Protein AF-A0A9P6RPP2-F1 (afdb_monomer_lite)

Structure (mmCIF, N/CA/C/O backbone):
data_AF-A0A9P6RPP2-F1
#
_entry.id   AF-A0A9P6RPP2-F1
#
loop_
_atom_site.group_PDB
_atom_site.id
_atom_site.type_symbol
_atom_site.label_atom_id
_atom_site.label_alt_id
_atom_site.label_comp_id
_atom_site.label_asym_id
_atom_site.label_entity_id
_atom_site.label_seq_id
_atom_site.pdbx_PDB_ins_code
_atom_site.Cartn_x
_atom_site.Cartn_y
_atom_site.Cartn_z
_atom_site.occupancy
_atom_site.B_iso_or_equiv
_atom_site.auth_seq_id
_atom_site.auth_comp_id
_atom_site.auth_asym_id
_atom_site.auth_atom_id
_atom_site.pdbx_PDB_model_num
ATOM 1 N N . MET A 1 1 ? -10.471 6.688 37.788 1.00 57.16 1 MET A N 1
ATOM 2 C CA . MET A 1 1 ? -10.054 5.828 36.659 1.00 57.16 1 MET A CA 1
ATOM 3 C C . MET A 1 1 ? -10.015 6.708 35.428 1.00 57.16 1 MET A C 1
ATOM 5 O O . MET A 1 1 ? -10.889 7.555 35.319 1.00 57.16 1 MET A O 1
ATOM 9 N N . ASN A 1 2 ? -9.015 6.560 34.562 1.00 76.31 2 ASN A N 1
ATOM 10 C CA . ASN A 1 2 ? -8.962 7.320 33.310 1.00 76.31 2 ASN A CA 1
ATOM 11 C C . ASN A 1 2 ? -10.073 6.834 32.373 1.00 76.31 2 ASN A C 1
ATOM 13 O O . ASN A 1 2 ? -10.337 5.628 32.329 1.00 76.31 2 ASN A O 1
ATOM 17 N N . LYS A 1 3 ? -10.710 7.754 31.641 1.00 84.31 3 LYS A N 1
ATOM 18 C CA . LYS A 1 3 ? -11.711 7.385 30.633 1.00 84.31 3 LYS A CA 1
ATOM 19 C C . LYS A 1 3 ? -11.015 6.855 29.386 1.00 84.31 3 LYS A C 1
ATOM 21 O O . LYS A 1 3 ? -9.904 7.271 29.065 1.00 84.31 3 LYS A O 1
ATOM 26 N N . LYS A 1 4 ? -11.654 5.931 28.676 1.00 91.19 4 LYS A N 1
ATOM 27 C CA . LYS A 1 4 ? -11.077 5.269 27.501 1.00 91.19 4 LYS A CA 1
ATOM 28 C C . LYS A 1 4 ? -11.800 5.659 26.215 1.00 91.19 4 LYS A C 1
ATOM 30 O O . LYS A 1 4 ? -13.028 5.637 26.161 1.00 91.19 4 LYS A O 1
ATOM 35 N N . VAL A 1 5 ? -11.043 5.964 25.161 1.00 93.25 5 VAL A N 1
ATOM 36 C CA . VAL A 1 5 ? -11.577 6.209 23.811 1.00 93.25 5 VAL A CA 1
ATOM 37 C C . VAL A 1 5 ? -11.132 5.116 22.845 1.00 93.25 5 VAL A C 1
ATOM 39 O O . VAL A 1 5 ? -9.942 4.836 22.709 1.00 93.25 5 VAL A O 1
ATOM 42 N N . TYR A 1 6 ? -12.093 4.495 22.168 1.00 95.56 6 TYR A N 1
ATOM 43 C CA . TYR A 1 6 ? -11.859 3.558 21.077 1.00 95.56 6 TYR A CA 1
ATOM 44 C C . TYR A 1 6 ? -12.194 4.243 19.755 1.00 95.56 6 TYR A C 1
ATOM 46 O O . TYR A 1 6 ? -13.319 4.701 19.553 1.00 95.56 6 TYR A O 1
ATOM 54 N N . ILE A 1 7 ? -11.223 4.309 18.847 1.00 94.94 7 ILE A N 1
ATOM 55 C CA . ILE A 1 7 ? -11.407 4.895 17.518 1.00 94.94 7 ILE A CA 1
ATOM 56 C C . ILE A 1 7 ? -11.246 3.787 16.488 1.00 94.94 7 ILE A C 1
ATOM 58 O O . ILE A 1 7 ? -10.191 3.161 16.394 1.00 94.94 7 ILE A O 1
ATOM 62 N N . LYS A 1 8 ? -12.301 3.547 15.712 1.00 93.88 8 LYS A N 1
ATOM 63 C CA . LYS A 1 8 ? -12.280 2.634 14.576 1.00 93.88 8 LYS A CA 1
ATOM 64 C C . LYS A 1 8 ? -12.163 3.435 13.290 1.00 93.88 8 LYS A C 1
ATOM 66 O O . LYS A 1 8 ? -13.146 4.000 12.802 1.00 93.88 8 LYS A O 1
ATOM 71 N N . THR A 1 9 ? -10.959 3.451 12.740 1.00 91.19 9 THR A N 1
ATOM 72 C CA . THR A 1 9 ? -10.666 4.108 11.471 1.00 91.19 9 THR A CA 1
ATOM 73 C C . THR A 1 9 ? -11.077 3.228 10.297 1.00 91.19 9 THR A C 1
ATOM 75 O O . THR A 1 9 ? -10.786 2.031 10.247 1.00 91.19 9 THR A O 1
ATOM 78 N N . PHE A 1 10 ? -11.749 3.822 9.317 1.00 86.94 10 PHE A N 1
ATOM 79 C CA . PHE A 1 10 ? -12.005 3.209 8.021 1.00 86.94 10 PHE A CA 1
ATOM 80 C C . PHE A 1 10 ? -11.359 4.055 6.932 1.00 86.94 10 PHE A C 1
ATOM 82 O O . PHE A 1 10 ? -11.491 5.275 6.939 1.00 86.94 10 PHE A O 1
ATOM 89 N N . GLY A 1 11 ? -10.788 3.415 5.912 1.00 74.94 11 GLY A N 1
ATOM 90 C CA . GLY A 1 11 ? -10.540 4.083 4.634 1.00 74.94 11 GLY A CA 1
ATOM 91 C C . GLY A 1 11 ? -9.081 4.357 4.298 1.00 74.94 11 GLY A C 1
ATOM 92 O O . GLY A 1 11 ? -8.391 3.420 3.894 1.00 74.94 11 GLY A O 1
ATOM 93 N N . CYS A 1 12 ? -8.702 5.639 4.300 1.00 78.88 12 CYS A N 1
ATOM 94 C CA . CYS A 1 12 ? -7.484 6.191 3.694 1.00 78.88 12 CYS A CA 1
ATOM 95 C C . CYS A 1 12 ? -6.558 6.873 4.717 1.00 78.88 12 CYS A C 1
ATOM 97 O O . CYS A 1 12 ? -6.934 7.072 5.868 1.00 78.88 12 CYS A O 1
ATOM 99 N N . GLN A 1 13 ? -5.372 7.287 4.267 1.00 79.88 13 GLN A N 1
ATOM 100 C CA . GLN A 1 13 ? -4.339 7.946 5.075 1.00 79.88 13 GLN A CA 1
ATOM 101 C C . GLN A 1 13 ? -4.844 9.229 5.753 1.00 79.88 13 GLN A C 1
ATOM 103 O O . GLN A 1 13 ? -4.511 9.474 6.906 1.00 79.88 13 GLN A O 1
ATOM 108 N N . MET A 1 14 ? -5.705 10.006 5.083 1.00 82.50 14 MET A N 1
ATOM 109 C CA . MET A 1 14 ? -6.339 11.180 5.702 1.00 82.50 14 MET A CA 1
ATOM 110 C C . MET A 1 14 ? -7.211 10.800 6.897 1.00 82.50 14 MET A C 1
ATOM 112 O O . MET A 1 14 ? -7.245 11.532 7.873 1.00 82.50 14 MET A O 1
ATOM 116 N N . ASN A 1 15 ? -7.892 9.653 6.851 1.00 87.06 15 ASN A N 1
ATOM 117 C CA . ASN A 1 15 ? -8.699 9.207 7.979 1.00 87.06 15 ASN A CA 1
ATOM 118 C C . ASN A 1 15 ? -7.834 8.696 9.140 1.00 87.06 15 ASN A C 1
ATOM 120 O O . ASN A 1 15 ? -8.228 8.880 10.285 1.00 87.06 15 ASN A O 1
ATOM 124 N N . GLU A 1 16 ? -6.673 8.089 8.872 1.00 84.69 16 GLU A N 1
ATOM 125 C CA . GLU A 1 16 ? -5.711 7.755 9.935 1.00 84.69 16 GLU A CA 1
ATOM 126 C C . GLU A 1 16 ? -5.211 9.032 10.622 1.00 84.69 16 GLU A C 1
ATOM 128 O O . GLU A 1 16 ? -5.339 9.155 11.837 1.00 84.69 16 GLU A O 1
ATOM 133 N N . TYR A 1 17 ? -4.790 10.034 9.839 1.00 84.44 17 TYR A N 1
ATOM 134 C CA . TYR A 1 17 ? -4.418 11.354 10.360 1.00 84.44 17 TYR A CA 1
ATOM 135 C C . TYR A 1 17 ? -5.556 12.003 11.163 1.00 84.44 17 TYR A C 1
ATOM 137 O O . TYR A 1 17 ? -5.355 12.411 12.304 1.00 84.44 17 TYR A O 1
ATOM 145 N N . ASP A 1 18 ? -6.772 12.050 10.606 1.00 88.31 18 ASP A N 1
ATOM 146 C CA . ASP A 1 18 ? -7.944 12.619 11.279 1.00 88.31 18 ASP A CA 1
ATOM 147 C C . ASP A 1 18 ? -8.237 11.871 12.600 1.00 88.31 18 ASP A C 1
ATOM 149 O O . ASP A 1 18 ? -8.640 12.488 13.581 1.00 88.31 18 ASP A O 1
ATOM 153 N N . SER A 1 19 ? -8.023 10.551 12.665 1.00 89.88 19 SER A N 1
ATOM 154 C CA . SER A 1 19 ? -8.220 9.747 13.882 1.00 89.88 19 SER A CA 1
ATOM 155 C C . SER A 1 19 ? -7.160 9.979 14.953 1.00 89.88 19 SER A C 1
ATOM 157 O O . SER A 1 19 ? -7.506 9.993 16.136 1.00 89.88 19 SER A O 1
ATOM 159 N N . ASP A 1 20 ? -5.906 10.201 14.569 1.00 85.31 20 ASP A N 1
ATOM 160 C CA . ASP A 1 20 ? -4.870 10.604 15.519 1.00 85.31 20 ASP A CA 1
ATOM 161 C C . ASP A 1 20 ? -5.151 12.015 16.057 1.00 85.31 20 ASP A C 1
ATOM 163 O O . ASP A 1 20 ? -5.175 12.208 17.270 1.00 85.31 20 ASP A O 1
ATOM 167 N N . LYS A 1 21 ? -5.562 12.962 15.200 1.00 86.00 21 LYS A N 1
ATOM 168 C CA . LYS A 1 21 ? -5.982 14.302 15.649 1.00 86.00 21 LYS A CA 1
ATOM 169 C C . LYS A 1 21 ? -7.218 14.283 16.549 1.00 86.00 21 LYS A C 1
ATOM 171 O O . LYS A 1 21 ? -7.281 15.057 17.499 1.00 86.00 21 LYS A O 1
ATOM 176 N N . MET A 1 22 ? -8.187 13.393 16.309 1.00 90.31 22 MET A N 1
ATOM 177 C CA . MET A 1 22 ? -9.310 13.190 17.238 1.00 90.31 22 MET A CA 1
ATOM 178 C C . MET A 1 22 ? -8.820 12.760 18.625 1.00 90.31 22 MET A C 1
ATOM 180 O O . MET A 1 22 ? -9.345 13.240 19.629 1.00 90.31 22 MET A O 1
ATOM 184 N N . ALA A 1 23 ? -7.828 11.867 18.695 1.00 87.50 23 ALA A N 1
ATOM 185 C CA . ALA A 1 23 ? -7.250 11.447 19.967 1.00 87.50 23 ALA A CA 1
ATOM 186 C C . ALA A 1 23 ? -6.520 12.607 20.661 1.00 87.50 23 ALA A C 1
ATOM 188 O O . ALA A 1 23 ? -6.759 12.834 21.848 1.00 87.50 23 ALA A O 1
ATOM 189 N N . ASP A 1 24 ? -5.715 13.376 19.923 1.00 84.12 24 ASP A N 1
ATOM 190 C CA . ASP A 1 24 ? -4.959 14.507 20.470 1.00 84.12 24 ASP A CA 1
ATOM 191 C C . ASP A 1 24 ? -5.889 15.595 21.024 1.00 84.12 24 ASP A C 1
ATOM 193 O O . ASP A 1 24 ? -5.719 16.057 22.153 1.00 84.12 24 ASP A O 1
ATOM 197 N N . VAL A 1 25 ? -6.919 15.976 20.261 1.00 87.06 25 VAL A N 1
ATOM 198 C CA . VAL A 1 25 ? -7.907 16.992 20.663 1.00 87.06 25 VAL A CA 1
ATOM 199 C C . VAL A 1 25 ? -8.647 16.566 21.935 1.00 87.06 25 VAL A C 1
ATOM 201 O O . VAL A 1 25 ? -8.855 17.377 22.840 1.00 87.06 25 VAL A O 1
ATOM 204 N N . LEU A 1 26 ? -9.019 15.287 22.046 1.00 87.50 26 LEU A N 1
ATOM 205 C CA . LEU A 1 26 ? -9.663 14.757 23.250 1.00 87.50 26 LEU A CA 1
ATOM 206 C C . LEU A 1 26 ? -8.715 14.714 24.454 1.00 87.50 26 LEU A C 1
ATOM 208 O O . LEU A 1 26 ? -9.148 14.998 25.570 1.00 87.50 26 LEU A O 1
ATOM 212 N N . ALA A 1 27 ? -7.440 14.386 24.241 1.00 82.19 27 ALA A N 1
ATOM 213 C CA . ALA A 1 27 ? -6.426 14.366 25.294 1.00 82.19 27 ALA A CA 1
ATOM 214 C C . ALA A 1 27 ? -6.075 15.780 25.797 1.00 82.19 27 ALA A C 1
ATOM 216 O O . ALA A 1 27 ? -5.846 15.976 26.994 1.00 82.19 27 ALA A O 1
ATOM 217 N N . ALA A 1 28 ? -6.069 16.774 24.902 1.00 79.44 28 ALA A N 1
ATOM 218 C CA . ALA A 1 28 ? -5.785 18.174 25.217 1.00 79.44 28 ALA A CA 1
ATOM 219 C C . ALA A 1 28 ? -6.942 18.882 25.946 1.00 79.44 28 ALA A C 1
ATOM 221 O O . ALA A 1 28 ? -6.716 19.841 26.685 1.00 79.44 28 ALA A O 1
ATOM 222 N N . ALA A 1 29 ? -8.177 18.392 25.808 1.00 79.25 29 ALA A N 1
ATOM 223 C CA . ALA A 1 29 ? -9.382 18.967 26.409 1.00 79.25 29 ALA A CA 1
ATOM 224 C C . ALA A 1 29 ? -9.523 18.706 27.930 1.00 79.25 29 ALA A C 1
ATOM 226 O O . ALA A 1 29 ? -10.620 18.448 28.431 1.00 79.25 29 ALA A O 1
ATOM 227 N N . LYS A 1 30 ? -8.428 18.818 28.696 1.00 66.44 30 LYS A N 1
ATOM 228 C CA . LYS A 1 30 ? -8.381 18.581 30.155 1.00 66.44 30 LYS A CA 1
ATOM 229 C C . LYS A 1 30 ? -9.304 19.504 30.960 1.00 66.44 30 LYS A C 1
ATOM 231 O O . LYS A 1 30 ? -9.731 19.141 32.047 1.00 66.44 30 LYS A O 1
ATOM 236 N N . ASN A 1 31 ? -9.648 20.672 30.418 1.00 63.94 31 ASN A N 1
ATOM 237 C CA . ASN A 1 31 ? -10.569 21.618 31.057 1.00 63.94 31 ASN A CA 1
ATOM 238 C C . ASN A 1 31 ? -12.052 21.238 30.880 1.00 63.94 31 ASN A C 1
ATOM 240 O O . ASN A 1 31 ? -12.894 21.750 31.609 1.00 63.94 31 ASN A O 1
ATOM 244 N N . LEU A 1 32 ? -12.373 20.367 29.914 1.00 61.34 32 LEU A N 1
ATOM 245 C CA . LEU A 1 32 ? -13.741 19.923 29.605 1.00 61.34 32 LEU A CA 1
ATOM 246 C C . LEU A 1 32 ? -14.031 18.507 30.127 1.00 61.34 32 LEU A C 1
ATOM 248 O O . LEU A 1 32 ? -15.188 18.103 30.255 1.00 61.34 32 LEU A O 1
ATOM 252 N N . PHE A 1 33 ? -12.987 17.738 30.440 1.00 65.44 33 PHE A N 1
ATOM 253 C CA . PHE A 1 33 ? -13.096 16.394 30.992 1.00 65.44 33 PHE A CA 1
ATOM 254 C C . PHE A 1 33 ? -12.411 16.324 32.361 1.00 65.44 33 PHE A C 1
ATOM 256 O O . PHE A 1 33 ? -11.207 16.510 32.464 1.00 65.44 33 PHE A O 1
ATOM 263 N N . GLU A 1 34 ? -13.164 15.969 33.410 1.00 60.25 34 GLU A N 1
ATOM 264 C CA . GLU A 1 34 ? -12.644 15.787 34.784 1.00 60.25 34 GLU A CA 1
ATOM 265 C C . GLU A 1 34 ? -11.549 14.706 34.897 1.00 60.25 34 GLU A C 1
ATOM 267 O O . GLU A 1 34 ? -10.851 14.613 35.906 1.00 60.25 34 GLU A O 1
ATOM 272 N N . GLN A 1 35 ? -11.428 13.842 33.886 1.00 68.56 35 GLN A N 1
ATOM 273 C CA . GLN A 1 35 ? -10.529 12.693 33.843 1.00 68.56 35 GLN A CA 1
ATOM 274 C C . GLN A 1 35 ? -9.812 12.655 32.495 1.00 68.56 35 GLN A C 1
ATOM 276 O O . GLN A 1 35 ? -10.418 12.924 31.458 1.00 68.56 35 GLN A O 1
ATOM 281 N N . GLU A 1 36 ? -8.540 12.260 32.507 1.00 73.56 36 GLU A N 1
ATOM 282 C CA . GLU A 1 36 ? -7.746 12.084 31.292 1.00 73.56 36 GLU A CA 1
ATOM 283 C C . GLU A 1 36 ? -8.341 10.976 30.409 1.00 73.56 36 GLU A C 1
ATOM 285 O O . GLU A 1 36 ? -8.680 9.892 30.903 1.00 73.56 36 GLU A O 1
ATOM 290 N N . LEU A 1 37 ? -8.482 11.260 29.108 1.00 79.62 37 LEU A N 1
ATOM 291 C CA . LEU A 1 37 ? -8.892 10.278 28.110 1.00 79.62 37 LEU A CA 1
ATOM 292 C C . LEU A 1 37 ? -7.673 9.577 27.515 1.00 79.62 37 LEU A C 1
ATOM 294 O O . LEU A 1 37 ? -6.765 10.222 27.000 1.00 79.62 37 LEU A O 1
ATOM 298 N N . VAL A 1 38 ? -7.687 8.245 27.535 1.00 84.56 38 VAL A N 1
ATOM 299 C CA . VAL A 1 38 ? -6.612 7.401 27.001 1.00 84.56 38 VAL A CA 1
ATOM 300 C C . VAL A 1 38 ? -7.152 6.519 25.876 1.00 84.56 38 VAL A C 1
ATOM 302 O O . VAL A 1 38 ? -8.232 5.936 25.987 1.00 84.56 38 VAL A O 1
ATOM 305 N N . LYS A 1 39 ? -6.401 6.400 24.777 1.00 88.19 39 LYS A N 1
ATOM 306 C CA . LYS A 1 39 ? -6.755 5.528 23.646 1.00 88.19 39 LYS A CA 1
ATOM 307 C C . LYS A 1 39 ? -6.737 4.057 24.087 1.00 88.19 39 LYS A C 1
ATOM 309 O O . LYS A 1 39 ? -5.799 3.614 24.744 1.00 88.19 39 LYS A O 1
ATOM 314 N N . THR A 1 40 ? -7.761 3.293 23.714 1.00 90.75 40 THR A N 1
ATOM 315 C CA . THR A 1 40 ? -7.843 1.839 23.932 1.00 90.75 40 THR A CA 1
ATOM 316 C C . THR A 1 40 ? -8.003 1.101 22.605 1.00 90.75 40 THR A C 1
ATOM 318 O O . THR A 1 40 ? -8.546 1.639 21.639 1.00 90.75 40 THR A O 1
ATOM 321 N N . THR A 1 41 ? -7.540 -0.147 22.553 1.00 89.81 41 THR A N 1
ATOM 322 C CA . THR A 1 41 ? -7.740 -1.061 21.416 1.00 89.81 41 THR A CA 1
ATOM 323 C C . THR A 1 41 ? -8.995 -1.926 21.561 1.00 89.81 41 THR A C 1
ATOM 325 O O . THR A 1 41 ? -9.374 -2.602 20.606 1.00 89.81 41 THR A O 1
ATOM 328 N N . SER A 1 42 ? -9.648 -1.890 22.726 1.00 92.50 42 SER A N 1
ATOM 329 C CA . SER A 1 42 ? -10.851 -2.661 23.055 1.00 92.50 42 SER A CA 1
ATOM 330 C C . SER A 1 42 ? -12.081 -1.754 23.088 1.00 92.50 42 SER A C 1
ATOM 332 O O . SER A 1 42 ? -12.116 -0.776 23.840 1.00 92.50 42 SER A O 1
ATOM 334 N N . ALA A 1 43 ? -13.099 -2.074 22.284 1.00 92.50 43 ALA A N 1
ATOM 335 C CA . ALA A 1 43 ? -14.347 -1.310 22.242 1.00 92.50 43 ALA A CA 1
ATOM 336 C C . ALA A 1 43 ? -15.177 -1.523 23.519 1.00 92.50 43 ALA A C 1
ATOM 338 O O . ALA A 1 43 ? -15.858 -0.616 23.990 1.00 92.50 43 ALA A O 1
ATOM 339 N N . GLU A 1 44 ? -15.078 -2.710 24.110 1.00 92.12 44 GLU A N 1
ATOM 340 C CA . GLU A 1 44 ? -15.774 -3.138 25.320 1.00 92.12 44 GLU A CA 1
ATOM 341 C C . GLU A 1 44 ? -15.309 -2.364 26.557 1.00 92.12 44 GLU A C 1
ATOM 343 O O . GLU A 1 44 ? -16.064 -2.198 27.514 1.00 92.12 44 GLU A O 1
ATOM 348 N N . GLU A 1 45 ? -14.073 -1.869 26.553 1.00 91.69 45 GLU A N 1
ATOM 349 C CA . GLU A 1 45 ? -13.495 -1.081 27.643 1.00 91.69 45 GLU A CA 1
ATOM 350 C C . GLU A 1 45 ? -13.714 0.426 27.490 1.00 91.69 45 GLU A C 1
ATOM 352 O O . GLU A 1 45 ? -13.401 1.172 28.414 1.00 91.69 45 GLU A O 1
ATOM 357 N N . ALA A 1 46 ? -14.224 0.878 26.345 1.00 93.38 46 ALA A N 1
ATOM 358 C CA . ALA A 1 46 ? -14.328 2.293 26.030 1.00 93.38 46 ALA A CA 1
ATOM 359 C C . ALA A 1 46 ? -15.501 2.982 26.749 1.00 93.38 46 ALA A C 1
ATOM 361 O O . ALA A 1 46 ? -16.543 2.373 27.003 1.00 93.38 46 ALA A O 1
ATOM 362 N N . ASP A 1 47 ? -15.321 4.275 27.024 1.00 92.94 47 ASP A N 1
ATOM 363 C CA . ASP A 1 47 ? -16.358 5.238 27.420 1.00 92.94 47 ASP A CA 1
ATOM 364 C C . ASP A 1 47 ? -16.808 6.101 26.229 1.00 92.94 47 ASP A C 1
ATOM 366 O O . ASP A 1 47 ? -17.876 6.719 26.257 1.00 92.94 47 ASP A O 1
ATOM 370 N N . ILE A 1 48 ? -15.990 6.146 25.171 1.00 94.88 48 ILE A N 1
ATOM 371 C CA . ILE A 1 48 ? -16.287 6.801 23.896 1.00 94.88 48 ILE A CA 1
ATOM 372 C C . ILE A 1 48 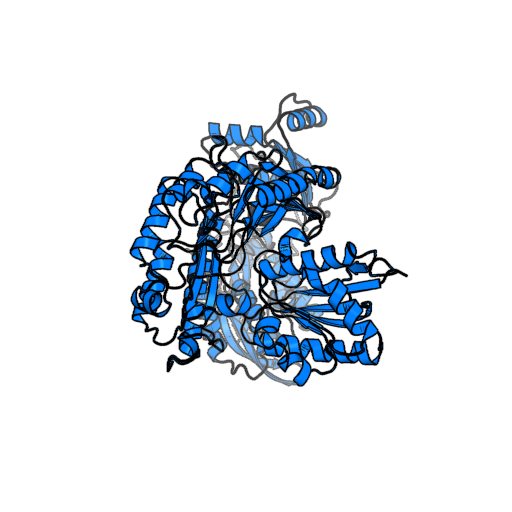? -15.866 5.876 22.752 1.00 94.88 48 ILE A C 1
ATOM 374 O O . ILE A 1 48 ? -14.710 5.460 22.685 1.00 94.88 48 ILE A O 1
ATOM 378 N N . ILE A 1 49 ? -16.784 5.588 21.832 1.00 96.75 49 ILE A N 1
ATOM 379 C CA . ILE A 1 49 ? -16.529 4.860 20.586 1.00 96.75 49 ILE A CA 1
ATOM 380 C C . ILE A 1 49 ? -16.716 5.819 19.413 1.00 96.75 49 ILE A C 1
ATOM 382 O O . ILE A 1 49 ? -17.806 6.351 19.211 1.00 96.75 49 ILE A O 1
ATOM 386 N N . LEU A 1 50 ? -15.668 6.012 18.615 1.00 96.75 50 LEU A N 1
ATOM 387 C CA . LEU A 1 50 ? -15.689 6.854 17.421 1.00 96.75 50 LEU A CA 1
ATOM 388 C C . LEU A 1 50 ? -15.462 6.006 16.172 1.00 96.75 50 LEU A C 1
ATOM 390 O O . LEU A 1 50 ? -14.482 5.271 16.076 1.00 96.75 50 LEU A O 1
ATOM 394 N N . PHE A 1 51 ? -16.342 6.139 15.187 1.00 95.56 51 PHE A N 1
ATOM 395 C CA . PHE A 1 51 ? -16.189 5.528 13.870 1.00 95.56 51 PHE A CA 1
ATOM 396 C C . PHE A 1 51 ? -15.759 6.597 12.866 1.00 95.56 51 PHE A C 1
ATOM 398 O O . PHE A 1 51 ? -16.583 7.420 12.477 1.00 95.56 51 PHE A O 1
ATOM 405 N N . ASN A 1 52 ? -14.498 6.594 12.421 1.00 94.19 52 ASN A N 1
ATOM 406 C CA . ASN A 1 52 ? -14.026 7.539 11.403 1.00 94.19 52 ASN A CA 1
ATOM 407 C C . ASN A 1 52 ? -14.194 6.956 9.994 1.00 94.19 52 ASN A C 1
ATOM 409 O O . ASN A 1 52 ? -13.399 6.134 9.534 1.00 94.19 52 ASN A O 1
ATOM 413 N N . THR A 1 53 ? -15.269 7.345 9.320 1.00 90.75 53 THR A N 1
ATOM 414 C CA . THR A 1 53 ? -15.776 6.700 8.104 1.00 90.75 53 THR A CA 1
ATOM 415 C C . THR A 1 53 ? -15.195 7.278 6.812 1.00 90.75 53 THR A C 1
ATOM 417 O O . THR A 1 53 ? -14.849 8.455 6.715 1.00 90.75 53 THR A O 1
ATOM 420 N N . CYS A 1 54 ? -15.121 6.455 5.764 1.00 86.75 54 CYS A N 1
ATOM 421 C CA . CYS A 1 54 ? -14.632 6.848 4.440 1.00 86.75 54 CYS A CA 1
ATOM 422 C C . CYS A 1 54 ? -15.670 6.508 3.369 1.00 86.75 54 CYS A C 1
ATOM 424 O O . CYS A 1 54 ? -16.197 5.403 3.375 1.00 86.75 54 CYS A O 1
ATOM 426 N N . SER A 1 55 ? -15.935 7.416 2.429 1.00 81.19 55 SER A N 1
ATOM 427 C CA . SER A 1 55 ? -16.937 7.239 1.364 1.00 81.19 55 SER A CA 1
ATOM 428 C C . SER A 1 55 ? -16.380 6.600 0.083 1.00 81.19 55 SER A C 1
ATOM 430 O O . SER A 1 55 ? -17.134 6.282 -0.835 1.00 81.19 55 SER A O 1
ATOM 432 N N . VAL A 1 56 ? -15.060 6.387 0.013 1.00 67.12 56 VAL A N 1
ATOM 433 C CA . VAL A 1 56 ? -14.352 5.979 -1.216 1.00 67.12 56 VAL A CA 1
ATOM 434 C C . VAL A 1 56 ? -14.440 4.471 -1.489 1.00 67.12 56 VAL A C 1
ATOM 436 O O . VAL A 1 56 ? -14.271 4.042 -2.628 1.00 67.12 56 VAL A O 1
ATOM 439 N N . ARG A 1 57 ? -14.758 3.644 -0.482 1.00 66.44 57 ARG A N 1
ATOM 440 C CA . ARG A 1 57 ? -14.889 2.181 -0.637 1.00 66.44 57 ARG A CA 1
ATOM 441 C C . ARG A 1 57 ? -16.342 1.752 -0.849 1.00 66.44 57 ARG A C 1
ATOM 443 O O . ARG A 1 57 ? -17.278 2.373 -0.346 1.00 66.44 57 ARG A O 1
ATOM 450 N N . GLU A 1 58 ? -16.550 0.710 -1.651 1.00 58.91 58 GLU A N 1
ATOM 451 C CA . GLU A 1 58 ? -17.874 0.097 -1.837 1.00 58.91 58 GLU A CA 1
ATOM 452 C C . GLU A 1 58 ? -18.411 -0.421 -0.487 1.00 58.91 58 GLU A C 1
ATOM 454 O O . GLU A 1 58 ? -17.637 -0.885 0.354 1.00 58.91 58 GLU A O 1
ATOM 459 N N . LYS A 1 59 ? -19.724 -0.292 -0.251 1.00 67.25 59 LYS A N 1
ATOM 460 C CA . LYS A 1 59 ? -20.414 -0.701 0.994 1.00 67.25 59 LYS A CA 1
ATOM 461 C C . LYS A 1 59 ? -19.919 -0.036 2.286 1.00 67.25 59 LYS A C 1
ATOM 463 O O . LYS A 1 59 ? -20.203 -0.520 3.381 1.00 67.25 59 LYS A O 1
ATOM 468 N N . ALA A 1 60 ? -19.202 1.087 2.202 1.00 69.56 60 ALA A N 1
ATOM 469 C CA . ALA A 1 60 ? -18.712 1.774 3.396 1.00 69.56 60 ALA A CA 1
ATOM 470 C C . ALA A 1 60 ? -19.845 2.229 4.337 1.00 69.56 60 ALA A C 1
ATOM 472 O O . ALA A 1 60 ? -19.718 2.099 5.555 1.00 69.56 60 ALA A O 1
ATOM 473 N N . GLN A 1 61 ? -20.972 2.679 3.773 1.00 75.56 61 GLN A N 1
ATOM 474 C CA . GLN A 1 61 ? -22.173 3.043 4.527 1.00 75.56 61 GLN A CA 1
ATOM 475 C C . GLN A 1 61 ? -22.778 1.827 5.250 1.00 75.56 61 GLN A C 1
ATOM 477 O O . GLN A 1 61 ? -23.007 1.865 6.454 1.00 75.56 61 GLN A O 1
ATOM 482 N N . GLU A 1 62 ? -22.981 0.702 4.560 1.00 81.31 62 GLU A N 1
ATOM 483 C CA . GLU A 1 62 ? -23.510 -0.523 5.183 1.00 81.31 62 GLU A CA 1
ATOM 484 C C . GLU A 1 62 ? -22.603 -1.035 6.307 1.00 81.31 62 GLU A C 1
ATOM 486 O O . GLU A 1 62 ? -23.080 -1.458 7.363 1.00 81.31 62 GLU A O 1
ATOM 491 N N . LYS A 1 63 ? -21.284 -0.945 6.108 1.00 84.38 63 LYS A N 1
ATOM 492 C CA . LYS A 1 63 ? -20.294 -1.385 7.089 1.00 84.38 63 LYS A CA 1
ATOM 493 C C . LYS A 1 63 ? -20.354 -0.574 8.382 1.00 84.38 63 LYS A C 1
ATOM 495 O O . LYS A 1 63 ? -20.325 -1.182 9.452 1.00 84.38 63 LYS A O 1
ATOM 500 N N . VAL A 1 64 ? -20.495 0.757 8.308 1.00 87.94 64 VAL A N 1
ATOM 501 C CA . VAL A 1 64 ? -20.645 1.568 9.529 1.00 87.94 64 VAL A CA 1
ATOM 502 C C . VAL A 1 64 ? -21.934 1.216 10.268 1.00 87.94 64 VAL A C 1
ATOM 504 O O . VAL A 1 64 ? -21.891 1.051 11.481 1.00 87.94 64 VAL A O 1
ATOM 507 N N . PHE A 1 65 ? -23.054 0.984 9.575 1.00 89.44 65 PHE A N 1
ATOM 508 C CA . PHE A 1 65 ? -24.297 0.578 10.243 1.00 89.44 65 PHE A CA 1
ATOM 509 C C . PHE A 1 65 ? -24.199 -0.803 10.906 1.00 89.44 65 PHE A C 1
ATOM 511 O O . PHE A 1 65 ? -24.735 -0.997 11.997 1.00 89.44 65 PHE A O 1
ATOM 518 N N . SER A 1 66 ? -23.471 -1.746 10.302 1.00 88.88 66 SER A N 1
ATOM 519 C CA . SER A 1 66 ? -23.179 -3.038 10.937 1.00 88.88 66 SER A CA 1
ATOM 520 C C . SER A 1 66 ? -22.369 -2.872 12.229 1.00 88.88 66 SER A C 1
ATOM 522 O O . SER A 1 66 ? -22.693 -3.488 13.245 1.00 88.88 66 SER A O 1
ATOM 524 N N . ASP A 1 67 ? -21.349 -2.012 12.223 1.00 91.81 67 ASP A N 1
ATOM 525 C CA . ASP A 1 67 ? -20.533 -1.731 13.407 1.00 91.81 67 ASP A CA 1
ATOM 526 C C . ASP A 1 67 ? -21.286 -0.931 14.481 1.00 91.81 67 ASP A C 1
ATOM 528 O O . ASP A 1 67 ? -21.156 -1.221 15.671 1.00 91.81 67 ASP A O 1
ATOM 532 N N . LEU A 1 68 ? -22.153 -0.003 14.074 1.00 93.81 68 LEU A N 1
ATOM 533 C CA . LEU A 1 68 ? -23.078 0.693 14.967 1.00 93.81 68 LEU A CA 1
ATOM 534 C C . LEU A 1 68 ? -24.027 -0.280 15.672 1.00 93.81 68 LEU A C 1
ATOM 536 O O . LEU A 1 68 ? -24.326 -0.089 16.847 1.00 93.81 68 LEU A O 1
ATOM 540 N N . GLY A 1 69 ? -24.475 -1.339 14.992 1.00 92.69 69 GLY A N 1
ATOM 541 C CA . GLY A 1 69 ? -25.271 -2.401 15.612 1.00 92.69 69 GLY A CA 1
ATOM 542 C C . GLY A 1 69 ? -24.535 -3.108 16.757 1.00 92.69 69 GLY A C 1
ATOM 543 O O . GLY A 1 69 ? -25.144 -3.414 17.778 1.00 92.69 69 GLY A O 1
ATOM 544 N N . ARG A 1 70 ? -23.215 -3.305 16.636 1.00 92.94 70 ARG A N 1
ATOM 545 C CA . ARG A 1 70 ? -22.379 -3.872 17.712 1.00 92.94 70 ARG A CA 1
ATOM 546 C C . ARG A 1 70 ? -22.192 -2.883 18.861 1.00 92.94 70 ARG A C 1
ATOM 548 O O . ARG A 1 70 ? -22.341 -3.257 20.020 1.00 92.94 70 ARG A O 1
ATOM 555 N N . ALA A 1 71 ? -21.922 -1.615 18.546 1.00 94.31 71 ALA A N 1
ATOM 556 C CA . ALA A 1 71 ? -21.774 -0.565 19.555 1.00 94.31 71 ALA A CA 1
ATOM 557 C C . ALA A 1 71 ? -23.069 -0.315 20.345 1.00 94.31 71 ALA A C 1
ATOM 559 O O . ALA A 1 71 ? -23.012 -0.010 21.534 1.00 94.31 71 ALA A O 1
ATOM 560 N N . ARG A 1 72 ? -24.238 -0.507 19.719 1.00 95.56 72 ARG A N 1
ATOM 561 C CA . ARG A 1 72 ? -25.539 -0.438 20.396 1.00 95.56 72 ARG A CA 1
ATOM 562 C C . ARG A 1 72 ? -25.622 -1.402 21.580 1.00 95.56 72 ARG A C 1
ATOM 564 O O . ARG A 1 72 ? -26.036 -0.979 22.652 1.00 95.56 72 ARG A O 1
ATOM 571 N N . ILE A 1 73 ? -25.195 -2.654 21.404 1.00 95.44 73 ILE A N 1
ATOM 572 C CA . ILE A 1 73 ? -25.209 -3.670 22.473 1.00 95.44 73 ILE A CA 1
ATOM 573 C C . ILE A 1 73 ? -24.349 -3.202 23.657 1.00 95.44 73 ILE A C 1
ATOM 575 O O . ILE A 1 73 ? -24.746 -3.320 24.814 1.00 95.44 73 ILE A O 1
ATOM 579 N N . LEU A 1 74 ? -23.189 -2.602 23.372 1.00 95.19 74 LEU A N 1
ATOM 580 C CA . LEU A 1 74 ? -22.314 -2.047 24.407 1.00 95.19 74 LEU A CA 1
ATOM 581 C C . LEU A 1 74 ? -22.956 -0.860 25.131 1.00 95.19 74 LEU A C 1
ATOM 583 O O . LEU A 1 74 ? -22.808 -0.741 26.343 1.00 95.19 74 LEU A O 1
ATOM 587 N N . LYS A 1 75 ? -23.700 -0.009 24.418 1.00 95.56 75 LYS A N 1
ATOM 588 C CA . LYS A 1 75 ? -24.415 1.129 25.007 1.00 95.56 75 LYS A CA 1
ATOM 589 C C . LYS A 1 75 ? -25.620 0.712 25.844 1.00 95.56 75 LYS A C 1
ATOM 591 O O . LYS A 1 75 ? -25.901 1.337 26.859 1.00 95.56 75 LYS A O 1
ATOM 596 N N . GLU A 1 76 ? -26.305 -0.363 25.464 1.00 94.19 76 GLU A N 1
ATOM 597 C CA . GLU A 1 76 ? -27.363 -0.963 26.287 1.00 94.19 76 GLU A CA 1
ATOM 598 C C . GLU A 1 76 ? -26.794 -1.476 27.624 1.00 94.19 76 GLU A C 1
ATOM 600 O O . GLU A 1 76 ? -27.426 -1.305 28.664 1.00 94.19 76 GLU A O 1
ATOM 605 N N . ALA A 1 77 ? -25.571 -2.022 27.623 1.00 94.25 77 ALA A N 1
ATOM 606 C CA . ALA A 1 77 ? -24.864 -2.423 28.843 1.00 94.25 77 ALA A CA 1
ATOM 607 C C . ALA A 1 77 ? -24.231 -1.244 29.613 1.00 94.25 77 ALA A C 1
ATOM 609 O O . ALA A 1 77 ? -24.084 -1.309 30.834 1.00 94.25 77 ALA A O 1
ATOM 610 N N . LYS A 1 78 ? -23.846 -0.169 28.914 1.00 93.88 78 LYS A N 1
ATOM 611 C CA . LYS A 1 78 ? -23.227 1.045 29.466 1.00 93.88 78 LYS A CA 1
ATOM 612 C C . LYS A 1 78 ? -23.963 2.297 28.963 1.00 93.88 78 LYS A C 1
ATOM 614 O O . LYS A 1 78 ? -23.533 2.884 27.971 1.00 93.88 78 LYS A O 1
ATOM 619 N N . PRO A 1 79 ? -25.030 2.751 29.646 1.00 91.81 79 PRO A N 1
ATOM 620 C CA . PRO A 1 79 ? -25.862 3.863 29.166 1.00 91.81 79 PRO A CA 1
ATOM 621 C C . PRO A 1 79 ? -25.117 5.192 28.951 1.00 91.81 79 PRO A C 1
ATOM 623 O O . PRO A 1 79 ? -25.507 5.985 28.096 1.00 91.81 79 PRO A O 1
ATOM 626 N N . GLU A 1 80 ? -24.023 5.411 29.686 1.00 90.88 80 GLU A N 1
ATOM 627 C CA . GLU A 1 80 ? -23.156 6.597 29.586 1.00 90.88 80 GLU A CA 1
ATOM 628 C C . GLU A 1 80 ? -22.166 6.553 28.402 1.00 90.88 80 GLU A C 1
ATOM 630 O O . GLU A 1 80 ? -21.434 7.519 28.169 1.00 90.88 80 GLU A O 1
ATOM 635 N N . LEU A 1 81 ? -22.117 5.440 27.656 1.00 95.00 81 LEU A N 1
ATOM 636 C CA . LEU A 1 81 ? -21.241 5.266 26.498 1.00 95.00 81 LEU A CA 1
ATOM 637 C C . LEU A 1 81 ? -21.622 6.239 25.378 1.00 95.00 81 LEU A C 1
ATOM 639 O O . LEU A 1 81 ? -22.755 6.234 24.886 1.00 95.00 81 LEU A O 1
ATOM 643 N N . ILE A 1 82 ? -20.638 7.016 24.925 1.00 96.12 82 ILE A N 1
ATOM 644 C CA . ILE A 1 82 ? -20.790 7.926 23.789 1.00 96.12 82 ILE A CA 1
ATOM 645 C C . ILE A 1 82 ? -20.419 7.210 22.491 1.00 96.12 82 ILE A C 1
ATOM 647 O O . ILE A 1 82 ? -19.336 6.638 22.381 1.00 96.12 82 ILE A O 1
ATOM 651 N N . ILE A 1 83 ? -21.292 7.282 21.489 1.00 97.50 83 ILE A N 1
ATOM 652 C CA . ILE A 1 83 ? -21.068 6.764 20.138 1.00 97.50 83 ILE A CA 1
ATOM 653 C C . ILE A 1 83 ? -21.032 7.936 19.157 1.00 97.50 83 ILE A C 1
ATOM 655 O O . ILE A 1 83 ? -22.027 8.642 18.990 1.00 97.50 83 ILE A O 1
ATOM 659 N N . GLY A 1 84 ? -19.904 8.116 18.473 1.00 96.81 84 GLY A N 1
ATOM 660 C CA . GLY A 1 84 ? -19.721 9.128 17.436 1.00 96.81 84 GLY A CA 1
ATOM 661 C C . GLY A 1 84 ? -19.442 8.529 16.060 1.00 96.81 84 GLY A C 1
ATOM 662 O O . GLY A 1 84 ? -18.742 7.522 15.940 1.00 96.81 84 GLY A O 1
ATOM 663 N N . VAL A 1 85 ? -19.957 9.168 15.012 1.00 96.50 85 VAL A N 1
ATOM 664 C CA . VAL A 1 85 ? -19.667 8.834 13.612 1.00 96.50 85 VAL A CA 1
ATOM 665 C C . VAL A 1 85 ? -19.062 10.055 12.925 1.00 96.50 85 VAL A C 1
ATOM 667 O O . VAL A 1 85 ? -19.728 11.066 12.733 1.00 96.50 85 VAL A O 1
AT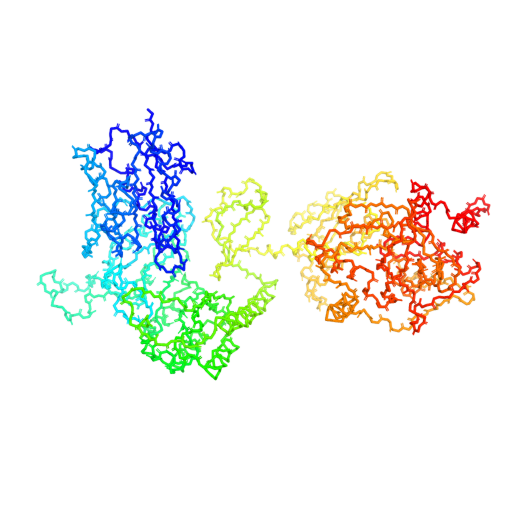OM 670 N N . GLY A 1 86 ? -17.786 9.950 12.573 1.00 93.50 86 GLY A N 1
ATOM 671 C CA . GLY A 1 86 ? -17.008 10.991 11.909 1.00 93.50 86 GLY A CA 1
ATOM 672 C C . GLY A 1 86 ? -16.695 10.655 10.451 1.00 93.50 86 GLY A C 1
ATOM 673 O O . GLY A 1 86 ? -16.912 9.525 10.002 1.00 93.50 86 GLY A O 1
ATOM 674 N N . GLY A 1 87 ? -16.116 11.600 9.716 1.00 90.88 87 GLY A N 1
ATOM 675 C CA . GLY A 1 87 ? -15.496 11.344 8.411 1.00 90.88 87 GLY A CA 1
ATOM 676 C C . GLY A 1 87 ? -16.421 11.557 7.205 1.00 90.88 87 GLY A C 1
ATOM 677 O O . GLY A 1 87 ? -17.471 12.185 7.297 1.00 90.88 87 GLY A O 1
ATOM 678 N N . CYS A 1 88 ? -16.036 11.057 6.029 1.00 88.25 88 CYS A N 1
ATOM 679 C CA . CYS A 1 88 ? -16.709 11.440 4.781 1.00 88.25 88 CYS A CA 1
ATOM 680 C C . CYS A 1 88 ? -18.134 10.880 4.644 1.00 88.25 88 CYS A C 1
ATOM 682 O O . CYS A 1 88 ? -18.965 11.543 4.034 1.00 88.25 88 CYS A O 1
ATOM 684 N N . VAL A 1 89 ? -18.440 9.690 5.188 1.00 88.00 89 VAL A N 1
ATOM 685 C CA . VAL A 1 89 ? -19.831 9.176 5.174 1.00 88.00 89 VAL A CA 1
ATOM 686 C C . VAL A 1 89 ? -20.697 9.994 6.130 1.00 88.00 89 VAL A C 1
ATOM 688 O O . VAL A 1 89 ? -21.844 10.283 5.806 1.00 88.00 89 VAL A O 1
ATOM 691 N N . ALA A 1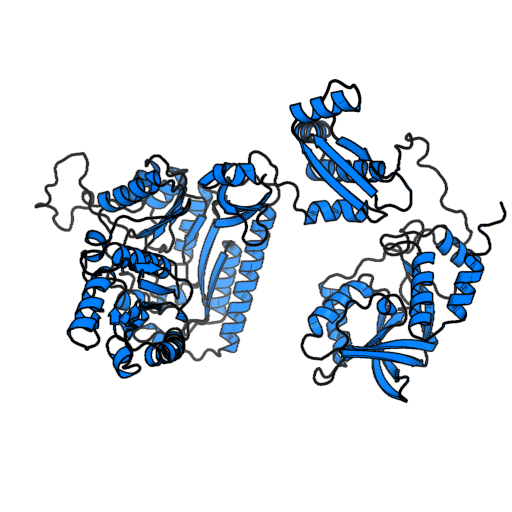 90 ? -20.139 10.432 7.264 1.00 90.38 90 ALA A N 1
ATOM 692 C CA . ALA A 1 90 ? -20.827 11.332 8.186 1.00 90.38 90 ALA A CA 1
ATOM 693 C C . ALA A 1 90 ? -21.231 12.644 7.500 1.00 90.38 90 ALA A C 1
ATOM 695 O O . ALA A 1 90 ? -22.387 13.039 7.606 1.00 90.38 90 ALA A O 1
ATOM 696 N N . SER A 1 91 ? -20.335 13.259 6.720 1.00 88.69 91 SER A N 1
ATOM 697 C CA . SER A 1 91 ? -20.659 14.461 5.936 1.00 88.69 91 SER A CA 1
ATOM 698 C C . SER A 1 91 ? -21.716 14.236 4.849 1.00 88.69 91 SER A C 1
ATOM 700 O O . SER A 1 91 ? -22.472 15.153 4.556 1.00 88.69 91 SER A O 1
ATOM 702 N N . GLN A 1 92 ? -21.786 13.043 4.246 1.00 85.69 92 GLN A N 1
ATOM 703 C CA . GLN A 1 92 ? -22.795 12.732 3.220 1.00 85.69 92 GLN A CA 1
ATOM 704 C C . GLN A 1 92 ? -24.187 12.528 3.811 1.00 85.69 92 GLN A C 1
ATOM 706 O O . GLN A 1 92 ? -25.174 13.009 3.265 1.00 85.69 92 GLN A O 1
ATOM 711 N N . GLU A 1 93 ? -24.262 11.766 4.899 1.00 87.50 93 GLU A N 1
ATOM 712 C CA . GLU A 1 93 ? -25.52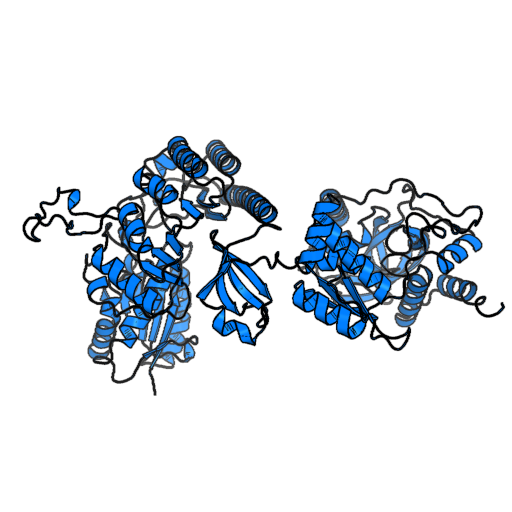8 11.299 5.463 1.00 87.50 93 GLU A CA 1
ATOM 713 C C . GLU A 1 93 ? -26.067 12.252 6.539 1.00 87.50 93 GLU A C 1
ATOM 715 O O . GLU A 1 93 ? -27.281 12.392 6.697 1.00 87.50 93 GLU A O 1
ATOM 720 N N . GLY A 1 94 ? -25.181 12.905 7.297 1.00 89.56 94 GLY A N 1
ATOM 721 C CA . GLY A 1 94 ? -25.521 13.861 8.347 1.00 89.56 94 GLY A CA 1
ATOM 722 C C . GLY A 1 94 ? -26.604 13.343 9.294 1.00 89.56 94 GLY A C 1
ATOM 723 O O . GLY A 1 94 ? -26.456 12.307 9.949 1.00 89.56 94 GLY A O 1
ATOM 724 N N . GLN A 1 95 ? -27.734 14.052 9.329 1.00 90.75 95 GLN A N 1
ATOM 725 C CA . GLN A 1 95 ? -28.878 13.732 10.186 1.00 90.75 95 GLN A CA 1
ATOM 726 C C . GLN A 1 95 ? -29.523 12.369 9.869 1.00 90.75 95 GLN A C 1
ATOM 728 O O . GLN A 1 95 ? -30.139 11.765 10.750 1.00 90.75 95 GLN A O 1
ATOM 733 N N . ALA A 1 96 ? -29.372 11.851 8.644 1.00 90.25 96 ALA A N 1
ATOM 734 C CA . ALA A 1 96 ? -29.924 10.552 8.258 1.00 90.25 96 ALA A CA 1
ATOM 735 C C . ALA A 1 96 ? -29.311 9.398 9.071 1.00 90.25 96 ALA A C 1
ATOM 737 O O . ALA A 1 96 ? -29.992 8.405 9.341 1.00 90.25 96 ALA A O 1
ATOM 738 N N . ILE A 1 97 ? -28.065 9.551 9.544 1.00 92.12 97 ILE A N 1
ATOM 739 C CA . ILE A 1 97 ? -27.428 8.588 10.453 1.00 92.12 97 ILE A CA 1
ATOM 740 C C . ILE A 1 97 ? -28.213 8.496 11.757 1.00 92.12 97 ILE A C 1
ATOM 742 O O . ILE A 1 97 ? -28.522 7.391 12.190 1.00 92.12 97 ILE A O 1
ATOM 746 N N . ILE A 1 98 ? -28.579 9.632 12.352 1.00 93.12 98 ILE A N 1
ATOM 747 C CA . ILE A 1 98 ? -29.345 9.668 13.605 1.00 93.12 98 ILE A CA 1
ATOM 748 C C . ILE A 1 98 ? -30.751 9.114 13.385 1.00 93.12 98 ILE A C 1
ATOM 750 O O . ILE A 1 98 ? -31.230 8.325 14.194 1.00 93.12 98 ILE A O 1
ATOM 754 N N . ALA A 1 99 ? -31.400 9.467 12.271 1.00 91.88 99 ALA A N 1
ATOM 755 C CA . ALA A 1 99 ? -32.725 8.942 11.946 1.00 91.88 99 ALA A CA 1
ATOM 756 C C . ALA A 1 99 ? -32.733 7.403 11.847 1.00 91.88 99 ALA A C 1
ATOM 758 O O . ALA A 1 99 ? -33.671 6.755 12.309 1.00 91.88 99 ALA A O 1
ATOM 759 N N . ARG A 1 100 ? -31.674 6.809 11.280 1.00 92.31 100 ARG A N 1
ATOM 760 C CA . ARG A 1 100 ? -31.532 5.352 11.124 1.00 92.31 100 ARG A CA 1
ATOM 761 C C . ARG A 1 100 ? -30.955 4.650 12.360 1.00 92.31 100 ARG A C 1
ATOM 763 O O . ARG A 1 100 ? -31.286 3.493 12.607 1.00 92.31 100 ARG A O 1
ATOM 770 N N . ALA A 1 101 ? -30.100 5.323 13.124 1.00 93.44 101 ALA A N 1
ATOM 771 C CA . ALA A 1 101 ? -29.460 4.823 14.337 1.00 93.44 101 ALA A CA 1
ATOM 772 C C . ALA A 1 101 ? -29.594 5.854 15.481 1.00 93.44 101 ALA A C 1
ATOM 774 O O . ALA A 1 101 ? -28.622 6.537 15.810 1.00 93.44 101 ALA A O 1
ATOM 775 N N . PRO A 1 102 ? -30.772 5.946 16.139 1.00 93.44 102 PRO A N 1
ATOM 776 C CA . PRO A 1 102 ? -31.061 6.985 17.142 1.00 93.44 102 PRO A CA 1
ATOM 777 C C . PRO A 1 102 ? -30.183 6.944 18.400 1.00 93.44 102 PRO A C 1
ATOM 779 O O . PRO A 1 102 ? -30.194 7.867 19.204 1.00 93.44 102 PRO A O 1
ATOM 782 N N . TYR A 1 103 ? -29.437 5.856 18.591 1.00 93.62 103 TYR A N 1
ATOM 783 C CA . TYR A 1 103 ? -28.488 5.673 19.686 1.00 93.62 103 TYR A CA 1
ATOM 784 C C . TYR A 1 103 ? -27.105 6.289 19.403 1.00 93.62 103 TYR A C 1
ATOM 786 O O . TYR A 1 103 ? -26.236 6.212 20.271 1.00 93.62 103 TYR A O 1
ATOM 794 N N . VAL A 1 104 ? -26.876 6.873 18.223 1.00 96.88 104 VAL A N 1
ATOM 795 C CA . VAL A 1 104 ? -25.673 7.662 17.913 1.00 96.88 104 VAL A CA 1
ATOM 796 C C . VAL A 1 104 ? -25.782 9.037 18.569 1.00 96.88 104 VAL A C 1
ATOM 798 O O . VAL A 1 104 ? -26.795 9.716 18.435 1.00 96.88 104 VAL A O 1
ATOM 801 N N . ASP A 1 105 ? -24.732 9.450 19.275 1.00 97.19 105 ASP A N 1
ATOM 802 C CA . ASP A 1 105 ? -24.702 10.703 20.034 1.00 97.19 105 ASP A CA 1
ATOM 803 C C . ASP A 1 105 ? -24.108 11.862 19.235 1.00 97.19 105 ASP A C 1
ATOM 805 O O . ASP A 1 105 ? -24.484 13.009 19.460 1.00 97.19 105 ASP A O 1
ATOM 809 N N . LEU A 1 106 ? -23.159 11.577 18.340 1.00 97.06 106 LEU A N 1
ATOM 810 C CA . LEU A 1 106 ? -22.378 12.592 17.634 1.00 97.06 106 LEU A CA 1
ATOM 811 C C . LEU A 1 106 ? -22.239 12.221 16.157 1.00 97.06 106 LEU A C 1
ATOM 813 O O . LEU A 1 106 ? -21.885 11.084 15.837 1.00 97.06 106 LEU A O 1
ATOM 817 N N . VAL A 1 107 ? -22.445 13.183 15.262 1.00 96.38 107 VAL A N 1
ATOM 818 C CA . VAL A 1 107 ? -22.116 13.063 13.836 1.00 96.38 107 VAL A CA 1
ATOM 819 C C . VAL A 1 107 ? -21.295 14.276 13.426 1.00 96.38 107 VAL A C 1
ATOM 821 O O . VAL A 1 107 ? -21.745 15.403 13.607 1.00 96.38 107 VAL A O 1
ATOM 824 N N . PHE A 1 108 ? -20.094 14.070 12.893 1.00 94.69 108 PHE A N 1
ATOM 825 C CA . PHE A 1 108 ? -19.196 15.181 12.574 1.00 94.69 108 PHE A CA 1
ATOM 826 C C . PHE A 1 108 ? -18.417 14.975 11.273 1.00 94.69 108 PHE A C 1
ATOM 828 O O . PHE A 1 108 ? -18.102 13.852 10.879 1.00 94.69 108 PHE A O 1
ATOM 835 N N . GLY A 1 109 ? -18.125 16.070 10.578 1.00 91.00 109 GLY A N 1
ATOM 836 C CA . GLY A 1 109 ? -17.359 16.058 9.337 1.00 91.00 109 GLY A CA 1
ATOM 837 C C . GLY A 1 109 ? -15.840 15.992 9.562 1.00 91.00 109 GLY A C 1
ATOM 838 O O . GLY A 1 109 ? -15.353 16.217 10.671 1.00 91.00 109 GLY A O 1
ATOM 839 N N . PRO A 1 110 ? -15.049 15.729 8.505 1.00 86.25 110 PRO A N 1
ATOM 840 C CA . PRO A 1 110 ? -13.587 15.772 8.585 1.00 86.25 110 PRO A CA 1
ATOM 841 C C . PRO A 1 110 ? -13.023 17.143 8.996 1.00 86.25 110 PRO A C 1
ATOM 843 O O . PRO A 1 110 ? -11.959 17.204 9.611 1.00 86.25 110 PRO A O 1
ATOM 846 N N . GLN A 1 111 ? -13.725 18.234 8.669 1.00 83.88 111 GLN A N 1
ATOM 847 C CA . GLN A 1 111 ? -13.286 19.601 8.980 1.00 83.88 111 GLN A CA 1
ATOM 848 C C . GLN A 1 111 ? -13.666 20.061 10.400 1.00 83.88 111 GLN A C 1
ATOM 850 O O . GLN A 1 111 ? -13.065 20.985 10.939 1.00 83.88 111 GLN A O 1
ATOM 855 N N . THR A 1 112 ? -14.608 19.388 11.065 1.00 87.38 112 THR A N 1
ATOM 856 C CA . THR A 1 112 ? -15.164 19.819 12.364 1.00 87.38 112 THR A CA 1
ATOM 857 C C . THR A 1 112 ? -14.680 18.973 13.542 1.00 87.38 112 THR A C 1
ATOM 859 O O . THR A 1 112 ? -15.119 19.172 14.672 1.00 87.38 112 THR A O 1
ATOM 862 N N . LEU A 1 113 ? -13.721 18.059 13.326 1.00 88.25 113 LEU A N 1
ATOM 863 C CA . LEU A 1 113 ? -13.221 17.150 14.370 1.00 88.25 113 LEU A CA 1
ATOM 864 C C . LEU A 1 113 ? -12.624 17.866 15.595 1.00 88.25 113 LEU A C 1
ATOM 866 O O . LEU A 1 113 ? -12.629 17.308 16.688 1.00 88.25 113 LEU A O 1
ATOM 870 N N . HIS A 1 114 ? -12.150 19.107 15.439 1.00 85.81 114 HIS A N 1
ATOM 871 C CA . HIS A 1 114 ? -11.617 19.929 16.531 1.00 85.81 114 HIS A CA 1
ATOM 872 C C . HIS A 1 114 ? -12.706 20.321 17.550 1.00 85.81 114 HIS A C 1
ATOM 874 O O . HIS A 1 114 ? -12.415 20.530 18.725 1.00 85.81 114 HIS A O 1
ATOM 880 N N . ARG A 1 115 ? -13.981 20.339 17.132 1.00 89.62 115 ARG A N 1
ATOM 881 C CA . ARG A 1 115 ? -15.149 20.620 17.985 1.00 89.62 115 ARG A CA 1
ATOM 882 C C . ARG A 1 115 ? -15.641 19.389 18.747 1.00 89.62 115 ARG A C 1
ATOM 884 O O . ARG A 1 115 ? -16.564 19.480 19.550 1.00 89.62 115 ARG A O 1
ATOM 891 N N . LEU A 1 116 ? -15.027 18.223 18.545 1.00 91.56 116 LEU A N 1
ATOM 892 C CA . LEU A 1 116 ? -15.455 16.979 19.182 1.00 91.56 116 LEU A CA 1
ATOM 893 C C . LEU A 1 116 ? -15.585 17.073 20.721 1.00 91.56 116 LEU A C 1
ATOM 895 O O . LEU A 1 116 ? -16.592 16.583 21.240 1.00 91.56 116 LEU A O 1
ATOM 899 N N . PRO A 1 117 ? -14.665 17.722 21.472 1.00 90.56 117 PRO A N 1
ATOM 900 C CA . PRO A 1 117 ? -14.810 17.877 22.920 1.00 90.56 117 PRO A CA 1
ATOM 901 C C . PRO A 1 117 ? -16.073 18.644 23.322 1.00 90.56 117 PRO A C 1
ATOM 903 O O . PRO A 1 117 ? -16.816 18.193 24.195 1.00 90.56 117 PRO A O 1
ATOM 906 N N . THR A 1 118 ? -16.354 19.767 22.653 1.00 90.56 118 THR A N 1
ATOM 907 C CA . THR A 1 118 ? -17.524 20.602 22.954 1.00 90.56 118 THR A CA 1
ATOM 908 C C . THR A 1 118 ? -18.819 19.902 22.548 1.00 90.56 118 THR A C 1
ATOM 910 O O . THR A 1 118 ? -19.802 19.963 23.284 1.00 90.56 118 THR A O 1
ATOM 913 N N . MET A 1 119 ? -18.821 19.142 21.448 1.00 93.25 119 MET A N 1
ATOM 914 C CA . MET A 1 119 ? -19.971 18.320 21.054 1.00 93.25 119 MET A CA 1
ATOM 915 C C . MET A 1 119 ? -20.278 17.217 22.085 1.00 93.25 119 MET A C 1
ATOM 917 O O . MET A 1 119 ? -21.444 16.987 22.414 1.00 93.25 119 MET A O 1
ATOM 921 N N . ILE A 1 120 ? -19.254 16.552 22.642 1.00 92.44 120 ILE A N 1
ATOM 922 C CA . ILE A 1 120 ? -19.437 15.549 23.709 1.00 92.44 120 ILE A CA 1
ATOM 923 C C . ILE A 1 120 ? -20.077 16.190 24.945 1.00 92.44 120 ILE A C 1
ATOM 925 O O . ILE A 1 120 ? -21.026 15.640 25.511 1.00 92.44 120 ILE A O 1
ATOM 929 N N . GLU A 1 121 ? -19.574 17.349 25.367 1.00 90.88 121 GLU A N 1
ATOM 930 C CA . GLU A 1 121 ? -20.109 18.085 26.513 1.00 90.88 121 GLU A CA 1
ATOM 931 C C . GLU A 1 121 ? -21.564 18.516 26.279 1.00 90.88 121 GLU A C 1
ATOM 933 O O . GLU A 1 121 ? -22.438 18.262 27.112 1.00 90.88 121 GLU A O 1
ATOM 938 N N . GLN A 1 122 ? -21.857 19.101 25.116 1.00 91.56 122 GLN A N 1
ATOM 939 C CA . GLN A 1 122 ? -23.206 19.525 24.745 1.00 91.56 122 GLN A CA 1
ATOM 940 C C . GLN A 1 122 ? -24.187 18.357 24.738 1.00 91.56 122 GLN A C 1
ATOM 942 O O . GLN A 1 122 ? -25.292 18.488 25.274 1.00 91.56 122 GLN A O 1
ATOM 947 N N . ARG A 1 123 ? -23.791 17.193 24.212 1.00 93.94 123 ARG A N 1
ATOM 948 C CA . ARG A 1 123 ? -24.630 15.995 24.280 1.00 93.94 123 ARG A CA 1
ATOM 949 C C . ARG A 1 123 ? -24.873 15.552 25.719 1.00 93.94 123 ARG A C 1
ATOM 951 O O . ARG A 1 123 ? -25.990 15.152 26.053 1.00 93.94 123 ARG A O 1
ATOM 958 N N . ARG A 1 124 ? -23.847 15.564 26.577 1.00 91.00 124 ARG A N 1
ATOM 959 C CA . ARG A 1 124 ? -23.999 15.182 27.994 1.00 91.00 124 ARG A CA 1
ATOM 960 C C . ARG A 1 124 ? -24.954 16.124 28.720 1.00 91.00 124 ARG A C 1
ATOM 962 O O . ARG A 1 124 ? -25.812 15.659 29.458 1.00 91.00 124 ARG A O 1
ATOM 969 N N . ARG A 1 125 ? -24.856 17.427 28.449 1.00 91.50 125 ARG A N 1
ATOM 970 C CA . ARG A 1 125 ? -25.698 18.460 29.064 1.00 91.50 125 ARG A CA 1
ATOM 971 C C . ARG A 1 125 ? -27.146 18.431 28.577 1.00 91.50 125 ARG A C 1
ATOM 973 O O . ARG A 1 125 ? -28.060 18.627 29.367 1.00 91.50 125 ARG A O 1
ATOM 980 N N . THR A 1 126 ? -27.358 18.248 27.275 1.00 93.69 126 THR A N 1
ATOM 981 C CA . THR A 1 126 ? -28.689 18.385 26.656 1.00 93.69 126 THR A CA 1
ATOM 982 C C . THR A 1 126 ? -29.436 17.066 26.509 1.00 93.69 126 THR A C 1
ATOM 984 O O . THR A 1 126 ? -30.647 17.084 26.308 1.00 93.69 126 THR A O 1
ATOM 987 N N . GLY A 1 127 ? -28.735 15.930 26.530 1.00 90.44 127 GLY A N 1
ATOM 988 C CA . GLY A 1 127 ? -29.295 14.619 26.193 1.00 90.44 127 GLY A CA 1
ATOM 989 C C . GLY A 1 127 ? -29.575 14.408 24.700 1.00 90.44 127 GLY A C 1
ATOM 990 O O . GLY A 1 127 ? -29.953 13.306 24.315 1.00 90.44 127 GLY A O 1
ATOM 991 N N . HIS A 1 128 ? -29.376 15.428 23.858 1.00 92.50 128 HIS A N 1
ATOM 992 C CA . HIS A 1 128 ? -29.668 15.380 22.428 1.00 92.50 128 HIS A CA 1
ATOM 993 C C . HIS A 1 128 ? -28.402 15.103 21.616 1.00 92.50 128 HIS A C 1
ATOM 995 O O . HIS A 1 128 ? -27.309 15.560 21.966 1.00 92.50 128 HIS A O 1
ATOM 1001 N N . ALA A 1 129 ? -28.559 14.373 20.512 1.00 94.75 129 ALA A N 1
ATOM 1002 C CA . ALA A 1 129 ? -27.466 14.107 19.587 1.00 94.75 129 ALA A CA 1
ATOM 1003 C C . ALA A 1 129 ? -26.981 15.402 18.910 1.00 94.75 129 ALA A C 1
ATOM 1005 O O . ALA A 1 129 ? -27.791 16.267 18.574 1.00 94.75 129 ALA A O 1
ATOM 1006 N N . GLN A 1 130 ? -25.668 15.529 18.715 1.00 96.44 130 GLN A N 1
ATOM 1007 C CA . GLN A 1 130 ? -25.036 16.696 18.089 1.00 96.44 130 GLN A CA 1
ATOM 1008 C C . GLN A 1 130 ? -24.597 16.359 16.665 1.00 96.44 130 GLN A C 1
ATOM 1010 O O . GLN A 1 130 ? -23.983 15.314 16.439 1.00 96.44 130 GLN A O 1
ATOM 1015 N N . VAL A 1 131 ? -24.881 17.251 15.714 1.00 94.50 131 VAL A N 1
ATOM 1016 C CA . VAL A 1 131 ? -24.466 17.105 14.313 1.00 94.50 131 VAL A CA 1
ATOM 1017 C C . VAL A 1 131 ? -23.754 18.359 13.851 1.00 94.50 131 VAL A C 1
ATOM 1019 O O . VAL A 1 131 ? -24.351 19.431 13.844 1.00 94.50 131 VAL A O 1
ATOM 1022 N N . ASP A 1 132 ? -22.505 18.209 13.421 1.00 91.44 132 ASP A N 1
ATOM 1023 C CA . ASP A 1 132 ? -21.754 19.284 12.781 1.00 91.44 132 ASP A CA 1
ATOM 1024 C C . ASP A 1 132 ? -20.938 18.755 11.599 1.00 91.44 132 ASP A C 1
ATOM 1026 O O . ASP A 1 132 ? -19.834 18.232 11.744 1.00 91.44 132 ASP A O 1
ATOM 1030 N N . ILE A 1 133 ? -21.503 18.897 10.405 1.00 86.88 133 ILE A N 1
ATOM 1031 C CA . ILE A 1 133 ? -20.900 18.486 9.131 1.00 86.88 133 ILE A CA 1
ATOM 1032 C C . ILE A 1 133 ? -20.556 19.695 8.251 1.00 86.88 133 ILE A C 1
ATOM 1034 O O . ILE A 1 133 ? -20.475 19.564 7.032 1.00 86.88 133 ILE A O 1
ATOM 1038 N N . SER A 1 134 ? -20.407 20.872 8.867 1.00 84.06 134 SER A N 1
ATOM 1039 C CA . SER A 1 134 ? -20.041 22.107 8.174 1.00 84.06 134 SER A CA 1
ATOM 1040 C C . SER A 1 134 ? -18.589 22.088 7.669 1.00 84.06 134 SER A C 1
ATOM 1042 O O . SER A 1 134 ? -17.788 21.239 8.068 1.00 84.06 134 SER A O 1
ATOM 1044 N N . PHE A 1 135 ? -18.262 23.026 6.773 1.00 75.00 135 PHE A N 1
ATOM 1045 C CA . PHE A 1 135 ? -16.923 23.203 6.204 1.00 75.00 135 PHE A CA 1
ATOM 1046 C C . PHE A 1 135 ? -16.335 24.577 6.591 1.00 75.00 135 PHE A C 1
ATOM 1048 O O . PHE A 1 135 ? -16.388 25.500 5.778 1.00 75.00 135 PHE A O 1
ATOM 1055 N N . PRO A 1 136 ? -15.871 24.780 7.843 1.00 69.19 136 PRO A N 1
ATOM 1056 C CA . PRO A 1 136 ? -15.200 26.023 8.226 1.00 69.19 136 PRO A CA 1
ATOM 1057 C C . PRO A 1 136 ? -13.804 26.099 7.580 1.00 69.19 136 PRO A C 1
ATOM 1059 O O . PRO A 1 136 ? -13.004 25.184 7.740 1.00 69.19 136 PRO A O 1
ATOM 1062 N N . GLU A 1 137 ? -13.501 27.191 6.869 1.00 54.28 137 GLU A N 1
ATOM 1063 C CA . GLU A 1 137 ? -12.337 27.272 5.966 1.00 54.28 137 GLU A CA 1
ATOM 1064 C C . GLU A 1 137 ? -10.960 27.137 6.650 1.00 54.28 137 GLU A C 1
ATOM 1066 O O . GLU A 1 137 ? -10.058 26.555 6.054 1.00 54.28 137 GLU A O 1
ATOM 1071 N N . ILE A 1 138 ? -10.764 27.648 7.875 1.00 55.94 138 ILE A N 1
ATOM 1072 C CA . ILE A 1 138 ? -9.421 27.708 8.511 1.00 55.94 138 ILE A CA 1
ATOM 1073 C C . ILE A 1 138 ? -9.408 27.218 9.973 1.00 55.94 138 ILE A C 1
ATOM 1075 O O . ILE A 1 138 ? -8.403 26.686 10.442 1.00 55.94 138 ILE A O 1
ATOM 1079 N N . GLU A 1 139 ? -10.546 27.274 10.671 1.00 61.25 139 GLU A N 1
ATOM 1080 C CA . GLU A 1 139 ? -10.660 27.051 12.125 1.00 61.25 139 GLU A CA 1
ATOM 1081 C C . GLU A 1 139 ? -10.068 25.713 12.608 1.00 61.25 139 GLU A C 1
ATOM 1083 O O . GLU A 1 139 ? -9.577 25.607 13.725 1.00 61.25 139 GLU A O 1
ATOM 1088 N N . LYS A 1 140 ? -10.048 24.662 11.778 1.00 62.50 140 LYS A N 1
ATOM 1089 C CA . LYS A 1 140 ? -9.536 23.358 12.217 1.00 62.50 140 LYS A CA 1
ATOM 1090 C C . LYS A 1 140 ? -8.088 23.435 12.705 1.00 62.50 140 LYS A C 1
ATOM 1092 O O . LYS A 1 140 ? -7.827 22.969 13.807 1.00 62.50 140 LYS A O 1
ATOM 1097 N N . PHE A 1 141 ? -7.162 23.967 11.907 1.00 59.47 141 PHE A N 1
ATOM 1098 C CA . PHE A 1 141 ? -5.724 23.861 12.194 1.00 59.47 141 PHE A CA 1
ATOM 1099 C C . PHE A 1 141 ? -5.265 24.781 13.325 1.00 59.47 141 PHE A C 1
ATOM 1101 O O . PHE A 1 141 ? -4.403 24.372 14.100 1.00 59.47 141 PHE A O 1
ATOM 1108 N N . ASP A 1 142 ? -5.903 25.941 13.479 1.00 60.88 142 ASP A N 1
ATOM 1109 C CA . ASP A 1 142 ? -5.630 26.893 14.566 1.00 60.88 142 ASP A CA 1
ATOM 1110 C C . ASP A 1 142 ? -5.952 26.315 15.952 1.00 60.88 142 ASP A C 1
ATOM 1112 O O . ASP A 1 142 ? -5.411 26.742 16.973 1.00 60.88 142 ASP A O 1
ATOM 1116 N N . HIS A 1 143 ? -6.844 25.323 15.994 1.00 64.88 143 HIS A N 1
ATOM 1117 C CA . HIS A 1 143 ? -7.366 24.730 17.219 1.00 64.88 143 HIS A CA 1
ATOM 1118 C C . HIS A 1 143 ? -6.851 23.306 17.485 1.00 64.88 143 HIS A C 1
ATOM 1120 O O . HIS A 1 143 ? -7.227 22.700 18.494 1.00 64.88 143 HIS A O 1
ATOM 1126 N N . LEU A 1 144 ? -5.992 22.755 16.617 1.00 70.19 144 LEU A N 1
ATOM 1127 C CA . LEU A 1 144 ? -5.371 21.455 16.865 1.00 70.19 144 LEU A CA 1
ATOM 1128 C C . LEU A 1 144 ? -4.203 21.588 17.855 1.00 70.19 144 LEU A C 1
ATOM 1130 O O . LEU A 1 144 ? -3.369 22.482 17.719 1.00 70.19 144 LEU A O 1
ATOM 1134 N N . PRO A 1 145 ? -4.087 20.676 18.835 1.00 67.44 145 PRO A N 1
ATOM 1135 C CA . PRO A 1 145 ? -2.911 20.622 19.692 1.00 67.44 145 PRO A CA 1
ATOM 1136 C C . PRO A 1 145 ? -1.647 20.242 18.891 1.00 67.44 145 PRO A C 1
ATOM 1138 O O . PRO A 1 145 ? -1.751 19.643 17.810 1.00 67.44 145 PRO A O 1
ATOM 1141 N N . PRO A 1 146 ? -0.446 20.537 19.430 1.00 65.88 146 PRO A N 1
ATOM 1142 C CA . PRO A 1 146 ? 0.817 20.135 18.819 1.00 65.88 146 PRO A CA 1
ATOM 1143 C C . PRO A 1 146 ? 0.847 18.628 18.557 1.00 65.88 146 PRO A C 1
ATOM 1145 O O . PRO A 1 146 ? 0.477 17.836 19.425 1.00 65.88 146 PRO A O 1
ATOM 1148 N N . ALA A 1 147 ? 1.292 18.232 17.364 1.00 66.94 147 ALA A N 1
ATOM 1149 C CA . ALA A 1 147 ? 1.370 16.827 16.984 1.00 66.94 147 ALA A CA 1
ATOM 1150 C C . ALA A 1 147 ? 2.342 16.061 17.899 1.00 66.94 147 ALA A C 1
ATOM 1152 O O . ALA A 1 147 ? 3.476 16.503 18.097 1.00 66.94 147 ALA A O 1
ATOM 1153 N N . GLN A 1 148 ? 1.913 14.903 18.412 1.00 64.94 148 GLN A N 1
ATOM 1154 C CA . GLN A 1 148 ? 2.777 13.949 19.111 1.00 64.94 148 GLN A CA 1
ATOM 1155 C C . GLN A 1 148 ? 2.889 12.666 18.294 1.00 64.94 148 GLN A C 1
ATOM 1157 O O . GLN A 1 148 ? 1.888 12.000 18.037 1.00 64.94 148 GLN A O 1
ATOM 1162 N N . VAL A 1 149 ? 4.106 12.303 17.886 1.00 68.75 149 VAL A N 1
ATOM 1163 C CA . VAL A 1 149 ? 4.335 11.101 17.072 1.00 68.75 149 VAL A CA 1
ATOM 1164 C C . VAL A 1 149 ? 5.324 10.172 17.760 1.00 68.75 149 VAL A C 1
ATOM 1166 O O . VAL A 1 149 ? 6.442 10.552 18.088 1.00 68.75 149 VAL A O 1
ATOM 1169 N N . ASN A 1 150 ? 4.912 8.915 17.933 1.00 67.00 150 ASN A N 1
ATOM 1170 C CA . ASN A 1 150 ? 5.778 7.834 18.394 1.00 67.00 150 ASN A CA 1
ATOM 1171 C C . ASN A 1 150 ? 6.311 7.066 17.179 1.00 67.00 150 ASN A C 1
ATOM 1173 O O . ASN A 1 150 ? 5.754 6.036 16.796 1.00 67.00 150 ASN A O 1
ATOM 1177 N N . GLY A 1 151 ? 7.362 7.583 16.543 1.00 80.31 151 GLY A N 1
ATOM 1178 C CA . GLY A 1 151 ? 7.991 6.922 15.404 1.00 80.31 151 GLY A CA 1
ATOM 1179 C C . GLY A 1 151 ? 8.869 7.847 14.561 1.00 80.31 151 GLY A C 1
ATOM 1180 O O . GLY A 1 151 ? 8.871 9.058 14.761 1.00 80.31 151 GLY A O 1
ATOM 1181 N N . PRO A 1 152 ? 9.615 7.284 13.599 1.00 86.50 152 PRO A N 1
ATOM 1182 C CA . PRO A 1 152 ? 10.550 8.046 12.777 1.00 86.50 152 PRO A CA 1
ATOM 1183 C C . PRO A 1 152 ? 9.905 8.718 11.562 1.00 86.50 152 PRO A C 1
ATOM 1185 O O . PRO A 1 152 ? 10.591 9.418 10.818 1.00 86.50 152 PRO A O 1
ATOM 1188 N N . SER A 1 153 ? 8.612 8.488 11.332 1.00 90.81 153 SER A N 1
ATOM 1189 C CA . SER A 1 153 ? 7.856 9.069 10.229 1.00 90.81 153 SER A CA 1
ATOM 1190 C C . SER A 1 153 ? 6.551 9.690 10.717 1.00 90.81 153 SER A C 1
ATOM 1192 O O . SER A 1 153 ? 5.937 9.198 11.664 1.00 90.81 153 SER A O 1
ATOM 1194 N N . ALA A 1 154 ? 6.125 10.774 10.068 1.00 89.81 154 ALA A N 1
ATOM 1195 C CA . ALA A 1 154 ? 4.893 11.479 10.404 1.00 89.81 154 ALA A CA 1
ATOM 1196 C C . ALA A 1 154 ? 4.105 11.905 9.160 1.00 89.81 154 ALA A C 1
ATOM 1198 O O . ALA A 1 154 ? 4.669 12.221 8.108 1.00 89.81 154 ALA A O 1
ATOM 1199 N N . PHE A 1 155 ? 2.780 11.949 9.301 1.00 90.38 155 PHE A N 1
ATOM 1200 C CA . PHE A 1 155 ? 1.877 12.542 8.321 1.00 90.38 155 PHE A CA 1
ATOM 1201 C C . PHE A 1 155 ? 1.612 14.007 8.659 1.00 90.38 155 PHE A C 1
ATOM 1203 O O . PHE A 1 155 ? 1.230 14.317 9.785 1.00 90.38 155 PHE A O 1
ATOM 1210 N N . VAL A 1 156 ? 1.754 14.891 7.671 1.00 90.38 156 VAL A N 1
ATOM 1211 C CA . VAL A 1 156 ? 1.485 16.327 7.828 1.00 90.38 156 VAL A CA 1
ATOM 1212 C C . VAL A 1 156 ? 0.500 16.761 6.756 1.00 90.38 156 VAL A C 1
ATOM 1214 O O . VAL A 1 156 ? 0.831 16.778 5.573 1.00 90.38 156 VAL A O 1
ATOM 1217 N N . SER A 1 157 ? -0.727 17.090 7.157 1.00 90.25 157 SER A N 1
ATOM 1218 C CA . SER A 1 157 ? -1.729 17.644 6.241 1.00 90.25 157 SER A CA 1
ATOM 1219 C C . SER A 1 157 ? -1.350 19.076 5.880 1.00 90.25 157 SER A C 1
ATOM 1221 O O . SER A 1 157 ? -1.312 19.917 6.767 1.00 90.25 157 SER A O 1
ATOM 1223 N N . ILE A 1 158 ? -1.055 19.368 4.614 1.00 92.38 158 ILE A N 1
ATOM 1224 C CA . ILE A 1 158 ? -0.681 20.721 4.157 1.00 92.38 158 ILE A CA 1
ATOM 1225 C C . ILE A 1 158 ? -1.866 21.488 3.565 1.00 92.38 158 ILE A C 1
ATOM 1227 O O . ILE A 1 158 ? -1.801 22.700 3.382 1.00 92.38 158 ILE A O 1
ATOM 1231 N N . MET A 1 159 ? -2.945 20.781 3.241 1.00 89.25 159 MET A N 1
ATOM 1232 C CA . MET A 1 159 ? -4.138 21.335 2.614 1.00 89.25 159 MET A CA 1
ATOM 1233 C C . MET A 1 159 ? -5.326 20.390 2.791 1.00 89.25 159 MET A C 1
ATOM 1235 O O . MET A 1 159 ? -5.146 19.184 2.980 1.00 89.25 159 MET A O 1
ATOM 1239 N N . GLU A 1 160 ? -6.534 20.925 2.665 1.00 86.00 160 GLU A N 1
ATOM 1240 C CA . GLU A 1 160 ? -7.780 20.159 2.687 1.00 86.00 160 GLU A CA 1
ATOM 1241 C C . GLU A 1 160 ? -8.678 20.508 1.496 1.00 86.00 160 GLU A C 1
ATOM 1243 O O . GLU A 1 160 ? -8.462 21.498 0.802 1.00 86.00 160 GLU A O 1
ATOM 1248 N N . GLY A 1 161 ? -9.682 19.664 1.253 1.00 86.88 161 GLY A N 1
ATOM 1249 C CA . GLY A 1 161 ? -10.659 19.856 0.183 1.00 86.88 161 GLY A CA 1
ATOM 1250 C C . GLY A 1 161 ? -10.090 19.651 -1.222 1.00 86.88 161 GLY A C 1
ATOM 1251 O O . GLY A 1 161 ? -8.919 19.330 -1.409 1.00 86.88 161 GLY A O 1
ATOM 1252 N N . CYS A 1 162 ? -10.945 19.730 -2.242 1.00 89.69 162 CYS A N 1
ATOM 1253 C CA . CYS A 1 162 ? -10.514 19.533 -3.628 1.00 89.69 162 CYS A CA 1
ATOM 1254 C C . CYS A 1 162 ? -11.436 20.231 -4.627 1.00 89.69 162 CYS A C 1
ATOM 1256 O O . CYS A 1 162 ? -12.625 19.930 -4.682 1.00 89.69 162 CYS A O 1
ATOM 1258 N N . SER A 1 163 ? -10.853 21.028 -5.525 1.00 89.31 163 SER A N 1
ATOM 1259 C CA . SER A 1 163 ? -11.599 21.808 -6.525 1.00 89.31 163 SER A CA 1
ATOM 1260 C C . SER A 1 163 ? -11.527 21.232 -7.952 1.00 89.31 163 SER A C 1
ATOM 1262 O O . SER A 1 163 ? -11.861 21.911 -8.921 1.00 89.31 163 SER A O 1
ATOM 1264 N N . LYS A 1 164 ? -11.085 19.974 -8.138 1.00 87.56 164 LYS A N 1
ATOM 1265 C CA . LYS A 1 164 ? -10.967 19.340 -9.477 1.00 87.56 164 LYS A CA 1
ATOM 1266 C C . LYS A 1 164 ? -12.259 18.696 -10.000 1.00 87.56 164 LYS A C 1
ATOM 1268 O O . LYS A 1 164 ? -12.271 18.277 -11.154 1.00 87.56 164 LYS A O 1
ATOM 1273 N N . TYR A 1 165 ? -13.322 18.615 -9.185 1.00 89.00 165 TYR A N 1
ATOM 1274 C CA . TYR A 1 165 ? -14.677 18.137 -9.540 1.00 89.00 165 TYR A CA 1
ATOM 1275 C C . TYR A 1 165 ? -14.712 16.991 -10.582 1.00 89.00 165 TYR A C 1
ATOM 1277 O O . TYR A 1 165 ? -15.477 17.019 -11.553 1.00 89.00 165 TYR A O 1
ATOM 1285 N N . CYS A 1 166 ? -13.865 15.968 -10.392 1.00 94.31 166 CYS A N 1
ATOM 1286 C CA . CYS A 1 166 ? -13.822 14.792 -11.263 1.00 94.31 166 CYS A CA 1
ATOM 1287 C C . CYS A 1 166 ? -15.179 14.079 -11.237 1.00 94.31 166 CYS A C 1
ATOM 1289 O O . CYS A 1 166 ? -15.791 13.954 -10.175 1.00 94.31 166 CYS A O 1
ATOM 1291 N N . SER A 1 167 ? -15.650 13.575 -12.381 1.00 95.31 167 SER A N 1
ATOM 1292 C CA . SER A 1 167 ? -17.045 13.119 -12.510 1.00 95.31 167 SER A CA 1
ATOM 1293 C C . SER A 1 167 ? -17.414 11.950 -11.591 1.00 95.31 167 SER A C 1
ATOM 1295 O O . SER A 1 167 ? -18.587 11.786 -11.277 1.00 95.31 167 SER A O 1
ATOM 1297 N N . TYR A 1 168 ? -16.437 11.169 -11.127 1.00 92.12 168 TYR A N 1
ATOM 1298 C CA . TYR A 1 168 ? -16.619 10.029 -10.222 1.00 92.12 168 TYR A CA 1
ATOM 1299 C C . TYR A 1 168 ? -16.306 10.340 -8.749 1.00 92.12 168 TYR A C 1
ATOM 1301 O O . TYR A 1 168 ? -16.542 9.501 -7.880 1.00 92.12 168 TYR A O 1
ATOM 1309 N N . CYS A 1 169 ? -15.713 11.498 -8.452 1.00 91.06 169 CYS A N 1
ATOM 1310 C CA . CYS A 1 169 ? -15.139 11.782 -7.141 1.00 91.06 169 CYS A CA 1
ATOM 1311 C C . CYS A 1 169 ? -16.133 12.529 -6.250 1.00 91.06 169 CYS A C 1
ATOM 1313 O O . CYS A 1 169 ? -16.689 13.550 -6.644 1.00 91.06 169 CYS A O 1
ATOM 1315 N N . VAL A 1 170 ? -16.318 12.044 -5.020 1.00 88.19 170 VAL A N 1
ATOM 1316 C CA . VAL A 1 170 ? -17.243 12.646 -4.046 1.00 88.19 170 VAL A CA 1
ATOM 1317 C C . VAL A 1 170 ? -16.561 13.594 -3.053 1.00 88.19 170 VAL A C 1
ATOM 1319 O O . VAL A 1 170 ? -17.216 14.226 -2.229 1.00 88.19 170 VAL A O 1
ATOM 1322 N N . VAL A 1 171 ? -15.232 13.689 -3.116 1.00 88.31 171 VAL A N 1
ATOM 1323 C CA . VAL A 1 171 ? -14.412 14.478 -2.188 1.00 88.31 171 VAL A CA 1
ATOM 1324 C C . VAL A 1 171 ? -14.830 15.953 -2.114 1.00 88.31 171 VAL A C 1
ATOM 1326 O O . VAL A 1 171 ? -15.012 16.403 -0.985 1.00 88.31 171 VAL A O 1
ATOM 1329 N N . PRO A 1 172 ? -15.077 16.682 -3.225 1.00 87.81 172 PRO A N 1
ATOM 1330 C CA . PRO A 1 172 ? -15.471 18.096 -3.147 1.00 87.81 172 PRO A CA 1
ATOM 1331 C C . PRO A 1 172 ? -16.726 18.319 -2.287 1.00 87.81 172 PRO A C 1
ATOM 1333 O O . PRO A 1 172 ? -16.808 19.255 -1.505 1.00 87.81 172 PRO A O 1
ATOM 1336 N N . TYR A 1 173 ? -17.677 17.384 -2.343 1.00 84.50 173 TYR A N 1
ATOM 1337 C CA . TYR A 1 173 ? -18.938 17.467 -1.598 1.00 84.50 173 TYR A CA 1
ATOM 1338 C C . TYR A 1 173 ? -18.827 17.024 -0.133 1.00 84.50 173 TYR A C 1
ATOM 1340 O O . TYR A 1 173 ? -19.770 17.179 0.633 1.00 84.50 173 TYR A O 1
ATOM 1348 N N . THR A 1 174 ? -17.710 16.403 0.256 1.00 83.75 174 THR A N 1
ATOM 1349 C CA . THR A 1 174 ? -17.541 15.776 1.583 1.00 83.75 174 THR A CA 1
ATOM 1350 C C . THR A 1 174 ? -16.370 16.324 2.378 1.00 83.75 174 THR A C 1
ATOM 1352 O O . THR A 1 174 ? -16.245 16.019 3.563 1.00 83.75 174 THR A O 1
ATOM 1355 N N . ARG A 1 175 ? -15.502 17.104 1.733 1.00 85.94 175 ARG A N 1
ATOM 1356 C CA . ARG A 1 175 ? -14.336 17.758 2.329 1.00 85.94 175 ARG A CA 1
ATOM 1357 C C . ARG A 1 175 ? -14.196 19.225 1.904 1.00 85.94 175 ARG A C 1
ATOM 1359 O O . ARG A 1 175 ? -13.173 19.803 2.236 1.00 85.94 175 ARG A O 1
ATOM 1366 N N . GLY A 1 176 ? -15.184 19.794 1.211 1.00 86.06 176 GLY A N 1
ATOM 1367 C CA . GLY A 1 176 ? -15.193 21.196 0.794 1.00 86.06 176 GLY A CA 1
ATOM 1368 C C . GLY A 1 176 ? -14.229 21.529 -0.347 1.00 86.06 176 GLY A C 1
ATOM 1369 O O . GLY A 1 176 ? -13.596 20.646 -0.947 1.00 86.06 176 GLY A O 1
ATOM 1370 N N . ASP A 1 177 ? -14.146 22.827 -0.636 1.00 86.25 177 ASP A N 1
ATOM 1371 C CA . ASP A 1 177 ? -13.230 23.392 -1.623 1.00 86.25 177 ASP A CA 1
ATOM 1372 C C . ASP A 1 177 ? -11.773 23.347 -1.141 1.00 86.25 177 ASP A C 1
ATOM 1374 O O . ASP A 1 177 ? -11.481 23.183 0.042 1.00 86.25 177 ASP A O 1
ATOM 1378 N N . GLU A 1 178 ? -10.851 23.425 -2.098 1.00 87.75 178 GLU A N 1
ATOM 1379 C CA . GLU A 1 178 ? -9.407 23.336 -1.869 1.00 87.75 178 GLU A CA 1
ATOM 1380 C C . GLU A 1 178 ? -8.877 24.538 -1.065 1.00 87.75 178 GLU A C 1
ATOM 1382 O O . GLU A 1 178 ? -8.918 25.670 -1.544 1.00 87.75 178 GLU A O 1
ATOM 1387 N N . VAL A 1 179 ? -8.329 24.282 0.128 1.00 87.69 179 VAL A N 1
ATOM 1388 C CA . VAL A 1 179 ? -7.723 25.293 1.012 1.00 87.69 179 VAL A CA 1
ATOM 1389 C C . VAL A 1 179 ? -6.329 24.839 1.434 1.00 87.69 179 VAL A C 1
ATOM 1391 O O . VAL A 1 179 ? -6.147 23.738 1.956 1.00 87.69 179 VAL A O 1
ATOM 1394 N N . SER A 1 180 ? -5.327 25.692 1.210 1.00 90.12 180 SER A N 1
ATOM 1395 C CA . SER A 1 180 ? -3.937 25.444 1.611 1.00 90.12 180 SER A CA 1
ATOM 1396 C C . SER A 1 180 ? -3.640 26.063 2.970 1.00 90.12 180 SER A C 1
ATOM 1398 O O . SER A 1 180 ? -4.021 27.202 3.229 1.00 90.12 180 SER A O 1
ATOM 1400 N N . ARG A 1 181 ? -2.902 25.346 3.819 1.00 89.38 181 ARG A N 1
ATOM 1401 C CA . ARG A 1 181 ? -2.392 25.916 5.069 1.00 89.38 181 ARG A CA 1
ATOM 1402 C C . ARG A 1 181 ? -1.303 26.956 4.784 1.00 89.38 181 ARG A C 1
ATOM 1404 O O . ARG A 1 181 ? -0.518 26.746 3.851 1.00 89.38 181 ARG A O 1
ATOM 1411 N N . PRO A 1 182 ? -1.191 28.025 5.589 1.00 87.81 182 PRO A N 1
ATOM 1412 C CA . PRO A 1 182 ? -0.071 28.957 5.502 1.00 87.81 182 PRO A CA 1
ATOM 1413 C C . PRO A 1 182 ? 1.278 28.236 5.602 1.00 87.81 182 PRO A C 1
ATOM 1415 O O . PRO A 1 182 ? 1.431 27.273 6.359 1.00 87.81 182 PRO A O 1
ATOM 1418 N N . LEU A 1 183 ? 2.265 28.701 4.831 1.00 86.00 183 LEU A N 1
ATOM 1419 C CA . LEU A 1 183 ? 3.597 28.089 4.801 1.00 86.00 183 LEU A CA 1
ATOM 1420 C C . LEU A 1 183 ? 4.255 28.051 6.195 1.00 86.00 183 LEU A C 1
ATOM 1422 O O . LEU A 1 183 ? 4.745 26.982 6.569 1.00 86.00 183 LEU A O 1
ATOM 1426 N N . PRO A 1 184 ? 4.251 29.141 6.996 1.00 83.81 184 PRO A N 1
ATOM 1427 C CA . PRO A 1 184 ? 4.900 29.137 8.308 1.00 83.81 184 PRO A CA 1
ATOM 1428 C C . PRO A 1 184 ? 4.338 28.078 9.262 1.00 83.81 184 PRO A C 1
ATOM 1430 O O . PRO A 1 184 ? 5.103 27.443 9.986 1.00 83.81 184 PRO A O 1
ATOM 1433 N N . ASP A 1 185 ? 3.027 27.837 9.233 1.00 85.12 185 ASP A N 1
ATOM 1434 C CA . ASP A 1 185 ? 2.369 26.887 10.137 1.00 85.12 185 ASP A CA 1
ATOM 1435 C C . ASP A 1 185 ? 2.772 25.446 9.823 1.00 85.12 185 ASP A C 1
ATOM 1437 O O . ASP A 1 185 ? 3.040 24.651 10.726 1.00 85.12 185 ASP A O 1
ATOM 1441 N N . VAL A 1 186 ? 2.858 25.112 8.530 1.00 89.56 186 VAL A N 1
ATOM 1442 C CA . VAL A 1 186 ? 3.330 23.800 8.068 1.00 89.56 186 VAL A CA 1
ATOM 1443 C C . VAL A 1 186 ? 4.792 23.588 8.465 1.00 89.56 186 VAL A C 1
ATOM 1445 O O . VAL A 1 186 ? 5.134 22.532 8.999 1.00 89.56 186 VAL A O 1
ATOM 1448 N N . LEU A 1 187 ? 5.653 24.588 8.246 1.00 87.44 187 LEU A N 1
ATOM 1449 C CA . LEU A 1 187 ? 7.069 24.505 8.617 1.00 87.44 187 LEU A CA 1
ATOM 1450 C C . LEU A 1 187 ? 7.259 24.387 10.134 1.00 87.44 187 LEU A C 1
ATOM 1452 O O . LEU A 1 187 ? 8.112 23.622 10.579 1.00 87.44 187 LEU A O 1
ATOM 1456 N N . THR A 1 188 ? 6.439 25.086 10.923 1.00 84.50 188 THR A N 1
ATOM 1457 C CA . THR A 1 188 ? 6.488 25.053 12.392 1.00 84.50 188 THR A CA 1
ATOM 1458 C C . THR A 1 188 ? 6.080 23.680 12.927 1.00 84.50 188 THR A C 1
ATOM 1460 O O . THR A 1 188 ? 6.768 23.131 13.788 1.00 84.50 188 THR A O 1
ATOM 1463 N N . GLU A 1 189 ? 5.017 23.071 12.385 1.00 86.12 189 GLU A N 1
ATOM 1464 C CA . GLU A 1 189 ? 4.625 21.701 12.750 1.00 86.12 189 GLU A CA 1
ATOM 1465 C C . GLU A 1 189 ? 5.726 20.691 12.395 1.00 86.12 189 GLU A C 1
ATOM 1467 O O . GLU A 1 189 ? 6.073 19.845 13.219 1.00 86.12 189 GLU A O 1
ATOM 1472 N N . ILE A 1 190 ? 6.321 20.797 11.202 1.00 89.75 190 ILE A N 1
ATOM 1473 C CA . ILE A 1 190 ? 7.396 19.891 10.775 1.00 89.75 190 ILE A CA 1
ATOM 1474 C C . ILE A 1 190 ? 8.654 20.066 11.632 1.00 89.75 190 ILE A C 1
ATOM 1476 O O . ILE A 1 190 ? 9.265 19.065 12.006 1.00 89.75 190 ILE A O 1
ATOM 1480 N N . ALA A 1 191 ? 9.028 21.297 11.985 1.00 84.38 191 ALA A N 1
ATOM 1481 C CA . ALA A 1 191 ? 10.158 21.555 12.874 1.00 84.38 191 ALA A CA 1
ATOM 1482 C C . ALA A 1 191 ? 9.934 20.927 14.261 1.00 84.38 191 ALA A C 1
ATOM 1484 O O . ALA A 1 191 ? 10.800 20.205 14.754 1.00 84.38 191 ALA A O 1
ATOM 1485 N N . GLY A 1 192 ? 8.740 21.096 14.841 1.00 85.50 192 GLY A N 1
ATOM 1486 C CA . GLY A 1 192 ? 8.385 20.464 16.115 1.00 85.50 192 GLY A CA 1
ATOM 1487 C C . GLY A 1 192 ? 8.373 18.930 16.054 1.00 85.50 192 GLY A C 1
ATOM 1488 O O . GLY A 1 192 ? 8.729 18.267 17.028 1.00 85.50 192 GLY A O 1
ATOM 1489 N N . LEU A 1 193 ? 8.006 18.338 14.913 1.00 87.06 193 LEU A N 1
ATOM 1490 C CA . LEU A 1 193 ? 8.107 16.891 14.687 1.00 87.06 193 LEU A CA 1
ATOM 1491 C C . LEU A 1 193 ? 9.567 16.430 14.549 1.00 87.06 193 LEU A C 1
ATOM 1493 O O . LEU A 1 193 ? 9.936 15.380 15.080 1.00 87.06 193 LEU A O 1
ATOM 1497 N N . ALA A 1 194 ? 10.415 17.213 13.881 1.00 87.25 194 ALA A N 1
ATOM 1498 C CA . ALA A 1 194 ? 11.840 16.917 13.745 1.00 87.25 194 ALA A CA 1
ATOM 1499 C C . ALA A 1 194 ? 12.555 16.916 15.110 1.00 87.25 194 ALA A C 1
ATOM 1501 O O . ALA A 1 194 ? 13.371 16.028 15.378 1.00 87.25 194 ALA A O 1
ATOM 1502 N N . GLU A 1 195 ? 12.198 17.844 16.006 1.00 84.44 195 GLU A N 1
ATOM 1503 C CA . GLU A 1 195 ? 12.673 17.880 17.399 1.00 84.44 195 GLU A CA 1
ATOM 1504 C C . GLU A 1 195 ? 12.258 16.634 18.200 1.00 84.44 195 GLU A C 1
ATOM 1506 O O . GLU A 1 195 ? 13.008 16.168 19.058 1.00 84.44 195 GLU A O 1
ATOM 1511 N N . GLN A 1 196 ? 11.104 16.042 17.876 1.00 84.69 196 GLN A N 1
ATOM 1512 C CA . GLN A 1 196 ? 10.626 14.781 18.458 1.00 84.69 196 GLN A CA 1
ATOM 1513 C C . GLN A 1 196 ? 11.304 13.533 17.859 1.00 84.69 196 GLN A C 1
ATOM 1515 O O . GLN A 1 196 ? 11.019 12.414 18.284 1.00 84.69 196 GLN A O 1
ATOM 1520 N N . GLY A 1 197 ? 12.222 13.698 16.899 1.00 84.38 197 GLY A N 1
ATOM 1521 C CA . GLY A 1 197 ? 12.975 12.602 16.284 1.00 84.38 197 GLY A CA 1
ATOM 1522 C C . GLY A 1 197 ? 12.379 12.056 14.984 1.00 84.38 197 GLY A C 1
ATOM 1523 O O . GLY A 1 197 ? 12.862 11.037 14.486 1.00 84.38 197 GLY A O 1
ATOM 1524 N N . VAL A 1 198 ? 11.374 12.721 14.405 1.00 90.12 198 VAL A N 1
ATOM 1525 C CA . VAL A 1 198 ? 10.869 12.382 13.067 1.00 90.12 198 VAL A CA 1
ATOM 1526 C C . VAL A 1 198 ? 11.944 12.677 12.017 1.00 90.12 198 VAL A C 1
ATOM 1528 O O . VAL A 1 198 ? 12.548 13.748 12.012 1.00 90.12 198 VAL A O 1
ATOM 1531 N N . ARG A 1 199 ? 12.175 11.719 11.113 1.00 91.62 199 ARG A N 1
ATOM 1532 C CA . ARG A 1 199 ? 13.125 11.814 9.990 1.00 91.62 199 ARG A CA 1
ATOM 1533 C C . ARG A 1 199 ? 12.449 11.859 8.628 1.00 91.62 199 ARG A C 1
ATOM 1535 O O . ARG A 1 199 ? 12.982 12.482 7.713 1.00 91.62 199 ARG A O 1
ATOM 1542 N N . GLU A 1 200 ? 11.296 11.210 8.474 1.00 94.62 200 GLU A N 1
ATOM 1543 C CA . GLU A 1 200 ? 10.506 11.246 7.239 1.00 94.62 200 GLU A CA 1
ATOM 1544 C C . GLU A 1 200 ? 9.170 11.950 7.463 1.00 94.62 200 GLU A C 1
ATOM 1546 O O . GLU A 1 200 ? 8.383 11.563 8.325 1.00 94.62 200 GLU A O 1
ATOM 1551 N N . VAL A 1 201 ? 8.871 12.949 6.637 1.00 95.00 201 VAL A N 1
ATOM 1552 C CA . VAL A 1 201 ? 7.543 13.568 6.600 1.00 95.00 201 VAL A CA 1
ATOM 1553 C C . VAL A 1 201 ? 6.831 13.201 5.313 1.00 95.00 201 VAL A C 1
ATOM 1555 O O . VAL A 1 201 ? 7.381 13.311 4.217 1.00 95.00 201 VAL A O 1
ATOM 1558 N N . THR A 1 202 ? 5.584 12.756 5.443 1.00 95.06 202 THR A N 1
ATOM 1559 C CA . THR A 1 202 ? 4.692 12.552 4.305 1.00 95.06 202 THR A CA 1
ATOM 1560 C C . THR A 1 202 ? 3.650 13.662 4.280 1.00 95.06 202 THR A C 1
ATOM 1562 O O . THR A 1 202 ? 2.745 13.697 5.116 1.00 95.06 202 THR A O 1
ATOM 1565 N N . LEU A 1 203 ? 3.780 14.559 3.305 1.00 95.62 203 LEU A N 1
ATOM 1566 C CA . LEU A 1 203 ? 2.860 15.663 3.066 1.00 95.62 203 LEU A CA 1
ATOM 1567 C C . LEU A 1 203 ? 1.547 15.118 2.488 1.00 95.62 203 LEU A C 1
ATOM 1569 O O . LEU A 1 203 ? 1.542 14.401 1.479 1.00 95.62 203 LEU A O 1
ATOM 1573 N N . LEU A 1 204 ? 0.440 15.433 3.155 1.00 92.44 204 LEU A N 1
ATOM 1574 C CA . LEU A 1 204 ? -0.900 14.958 2.837 1.00 92.44 204 LEU A CA 1
ATOM 1575 C C . LEU A 1 204 ? -1.807 16.093 2.367 1.00 92.44 204 LEU A C 1
ATOM 1577 O O . LEU A 1 204 ? -1.716 17.232 2.812 1.00 92.44 204 LEU A O 1
ATOM 1581 N N . GLY A 1 205 ? -2.730 15.726 1.491 1.00 90.19 205 GLY A N 1
ATOM 1582 C CA . GLY A 1 205 ? -3.796 16.563 0.965 1.00 90.19 205 GLY A CA 1
ATOM 1583 C C . GLY A 1 205 ? -4.594 15.759 -0.056 1.00 90.19 205 GLY A C 1
ATOM 1584 O O . GLY A 1 205 ? -4.233 14.627 -0.391 1.00 90.19 205 GLY A O 1
ATOM 1585 N N . GLN A 1 206 ? -5.693 16.314 -0.560 1.00 87.62 206 GLN A N 1
ATOM 1586 C CA . GLN A 1 206 ? -6.444 15.700 -1.663 1.00 87.62 206 GLN A CA 1
ATOM 1587 C C . GLN A 1 206 ? -5.798 15.974 -3.029 1.00 87.62 206 GLN A C 1
ATOM 1589 O O . GLN A 1 206 ? -6.092 15.268 -3.992 1.00 87.62 206 GLN A O 1
ATOM 1594 N N . ASN A 1 207 ? -4.967 17.012 -3.127 1.00 90.25 207 ASN A N 1
ATOM 1595 C CA . ASN A 1 207 ? -4.279 17.409 -4.349 1.00 90.25 207 ASN A CA 1
ATOM 1596 C C . ASN A 1 207 ? -3.014 18.216 -4.012 1.00 90.25 207 ASN A C 1
ATOM 1598 O O . ASN A 1 207 ? -2.940 19.414 -4.264 1.00 90.25 207 ASN A O 1
ATOM 1602 N N . VAL A 1 208 ? -2.027 17.557 -3.400 1.00 94.00 208 VAL A N 1
ATOM 1603 C CA . VAL A 1 208 ? -0.870 18.216 -2.754 1.00 94.00 208 VAL A CA 1
ATOM 1604 C C . VAL A 1 208 ? -0.089 19.155 -3.670 1.00 94.00 208 VAL A C 1
ATOM 1606 O O . VAL A 1 208 ? 0.396 20.189 -3.228 1.00 94.00 208 VAL A O 1
ATOM 1609 N N . ASN A 1 209 ? -0.001 18.844 -4.963 1.00 94.44 209 ASN A N 1
ATOM 1610 C CA . ASN A 1 209 ? 0.730 19.663 -5.924 1.00 94.44 209 ASN A CA 1
ATOM 1611 C C . ASN A 1 209 ? -0.046 20.891 -6.431 1.00 94.44 209 ASN A C 1
ATOM 1613 O O . ASN A 1 209 ? 0.485 21.622 -7.260 1.00 94.44 209 ASN A O 1
ATOM 1617 N N . ALA A 1 210 ? -1.253 21.146 -5.917 1.00 93.88 210 ALA A N 1
ATOM 1618 C CA . ALA A 1 210 ? -1.938 22.434 -6.041 1.00 93.88 210 ALA A CA 1
ATOM 1619 C C . ALA A 1 210 ? -1.759 23.335 -4.810 1.00 93.88 210 ALA A C 1
ATOM 1621 O O . ALA A 1 210 ? -2.436 24.354 -4.710 1.00 93.88 210 ALA A O 1
ATOM 1622 N N . TYR A 1 211 ? -0.875 22.978 -3.873 1.00 93.81 211 TYR A N 1
ATOM 1623 C CA . TYR A 1 211 ? -0.604 23.793 -2.692 1.00 93.81 211 TYR A CA 1
ATOM 1624 C C . TYR A 1 211 ? -0.214 25.232 -3.063 1.00 93.81 211 TYR A C 1
ATOM 1626 O O . TYR A 1 211 ? 0.681 25.456 -3.886 1.00 93.81 211 TYR A O 1
ATOM 1634 N N . ARG A 1 212 ? -0.888 26.194 -2.425 1.00 91.69 212 ARG A N 1
ATOM 1635 C CA . ARG A 1 212 ? -0.631 27.639 -2.511 1.00 91.69 212 ARG A CA 1
ATOM 1636 C C . ARG A 1 212 ? -0.745 28.237 -1.112 1.00 91.69 212 ARG A C 1
ATOM 1638 O O . ARG A 1 212 ? -1.777 28.794 -0.749 1.00 91.69 212 ARG A O 1
ATOM 1645 N N . GLY A 1 213 ? 0.291 28.054 -0.301 1.00 89.12 213 GLY A N 1
ATOM 1646 C CA . GLY A 1 213 ? 0.315 28.551 1.075 1.00 89.12 213 GLY A CA 1
ATOM 1647 C C . GLY A 1 213 ? 0.679 30.027 1.140 1.00 89.12 213 GLY A C 1
ATOM 1648 O O . GLY A 1 213 ? 1.652 30.440 0.512 1.00 89.12 213 GLY A O 1
ATOM 1649 N N . LEU A 1 214 ? -0.068 30.811 1.918 1.00 86.25 214 LEU A N 1
ATOM 1650 C CA . LEU A 1 214 ? 0.267 32.212 2.184 1.00 86.25 214 LEU A CA 1
ATOM 1651 C C . LEU A 1 214 ? 1.638 32.332 2.864 1.00 86.25 214 LEU A C 1
ATOM 1653 O O . LEU A 1 214 ? 1.968 31.553 3.765 1.00 86.25 214 LEU A O 1
ATOM 1657 N N . TRP A 1 215 ? 2.422 33.320 2.433 1.00 72.19 215 TRP A N 1
ATOM 1658 C CA . TRP A 1 215 ? 3.753 33.616 2.956 1.00 72.19 215 TRP A CA 1
ATOM 1659 C C . TRP A 1 215 ? 4.144 35.076 2.682 1.00 72.19 215 TRP A C 1
ATOM 1661 O O . TRP A 1 215 ? 3.762 35.658 1.670 1.00 72.19 215 TRP A O 1
ATOM 1671 N N . GLN A 1 216 ? 4.936 35.668 3.578 1.00 63.34 216 GLN A N 1
ATOM 1672 C CA . GLN A 1 216 ? 5.560 36.971 3.345 1.00 63.34 216 GLN A CA 1
ATOM 1673 C C . GLN A 1 216 ? 6.970 36.767 2.792 1.00 63.34 216 GLN A C 1
ATOM 1675 O O . GLN A 1 216 ? 7.832 36.227 3.482 1.00 63.34 216 GLN A O 1
ATOM 1680 N N . SER A 1 217 ? 7.218 37.228 1.562 1.00 53.16 217 SER A N 1
ATOM 1681 C CA . SER A 1 217 ? 8.566 37.232 0.983 1.00 53.16 217 SER A CA 1
ATOM 1682 C C . SER A 1 217 ? 9.557 37.987 1.890 1.00 53.16 217 SER A C 1
ATOM 1684 O O . SER A 1 217 ? 9.199 39.041 2.426 1.00 53.16 217 SER A O 1
ATOM 1686 N N . PRO A 1 218 ? 10.829 37.552 2.014 1.00 47.28 218 PRO A N 1
ATOM 1687 C CA . PRO A 1 218 ? 11.833 38.196 2.864 1.00 47.28 218 PRO A CA 1
ATOM 1688 C C . PRO A 1 218 ? 12.191 39.610 2.376 1.00 47.28 218 PRO A C 1
ATOM 1690 O O . PRO A 1 218 ? 12.876 40.351 3.073 1.00 47.28 218 PRO A O 1
ATOM 1693 N N . SER A 1 219 ? 11.740 39.985 1.173 1.00 52.69 219 SER A N 1
ATOM 1694 C CA . SER A 1 219 ? 11.895 41.313 0.578 1.00 52.69 219 SER A CA 1
ATOM 1695 C C . SER A 1 219 ? 10.919 42.375 1.114 1.00 52.69 219 SER A C 1
ATOM 1697 O O . SER A 1 219 ? 11.046 43.530 0.730 1.00 52.69 219 SER A O 1
ATOM 1699 N N . GLY A 1 220 ? 9.989 42.029 2.015 1.00 47.25 220 GLY A N 1
ATOM 1700 C CA . GLY A 1 220 ? 9.410 42.983 2.973 1.00 47.25 220 GLY A CA 1
ATOM 1701 C C . GLY A 1 220 ? 8.471 44.087 2.460 1.00 47.25 220 GLY A C 1
ATOM 1702 O O . GLY A 1 220 ? 8.339 45.090 3.154 1.00 47.25 220 GLY A O 1
ATOM 1703 N N . GLU A 1 221 ? 7.797 43.943 1.314 1.00 43.56 221 GLU A N 1
ATOM 1704 C CA . GLU A 1 221 ? 6.891 45.000 0.803 1.00 43.56 221 GLU A CA 1
ATOM 1705 C C . GLU A 1 221 ? 5.382 44.687 0.847 1.00 43.56 221 GLU A C 1
ATOM 1707 O O . GLU A 1 221 ? 4.579 45.580 0.586 1.00 43.56 221 GLU A O 1
ATOM 1712 N N . ALA A 1 222 ? 4.953 43.485 1.241 1.00 43.84 222 ALA A N 1
ATOM 1713 C CA . ALA A 1 222 ? 3.524 43.170 1.360 1.00 43.84 222 ALA A CA 1
ATOM 1714 C C . ALA A 1 222 ? 3.076 43.155 2.831 1.00 43.84 222 ALA A C 1
ATOM 1716 O O . ALA A 1 222 ? 3.453 42.270 3.602 1.00 43.84 222 ALA A O 1
ATOM 1717 N N . THR A 1 223 ? 2.265 44.138 3.228 1.00 40.38 223 THR A N 1
ATOM 1718 C CA . THR A 1 223 ? 1.536 44.114 4.501 1.00 40.38 223 THR A CA 1
ATOM 1719 C C . THR A 1 223 ? 0.351 43.148 4.399 1.00 40.38 223 THR A C 1
ATOM 1721 O O . THR A 1 223 ? -0.217 42.951 3.328 1.00 40.38 223 THR A O 1
ATOM 1724 N N . LEU A 1 224 ? -0.055 42.548 5.524 1.00 46.81 224 LEU A N 1
ATOM 1725 C CA . LEU A 1 224 ? -1.238 41.668 5.617 1.00 46.81 224 LEU A CA 1
ATOM 1726 C C . LEU A 1 224 ? -2.536 42.336 5.113 1.00 46.81 224 LEU A C 1
ATOM 1728 O O . LEU A 1 224 ? -3.457 41.638 4.702 1.00 46.81 224 LEU A O 1
ATOM 1732 N N . ASP A 1 225 ? -2.571 43.671 5.071 1.00 45.00 225 ASP A N 1
ATOM 1733 C CA . ASP A 1 225 ? -3.698 44.472 4.577 1.00 45.00 225 ASP A CA 1
ATOM 1734 C C . ASP A 1 225 ? -3.658 44.746 3.057 1.00 45.00 225 ASP A C 1
ATOM 1736 O O . ASP A 1 225 ? -4.595 45.333 2.516 1.00 45.00 225 ASP A O 1
ATOM 1740 N N . SER A 1 226 ? -2.595 44.340 2.347 1.00 43.59 226 SER A N 1
ATOM 1741 C CA . SER A 1 226 ? -2.436 44.531 0.896 1.00 43.59 226 SER A CA 1
ATOM 1742 C C . SER A 1 226 ? -2.339 43.230 0.098 1.00 43.59 226 SER A C 1
ATOM 1744 O O . SER A 1 226 ? -1.943 43.266 -1.069 1.00 43.59 226 SER A O 1
ATOM 1746 N N . ALA A 1 227 ? -2.763 42.098 0.674 1.00 46.59 227 ALA A N 1
ATOM 1747 C CA . ALA A 1 227 ? -3.030 40.868 -0.068 1.00 46.59 227 ALA A CA 1
ATOM 1748 C C . ALA A 1 227 ? -4.246 41.069 -0.993 1.00 46.59 227 ALA A C 1
ATOM 1750 O O . ALA A 1 227 ? -5.322 40.514 -0.792 1.00 46.59 227 ALA A O 1
ATOM 1751 N N . ALA A 1 228 ? -4.085 41.900 -2.024 1.00 43.94 228 ALA A N 1
ATOM 1752 C CA . ALA A 1 228 ? -4.935 41.838 -3.191 1.00 43.94 228 ALA A CA 1
ATOM 1753 C C . ALA A 1 228 ? -4.892 40.385 -3.669 1.00 43.94 228 ALA A C 1
ATOM 1755 O O . ALA A 1 228 ? -3.809 39.833 -3.866 1.00 43.94 228 ALA A O 1
ATOM 1756 N N . GLU A 1 229 ? -6.063 39.780 -3.848 1.00 48.06 229 GLU A N 1
ATOM 1757 C CA . GLU A 1 229 ? -6.315 38.368 -4.183 1.00 48.06 229 GLU A CA 1
ATOM 1758 C C . GLU A 1 229 ? -5.592 37.854 -5.456 1.00 48.06 229 GLU A C 1
ATOM 1760 O O . GLU A 1 229 ? -5.815 36.730 -5.892 1.00 48.06 229 GLU A O 1
ATOM 1765 N N . ASN A 1 230 ? -4.708 38.653 -6.060 1.00 53.91 230 ASN A N 1
ATOM 1766 C CA . ASN A 1 230 ? -4.024 38.407 -7.320 1.00 53.91 230 ASN A CA 1
ATOM 1767 C C . ASN A 1 230 ? -2.500 38.629 -7.294 1.00 53.91 230 ASN A C 1
ATOM 1769 O O . ASN A 1 230 ? -1.915 38.620 -8.375 1.00 53.91 230 ASN A O 1
ATOM 1773 N N . ASP A 1 231 ? -1.837 38.824 -6.145 1.00 63.12 231 ASP A N 1
ATOM 1774 C CA . ASP A 1 231 ? -0.363 38.817 -6.108 1.00 63.12 231 ASP A CA 1
ATOM 1775 C C . ASP A 1 231 ? 0.172 37.376 -5.984 1.00 63.12 231 ASP A C 1
ATOM 1777 O O . ASP A 1 231 ? 0.079 36.771 -4.911 1.00 63.12 231 ASP A O 1
ATOM 1781 N N . PRO A 1 232 ? 0.754 36.785 -7.047 1.00 63.69 232 PRO A N 1
ATOM 1782 C CA . PRO A 1 232 ? 1.275 35.424 -6.991 1.00 63.69 232 PRO A CA 1
ATOM 1783 C C . PRO A 1 232 ? 2.495 35.298 -6.073 1.00 63.69 232 PRO A C 1
ATOM 1785 O O . PRO A 1 232 ? 2.813 34.185 -5.667 1.00 63.69 232 PRO A O 1
ATOM 1788 N N . SER A 1 233 ? 3.178 36.405 -5.754 1.00 68.81 233 SER A N 1
ATOM 1789 C CA . SER A 1 233 ? 4.366 36.413 -4.895 1.00 68.81 233 SER A CA 1
ATOM 1790 C C . SER A 1 233 ? 4.044 36.261 -3.404 1.00 68.81 233 SER A C 1
ATOM 1792 O O . SER A 1 233 ? 4.924 35.899 -2.623 1.00 68.81 233 SER A O 1
ATOM 1794 N N . ALA A 1 234 ? 2.776 36.455 -3.022 1.00 73.69 234 ALA A N 1
ATOM 1795 C CA . ALA A 1 234 ? 2.275 36.231 -1.666 1.00 73.69 234 ALA A CA 1
ATOM 1796 C C . ALA A 1 234 ? 2.038 34.743 -1.335 1.00 73.69 234 ALA A C 1
ATOM 1798 O O . ALA A 1 234 ? 1.687 34.404 -0.203 1.00 73.69 234 ALA A O 1
ATOM 1799 N N . TYR A 1 235 ? 2.213 33.847 -2.314 1.00 84.44 235 TYR A N 1
ATOM 1800 C CA . TYR A 1 235 ? 1.966 32.417 -2.163 1.00 84.44 235 TYR A CA 1
ATOM 1801 C C . TYR A 1 235 ? 3.212 31.599 -2.489 1.00 84.44 235 TYR A C 1
ATOM 1803 O O . TYR A 1 235 ? 3.819 31.753 -3.548 1.00 84.44 235 TYR A O 1
ATOM 1811 N N . ALA A 1 236 ? 3.548 30.666 -1.606 1.00 88.69 236 ALA A N 1
ATOM 1812 C CA . ALA A 1 236 ? 4.520 29.623 -1.884 1.00 88.69 236 ALA A CA 1
ATOM 1813 C C . ALA A 1 236 ? 3.834 28.451 -2.596 1.00 88.69 236 ALA A C 1
ATOM 1815 O O . ALA A 1 236 ? 2.799 27.953 -2.141 1.00 88.69 236 ALA A O 1
ATOM 1816 N N . ASP A 1 237 ? 4.415 28.009 -3.713 1.00 92.44 237 ASP A N 1
ATOM 1817 C CA . ASP A 1 237 ? 3.958 26.807 -4.406 1.00 92.44 237 ASP A CA 1
ATOM 1818 C C . ASP A 1 237 ? 4.459 25.527 -3.715 1.00 92.44 237 ASP A C 1
ATOM 1820 O O . ASP A 1 237 ? 5.262 25.553 -2.776 1.00 92.44 237 ASP A O 1
ATOM 1824 N N . PHE A 1 238 ? 3.971 24.374 -4.174 1.00 95.94 238 PHE A N 1
ATOM 1825 C CA . PHE A 1 238 ? 4.344 23.087 -3.589 1.00 95.94 238 PHE A CA 1
ATOM 1826 C C . PHE A 1 238 ? 5.846 22.772 -3.695 1.00 95.94 238 PHE A C 1
ATOM 1828 O O . PHE A 1 238 ? 6.403 22.140 -2.797 1.00 95.94 238 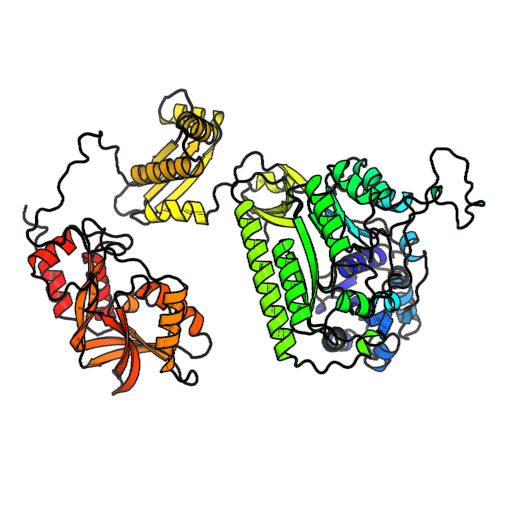PHE A O 1
ATOM 1835 N N . ALA A 1 239 ? 6.514 23.211 -4.767 1.00 94.94 239 ALA A N 1
ATOM 1836 C CA . ALA A 1 239 ? 7.950 22.996 -4.930 1.00 94.94 239 ALA A CA 1
ATOM 1837 C C . ALA A 1 239 ? 8.733 23.806 -3.889 1.00 94.94 239 ALA A C 1
ATOM 1839 O O . ALA A 1 239 ? 9.603 23.258 -3.220 1.00 94.94 239 ALA A O 1
ATOM 1840 N N . THR A 1 240 ? 8.357 25.070 -3.680 1.00 92.06 240 THR A N 1
ATOM 1841 C CA . THR A 1 240 ? 8.916 25.917 -2.624 1.00 92.06 240 THR A CA 1
ATOM 1842 C C . THR A 1 240 ? 8.694 25.308 -1.240 1.00 92.06 240 THR A C 1
ATOM 1844 O O . THR A 1 240 ? 9.634 25.239 -0.455 1.00 92.06 240 THR A O 1
ATOM 1847 N N . LEU A 1 241 ? 7.500 24.784 -0.938 1.00 95.44 241 LEU A N 1
ATOM 1848 C CA . LEU A 1 241 ? 7.267 24.078 0.328 1.00 95.44 241 LEU A CA 1
ATOM 1849 C C . LEU A 1 241 ? 8.241 22.898 0.516 1.00 95.44 241 LEU A C 1
ATOM 1851 O O . LEU A 1 241 ? 8.832 22.769 1.585 1.00 95.44 241 LEU A O 1
ATOM 1855 N N . ILE A 1 242 ? 8.441 22.061 -0.509 1.00 96.69 242 ILE A N 1
ATOM 1856 C CA . ILE A 1 242 ? 9.401 20.943 -0.458 1.00 96.69 242 ILE A CA 1
ATOM 1857 C C . ILE A 1 242 ? 10.826 21.447 -0.195 1.00 96.69 242 ILE A C 1
ATOM 1859 O O . ILE A 1 242 ? 11.521 20.875 0.643 1.00 96.69 242 ILE A O 1
ATOM 1863 N N . GLU A 1 243 ? 11.250 22.506 -0.888 1.00 93.44 243 GLU A N 1
ATOM 1864 C CA . GLU A 1 243 ? 12.574 23.120 -0.729 1.00 93.44 243 GLU A CA 1
ATOM 1865 C C . GLU A 1 243 ? 12.792 23.590 0.720 1.00 93.44 243 GLU A C 1
ATOM 1867 O O . GLU A 1 243 ? 13.789 23.224 1.335 1.00 93.44 243 GLU A O 1
ATOM 1872 N N . TYR A 1 244 ? 11.831 24.304 1.318 1.00 91.44 244 TYR A N 1
ATOM 1873 C CA . TYR A 1 244 ? 11.937 24.751 2.714 1.00 91.44 244 TYR A CA 1
ATOM 1874 C C . TYR A 1 244 ? 11.909 23.598 3.721 1.00 91.44 244 TYR A C 1
ATOM 1876 O O . TYR A 1 244 ? 12.684 23.598 4.676 1.00 91.44 244 TYR A O 1
ATOM 1884 N N . VAL A 1 245 ? 11.048 22.598 3.516 1.00 93.31 245 VAL A N 1
ATOM 1885 C CA . VAL A 1 245 ? 11.004 21.409 4.381 1.00 93.31 245 VAL A CA 1
ATOM 1886 C C . VAL A 1 245 ? 12.330 20.648 4.330 1.00 93.31 245 VAL A C 1
ATOM 1888 O O . VAL A 1 245 ? 12.770 20.111 5.347 1.00 93.31 245 VAL A O 1
ATOM 1891 N N . ALA A 1 246 ? 12.998 20.626 3.174 1.00 92.69 246 ALA A N 1
ATOM 1892 C CA . ALA A 1 246 ? 14.288 19.967 3.019 1.00 92.69 246 ALA A CA 1
ATOM 1893 C C . ALA A 1 246 ? 15.405 20.642 3.825 1.00 92.69 246 ALA A C 1
ATOM 1895 O O . ALA A 1 246 ? 16.338 19.957 4.241 1.00 92.69 246 ALA A O 1
ATOM 1896 N N . GLU A 1 247 ? 15.301 21.937 4.111 1.00 89.12 247 GLU A N 1
ATOM 1897 C CA . GLU A 1 247 ? 16.288 22.666 4.915 1.00 89.12 247 GLU A CA 1
ATOM 1898 C C . GLU A 1 247 ? 16.101 22.479 6.430 1.00 89.12 247 GLU A C 1
ATOM 1900 O O . GLU A 1 247 ? 16.997 22.812 7.204 1.00 89.12 247 GLU A O 1
ATOM 1905 N N . ILE A 1 248 ? 14.980 21.899 6.883 1.00 85.94 248 ILE A N 1
ATOM 1906 C CA . ILE A 1 248 ? 14.728 21.677 8.314 1.00 85.94 248 ILE A CA 1
ATOM 1907 C C . ILE A 1 248 ? 15.726 20.640 8.869 1.00 85.94 248 ILE A C 1
ATOM 1909 O O . ILE A 1 248 ? 15.753 19.489 8.405 1.00 85.94 248 ILE A O 1
ATOM 1913 N N . PRO A 1 249 ? 16.544 20.999 9.882 1.00 80.62 249 PRO A N 1
ATOM 1914 C CA . PRO A 1 249 ? 17.462 20.061 10.514 1.00 80.62 249 PRO A CA 1
ATOM 1915 C C . PRO A 1 249 ? 16.719 18.866 11.113 1.00 80.62 249 PRO A C 1
ATOM 1917 O O . PRO A 1 249 ? 15.707 19.017 11.788 1.00 80.62 249 PRO A O 1
ATOM 1920 N N . GLY A 1 250 ? 17.240 17.663 10.882 1.00 85.44 250 GLY A N 1
ATOM 1921 C CA . GLY A 1 250 ? 16.639 16.422 11.368 1.00 85.44 250 GLY A CA 1
ATOM 1922 C C . GLY A 1 250 ? 15.647 15.770 10.405 1.00 85.44 250 GLY A C 1
ATOM 1923 O O . GLY A 1 250 ? 15.440 14.568 10.534 1.00 85.44 250 GLY A O 1
ATOM 1924 N N . ILE A 1 251 ? 15.107 16.493 9.417 1.00 91.38 251 ILE A N 1
ATOM 1925 C CA . ILE A 1 251 ? 14.358 15.877 8.314 1.00 91.38 251 ILE A CA 1
ATOM 1926 C C . ILE A 1 251 ? 15.342 15.326 7.286 1.00 91.38 251 ILE A C 1
ATOM 1928 O O . ILE A 1 251 ? 16.215 16.038 6.786 1.00 91.38 251 ILE A O 1
ATOM 1932 N N . GLU A 1 252 ? 15.188 14.050 6.955 1.00 91.69 252 GLU A N 1
ATOM 1933 C CA . GLU A 1 252 ? 16.040 13.309 6.022 1.00 91.69 252 GLU A CA 1
ATOM 1934 C C . GLU A 1 252 ? 15.279 12.903 4.758 1.00 91.69 252 GLU A C 1
ATOM 1936 O O . GLU A 1 252 ? 15.877 12.823 3.687 1.00 91.69 252 GLU A O 1
ATOM 1941 N N . ARG A 1 253 ? 13.958 12.687 4.858 1.00 95.12 253 ARG A N 1
ATOM 1942 C CA . ARG A 1 253 ? 13.108 12.287 3.731 1.00 95.12 253 ARG A CA 1
ATOM 1943 C C . ARG A 1 253 ? 11.806 13.070 3.673 1.00 95.12 253 ARG A C 1
ATOM 1945 O O . ARG A 1 253 ? 11.122 13.263 4.676 1.00 95.12 253 ARG A O 1
ATOM 1952 N N . ILE A 1 254 ? 11.433 13.446 2.458 1.00 96.81 254 ILE A N 1
ATOM 1953 C CA . ILE A 1 254 ? 10.164 14.084 2.131 1.00 96.81 254 ILE A CA 1
ATOM 1954 C C . ILE A 1 254 ? 9.433 13.179 1.159 1.00 96.81 254 ILE A C 1
ATOM 1956 O O . ILE A 1 254 ? 9.960 12.807 0.109 1.00 96.81 254 ILE A O 1
ATOM 1960 N N . ARG A 1 255 ? 8.193 12.854 1.501 1.00 95.50 255 ARG A N 1
ATOM 1961 C CA . ARG A 1 255 ? 7.252 12.139 0.649 1.00 95.50 255 ARG A CA 1
ATOM 1962 C C . ARG A 1 255 ? 5.989 12.966 0.520 1.00 95.50 255 ARG A C 1
ATOM 1964 O O . ARG A 1 255 ? 5.645 13.755 1.391 1.00 95.50 255 ARG A O 1
ATOM 1971 N N . PHE A 1 256 ? 5.250 12.730 -0.546 1.00 95.19 256 PHE A N 1
ATOM 1972 C CA . PHE A 1 256 ? 3.876 13.179 -0.643 1.00 95.19 256 PHE A CA 1
ATOM 1973 C C . PHE A 1 256 ? 3.031 12.122 -1.342 1.00 95.19 256 PHE A C 1
ATOM 1975 O O . PHE A 1 256 ? 3.542 11.227 -2.023 1.00 95.19 256 PHE A O 1
ATOM 1982 N N . THR A 1 257 ? 1.722 12.203 -1.148 1.00 89.81 257 THR A N 1
ATOM 1983 C CA . THR A 1 257 ? 0.756 11.365 -1.857 1.00 89.81 257 THR A CA 1
ATOM 1984 C C . THR A 1 257 ? -0.433 12.205 -2.302 1.00 89.81 257 THR A C 1
ATOM 1986 O O . THR A 1 257 ? -0.610 13.329 -1.843 1.00 89.81 257 THR A O 1
ATOM 1989 N N . THR A 1 258 ? -1.228 11.658 -3.217 1.00 83.81 258 THR A N 1
ATOM 1990 C CA . THR A 1 258 ? -2.383 12.332 -3.824 1.00 83.81 258 THR A CA 1
ATOM 1991 C C . THR A 1 258 ? -2.004 13.562 -4.663 1.00 83.81 258 THR A C 1
ATOM 1993 O O . THR A 1 258 ? -2.327 14.700 -4.325 1.00 83.81 258 THR A O 1
ATOM 1996 N N . SER A 1 259 ? -1.320 13.326 -5.787 1.00 91.75 259 SER A N 1
ATOM 1997 C CA . SER A 1 259 ? -1.001 14.364 -6.777 1.00 91.75 259 SER A CA 1
ATOM 1998 C C . SER A 1 259 ? -1.911 14.291 -8.009 1.00 91.75 259 SER A C 1
ATOM 2000 O O . SER A 1 259 ? -2.426 13.229 -8.367 1.00 91.75 259 SER A O 1
ATOM 2002 N N . HIS A 1 260 ? -2.124 15.418 -8.683 1.00 94.69 260 HIS A N 1
ATOM 2003 C CA . HIS A 1 260 ? -2.908 15.485 -9.912 1.00 94.69 260 HIS A CA 1
ATOM 2004 C C . HIS A 1 260 ? -2.009 15.815 -11.116 1.00 94.69 260 HIS A C 1
ATOM 2006 O O . HIS A 1 260 ? -1.339 16.848 -11.086 1.00 94.69 260 HIS A O 1
ATOM 2012 N N . PRO A 1 261 ? -2.018 15.023 -12.214 1.00 95.50 261 PRO A N 1
ATOM 2013 C CA . PRO A 1 261 ? -1.139 15.256 -13.370 1.00 95.50 261 PRO A CA 1
ATOM 2014 C C . PRO A 1 261 ? -1.239 16.658 -13.981 1.00 95.50 261 PRO A C 1
ATOM 2016 O O . PRO A 1 261 ? -0.230 17.226 -14.378 1.00 95.50 261 PRO A O 1
ATOM 2019 N N . LYS A 1 262 ? -2.441 17.248 -13.991 1.00 93.50 262 LYS A N 1
ATOM 2020 C CA . LYS A 1 262 ? -2.665 18.629 -14.458 1.00 93.50 262 LYS A CA 1
ATOM 2021 C C . LYS A 1 262 ? -1.847 19.687 -13.699 1.00 93.50 262 LYS A C 1
ATOM 2023 O O . LYS A 1 262 ? -1.492 20.701 -14.280 1.00 93.50 262 LYS A O 1
ATOM 2028 N N . GLU A 1 263 ? -1.552 19.446 -12.424 1.00 93.62 263 GLU A N 1
ATOM 2029 C CA . GLU A 1 263 ? -0.834 20.379 -11.541 1.00 93.62 263 GLU A CA 1
ATOM 2030 C C . GLU A 1 263 ? 0.661 20.020 -11.439 1.00 93.62 263 GLU A C 1
ATOM 2032 O O . GLU A 1 263 ? 1.379 20.473 -10.552 1.00 93.62 263 GLU A O 1
ATOM 2037 N N . PHE A 1 264 ? 1.157 19.137 -12.312 1.00 94.88 264 PHE A N 1
ATOM 2038 C CA . PHE A 1 264 ? 2.544 18.677 -12.284 1.00 94.88 264 PHE A CA 1
ATOM 2039 C C . PHE A 1 264 ? 3.417 19.525 -13.222 1.00 94.88 264 PHE A C 1
ATOM 2041 O O . PHE A 1 264 ? 3.780 19.117 -14.327 1.00 94.88 264 PHE A O 1
ATOM 2048 N N . GLY A 1 265 ? 3.708 20.752 -12.786 1.00 92.81 265 GLY A N 1
ATOM 2049 C CA . GLY A 1 265 ? 4.474 21.737 -13.554 1.00 92.81 265 GLY A CA 1
ATOM 2050 C C . GLY A 1 265 ? 5.996 21.531 -13.542 1.00 92.81 265 GLY A C 1
ATOM 2051 O O . GLY A 1 265 ? 6.534 20.672 -12.844 1.00 92.81 265 GLY A O 1
ATOM 2052 N N . GLN A 1 266 ? 6.706 22.380 -14.298 1.00 94.06 266 GLN A N 1
ATOM 2053 C CA . GLN A 1 266 ? 8.176 22.378 -14.379 1.00 94.06 266 GLN A CA 1
ATOM 2054 C C . GLN A 1 266 ? 8.838 22.550 -13.006 1.00 94.06 266 GLN A C 1
ATOM 2056 O O . GLN A 1 266 ? 9.751 21.793 -12.705 1.00 94.06 266 GLN A O 1
ATOM 2061 N N . ARG A 1 267 ? 8.355 23.471 -12.156 1.00 93.81 267 ARG A N 1
ATOM 2062 C CA . ARG A 1 267 ? 8.951 23.712 -10.828 1.00 93.81 267 ARG A CA 1
ATOM 2063 C C . ARG A 1 267 ? 8.990 22.460 -9.951 1.00 93.81 267 ARG A C 1
ATOM 2065 O O . ARG A 1 267 ? 9.989 22.213 -9.291 1.00 93.81 267 ARG A O 1
ATOM 2072 N N . LEU A 1 268 ? 7.947 21.629 -9.990 1.00 95.44 268 LEU A N 1
ATOM 2073 C CA . LEU A 1 268 ? 7.934 20.372 -9.237 1.00 95.44 268 LEU A CA 1
ATOM 2074 C C . LEU A 1 268 ? 8.890 19.328 -9.837 1.00 95.44 268 LEU A C 1
ATOM 2076 O O . LEU A 1 268 ? 9.515 18.571 -9.101 1.00 95.44 268 LEU A O 1
ATOM 2080 N N . ILE A 1 269 ? 9.041 19.299 -11.164 1.00 95.62 269 ILE A N 1
ATOM 2081 C CA . ILE A 1 269 ? 10.045 18.458 -11.837 1.00 95.62 269 ILE A CA 1
ATOM 2082 C C . ILE A 1 269 ? 11.465 18.902 -11.445 1.00 95.62 269 ILE A C 1
ATOM 2084 O O . ILE A 1 269 ? 12.311 18.054 -11.169 1.00 95.62 269 ILE A O 1
ATOM 2088 N N . ASP A 1 270 ? 11.709 20.210 -11.356 1.00 94.50 270 ASP A N 1
ATOM 2089 C CA . ASP A 1 270 ? 12.996 20.770 -10.932 1.00 94.50 270 ASP A CA 1
ATOM 2090 C C . ASP A 1 270 ? 13.277 20.492 -9.448 1.00 94.50 270 ASP A C 1
ATOM 2092 O O . ASP A 1 270 ? 14.416 20.207 -9.092 1.00 94.50 270 ASP A O 1
ATOM 2096 N N . ALA A 1 271 ? 12.254 20.477 -8.587 1.00 95.12 271 ALA A N 1
ATOM 2097 C CA . ALA A 1 271 ? 12.405 20.060 -7.190 1.00 95.12 271 ALA A CA 1
ATOM 2098 C C . ALA A 1 271 ? 12.898 18.605 -7.079 1.00 95.12 271 ALA A C 1
ATOM 2100 O O . ALA A 1 271 ? 13.788 18.308 -6.285 1.00 95.12 271 ALA A O 1
ATOM 2101 N N . TYR A 1 272 ? 12.415 17.695 -7.936 1.00 95.56 272 TYR A N 1
ATOM 2102 C CA . TYR A 1 272 ? 12.999 16.352 -8.034 1.00 95.56 272 TYR A CA 1
ATOM 2103 C C . TYR A 1 272 ? 14.477 16.399 -8.463 1.00 95.56 272 TYR A C 1
ATOM 2105 O O . TYR A 1 272 ? 15.279 15.625 -7.948 1.00 95.56 272 TYR A O 1
ATOM 2113 N N . ALA A 1 273 ? 14.896 17.311 -9.341 1.00 93.69 273 ALA A N 1
ATOM 2114 C CA . ALA A 1 273 ? 16.315 17.439 -9.692 1.00 93.69 273 ALA A CA 1
ATOM 2115 C C . ALA A 1 273 ? 17.174 17.966 -8.532 1.00 93.69 273 ALA A C 1
ATOM 2117 O O . ALA A 1 273 ? 18.270 17.462 -8.296 1.00 93.69 273 ALA A O 1
ATOM 2118 N N . ASN A 1 274 ? 16.669 18.968 -7.813 1.00 92.38 274 ASN A N 1
ATOM 2119 C CA . ASN A 1 274 ? 17.480 19.810 -6.936 1.00 92.38 274 ASN A CA 1
ATOM 2120 C C . ASN A 1 274 ? 17.375 19.452 -5.450 1.00 92.38 274 ASN A C 1
ATOM 2122 O O . ASN A 1 274 ? 18.193 19.924 -4.663 1.00 92.38 274 ASN A O 1
ATOM 2126 N N . THR A 1 275 ? 16.404 18.628 -5.048 1.00 95.62 275 THR A N 1
ATOM 2127 C CA . THR A 1 275 ? 16.157 18.294 -3.639 1.00 95.62 275 THR A CA 1
ATOM 2128 C C . THR A 1 275 ? 16.397 16.802 -3.373 1.00 95.62 275 THR A C 1
ATOM 2130 O O . THR A 1 275 ? 15.473 15.998 -3.509 1.00 95.62 275 THR A O 1
ATOM 2133 N N . PRO A 1 276 ? 17.608 16.389 -2.942 1.00 91.56 276 PRO A N 1
ATOM 2134 C CA . PRO A 1 276 ? 17.921 14.982 -2.667 1.00 91.56 276 PRO A CA 1
ATOM 2135 C C . PRO A 1 276 ? 17.040 14.334 -1.592 1.00 91.56 276 PRO A C 1
ATOM 2137 O O . PRO A 1 276 ? 16.761 13.145 -1.668 1.00 91.56 276 PRO A O 1
ATOM 2140 N N . LYS A 1 277 ? 16.560 15.114 -0.610 1.00 94.50 277 LYS A N 1
ATOM 2141 C CA . LYS A 1 277 ? 15.663 14.619 0.451 1.00 94.50 277 LYS A CA 1
ATOM 2142 C C . LYS A 1 277 ? 14.261 14.268 -0.057 1.00 94.50 277 LYS A C 1
ATOM 2144 O O . LYS A 1 277 ? 13.530 13.555 0.627 1.00 94.50 277 LYS A O 1
ATOM 2149 N N . LEU A 1 278 ? 13.856 14.756 -1.233 1.00 95.94 278 LEU A N 1
ATOM 2150 C CA . LEU A 1 278 ? 12.630 14.303 -1.884 1.00 95.94 278 LEU A CA 1
ATOM 2151 C C . LEU A 1 278 ? 12.884 12.899 -2.435 1.00 95.94 278 LEU A C 1
ATOM 2153 O O . LEU A 1 278 ? 13.762 12.738 -3.275 1.00 95.94 278 LEU A O 1
ATOM 2157 N N . VAL A 1 279 ? 12.150 11.892 -1.963 1.00 94.94 279 VAL A N 1
ATOM 2158 C CA . VAL A 1 279 ? 12.434 10.472 -2.256 1.00 94.94 279 VAL A CA 1
ATOM 2159 C C . VAL A 1 279 ? 12.203 10.086 -3.725 1.00 94.94 279 VAL A C 1
ATOM 2161 O O . VAL A 1 279 ? 11.337 10.661 -4.388 1.00 94.94 279 VAL A O 1
ATOM 2164 N N . ASP A 1 280 ? 12.898 9.050 -4.219 1.00 92.94 280 ASP A N 1
ATOM 2165 C CA . ASP A 1 280 ? 12.718 8.447 -5.561 1.00 92.94 280 ASP A CA 1
ATOM 2166 C C . ASP A 1 280 ? 11.419 7.620 -5.694 1.00 92.94 280 ASP A C 1
ATOM 2168 O O . ASP A 1 280 ? 11.380 6.484 -6.174 1.00 92.94 280 ASP A O 1
ATOM 2172 N N . HIS A 1 281 ? 10.304 8.207 -5.268 1.00 94.38 281 HIS A N 1
ATOM 2173 C CA . HIS A 1 281 ? 8.979 7.616 -5.352 1.00 94.38 281 HIS A CA 1
ATOM 2174 C C . HIS A 1 281 ? 7.922 8.677 -5.620 1.00 94.38 281 HIS A C 1
ATOM 2176 O O . HIS A 1 281 ? 7.783 9.642 -4.866 1.00 94.38 281 HIS A O 1
ATOM 2182 N N . LEU A 1 282 ? 7.107 8.442 -6.645 1.00 95.44 282 LEU A N 1
ATOM 2183 C CA . LEU A 1 282 ? 5.997 9.309 -7.000 1.00 95.44 282 LEU A CA 1
ATOM 2184 C C . LEU A 1 282 ? 4.704 8.507 -7.151 1.00 95.44 282 LEU A C 1
ATOM 2186 O O . LEU A 1 282 ? 4.591 7.616 -7.992 1.00 95.44 282 LEU A O 1
ATOM 2190 N N . HIS A 1 283 ? 3.699 8.893 -6.368 1.00 95.25 283 HIS A N 1
ATOM 2191 C CA . HIS A 1 283 ? 2.325 8.461 -6.574 1.00 95.25 283 HIS A CA 1
ATOM 2192 C C . HIS A 1 283 ? 1.587 9.481 -7.450 1.00 95.25 283 HIS A C 1
ATOM 2194 O O . HIS A 1 283 ? 1.243 10.569 -6.976 1.00 95.25 283 HIS A O 1
ATOM 2200 N N . LEU A 1 284 ? 1.352 9.135 -8.720 1.00 95.88 284 LEU A N 1
ATOM 2201 C CA . LEU A 1 284 ? 0.721 10.002 -9.722 1.00 95.88 284 LEU A CA 1
ATOM 2202 C C . LEU A 1 284 ? -0.480 9.298 -10.389 1.00 95.88 284 LEU A C 1
ATOM 2204 O O . LEU A 1 284 ? -0.320 8.650 -11.434 1.00 95.88 284 LEU A O 1
ATOM 2208 N N . PRO A 1 285 ? -1.684 9.412 -9.795 1.00 95.56 285 PRO A N 1
ATOM 2209 C CA . PRO A 1 285 ? -2.935 8.857 -10.309 1.00 95.56 285 PRO A CA 1
ATOM 2210 C C . PRO A 1 285 ? -3.304 9.312 -11.728 1.00 95.56 285 PRO A C 1
ATOM 2212 O O . PRO A 1 285 ? -3.738 10.449 -11.947 1.00 95.56 285 PRO A O 1
ATOM 2215 N N . VAL A 1 286 ? -3.201 8.397 -12.695 1.00 96.81 286 VAL A N 1
ATOM 2216 C CA . VAL A 1 286 ? -3.651 8.625 -14.076 1.00 96.81 286 VAL A CA 1
ATOM 2217 C C . VAL A 1 286 ? -5.137 8.322 -14.246 1.00 96.81 286 VAL A C 1
ATOM 2219 O O . VAL A 1 286 ? -5.789 8.996 -15.040 1.00 96.81 286 VAL A O 1
ATOM 2222 N N . GLN A 1 287 ? -5.685 7.400 -13.446 1.00 96.19 287 GLN A N 1
ATOM 2223 C CA . GLN A 1 287 ? -7.074 6.921 -13.430 1.00 96.19 287 GLN A CA 1
ATOM 2224 C C . GLN A 1 287 ? -7.447 6.018 -14.610 1.00 96.19 287 GLN A C 1
ATOM 2226 O O . GLN A 1 287 ? -8.062 4.976 -14.394 1.00 96.19 287 GLN A O 1
ATOM 2231 N N . HIS A 1 288 ? -7.054 6.365 -15.840 1.00 98.31 288 HIS A N 1
ATOM 2232 C CA . HIS A 1 288 ? -7.267 5.519 -17.017 1.00 98.31 288 HIS A CA 1
ATOM 2233 C C . HIS A 1 288 ? -6.232 5.797 -18.123 1.00 98.31 288 HIS A C 1
ATOM 2235 O O . HIS A 1 288 ? -5.659 6.879 -18.178 1.00 98.31 288 HIS A O 1
ATOM 2241 N N . GLY A 1 289 ? -6.014 4.859 -19.051 1.00 97.50 289 GLY A N 1
ATOM 2242 C CA . GLY A 1 289 ? -5.119 5.055 -20.207 1.00 97.50 289 GLY A CA 1
ATOM 2243 C C . GLY A 1 289 ? -5.811 5.382 -21.532 1.00 97.50 289 GLY A C 1
ATOM 2244 O O . GLY A 1 289 ? -5.222 5.173 -22.584 1.00 97.50 289 GLY A O 1
ATOM 2245 N N . SER A 1 290 ? -7.047 5.890 -21.514 1.00 98.50 290 SER A N 1
ATOM 2246 C CA . SER A 1 290 ? -7.772 6.295 -22.732 1.00 98.50 290 SER A CA 1
ATOM 2247 C C . SER A 1 290 ? -8.220 7.740 -22.593 1.00 98.50 290 SER A C 1
ATOM 2249 O O . SER A 1 290 ? -8.969 8.048 -21.668 1.00 98.50 290 SER A O 1
ATOM 2251 N N . ASP A 1 291 ? -7.822 8.608 -23.526 1.00 98.50 291 ASP A N 1
ATOM 2252 C CA . ASP A 1 291 ? -8.187 10.033 -23.518 1.00 98.50 291 ASP A CA 1
ATOM 2253 C C . ASP A 1 291 ? -9.703 10.254 -23.503 1.00 98.50 291 ASP A C 1
ATOM 2255 O O . ASP A 1 291 ? -10.195 11.170 -22.848 1.00 98.50 291 ASP A O 1
ATOM 2259 N N . ARG A 1 292 ? -10.468 9.372 -24.158 1.00 97.94 292 ARG A N 1
ATOM 2260 C CA . ARG A 1 292 ? -11.935 9.432 -24.161 1.00 97.94 292 ARG A CA 1
ATOM 2261 C C . ARG A 1 292 ? -12.510 9.219 -22.759 1.00 97.94 292 ARG A C 1
ATOM 2263 O O . ARG A 1 292 ? -13.402 9.955 -22.341 1.00 97.94 292 ARG A O 1
ATOM 2270 N N . ILE A 1 293 ? -11.985 8.233 -22.031 1.00 98.12 293 ILE A N 1
ATOM 2271 C CA . ILE A 1 293 ? -12.399 7.941 -20.653 1.00 98.12 293 ILE A CA 1
ATOM 2272 C C . ILE A 1 293 ? -11.885 9.018 -19.696 1.00 98.12 293 ILE A C 1
ATOM 2274 O O . ILE A 1 293 ? -12.649 9.495 -18.865 1.00 98.12 293 ILE A O 1
ATOM 2278 N N . LEU A 1 294 ? -10.645 9.488 -19.857 1.00 98.19 294 LEU A N 1
ATOM 2279 C CA . LEU A 1 294 ? -10.095 10.602 -19.075 1.00 98.19 294 LEU A CA 1
ATOM 2280 C C . LEU A 1 294 ? -10.924 11.887 -19.232 1.00 98.19 294 LEU A C 1
ATOM 2282 O O . LEU A 1 294 ? -11.177 12.585 -18.245 1.00 98.19 294 LEU A O 1
ATOM 2286 N N . ALA A 1 295 ? -11.398 12.180 -20.445 1.00 97.38 295 ALA A N 1
ATOM 2287 C CA . ALA A 1 295 ? -12.307 13.290 -20.707 1.00 97.38 295 ALA A CA 1
ATOM 2288 C C . ALA A 1 295 ? -13.665 13.093 -20.010 1.00 97.38 295 ALA A C 1
ATOM 2290 O O . ALA A 1 295 ? -14.141 14.009 -19.338 1.00 97.38 295 ALA A O 1
ATOM 2291 N N . ALA A 1 296 ? -14.254 11.893 -20.080 1.00 96.75 296 ALA A N 1
ATOM 2292 C CA . ALA A 1 296 ? -15.502 11.565 -19.378 1.00 96.75 296 ALA A CA 1
ATOM 2293 C C . ALA A 1 296 ? -15.356 11.625 -17.842 1.00 96.75 296 ALA A C 1
ATOM 2295 O O . ALA A 1 296 ? -16.271 12.037 -17.124 1.00 96.75 296 ALA A O 1
ATOM 2296 N N . MET A 1 297 ? -14.170 11.289 -17.335 1.00 97.25 297 MET A N 1
ATOM 2297 C CA . MET A 1 297 ? -13.763 11.440 -15.938 1.00 97.25 297 MET A CA 1
ATOM 2298 C C . MET A 1 297 ? -13.514 12.904 -15.519 1.00 97.25 297 MET A C 1
ATOM 2300 O O . MET A 1 297 ? -13.349 13.178 -14.328 1.00 97.25 297 MET A O 1
ATOM 2304 N N . LYS A 1 298 ? -13.509 13.850 -16.473 1.00 96.31 298 LYS A N 1
ATOM 2305 C CA . LYS A 1 298 ? -13.144 15.268 -16.301 1.00 96.31 298 LYS A CA 1
ATOM 2306 C C . LYS A 1 298 ? -11.724 15.481 -15.759 1.00 96.31 298 LYS A C 1
ATOM 2308 O O . LYS A 1 298 ? -11.492 16.359 -14.935 1.00 96.31 298 LYS A O 1
ATOM 2313 N N . ARG A 1 299 ? -10.751 14.690 -16.222 1.00 95.56 299 ARG A N 1
ATOM 2314 C CA . ARG A 1 299 ? -9.353 14.797 -15.762 1.00 95.56 299 ARG A CA 1
ATOM 2315 C C . ARG A 1 299 ? -8.619 16.024 -16.310 1.00 95.56 299 ARG A C 1
ATOM 2317 O O . ARG A 1 299 ? -7.736 16.551 -15.642 1.00 95.56 299 ARG A O 1
ATOM 2324 N N . GLY A 1 300 ? -9.009 16.515 -17.488 1.00 93.88 300 GLY A N 1
ATOM 2325 C CA . GLY A 1 300 ? -8.442 17.739 -18.069 1.00 93.88 300 GLY A CA 1
ATOM 2326 C C . GLY A 1 300 ? -6.972 17.618 -18.486 1.00 93.88 300 GLY A C 1
ATOM 2327 O O . GLY A 1 300 ? -6.274 18.625 -18.487 1.00 93.88 300 GLY A O 1
ATOM 2328 N N . TYR A 1 301 ? -6.523 16.398 -18.786 1.00 95.94 301 TYR A N 1
ATOM 2329 C CA . TYR A 1 301 ? -5.235 16.073 -19.397 1.00 95.94 301 TYR A CA 1
ATOM 2330 C C . TYR A 1 301 ? -5.381 14.807 -20.257 1.00 95.94 301 TYR A C 1
ATOM 2332 O O . TYR A 1 301 ? -6.338 14.041 -20.102 1.00 95.94 301 TYR A O 1
ATOM 2340 N N . THR A 1 302 ? -4.413 14.585 -21.136 1.00 98.00 302 THR A N 1
ATOM 2341 C CA . THR A 1 302 ? -4.284 13.425 -22.023 1.00 98.00 302 THR A CA 1
ATOM 2342 C C . THR A 1 302 ? -3.225 12.445 -21.521 1.00 98.00 302 THR A C 1
ATOM 2344 O O . THR A 1 302 ? -2.342 12.776 -20.723 1.00 98.00 302 THR A O 1
ATOM 2347 N N . VAL A 1 303 ? -3.262 11.222 -22.040 1.00 97.88 303 VAL A N 1
ATOM 2348 C CA . VAL A 1 303 ? -2.238 10.200 -21.809 1.00 97.88 303 VAL A CA 1
ATOM 2349 C C . VAL A 1 303 ? -0.865 10.674 -22.296 1.00 97.88 303 VAL A C 1
ATOM 2351 O O . VAL A 1 303 ? 0.148 10.353 -21.677 1.00 97.88 303 VAL A O 1
ATOM 2354 N N . LEU A 1 304 ? -0.806 11.457 -23.379 1.00 97.75 304 LEU A N 1
ATOM 2355 C CA . LEU A 1 304 ? 0.454 11.994 -23.898 1.00 97.75 304 LEU A CA 1
ATOM 2356 C C . LEU A 1 304 ? 1.095 12.995 -22.925 1.00 97.75 304 LEU A C 1
ATOM 2358 O O . LEU A 1 304 ? 2.295 12.907 -22.667 1.00 97.75 304 LEU A O 1
ATOM 2362 N N . GLU A 1 305 ? 0.306 13.908 -22.355 1.00 97.62 305 GLU A N 1
ATOM 2363 C CA . GLU A 1 305 ? 0.779 14.861 -21.340 1.00 97.62 305 GLU A CA 1
ATOM 2364 C C . GLU A 1 305 ? 1.269 14.131 -20.085 1.00 97.62 305 GLU A C 1
ATOM 2366 O O . GLU A 1 305 ? 2.359 14.416 -19.587 1.00 97.62 305 GLU A O 1
ATOM 2371 N N . TYR A 1 306 ? 0.528 13.114 -19.635 1.00 98.06 306 TYR A N 1
ATOM 2372 C CA . TYR A 1 306 ? 0.951 12.249 -18.535 1.00 98.06 306 TYR A CA 1
ATOM 2373 C C . TYR A 1 306 ? 2.297 11.559 -18.821 1.00 98.06 306 TYR A C 1
ATOM 2375 O O . TYR A 1 306 ? 3.226 11.621 -18.012 1.00 98.06 306 TYR A O 1
ATOM 2383 N N . LYS A 1 307 ? 2.442 10.937 -20.001 1.00 97.81 307 LYS A N 1
ATOM 2384 C CA . LYS A 1 307 ? 3.694 10.291 -20.431 1.00 97.81 307 LYS A CA 1
ATOM 2385 C C . LYS A 1 307 ? 4.850 11.289 -20.503 1.00 97.81 307 LYS A C 1
ATOM 2387 O O . LYS A 1 307 ? 5.975 10.934 -20.160 1.00 97.81 307 LYS A O 1
ATOM 2392 N N . SER A 1 308 ? 4.590 12.527 -20.926 1.00 97.56 308 SER A N 1
ATOM 2393 C CA . SER A 1 308 ? 5.595 13.595 -20.972 1.00 97.56 308 SER A CA 1
ATOM 2394 C C . SER A 1 308 ? 6.159 13.905 -19.582 1.00 97.56 308 SER A C 1
ATOM 2396 O O . SER A 1 308 ? 7.380 13.942 -19.420 1.00 97.56 308 SER A O 1
ATOM 2398 N N . ILE A 1 309 ? 5.298 14.028 -18.563 1.00 97.19 309 ILE A N 1
ATOM 2399 C CA . ILE A 1 309 ? 5.719 14.219 -17.163 1.00 97.19 309 ILE A CA 1
ATOM 2400 C C . ILE A 1 309 ? 6.637 13.074 -16.721 1.00 97.19 309 ILE A C 1
ATOM 2402 O O . ILE A 1 309 ? 7.750 13.316 -16.254 1.00 97.19 309 ILE A O 1
ATOM 2406 N N . VAL A 1 310 ? 6.212 11.825 -16.938 1.00 97.50 310 VAL A N 1
ATOM 2407 C CA . VAL A 1 310 ? 6.992 10.641 -16.547 1.00 97.50 310 VAL A CA 1
ATOM 2408 C C . VAL A 1 310 ? 8.350 10.591 -17.250 1.00 97.50 310 VAL A C 1
ATOM 2410 O O . VAL A 1 310 ? 9.365 10.338 -16.604 1.00 97.50 310 VAL A O 1
ATOM 2413 N N . ARG A 1 311 ? 8.401 10.855 -18.562 1.00 97.25 311 ARG A N 1
ATOM 2414 C CA . ARG A 1 311 ? 9.658 10.857 -19.331 1.00 97.25 311 ARG A CA 1
ATOM 2415 C C . ARG A 1 311 ? 10.633 11.912 -18.818 1.00 97.25 311 ARG A C 1
ATOM 2417 O O . ARG A 1 311 ? 11.818 11.625 -18.684 1.00 97.25 311 ARG A O 1
ATOM 2424 N N . ARG A 1 312 ? 10.138 13.109 -18.498 1.00 97.50 312 ARG A N 1
ATOM 2425 C CA . ARG A 1 312 ? 10.955 14.202 -17.957 1.00 97.50 312 ARG A CA 1
ATOM 2426 C C . ARG A 1 312 ? 11.489 13.887 -16.563 1.00 97.50 312 ARG A C 1
ATOM 2428 O O . ARG A 1 312 ? 12.661 14.131 -16.310 1.00 97.50 312 ARG A O 1
ATOM 2435 N N . LEU A 1 313 ? 10.671 13.286 -15.699 1.00 96.56 313 LEU A N 1
ATOM 2436 C CA . LEU A 1 313 ? 11.125 12.816 -14.389 1.00 96.56 313 LEU A CA 1
ATOM 2437 C C . LEU A 1 313 ? 12.187 11.722 -14.517 1.00 96.56 313 LEU A C 1
ATOM 2439 O O . LEU A 1 313 ? 13.225 11.818 -13.877 1.00 96.56 313 LEU A O 1
ATOM 2443 N N . ARG A 1 314 ? 11.979 10.726 -15.386 1.00 96.56 314 ARG A N 1
ATOM 2444 C CA . ARG A 1 314 ? 12.952 9.642 -15.619 1.00 96.56 314 ARG A CA 1
ATOM 2445 C C . ARG A 1 314 ? 14.268 10.119 -16.225 1.00 96.56 314 ARG A C 1
ATOM 2447 O O . ARG A 1 314 ? 15.294 9.494 -15.988 1.00 96.56 314 ARG A O 1
ATOM 2454 N N . ALA A 1 315 ? 14.257 11.217 -16.980 1.00 96.56 315 ALA A N 1
ATOM 2455 C CA . ALA A 1 315 ? 15.485 11.834 -17.478 1.00 96.56 315 ALA A CA 1
ATOM 2456 C C . ALA A 1 315 ? 16.358 12.404 -16.344 1.00 96.56 315 ALA A C 1
ATOM 2458 O O . ALA A 1 315 ? 17.575 12.448 -16.483 1.00 96.56 315 ALA A O 1
ATOM 2459 N N . ILE A 1 316 ? 15.740 12.819 -15.234 1.00 95.19 316 ILE A N 1
ATOM 2460 C CA . ILE A 1 316 ? 16.412 13.388 -14.057 1.00 95.19 316 ILE A CA 1
ATOM 2461 C C . ILE A 1 316 ? 16.728 12.290 -13.032 1.00 95.19 316 ILE A C 1
ATOM 2463 O O . ILE A 1 316 ? 17.836 12.220 -12.511 1.00 95.19 316 ILE A O 1
ATOM 2467 N N . ARG A 1 317 ? 15.757 11.411 -12.765 1.00 93.81 317 ARG A N 1
ATOM 2468 C CA . ARG A 1 317 ? 15.830 10.286 -11.825 1.00 93.81 317 ARG A CA 1
ATOM 2469 C C . ARG A 1 317 ? 15.453 8.989 -12.544 1.00 93.81 317 ARG A C 1
ATOM 2471 O O . ARG A 1 317 ? 14.286 8.591 -12.519 1.00 93.81 317 ARG A O 1
ATOM 2478 N N . PRO A 1 318 ? 16.418 8.302 -13.184 1.00 92.00 318 PRO A N 1
ATOM 2479 C CA . PRO A 1 318 ? 16.152 7.074 -13.941 1.00 92.00 318 PRO A CA 1
ATOM 2480 C C . PRO A 1 318 ? 15.519 5.955 -13.108 1.00 92.00 318 PRO A C 1
ATOM 2482 O O . PRO A 1 318 ? 14.764 5.146 -13.643 1.00 92.00 318 PRO A O 1
ATOM 2485 N N . ASN A 1 319 ? 15.792 5.941 -11.800 1.00 88.06 319 ASN A N 1
ATOM 2486 C CA . ASN A 1 319 ? 15.335 4.915 -10.866 1.00 88.06 319 ASN A CA 1
ATOM 2487 C C . ASN A 1 319 ? 14.017 5.266 -10.154 1.00 88.06 319 ASN A C 1
ATOM 2489 O O . ASN A 1 319 ? 13.601 4.519 -9.270 1.00 88.06 319 ASN A O 1
ATOM 2493 N N . ILE A 1 320 ? 13.354 6.377 -10.514 1.00 93.88 320 ILE A N 1
ATOM 2494 C CA . ILE A 1 320 ? 12.127 6.807 -9.834 1.00 93.88 320 ILE A CA 1
ATOM 2495 C C . ILE A 1 320 ? 11.042 5.725 -9.915 1.00 93.88 320 ILE A C 1
ATOM 2497 O O . ILE A 1 320 ? 10.611 5.317 -11.001 1.00 93.88 320 ILE A O 1
ATOM 2501 N N . SER A 1 321 ? 10.578 5.272 -8.750 1.00 94.94 321 SER A N 1
ATOM 2502 C CA . SER A 1 321 ? 9.468 4.328 -8.655 1.00 94.94 321 SER A CA 1
ATOM 2503 C C . SER A 1 321 ? 8.139 5.067 -8.796 1.00 94.94 321 SER A C 1
ATOM 2505 O O . SER A 1 321 ? 7.909 6.102 -8.164 1.00 94.94 321 SER A O 1
ATOM 2507 N N . LEU A 1 322 ? 7.255 4.539 -9.642 1.00 96.12 322 LEU A N 1
ATOM 2508 C CA . LEU A 1 322 ? 5.953 5.135 -9.921 1.00 96.12 322 LEU A CA 1
ATOM 2509 C C . LEU A 1 322 ? 4.834 4.250 -9.397 1.00 96.12 322 LEU A C 1
ATOM 2511 O O . LEU A 1 322 ? 4.764 3.061 -9.713 1.00 96.12 322 LEU A O 1
ATOM 2515 N N . SER A 1 323 ? 3.908 4.871 -8.677 1.00 95.44 323 SER A N 1
ATOM 2516 C CA . SER A 1 323 ? 2.629 4.275 -8.319 1.00 95.44 323 SER A CA 1
ATOM 2517 C C . SER A 1 323 ? 1.467 5.115 -8.835 1.00 95.44 323 SER A C 1
ATOM 2519 O O . SER A 1 323 ? 1.608 6.309 -9.110 1.00 95.44 323 SER A O 1
ATOM 2521 N N . THR A 1 324 ? 0.310 4.490 -9.030 1.00 95.50 324 THR A N 1
ATOM 2522 C CA . THR A 1 324 ? -0.852 5.166 -9.620 1.00 95.50 324 THR A CA 1
ATOM 2523 C C . THR A 1 324 ? -2.170 4.531 -9.190 1.00 95.50 324 THR A C 1
ATOM 2525 O O . THR A 1 324 ? -2.179 3.460 -8.584 1.00 95.50 324 THR A O 1
ATOM 2528 N N . ASP A 1 325 ? -3.275 5.176 -9.550 1.00 95.00 325 ASP A N 1
ATOM 2529 C CA . ASP A 1 325 ? -4.623 4.652 -9.354 1.00 95.00 325 ASP A CA 1
ATOM 2530 C C . ASP A 1 325 ? -5.277 4.389 -10.706 1.00 95.00 325 ASP A C 1
ATOM 2532 O O . ASP A 1 325 ? -5.133 5.195 -11.634 1.00 95.00 325 ASP A O 1
ATOM 2536 N N . PHE A 1 326 ? -6.035 3.298 -10.785 1.00 96.75 326 PHE A N 1
ATOM 2537 C CA . PHE A 1 326 ? -6.830 2.926 -11.948 1.00 96.75 326 PHE A CA 1
ATOM 2538 C C . PHE A 1 326 ? -8.282 2.654 -11.567 1.00 96.75 326 PHE A C 1
ATOM 2540 O O . PHE A 1 326 ? -8.573 1.975 -10.579 1.00 96.75 326 PHE A O 1
ATOM 2547 N N . ILE A 1 327 ? -9.196 3.134 -12.407 1.00 96.06 327 ILE A N 1
ATOM 2548 C CA . ILE A 1 327 ? -10.621 2.818 -12.341 1.00 96.06 327 ILE A CA 1
ATOM 2549 C C . ILE A 1 327 ? -10.988 2.099 -13.634 1.00 96.06 327 ILE A C 1
ATOM 2551 O O . ILE A 1 327 ? -10.977 2.717 -14.694 1.00 96.06 327 ILE A O 1
ATOM 2555 N N . VAL A 1 328 ? -11.322 0.812 -13.534 1.00 96.88 328 VAL A N 1
ATOM 2556 C CA . VAL A 1 328 ? -11.804 -0.002 -14.661 1.00 96.88 328 VAL A CA 1
ATOM 2557 C C . VAL A 1 328 ? -13.321 -0.151 -14.616 1.00 96.88 328 VAL A C 1
ATOM 2559 O O . VAL A 1 328 ? -13.942 -0.077 -13.553 1.00 96.88 328 VAL A O 1
ATOM 2562 N N . GLY A 1 329 ? -13.938 -0.395 -15.766 1.00 95.62 329 GLY A N 1
ATOM 2563 C CA . GLY A 1 329 ? -15.386 -0.509 -15.881 1.00 95.62 329 GLY A CA 1
ATOM 2564 C C . GLY A 1 329 ? -16.114 0.811 -15.643 1.00 95.62 329 GLY A C 1
ATOM 2565 O O . GLY A 1 329 ? -17.232 0.791 -15.129 1.00 95.62 329 GLY A O 1
ATOM 2566 N N . PHE A 1 330 ? -15.476 1.945 -15.959 1.00 97.00 330 PHE A N 1
ATOM 2567 C CA . PHE A 1 330 ? -16.143 3.249 -15.950 1.00 97.00 330 PHE A CA 1
ATOM 2568 C C . PHE A 1 330 ? -17.307 3.257 -16.967 1.00 97.00 330 PHE A C 1
ATOM 2570 O O . PHE A 1 330 ? -17.174 2.623 -18.017 1.00 97.00 330 PHE A O 1
ATOM 2577 N N . PRO A 1 331 ? -18.428 3.967 -16.717 1.00 96.25 331 PRO A N 1
ATOM 2578 C CA . PRO A 1 331 ? -19.576 3.954 -17.618 1.00 96.25 331 PRO A CA 1
ATOM 2579 C C . PRO A 1 331 ? -19.196 4.299 -19.061 1.00 96.25 331 PRO A C 1
ATOM 2581 O O . PRO A 1 331 ? -18.627 5.357 -19.349 1.00 96.25 331 PRO A O 1
ATOM 2584 N N . GLY A 1 332 ? -19.496 3.370 -19.969 1.00 93.56 332 GLY A N 1
ATOM 2585 C CA . GLY A 1 332 ? -19.165 3.468 -21.387 1.00 93.56 332 GLY A CA 1
ATOM 2586 C C . GLY A 1 332 ? -17.751 3.017 -21.773 1.00 93.56 332 GLY A C 1
ATOM 2587 O O . GLY A 1 332 ? -17.371 3.246 -22.918 1.00 93.56 332 GLY A O 1
ATOM 2588 N N . GLU A 1 333 ? -16.957 2.411 -20.885 1.00 97.44 333 GLU A N 1
ATOM 2589 C CA . GLU A 1 333 ? -15.627 1.850 -21.189 1.00 97.44 333 GLU A CA 1
ATOM 2590 C C . GLU A 1 333 ? -15.695 0.650 -22.149 1.00 97.44 333 GLU A C 1
ATOM 2592 O O . GLU A 1 333 ? -16.243 -0.408 -21.828 1.00 97.44 333 GLU A O 1
ATOM 2597 N N . THR A 1 334 ? -15.075 0.787 -23.325 1.00 97.06 334 THR A N 1
ATOM 2598 C CA . THR A 1 334 ? -15.009 -0.284 -24.333 1.00 97.06 334 THR A CA 1
ATOM 2599 C C . THR A 1 334 ? -13.729 -1.108 -24.199 1.00 97.06 334 THR A C 1
ATOM 2601 O O . THR A 1 334 ? -12.778 -0.689 -23.540 1.00 97.06 334 THR A O 1
ATOM 2604 N N . GLU A 1 335 ? -13.665 -2.262 -24.869 1.00 97.12 335 GLU A N 1
ATOM 2605 C CA . GLU A 1 335 ? -12.444 -3.081 -24.876 1.00 97.12 335 GLU A CA 1
ATOM 2606 C C . GLU A 1 335 ? -11.248 -2.327 -25.472 1.00 97.12 335 GLU A C 1
ATOM 2608 O O . GLU A 1 335 ? -10.163 -2.358 -24.909 1.00 97.12 335 GLU A O 1
ATOM 2613 N N . ALA A 1 336 ? -11.468 -1.526 -26.520 1.00 98.25 336 ALA A N 1
ATOM 2614 C CA . ALA A 1 336 ? -10.416 -0.704 -27.115 1.00 98.25 336 ALA A CA 1
ATOM 2615 C C . ALA A 1 336 ? -9.889 0.386 -26.163 1.00 98.25 336 ALA A C 1
ATOM 2617 O O . ALA A 1 336 ? -8.748 0.827 -26.296 1.00 98.25 336 ALA A O 1
ATOM 2618 N N . ASP A 1 337 ? -10.701 0.864 -25.214 1.00 98.50 337 ASP A N 1
ATOM 2619 C CA . ASP A 1 337 ? -10.220 1.778 -24.174 1.00 98.50 337 ASP A CA 1
ATOM 2620 C C . ASP A 1 337 ? -9.394 1.036 -23.130 1.00 98.50 337 ASP A C 1
ATOM 2622 O O . ASP A 1 337 ? -8.357 1.546 -22.701 1.00 98.50 337 ASP A O 1
ATOM 2626 N N . PHE A 1 338 ? -9.836 -0.163 -22.750 1.00 98.50 338 PHE A N 1
ATOM 2627 C CA . PHE A 1 338 ? -9.113 -1.017 -21.819 1.00 98.50 338 PHE A CA 1
ATOM 2628 C C . PHE A 1 338 ? -7.757 -1.461 -22.388 1.00 98.50 338 PHE A C 1
ATOM 2630 O O . PHE A 1 338 ? -6.750 -1.392 -21.689 1.00 98.50 338 PHE A O 1
ATOM 2637 N N . ASP A 1 339 ? -7.678 -1.794 -23.675 1.00 98.56 339 ASP A N 1
ATOM 2638 C CA . ASP A 1 339 ? -6.412 -2.126 -24.335 1.00 98.56 339 ASP A CA 1
ATOM 2639 C C . ASP A 1 339 ? -5.428 -0.943 -24.326 1.00 98.56 339 ASP A C 1
ATOM 2641 O O . ASP A 1 339 ? -4.233 -1.129 -24.098 1.00 98.56 339 ASP A O 1
ATOM 2645 N N . LYS A 1 340 ? -5.911 0.300 -24.485 1.00 98.69 340 LYS A N 1
ATOM 2646 C CA . LYS A 1 340 ? -5.063 1.501 -24.327 1.00 98.69 340 LYS A CA 1
ATOM 2647 C C . LYS A 1 340 ? -4.568 1.672 -22.890 1.00 98.69 340 LYS A C 1
ATOM 2649 O O . LYS A 1 340 ? -3.439 2.118 -22.683 1.00 98.69 340 LYS A O 1
ATOM 2654 N N . LEU A 1 341 ? -5.393 1.316 -21.903 1.00 98.44 341 LEU A N 1
ATOM 2655 C CA . LEU A 1 341 ? -4.990 1.280 -20.498 1.00 98.44 341 LEU A CA 1
ATOM 2656 C C . LEU A 1 341 ? -3.881 0.252 -20.265 1.00 98.44 341 LEU A C 1
ATOM 2658 O O . LEU A 1 341 ? -2.867 0.605 -19.667 1.00 98.44 341 LEU A O 1
ATOM 2662 N N . MET A 1 342 ? -4.019 -0.963 -20.795 1.00 98.56 342 MET A N 1
ATOM 2663 C CA . MET A 1 342 ? -2.978 -1.990 -20.695 1.00 98.56 342 MET A CA 1
ATOM 2664 C C . MET A 1 342 ? -1.683 -1.558 -21.396 1.00 98.56 342 MET A C 1
ATOM 2666 O O . MET A 1 342 ? -0.611 -1.661 -20.808 1.00 98.56 342 MET A O 1
ATOM 2670 N N . ALA A 1 343 ? -1.773 -0.948 -22.582 1.00 98.38 343 ALA A N 1
ATOM 2671 C CA . ALA A 1 343 ? -0.606 -0.413 -23.284 1.00 98.38 343 ALA A CA 1
ATOM 2672 C C . ALA A 1 343 ? 0.128 0.679 -22.480 1.00 98.38 343 ALA A C 1
ATOM 2674 O O . ALA A 1 343 ? 1.355 0.758 -22.509 1.00 98.38 343 ALA A O 1
ATOM 2675 N N . LEU A 1 344 ? -0.603 1.526 -21.743 1.00 98.38 344 LEU A N 1
ATOM 2676 C CA . LEU A 1 344 ? 0.005 2.502 -20.834 1.00 98.38 344 LEU A CA 1
ATOM 2677 C C . LEU A 1 344 ? 0.727 1.816 -19.665 1.00 98.38 344 LEU A C 1
ATOM 2679 O O . LEU A 1 344 ? 1.822 2.241 -19.299 1.00 98.38 344 LEU A O 1
ATOM 2683 N N . VAL A 1 345 ? 0.124 0.779 -19.080 1.00 98.12 345 VAL A N 1
ATOM 2684 C CA . VAL A 1 345 ? 0.716 0.006 -17.977 1.00 98.12 345 VAL A CA 1
ATOM 2685 C C . VAL A 1 345 ? 2.020 -0.656 -18.408 1.00 98.12 345 VAL A C 1
ATOM 2687 O O . VAL A 1 345 ? 3.009 -0.558 -17.679 1.00 98.12 345 VAL A O 1
ATOM 2690 N N . ASP A 1 346 ? 2.036 -1.260 -19.594 1.00 96.81 346 ASP A N 1
ATOM 2691 C CA . ASP A 1 346 ? 3.217 -1.916 -20.155 1.00 96.81 346 ASP A CA 1
ATOM 2692 C C . ASP A 1 346 ? 4.329 -0.912 -20.496 1.00 96.81 346 ASP A C 1
ATOM 2694 O O . ASP A 1 346 ? 5.497 -1.171 -20.213 1.00 96.81 346 ASP A O 1
ATOM 2698 N N . GLU A 1 347 ? 3.987 0.256 -21.058 1.00 96.75 347 GLU A N 1
ATOM 2699 C CA . GLU A 1 347 ? 4.976 1.293 -21.399 1.00 96.75 347 GLU A CA 1
ATOM 2700 C C . GLU A 1 347 ? 5.595 1.943 -20.153 1.00 96.75 347 GLU A C 1
ATOM 2702 O O . GLU A 1 347 ? 6.795 2.226 -20.123 1.00 96.75 347 GLU A O 1
ATOM 2707 N N . ILE A 1 348 ? 4.785 2.228 -19.129 1.00 97.06 348 ILE A N 1
ATOM 2708 C CA . ILE A 1 348 ? 5.269 2.933 -17.941 1.00 97.06 348 ILE A CA 1
ATOM 2709 C C . ILE A 1 348 ? 5.950 1.972 -16.972 1.00 97.06 348 ILE A C 1
ATOM 2711 O O . ILE A 1 348 ? 6.996 2.337 -16.445 1.00 97.06 348 ILE A O 1
ATOM 2715 N N . GLY A 1 349 ? 5.425 0.768 -16.741 1.00 95.56 349 GLY A N 1
ATOM 2716 C CA . GLY A 1 349 ? 6.003 -0.172 -15.776 1.00 95.56 349 GLY A CA 1
ATOM 2717 C C . GLY A 1 349 ? 5.847 0.304 -14.328 1.00 95.56 349 GLY A C 1
ATOM 2718 O O . GLY A 1 349 ? 6.833 0.603 -13.658 1.00 95.56 349 GLY A O 1
ATOM 2719 N N . TYR A 1 350 ? 4.604 0.430 -13.859 1.0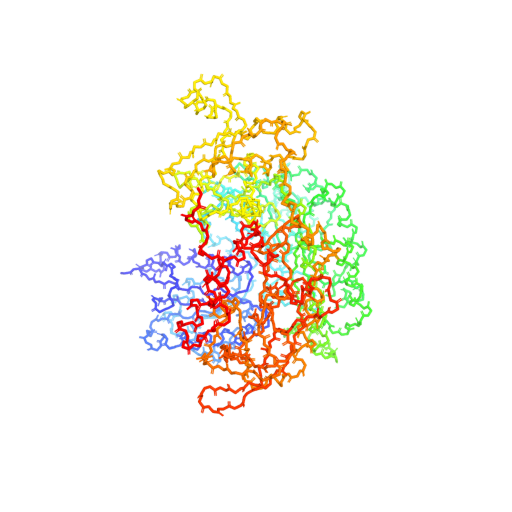0 96.56 350 TYR A N 1
ATOM 2720 C CA . TYR A 1 350 ? 4.295 0.848 -12.485 1.00 96.56 350 TYR A CA 1
ATOM 2721 C C . TYR A 1 350 ? 4.741 -0.188 -11.443 1.00 96.56 350 TYR A C 1
ATOM 2723 O O . TYR A 1 350 ? 4.562 -1.386 -11.649 1.00 96.56 350 TYR A O 1
ATOM 2731 N N . ASP A 1 351 ? 5.259 0.286 -10.307 1.00 94.06 351 ASP A N 1
ATOM 2732 C CA . ASP A 1 351 ? 5.710 -0.551 -9.184 1.00 94.06 351 ASP A CA 1
ATOM 2733 C C . ASP A 1 351 ? 4.533 -1.038 -8.336 1.00 94.06 351 ASP A C 1
ATOM 2735 O O . ASP A 1 351 ? 4.444 -2.196 -7.945 1.00 94.06 351 ASP A O 1
ATOM 2739 N N . THR A 1 352 ? 3.582 -0.145 -8.073 1.00 91.56 352 THR A N 1
ATOM 2740 C CA . THR A 1 352 ? 2.352 -0.469 -7.349 1.00 91.56 352 THR A CA 1
ATOM 2741 C C . THR A 1 352 ? 1.179 0.297 -7.944 1.00 91.56 352 THR A C 1
ATOM 2743 O O . THR A 1 352 ? 1.346 1.363 -8.540 1.00 91.56 352 THR A O 1
ATOM 2746 N N . SER A 1 353 ? -0.035 -0.229 -7.788 1.00 92.62 353 SER A N 1
ATOM 2747 C CA . SER A 1 353 ? -1.235 0.533 -8.121 1.00 92.62 353 SER A CA 1
ATOM 2748 C C . SER A 1 353 ? -2.389 0.233 -7.181 1.00 92.62 353 SER A C 1
ATOM 2750 O O . SER A 1 353 ? -2.513 -0.884 -6.670 1.00 92.62 353 SER A O 1
ATOM 2752 N N . PHE A 1 354 ? -3.268 1.215 -7.007 1.00 90.12 354 PHE A N 1
ATOM 2753 C CA . PHE A 1 354 ? -4.602 0.974 -6.483 1.00 90.12 354 PHE A CA 1
ATOM 2754 C C . PHE A 1 354 ? -5.577 0.868 -7.654 1.00 90.12 354 PHE A C 1
ATOM 2756 O O . PHE A 1 354 ? -5.904 1.852 -8.309 1.00 90.12 354 PHE A O 1
ATOM 2763 N N . SER A 1 355 ? -6.021 -0.352 -7.942 1.00 91.62 355 SER A N 1
ATOM 2764 C CA . SER A 1 355 ? -6.928 -0.635 -9.056 1.00 91.62 355 SER A CA 1
ATOM 2765 C C . SER A 1 355 ? -8.306 -1.024 -8.530 1.00 91.62 355 SER A C 1
ATOM 2767 O O . SER A 1 355 ? -8.416 -1.935 -7.706 1.00 91.62 355 SER A O 1
ATOM 2769 N N . PHE A 1 356 ? -9.355 -0.357 -9.012 1.00 90.00 356 PHE A N 1
ATOM 2770 C CA . PHE A 1 356 ? -10.732 -0.565 -8.562 1.00 90.00 356 PHE A CA 1
ATOM 2771 C C . PHE A 1 356 ? -11.697 -0.699 -9.738 1.00 90.00 356 PHE A C 1
ATOM 2773 O O . PHE A 1 356 ? -11.524 -0.055 -10.771 1.00 90.00 356 PHE A O 1
ATOM 2780 N N . ILE A 1 357 ? -12.758 -1.486 -9.555 1.00 93.12 357 ILE A N 1
ATOM 2781 C CA . ILE A 1 357 ? -13.939 -1.390 -10.417 1.00 93.12 357 ILE A CA 1
ATOM 2782 C C . ILE A 1 357 ? -14.672 -0.095 -10.061 1.00 93.12 357 ILE A C 1
ATOM 2784 O O . ILE A 1 357 ? -14.807 0.246 -8.881 1.00 93.12 357 ILE A O 1
ATOM 2788 N N . TYR A 1 358 ? -15.143 0.630 -11.073 1.00 92.75 358 TYR A N 1
ATOM 2789 C CA . TYR A 1 358 ? -15.962 1.816 -10.876 1.00 92.75 358 TYR A CA 1
ATOM 2790 C C . TYR A 1 358 ? -17.165 1.512 -9.972 1.00 92.75 358 TYR A C 1
ATOM 2792 O O . TYR A 1 358 ? -17.957 0.608 -10.236 1.00 92.75 358 TYR A O 1
ATOM 2800 N N . SER A 1 359 ? -17.310 2.317 -8.921 1.00 88.56 359 SER A N 1
ATOM 2801 C CA . SER A 1 359 ? -18.444 2.277 -8.002 1.00 88.56 359 SER A CA 1
ATOM 2802 C C . SER A 1 359 ? -19.182 3.609 -8.099 1.00 88.56 359 SER A C 1
ATOM 2804 O O . SER A 1 359 ? -18.582 4.638 -7.766 1.00 88.56 359 SER A O 1
ATOM 2806 N N . PRO A 1 360 ? -20.470 3.622 -8.488 1.00 87.81 360 PRO A N 1
ATOM 2807 C CA . PRO A 1 360 ? -21.250 4.848 -8.509 1.00 87.81 360 PRO A CA 1
ATOM 2808 C C . PRO A 1 360 ? -21.368 5.414 -7.095 1.00 87.81 360 PRO A C 1
ATOM 2810 O O . PRO A 1 360 ? -21.540 4.680 -6.117 1.00 87.81 360 PRO A O 1
ATOM 2813 N N . ARG A 1 361 ? -21.237 6.737 -6.984 1.00 85.19 361 ARG A N 1
ATOM 2814 C CA . ARG A 1 361 ? -21.359 7.463 -5.717 1.00 85.19 361 ARG A CA 1
ATOM 2815 C C . ARG A 1 361 ? -22.528 8.437 -5.800 1.00 85.19 361 ARG A C 1
ATOM 2817 O O . ARG A 1 361 ? -22.564 9.220 -6.757 1.00 85.19 361 ARG A O 1
ATOM 2824 N N . PRO A 1 362 ? -23.452 8.424 -4.822 1.00 80.94 362 PRO A N 1
ATOM 2825 C CA . PRO A 1 362 ? -24.543 9.389 -4.781 1.00 80.94 362 PRO A CA 1
ATOM 2826 C C . PRO A 1 362 ? -24.027 10.827 -4.921 1.00 80.94 362 PRO A C 1
ATOM 2828 O O . PRO A 1 362 ? -23.003 11.182 -4.339 1.00 80.94 362 PRO A O 1
ATOM 2831 N N . GLY A 1 363 ? -24.707 11.631 -5.740 1.00 82.25 363 GLY A N 1
ATOM 2832 C CA . GLY A 1 363 ? -24.349 13.032 -5.999 1.00 82.25 363 GLY A CA 1
ATOM 2833 C C . GLY A 1 363 ? -23.220 13.258 -7.016 1.00 82.25 363 GLY A C 1
ATOM 2834 O O . GLY A 1 363 ? -22.993 14.396 -7.415 1.00 82.25 363 GLY A O 1
ATOM 2835 N N . THR A 1 364 ? -22.526 12.214 -7.487 1.00 91.19 364 THR A N 1
ATOM 2836 C CA . THR A 1 364 ? -21.464 12.383 -8.497 1.00 91.19 364 THR A CA 1
ATOM 2837 C C . THR A 1 364 ? -22.022 12.370 -9.926 1.00 91.19 364 THR A C 1
ATOM 2839 O O . THR A 1 364 ? -22.902 11.561 -10.221 1.00 91.19 364 THR A O 1
ATOM 2842 N N . PRO A 1 365 ? -21.508 13.206 -10.854 1.00 93.38 365 PRO A N 1
ATOM 2843 C CA . PRO A 1 365 ? -21.985 13.227 -12.240 1.00 93.38 365 PRO A CA 1
ATOM 2844 C C . PRO A 1 365 ? -21.941 11.865 -12.946 1.00 93.38 365 PRO A C 1
ATOM 2846 O O . PRO A 1 365 ? -22.843 11.545 -13.715 1.00 93.38 365 PRO A O 1
ATOM 2849 N N . ALA A 1 366 ? -20.916 11.052 -12.673 1.00 93.88 366 ALA A N 1
ATOM 2850 C CA . ALA A 1 366 ? -20.750 9.739 -13.285 1.00 93.88 366 ALA A CA 1
ATOM 2851 C C . ALA A 1 366 ? -21.807 8.726 -12.820 1.00 93.88 366 ALA A C 1
ATOM 2853 O O . ALA A 1 366 ? -22.116 7.807 -13.568 1.00 93.88 366 ALA A O 1
ATOM 2854 N N . ALA A 1 367 ? -22.395 8.900 -11.628 1.00 91.69 367 ALA A N 1
ATOM 2855 C CA . ALA A 1 367 ? -23.433 7.995 -11.131 1.00 91.69 367 ALA A CA 1
ATOM 2856 C C . ALA A 1 367 ? -24.739 8.070 -11.940 1.00 91.69 367 ALA A C 1
ATOM 2858 O O . ALA A 1 367 ? -25.544 7.148 -11.870 1.00 91.69 367 ALA A O 1
ATOM 2859 N N . ASN A 1 368 ? -24.933 9.143 -12.714 1.00 92.50 368 ASN A N 1
ATOM 2860 C CA . ASN A 1 368 ? -26.076 9.308 -13.615 1.00 92.50 368 ASN A CA 1
ATOM 2861 C C . ASN A 1 368 ? -25.803 8.779 -15.034 1.00 92.50 368 ASN A C 1
ATOM 2863 O O . ASN A 1 368 ? -26.676 8.867 -15.896 1.00 92.50 368 ASN A O 1
ATOM 2867 N N . LEU A 1 369 ? -24.590 8.290 -15.310 1.00 92.81 369 LEU A N 1
ATOM 2868 C CA . LEU A 1 369 ? -24.260 7.702 -16.603 1.00 92.81 369 LEU A CA 1
ATOM 2869 C C . LEU A 1 369 ? -24.828 6.285 -16.683 1.00 92.81 369 LEU A C 1
ATOM 2871 O O . LEU A 1 369 ? -24.735 5.512 -15.732 1.00 92.81 369 LEU A O 1
ATOM 2875 N N . ILE A 1 370 ? -25.393 5.949 -17.840 1.00 90.00 370 ILE A N 1
ATOM 2876 C CA . ILE A 1 370 ? -25.858 4.593 -18.130 1.00 90.00 370 ILE A CA 1
ATOM 2877 C C . ILE A 1 370 ? -24.634 3.698 -18.328 1.00 90.00 370 ILE A C 1
ATOM 2879 O O . ILE A 1 370 ? -23.692 4.065 -19.034 1.00 90.00 370 ILE A O 1
ATOM 2883 N N . ASP A 1 371 ? -24.660 2.526 -17.703 1.00 89.81 371 ASP A N 1
ATOM 2884 C CA . ASP A 1 371 ? -23.604 1.533 -17.815 1.00 89.81 371 ASP A CA 1
ATOM 2885 C C . ASP A 1 371 ? -24.191 0.135 -17.989 1.00 89.81 371 ASP A C 1
ATOM 2887 O O . ASP A 1 371 ? -24.612 -0.511 -17.030 1.00 89.81 371 ASP A O 1
ATOM 2891 N N . ASP A 1 372 ? -24.179 -0.325 -19.235 1.00 90.06 372 ASP A N 1
ATOM 2892 C CA . ASP A 1 372 ? -24.681 -1.643 -19.623 1.00 90.06 372 ASP A CA 1
ATOM 2893 C C . ASP A 1 372 ? -23.592 -2.729 -19.547 1.00 90.06 372 ASP A C 1
ATOM 2895 O O . ASP A 1 372 ? -23.815 -3.874 -19.940 1.00 90.06 372 ASP A O 1
ATOM 2899 N N . THR A 1 373 ? -22.390 -2.391 -19.063 1.00 93.12 373 THR A N 1
ATOM 2900 C CA . THR A 1 373 ? -21.259 -3.323 -19.017 1.00 93.12 373 THR A CA 1
ATOM 2901 C C . THR A 1 373 ? -21.475 -4.367 -17.918 1.00 93.12 373 THR A C 1
ATOM 2903 O O . THR A 1 373 ? -21.524 -4.002 -16.735 1.00 93.12 373 THR A O 1
ATOM 2906 N N . PRO A 1 374 ? -21.528 -5.674 -18.244 1.00 94.88 374 PRO A N 1
ATOM 2907 C CA . PRO A 1 374 ? -21.700 -6.714 -17.237 1.00 94.88 374 PRO A CA 1
ATOM 2908 C C . PRO A 1 374 ? -20.570 -6.705 -16.204 1.00 94.88 374 PRO A C 1
ATOM 2910 O O . PRO A 1 374 ? -19.399 -6.505 -16.536 1.00 94.88 374 PRO A O 1
ATOM 2913 N N . HIS A 1 375 ? -20.906 -6.989 -14.944 1.00 92.94 375 HIS A N 1
ATOM 2914 C CA . HIS A 1 375 ? -19.932 -7.016 -13.850 1.00 92.94 375 HIS A CA 1
ATOM 2915 C C . HIS A 1 375 ? -18.773 -7.997 -14.110 1.00 92.94 375 HIS A C 1
ATOM 2917 O O . HIS A 1 375 ? -17.627 -7.694 -13.788 1.00 92.94 375 HIS A O 1
ATOM 2923 N N . GLU A 1 376 ? -19.044 -9.140 -14.745 1.00 95.25 376 GLU A N 1
ATOM 2924 C CA . GLU A 1 376 ? -18.028 -10.139 -15.108 1.00 95.25 376 GLU A CA 1
ATOM 2925 C C . GLU A 1 376 ? -16.946 -9.573 -16.039 1.00 95.25 376 GLU A C 1
ATOM 2927 O O . GLU A 1 376 ? -15.765 -9.865 -15.857 1.00 95.25 376 GLU A O 1
ATOM 2932 N N . VAL A 1 377 ? -17.321 -8.696 -16.978 1.00 96.31 377 VAL A N 1
ATOM 2933 C CA . VAL A 1 377 ? -16.370 -8.024 -17.878 1.00 96.31 377 VAL A CA 1
ATOM 2934 C C . VAL A 1 377 ? -15.478 -7.069 -17.086 1.00 96.31 377 VAL A C 1
ATOM 2936 O O . VAL A 1 377 ? -14.256 -7.099 -17.230 1.00 96.31 377 VAL A O 1
ATOM 2939 N N . LYS A 1 378 ? -16.064 -6.263 -16.192 1.00 95.81 378 LYS A N 1
ATOM 2940 C CA . LYS A 1 378 ? -15.310 -5.338 -15.326 1.00 95.81 378 LYS A CA 1
ATOM 2941 C C . LYS A 1 378 ? -14.341 -6.084 -14.409 1.00 95.81 378 LYS A C 1
ATOM 2943 O O . LYS A 1 378 ? -13.202 -5.657 -14.230 1.00 95.81 378 LYS A O 1
ATOM 2948 N N . LEU A 1 379 ? -14.780 -7.217 -13.862 1.00 96.06 379 LEU A N 1
ATOM 2949 C CA . LEU A 1 379 ? -13.954 -8.084 -13.029 1.00 96.06 379 LEU A CA 1
ATOM 2950 C C . LEU A 1 379 ? -12.797 -8.701 -13.823 1.00 96.06 379 LEU A C 1
ATOM 2952 O O . LEU A 1 379 ? -11.660 -8.660 -13.356 1.00 96.06 379 LEU A O 1
ATOM 2956 N N . GLY A 1 380 ? -13.055 -9.203 -15.034 1.00 97.56 380 GLY A N 1
ATOM 2957 C CA . GLY A 1 380 ? -12.011 -9.723 -15.919 1.00 97.56 380 GLY A CA 1
ATOM 2958 C C . GLY A 1 380 ? -10.961 -8.665 -16.281 1.00 97.56 380 GLY A C 1
ATOM 2959 O O . GLY A 1 380 ? -9.762 -8.948 -16.265 1.00 97.56 380 GLY A O 1
ATOM 2960 N N . ARG A 1 381 ? -11.389 -7.420 -16.529 1.00 98.00 381 ARG A N 1
ATOM 2961 C CA . ARG A 1 381 ? -10.491 -6.272 -16.744 1.00 98.00 381 ARG A CA 1
ATOM 2962 C C . ARG A 1 381 ? -9.631 -5.973 -15.518 1.00 98.00 381 ARG A C 1
ATOM 2964 O O . ARG A 1 381 ? -8.414 -5.855 -15.644 1.00 98.00 381 ARG A O 1
ATOM 2971 N N . LEU A 1 382 ? -10.235 -5.918 -14.329 1.00 97.38 382 LEU A N 1
ATOM 2972 C CA . LEU A 1 382 ? -9.501 -5.699 -13.080 1.00 97.38 382 LEU A CA 1
ATOM 2973 C C . LEU A 1 382 ? -8.427 -6.774 -12.863 1.00 97.38 382 LEU A C 1
ATOM 2975 O O . LEU A 1 382 ? -7.290 -6.440 -12.543 1.00 97.38 382 LEU A O 1
ATOM 2979 N N . GLN A 1 383 ? -8.770 -8.048 -13.069 1.00 97.25 383 GLN A N 1
ATOM 2980 C CA . GLN A 1 383 ? -7.839 -9.166 -12.897 1.00 97.25 383 GLN A CA 1
ATOM 2981 C C . GLN A 1 383 ? -6.662 -9.092 -13.879 1.00 97.25 383 GLN A C 1
ATOM 2983 O O . GLN A 1 383 ? -5.514 -9.252 -13.467 1.00 97.25 383 GLN A O 1
ATOM 2988 N N . ARG A 1 384 ? -6.926 -8.793 -15.160 1.00 97.94 384 ARG A N 1
ATOM 2989 C CA . ARG A 1 384 ? -5.878 -8.599 -16.182 1.00 97.94 384 ARG A CA 1
ATOM 2990 C C . ARG A 1 384 ? -4.936 -7.450 -15.818 1.00 97.94 384 ARG A C 1
ATOM 2992 O O . ARG A 1 384 ? -3.721 -7.611 -15.894 1.00 97.94 384 ARG A O 1
ATOM 2999 N N . LEU A 1 385 ? -5.492 -6.320 -15.383 1.00 97.81 385 LEU A N 1
ATOM 3000 C CA . LEU A 1 385 ? -4.719 -5.159 -14.944 1.00 97.81 385 LEU A CA 1
ATOM 3001 C C . LEU A 1 385 ? -3.842 -5.485 -13.727 1.00 97.81 385 LEU A C 1
ATOM 3003 O O . LEU A 1 385 ? -2.644 -5.209 -13.734 1.00 97.81 385 LEU A O 1
ATOM 3007 N N . GLN A 1 386 ? -4.420 -6.103 -12.695 1.00 96.25 386 GLN A N 1
ATOM 3008 C CA . GLN A 1 386 ? -3.690 -6.479 -11.482 1.00 96.25 386 GLN A CA 1
ATOM 3009 C C . GLN A 1 386 ? -2.550 -7.455 -11.780 1.00 96.25 386 GLN A C 1
ATOM 3011 O O . GLN A 1 386 ? -1.457 -7.275 -11.250 1.00 96.25 386 GLN A O 1
ATOM 3016 N N . ALA A 1 387 ? -2.768 -8.435 -12.663 1.00 96.94 387 ALA A N 1
ATOM 3017 C CA . ALA A 1 387 ? -1.727 -9.374 -13.073 1.00 96.94 387 ALA A CA 1
ATOM 3018 C C . ALA A 1 387 ? -0.542 -8.673 -13.765 1.00 96.94 387 ALA A C 1
ATOM 3020 O O . ALA A 1 387 ? 0.610 -8.983 -13.467 1.00 96.94 387 ALA A O 1
ATOM 3021 N N . ALA A 1 388 ? -0.804 -7.697 -14.642 1.00 97.38 388 ALA A N 1
ATOM 3022 C CA . ALA A 1 388 ? 0.254 -6.931 -15.303 1.00 97.38 388 ALA A CA 1
ATOM 3023 C C . ALA A 1 388 ? 1.045 -6.050 -14.319 1.00 97.38 388 ALA A C 1
ATOM 3025 O O . ALA A 1 388 ? 2.274 -6.000 -14.376 1.00 97.38 388 ALA A O 1
ATOM 3026 N N . ILE A 1 389 ? 0.357 -5.393 -13.379 1.00 95.94 389 ILE A N 1
ATOM 3027 C CA . ILE A 1 389 ? 1.008 -4.588 -12.336 1.00 95.94 389 ILE A CA 1
ATOM 3028 C C . ILE A 1 389 ? 1.852 -5.468 -11.411 1.00 95.94 389 ILE A C 1
ATOM 3030 O O . ILE A 1 389 ? 2.990 -5.114 -11.121 1.00 95.94 389 ILE A O 1
ATOM 3034 N N . GLU A 1 390 ? 1.342 -6.627 -10.994 1.00 95.38 390 GLU A N 1
ATOM 3035 C CA . GLU A 1 390 ? 2.090 -7.582 -10.170 1.00 95.38 390 GLU A CA 1
ATOM 3036 C C . GLU A 1 390 ? 3.354 -8.073 -10.895 1.00 95.38 390 GLU A C 1
ATOM 3038 O O . GLU A 1 390 ? 4.438 -8.098 -10.313 1.00 95.38 390 GLU A O 1
ATOM 3043 N N . ALA A 1 391 ? 3.258 -8.373 -12.193 1.00 96.19 391 ALA A N 1
ATOM 3044 C CA . ALA A 1 391 ? 4.422 -8.740 -12.997 1.00 96.19 391 ALA A CA 1
ATOM 3045 C C . ALA A 1 391 ? 5.471 -7.611 -13.055 1.00 96.19 391 ALA A C 1
ATOM 3047 O O . ALA A 1 391 ? 6.673 -7.876 -12.975 1.00 96.19 391 ALA A O 1
ATOM 3048 N N . ASN A 1 392 ? 5.046 -6.349 -13.160 1.00 96.00 392 ASN A N 1
ATOM 3049 C CA . ASN A 1 392 ? 5.951 -5.197 -13.114 1.00 96.00 392 ASN A CA 1
ATOM 3050 C C . ASN A 1 392 ? 6.589 -5.023 -11.728 1.00 96.00 392 ASN A C 1
ATOM 3052 O O . ASN A 1 392 ? 7.810 -4.877 -11.632 1.00 96.00 392 ASN A O 1
ATOM 3056 N N . ALA A 1 393 ? 5.798 -5.134 -10.658 1.00 91.69 393 ALA A N 1
ATOM 3057 C CA . ALA A 1 393 ? 6.271 -5.080 -9.278 1.00 91.69 393 ALA A CA 1
ATOM 3058 C C . ALA A 1 393 ? 7.336 -6.153 -9.003 1.00 91.69 393 ALA A C 1
ATOM 3060 O O . ALA A 1 393 ? 8.347 -5.883 -8.349 1.00 91.69 393 ALA A O 1
ATOM 3061 N N . GLN A 1 394 ? 7.152 -7.368 -9.526 1.00 92.06 394 GLN A N 1
ATOM 3062 C CA . GLN A 1 394 ? 8.119 -8.462 -9.409 1.00 92.06 394 GLN A CA 1
ATOM 3063 C C . GLN A 1 394 ? 9.410 -8.178 -10.177 1.00 92.06 394 GLN A C 1
ATOM 3065 O O . GLN A 1 394 ? 10.492 -8.364 -9.620 1.00 92.06 394 GLN A O 1
ATOM 3070 N N . LYS A 1 395 ? 9.324 -7.664 -11.412 1.00 92.81 395 LYS A N 1
ATOM 3071 C CA . LYS A 1 395 ? 10.504 -7.256 -12.196 1.00 92.81 395 LYS A CA 1
ATOM 3072 C C . LYS A 1 395 ? 11.321 -6.184 -11.472 1.00 92.81 395 LYS A C 1
ATOM 3074 O O . LYS A 1 395 ? 12.538 -6.317 -11.369 1.00 92.81 395 LYS A O 1
ATOM 3079 N N . ILE A 1 396 ? 10.658 -5.165 -10.920 1.00 90.75 396 ILE A N 1
ATOM 3080 C CA . ILE A 1 396 ? 11.309 -4.099 -10.143 1.00 90.75 396 ILE A CA 1
ATOM 3081 C C . ILE A 1 396 ? 11.946 -4.681 -8.876 1.00 90.75 396 ILE A C 1
ATOM 3083 O O . ILE A 1 396 ? 13.114 -4.424 -8.603 1.00 90.75 396 ILE A O 1
ATOM 3087 N N . SER A 1 397 ? 11.226 -5.543 -8.148 1.00 89.44 397 SER A N 1
ATOM 3088 C CA . SER A 1 397 ? 11.764 -6.235 -6.964 1.00 89.44 397 SER A CA 1
ATOM 3089 C C . SER A 1 397 ? 13.032 -7.021 -7.288 1.00 89.44 397 SER A C 1
ATOM 3091 O O . SER A 1 397 ? 14.009 -6.944 -6.549 1.00 89.44 397 SER A O 1
ATOM 3093 N N . ALA A 1 398 ? 13.019 -7.777 -8.389 1.00 88.31 398 ALA A N 1
ATOM 3094 C CA . ALA A 1 398 ? 14.145 -8.590 -8.826 1.00 88.31 398 ALA A CA 1
ATOM 3095 C C . ALA A 1 398 ? 15.358 -7.726 -9.195 1.00 88.31 398 ALA A C 1
ATOM 3097 O O . ALA A 1 398 ? 16.479 -8.078 -8.838 1.00 88.31 398 ALA A O 1
ATOM 3098 N N . ALA A 1 399 ? 15.138 -6.571 -9.831 1.00 88.00 399 ALA A N 1
ATOM 3099 C CA . ALA A 1 399 ? 16.199 -5.615 -10.149 1.00 88.00 399 ALA A CA 1
ATOM 3100 C C . ALA A 1 399 ? 16.826 -4.967 -8.899 1.00 88.00 399 ALA A C 1
ATOM 3102 O O . ALA A 1 399 ? 17.989 -4.574 -8.931 1.00 88.00 399 ALA A O 1
ATOM 3103 N N . MET A 1 400 ? 16.084 -4.882 -7.789 1.00 86.81 400 MET A N 1
ATOM 3104 C CA . MET A 1 400 ? 16.603 -4.384 -6.509 1.00 86.81 400 MET A CA 1
ATOM 3105 C C . MET A 1 400 ? 17.425 -5.433 -5.742 1.00 86.81 400 MET A C 1
ATOM 3107 O O . MET A 1 400 ? 18.147 -5.079 -4.805 1.00 86.81 400 MET A O 1
ATOM 3111 N N . VAL A 1 401 ? 17.341 -6.720 -6.094 1.00 84.00 401 VAL A N 1
ATOM 3112 C CA . VAL A 1 401 ? 18.127 -7.768 -5.426 1.00 84.00 401 VAL A CA 1
ATOM 3113 C C . VAL A 1 401 ? 19.619 -7.499 -5.619 1.00 84.00 401 VAL A C 1
ATOM 3115 O O . VAL A 1 401 ? 20.067 -7.168 -6.711 1.00 84.00 401 VAL A O 1
ATOM 3118 N N . ALA A 1 402 ? 20.393 -7.660 -4.542 1.00 79.62 402 ALA A N 1
ATOM 3119 C CA . ALA A 1 402 ? 21.833 -7.384 -4.492 1.00 79.62 402 ALA A CA 1
ATOM 3120 C C . ALA A 1 402 ? 22.234 -5.911 -4.728 1.00 79.62 402 ALA A C 1
ATOM 3122 O O . ALA A 1 402 ? 23.425 -5.622 -4.835 1.00 79.62 402 ALA A O 1
ATOM 3123 N N . SER A 1 403 ? 21.273 -4.982 -4.743 1.00 79.31 403 SER A N 1
ATOM 3124 C CA . SER A 1 403 ? 21.543 -3.544 -4.681 1.00 79.31 403 SER A CA 1
ATOM 3125 C C . SER A 1 403 ? 21.583 -3.040 -3.231 1.00 79.31 403 SER A C 1
ATOM 3127 O O . SER A 1 403 ? 20.979 -3.634 -2.334 1.00 79.31 403 SER A O 1
ATOM 3129 N N . THR A 1 404 ? 22.289 -1.934 -3.004 1.00 82.19 404 THR A N 1
ATOM 3130 C CA . THR A 1 404 ? 22.270 -1.204 -1.729 1.00 82.19 404 THR A CA 1
ATOM 3131 C C . THR A 1 404 ? 21.071 -0.266 -1.716 1.00 82.19 404 THR A C 1
ATOM 3133 O O . THR A 1 404 ? 20.868 0.475 -2.674 1.00 82.19 404 THR A O 1
ATOM 3136 N N . GLN A 1 405 ? 20.284 -0.294 -0.642 1.00 85.19 405 GLN A N 1
ATOM 3137 C CA . GLN A 1 405 ? 19.083 0.528 -0.502 1.00 85.19 405 GLN A CA 1
ATOM 3138 C C . GLN A 1 405 ? 19.150 1.311 0.808 1.00 85.19 405 GLN A C 1
ATOM 3140 O O . GLN A 1 405 ? 19.488 0.756 1.852 1.00 85.19 405 GLN A O 1
ATOM 3145 N N . SER A 1 406 ? 18.800 2.594 0.762 1.00 85.75 406 SER A N 1
ATOM 3146 C CA . SER A 1 406 ? 18.654 3.402 1.971 1.00 85.75 406 SER A CA 1
ATOM 3147 C C . SER A 1 406 ? 17.370 2.987 2.696 1.00 85.75 406 SER A C 1
ATOM 3149 O O . SER A 1 406 ? 16.290 2.983 2.092 1.00 85.75 406 SER A O 1
ATOM 3151 N N . VAL A 1 407 ? 17.445 2.653 3.988 1.00 89.50 407 VAL A N 1
ATOM 3152 C CA . VAL A 1 407 ? 16.302 2.165 4.779 1.00 89.50 407 VAL A CA 1
ATOM 3153 C C . VAL A 1 407 ? 16.111 3.025 6.024 1.00 89.50 407 VAL A C 1
ATOM 3155 O O . VAL A 1 407 ? 17.008 3.134 6.857 1.00 89.50 407 VAL A O 1
ATOM 3158 N N . LEU A 1 408 ? 14.909 3.586 6.175 1.00 90.19 408 LEU A N 1
ATOM 3159 C CA . LEU A 1 408 ? 14.490 4.232 7.414 1.00 90.19 408 LEU A CA 1
ATOM 3160 C C . LEU A 1 408 ? 13.921 3.172 8.356 1.00 90.19 408 LEU A C 1
ATOM 3162 O O . LEU A 1 408 ? 12.919 2.530 8.034 1.00 90.19 408 LEU A O 1
ATOM 3166 N N . VAL A 1 409 ? 14.567 2.971 9.500 1.00 88.62 409 VAL A N 1
ATOM 3167 C CA . VAL A 1 409 ? 14.213 1.913 10.455 1.00 88.62 409 VAL A CA 1
ATOM 3168 C C . VAL A 1 409 ? 13.044 2.347 11.337 1.00 88.62 409 VAL A C 1
ATOM 3170 O O . VAL A 1 409 ? 13.166 3.304 12.098 1.00 88.62 409 VAL A O 1
ATOM 3173 N N . GLU A 1 410 ? 11.932 1.613 11.280 1.00 85.94 410 GLU A N 1
ATOM 3174 C CA . GLU A 1 410 ? 10.703 1.904 12.035 1.00 85.94 410 GLU A CA 1
ATOM 3175 C C . GLU A 1 410 ? 10.681 1.240 13.417 1.00 85.94 410 GLU A C 1
ATOM 3177 O O . GLU A 1 410 ? 10.137 1.801 14.365 1.00 85.94 410 GLU A O 1
ATOM 3182 N N . GLY A 1 411 ? 11.261 0.046 13.552 1.00 85.88 411 GLY A N 1
ATOM 3183 C CA . GLY A 1 411 ? 11.164 -0.734 14.785 1.00 85.88 411 GLY A CA 1
ATOM 3184 C C . GLY A 1 411 ? 11.399 -2.226 14.570 1.00 85.88 411 GLY A C 1
ATOM 3185 O O . GLY A 1 411 ? 11.849 -2.627 13.498 1.00 85.88 411 GLY A O 1
ATOM 3186 N N . PRO A 1 412 ? 11.099 -3.074 15.566 1.00 84.25 412 PRO A N 1
ATOM 3187 C CA . PRO A 1 412 ? 11.170 -4.521 15.407 1.00 84.25 412 PRO A CA 1
ATOM 3188 C C . PRO A 1 412 ? 10.132 -5.029 14.395 1.00 84.25 412 PRO A C 1
ATOM 3190 O O . PRO A 1 412 ? 9.015 -4.515 14.291 1.00 84.25 412 PRO A O 1
ATOM 3193 N N . SER A 1 413 ? 10.485 -6.078 13.655 1.00 85.25 413 SER A N 1
ATOM 3194 C CA . SER A 1 413 ? 9.585 -6.724 12.701 1.00 85.25 413 SER A CA 1
ATOM 3195 C C . SER A 1 413 ? 8.401 -7.378 13.411 1.00 85.25 413 SER A C 1
ATOM 3197 O O . SER A 1 413 ? 8.554 -8.122 14.380 1.00 85.25 413 SER A O 1
ATOM 3199 N N . ARG A 1 414 ? 7.192 -7.173 12.866 1.00 79.00 414 ARG A N 1
ATOM 3200 C CA . ARG A 1 414 ? 5.945 -7.768 13.391 1.00 79.00 414 ARG A CA 1
ATOM 3201 C C . ARG A 1 414 ? 5.982 -9.296 13.446 1.00 79.00 414 ARG A C 1
ATOM 3203 O O . ARG A 1 414 ? 5.272 -9.888 14.251 1.00 79.00 414 ARG A O 1
ATOM 3210 N N . LYS A 1 415 ? 6.741 -9.934 12.547 1.00 79.62 415 LYS A N 1
ATOM 3211 C CA . LYS A 1 415 ? 6.815 -11.400 12.434 1.00 79.62 415 LYS A CA 1
ATOM 3212 C C . LYS A 1 415 ? 7.959 -12.000 13.249 1.00 79.62 415 LYS A C 1
ATOM 3214 O O . LYS A 1 415 ? 7.861 -13.159 13.635 1.00 79.62 415 LYS A O 1
ATOM 3219 N N . ASN A 1 416 ? 9.030 -11.241 13.477 1.00 80.19 416 ASN A N 1
ATOM 3220 C CA . ASN A 1 416 ? 10.217 -11.711 14.178 1.00 80.19 416 ASN A CA 1
ATOM 3221 C C . ASN A 1 416 ? 10.850 -10.563 14.987 1.00 80.19 416 ASN A C 1
ATOM 3223 O O . ASN A 1 416 ? 11.526 -9.723 14.398 1.00 80.19 416 ASN A O 1
ATOM 3227 N N . PRO A 1 417 ? 10.701 -10.540 16.324 1.00 81.69 417 PRO A N 1
ATOM 3228 C CA . PRO A 1 417 ? 11.286 -9.499 17.171 1.00 81.69 417 PRO A CA 1
ATOM 3229 C C . PRO A 1 417 ? 12.820 -9.416 17.142 1.00 81.69 417 PRO A C 1
ATOM 3231 O O . PRO A 1 417 ? 13.369 -8.426 17.607 1.00 81.69 417 PRO A O 1
ATOM 3234 N N . ALA A 1 418 ? 13.524 -10.431 16.622 1.00 79.12 418 ALA A N 1
ATOM 3235 C CA . ALA A 1 418 ? 14.979 -10.397 16.440 1.00 79.12 418 ALA A CA 1
ATOM 3236 C C . ALA A 1 418 ? 15.421 -9.664 15.155 1.00 79.12 418 ALA A C 1
ATOM 3238 O O . ALA A 1 418 ? 16.611 -9.424 14.953 1.00 79.12 418 ALA A O 1
ATOM 3239 N N . GLU A 1 419 ? 14.479 -9.310 14.283 1.00 83.38 419 GLU A N 1
ATOM 3240 C CA . GLU A 1 419 ? 14.712 -8.516 13.077 1.00 83.38 419 GLU A CA 1
ATOM 3241 C C . GLU A 1 419 ? 14.191 -7.093 13.277 1.00 83.38 419 GLU A C 1
ATOM 3243 O O . GLU A 1 419 ? 13.179 -6.874 13.945 1.00 83.38 419 GLU A O 1
ATOM 3248 N N . LEU A 1 420 ? 14.854 -6.130 12.647 1.00 83.94 420 LEU A N 1
ATOM 3249 C CA . LEU A 1 420 ? 14.327 -4.788 12.456 1.00 83.94 420 LEU A CA 1
ATOM 3250 C C . LEU A 1 420 ? 13.531 -4.724 11.154 1.00 83.94 420 LEU A C 1
ATOM 3252 O O . LEU A 1 420 ? 13.787 -5.464 10.205 1.00 83.94 420 LEU A O 1
ATOM 3256 N N . CYS A 1 421 ? 12.557 -3.830 11.131 1.00 88.62 421 CYS A N 1
ATOM 3257 C CA . CYS A 1 421 ? 11.714 -3.487 10.003 1.00 88.62 421 CYS A CA 1
ATOM 3258 C C . CYS A 1 421 ? 11.935 -2.012 9.672 1.00 88.62 421 CYS A C 1
ATOM 3260 O O . CYS A 1 421 ? 11.995 -1.160 10.562 1.00 88.62 421 CYS A O 1
ATOM 3262 N N . GLY A 1 422 ? 12.036 -1.708 8.386 1.00 89.44 422 GLY A N 1
ATOM 3263 C CA . GLY A 1 422 ? 12.139 -0.346 7.891 1.00 89.44 422 GLY A CA 1
ATOM 3264 C C . GLY A 1 422 ? 11.601 -0.206 6.477 1.00 89.44 422 GLY A C 1
ATOM 3265 O O . GLY A 1 422 ? 11.157 -1.183 5.865 1.00 89.44 422 GLY A O 1
ATOM 3266 N N . ARG A 1 423 ? 11.645 1.020 5.957 1.00 90.19 423 ARG A N 1
ATOM 3267 C CA . ARG A 1 423 ? 11.157 1.353 4.616 1.00 90.19 423 ARG A CA 1
ATOM 3268 C C . ARG A 1 423 ? 12.240 1.931 3.722 1.00 90.19 423 ARG A C 1
ATOM 3270 O O . ARG A 1 423 ? 12.992 2.827 4.113 1.00 90.19 423 ARG A O 1
ATOM 3277 N N . THR A 1 424 ? 12.283 1.438 2.492 1.00 91.06 424 THR A N 1
ATOM 3278 C CA . THR A 1 424 ? 13.081 2.023 1.409 1.00 91.06 424 THR A CA 1
ATOM 3279 C C . THR A 1 424 ? 12.445 3.311 0.884 1.00 91.06 424 THR A C 1
ATOM 3281 O O . THR A 1 424 ? 11.292 3.628 1.186 1.00 91.06 424 THR A O 1
ATOM 3284 N N . GLU A 1 425 ? 13.167 4.048 0.041 1.00 89.12 425 GLU A N 1
ATOM 3285 C CA . GLU A 1 425 ? 12.639 5.255 -0.610 1.00 89.12 425 GLU A CA 1
ATOM 3286 C C . GLU A 1 425 ? 11.390 4.981 -1.459 1.00 89.12 425 GLU A C 1
ATOM 3288 O O . GLU A 1 425 ? 10.404 5.722 -1.365 1.00 89.12 425 GLU A O 1
ATOM 3293 N N . ASN A 1 426 ? 11.362 3.852 -2.180 1.00 88.00 426 ASN A N 1
ATOM 3294 C CA . ASN A 1 426 ? 10.178 3.363 -2.896 1.00 88.00 426 ASN A CA 1
ATOM 3295 C C . ASN A 1 426 ? 9.099 2.737 -2.000 1.00 88.00 426 ASN A C 1
ATOM 3297 O O . ASN A 1 426 ? 8.209 2.048 -2.490 1.00 88.00 426 ASN A O 1
ATOM 3301 N N . ASN A 1 427 ? 9.139 3.026 -0.696 1.00 88.69 427 ASN A N 1
ATOM 3302 C CA . ASN A 1 427 ? 8.111 2.687 0.283 1.00 88.69 427 ASN A CA 1
ATOM 3303 C C . ASN A 1 427 ? 7.904 1.175 0.482 1.00 88.69 427 ASN A C 1
ATOM 3305 O O . ASN A 1 427 ? 6.846 0.741 0.950 1.00 88.69 427 ASN A O 1
ATOM 3309 N N . ARG A 1 428 ? 8.906 0.357 0.138 1.00 89.00 428 ARG A N 1
ATOM 3310 C CA . ARG A 1 428 ? 8.871 -1.090 0.355 1.00 89.00 428 ARG A CA 1
ATOM 3311 C C . ARG A 1 428 ? 9.341 -1.409 1.762 1.00 89.00 428 ARG A C 1
ATOM 3313 O O . ARG A 1 428 ? 10.320 -0.850 2.249 1.00 89.00 428 ARG A O 1
ATOM 3320 N N . VAL A 1 429 ? 8.637 -2.338 2.399 1.00 89.25 429 VAL A N 1
ATOM 3321 C CA . VAL A 1 429 ? 9.004 -2.842 3.721 1.00 89.25 429 VAL A CA 1
ATOM 3322 C C . VAL A 1 429 ? 10.154 -3.831 3.578 1.00 89.25 429 VAL A C 1
ATOM 3324 O O . VAL A 1 429 ? 10.056 -4.796 2.818 1.00 89.25 429 VAL A O 1
ATOM 3327 N N . VAL A 1 430 ? 11.218 -3.609 4.340 1.00 88.56 430 VAL A N 1
ATOM 3328 C CA . VAL A 1 430 ? 12.389 -4.483 4.411 1.00 88.56 430 VAL A CA 1
ATOM 3329 C C . VAL A 1 430 ? 12.579 -4.918 5.855 1.00 88.56 430 VAL A C 1
ATOM 3331 O O . VAL A 1 430 ? 12.604 -4.087 6.759 1.00 88.56 430 VAL A O 1
ATOM 3334 N N . ASN A 1 431 ? 12.734 -6.226 6.055 1.00 88.31 431 ASN A N 1
ATOM 3335 C CA . ASN A 1 431 ? 13.120 -6.796 7.340 1.00 88.31 431 ASN A CA 1
ATOM 3336 C C . ASN A 1 431 ? 14.577 -7.246 7.264 1.00 88.31 431 ASN A C 1
ATOM 3338 O O . ASN A 1 431 ? 14.965 -7.899 6.292 1.00 88.31 431 ASN A O 1
ATOM 3342 N N . PHE A 1 432 ? 15.370 -6.915 8.276 1.00 81.06 432 PHE A N 1
ATOM 3343 C CA . PHE A 1 432 ? 16.782 -7.272 8.325 1.00 81.06 432 PHE A CA 1
ATOM 3344 C C . PHE A 1 432 ? 17.227 -7.608 9.755 1.00 81.06 432 PHE A C 1
ATOM 3346 O O . PHE A 1 432 ? 16.702 -7.051 10.722 1.00 81.06 432 PHE A O 1
ATOM 3353 N N . PRO A 1 433 ? 18.178 -8.542 9.925 1.00 79.25 433 PRO A N 1
ATOM 3354 C CA . PRO A 1 433 ? 18.671 -8.912 11.244 1.00 79.25 433 PRO A CA 1
ATOM 3355 C C . PRO A 1 433 ? 19.498 -7.772 11.850 1.00 79.25 433 PRO A C 1
ATOM 3357 O O . PRO A 1 433 ? 20.342 -7.183 11.178 1.00 79.25 433 PRO A O 1
ATOM 3360 N N . ALA A 1 434 ? 19.299 -7.504 13.139 1.00 70.88 434 ALA A N 1
ATOM 3361 C CA . ALA A 1 434 ? 20.156 -6.620 13.923 1.00 70.88 434 ALA A CA 1
ATOM 3362 C C . ALA A 1 434 ? 20.248 -7.144 15.365 1.00 70.88 434 ALA A C 1
ATOM 3364 O O . ALA A 1 434 ? 19.240 -7.632 15.886 1.00 70.88 434 ALA A O 1
ATOM 3365 N N . PRO A 1 435 ? 21.413 -7.065 16.037 1.00 71.00 435 PRO A N 1
ATOM 3366 C CA . PRO A 1 435 ? 21.529 -7.481 17.433 1.00 71.00 435 PRO A CA 1
ATOM 3367 C C . PRO A 1 435 ? 20.526 -6.743 18.330 1.00 71.00 435 PRO A C 1
ATOM 3369 O O . PRO A 1 435 ? 20.424 -5.525 18.260 1.00 71.00 435 PRO A O 1
ATOM 3372 N N . LEU A 1 436 ? 19.825 -7.448 19.224 1.00 66.81 436 LEU A N 1
ATOM 3373 C CA . LEU A 1 436 ? 18.758 -6.863 20.060 1.00 66.81 436 LEU A CA 1
ATOM 3374 C C . LEU A 1 436 ? 19.186 -5.596 20.829 1.00 66.81 436 LEU A C 1
ATOM 3376 O O . LEU A 1 436 ? 18.399 -4.669 20.990 1.00 66.81 436 LEU A O 1
ATOM 3380 N N . HIS A 1 437 ? 20.448 -5.522 21.262 1.00 67.25 437 HIS A N 1
ATOM 3381 C CA . HIS A 1 437 ? 20.981 -4.365 21.988 1.00 67.25 437 HIS A CA 1
ATOM 3382 C C . HIS A 1 437 ? 21.167 -3.108 21.116 1.00 67.25 437 HIS A C 1
ATOM 3384 O O . HIS A 1 437 ? 21.296 -2.015 21.660 1.00 67.25 437 HIS A O 1
ATOM 3390 N N . THR A 1 438 ? 21.182 -3.228 19.781 1.00 61.09 438 THR A N 1
ATOM 3391 C CA . THR A 1 438 ? 21.279 -2.080 18.862 1.00 61.09 438 THR A CA 1
ATOM 3392 C C . THR A 1 438 ? 19.920 -1.573 18.395 1.00 61.09 438 THR A C 1
ATOM 3394 O O . THR A 1 438 ? 19.858 -0.486 17.826 1.00 61.09 438 THR A O 1
ATOM 3397 N N . HIS A 1 439 ? 18.827 -2.300 18.667 1.00 69.06 439 HIS A N 1
ATOM 3398 C CA . HIS A 1 439 ? 17.487 -1.963 18.175 1.00 69.06 439 HIS A CA 1
ATOM 3399 C C . HIS A 1 439 ? 17.085 -0.539 18.554 1.00 69.06 439 HIS A C 1
ATOM 3401 O O . HIS A 1 439 ? 16.808 0.262 17.670 1.00 69.06 439 HIS A O 1
ATOM 3407 N N . GLN A 1 440 ? 17.161 -0.179 19.839 1.00 66.00 440 GLN A N 1
ATOM 3408 C CA . GLN A 1 440 ? 16.799 1.167 20.309 1.00 66.00 440 GLN A CA 1
ATOM 3409 C C . GLN A 1 440 ? 17.651 2.288 19.697 1.00 66.00 440 GLN A C 1
ATOM 3411 O O . GLN A 1 440 ? 17.178 3.411 19.581 1.00 66.00 440 GLN A O 1
ATOM 3416 N N . ARG A 1 441 ? 18.896 1.997 19.298 1.00 68.00 441 ARG A N 1
ATOM 3417 C CA . ARG A 1 441 ? 19.799 2.982 18.689 1.00 68.00 441 ARG A CA 1
ATOM 3418 C C . ARG A 1 441 ? 19.551 3.158 17.189 1.00 68.00 441 ARG A C 1
ATOM 3420 O O . ARG A 1 441 ? 19.850 4.221 16.657 1.00 68.00 441 ARG A O 1
ATOM 3427 N N . LEU A 1 442 ? 19.071 2.113 16.516 1.00 71.38 442 LEU A N 1
ATOM 3428 C CA . LEU A 1 442 ? 18.858 2.103 15.069 1.00 71.38 442 LEU A CA 1
ATOM 3429 C C . LEU A 1 442 ? 17.469 2.603 14.665 1.00 71.38 442 LEU A C 1
ATOM 3431 O O . LEU A 1 442 ? 17.329 3.091 13.549 1.00 71.38 442 LEU A O 1
ATOM 3435 N N . VAL A 1 443 ? 16.458 2.517 15.540 1.00 73.19 443 VAL A N 1
ATOM 3436 C CA . VAL A 1 443 ? 15.135 3.105 15.265 1.00 73.19 443 VAL A CA 1
ATOM 3437 C C . VAL A 1 443 ? 15.273 4.603 14.990 1.00 73.19 443 VAL A C 1
ATOM 3439 O O . VAL A 1 443 ? 15.889 5.331 15.765 1.00 73.19 443 VAL A O 1
ATOM 3442 N N . GLY A 1 444 ? 14.705 5.055 13.870 1.00 60.56 444 GLY A N 1
ATOM 3443 C CA . GLY A 1 444 ? 14.772 6.449 13.430 1.00 60.56 444 GLY A CA 1
ATOM 3444 C C . GLY A 1 444 ? 16.133 6.925 12.947 1.00 60.56 444 GLY A C 1
ATOM 3445 O O . GLY A 1 444 ? 16.331 8.126 12.796 1.00 60.56 444 GLY A O 1
ATOM 3446 N N . GLN A 1 445 ? 17.059 6.010 12.673 1.00 73.06 445 GLN A N 1
ATOM 3447 C CA . GLN A 1 445 ? 18.230 6.305 11.859 1.00 73.06 445 GLN A CA 1
ATOM 3448 C C . GLN A 1 445 ? 17.935 5.909 10.413 1.00 73.06 445 GLN A C 1
ATOM 3450 O O . GLN A 1 445 ? 17.366 4.839 10.159 1.00 73.06 445 GLN A O 1
ATOM 3455 N N . THR A 1 446 ? 18.364 6.736 9.460 1.00 56.41 446 THR A N 1
ATOM 3456 C CA . THR A 1 446 ? 18.612 6.231 8.113 1.00 56.41 446 THR A CA 1
ATOM 3457 C C . THR A 1 446 ? 19.883 5.416 8.188 1.00 56.41 446 THR A C 1
ATOM 3459 O O . THR A 1 446 ? 20.999 5.932 8.208 1.00 56.41 446 THR A O 1
ATOM 3462 N N . SER A 1 447 ? 19.708 4.105 8.263 1.00 50.91 447 SER A N 1
ATOM 3463 C CA . SER A 1 447 ? 20.781 3.241 7.843 1.00 50.91 447 SER A CA 1
ATOM 3464 C C . SER A 1 447 ? 20.776 3.320 6.322 1.00 50.91 447 SER A C 1
ATOM 3466 O O . SER A 1 447 ? 19.887 2.763 5.666 1.00 50.91 447 SER A O 1
ATOM 3468 N N . ASP A 1 448 ? 21.828 3.908 5.744 1.00 42.38 448 ASP A N 1
ATOM 3469 C CA . ASP A 1 448 ? 22.423 3.183 4.632 1.00 42.38 448 ASP A CA 1
ATOM 3470 C C . ASP A 1 448 ? 22.512 1.767 5.166 1.00 42.38 448 ASP A C 1
ATOM 3472 O O . ASP A 1 448 ? 23.031 1.551 6.272 1.00 42.38 448 ASP A O 1
ATOM 3476 N N . SER A 1 449 ? 21.983 0.786 4.450 1.00 37.69 449 SER A N 1
ATOM 3477 C CA . SER A 1 449 ? 22.668 -0.474 4.577 1.00 37.69 449 SER A CA 1
ATOM 3478 C C . SER A 1 449 ? 24.106 -0.140 4.152 1.00 37.69 449 SER A C 1
ATOM 3480 O O . SER A 1 449 ? 24.448 -0.254 2.977 1.00 37.69 449 SER A O 1
ATOM 3482 N N . ALA A 1 450 ? 24.961 0.272 5.117 1.00 29.55 450 ALA A N 1
ATOM 3483 C CA . ALA A 1 450 ? 26.351 -0.112 5.167 1.00 29.55 450 ALA A CA 1
ATOM 3484 C C . ALA A 1 450 ? 26.301 -1.503 4.612 1.00 29.55 450 ALA A C 1
ATOM 3486 O O . ALA A 1 450 ? 25.408 -2.266 4.990 1.00 29.55 450 ALA A O 1
ATOM 3487 N N . SER A 1 451 ? 27.144 -1.785 3.646 1.00 33.22 451 SER A N 1
ATOM 3488 C CA . SER A 1 451 ? 27.155 -3.065 2.994 1.00 33.22 451 SER A CA 1
ATOM 3489 C C . SER A 1 451 ? 27.445 -4.215 3.988 1.00 33.22 451 SER A C 1
ATOM 3491 O O . SER A 1 451 ? 28.279 -5.055 3.726 1.00 33.22 451 SER A O 1
ATOM 3493 N N . HIS A 1 452 ? 26.655 -4.438 5.035 1.00 35.94 452 HIS A N 1
ATOM 3494 C CA . HIS A 1 452 ? 25.591 -5.428 4.970 1.00 35.94 452 HIS A CA 1
ATOM 3495 C C . HIS A 1 452 ? 24.932 -5.397 3.586 1.00 35.94 452 HIS A C 1
ATOM 3497 O O . HIS A 1 452 ? 23.755 -5.075 3.430 1.00 35.94 452 HIS A O 1
ATOM 3503 N N . LYS A 1 453 ? 25.722 -5.788 2.564 1.00 39.62 453 LYS A N 1
ATOM 3504 C CA . LYS A 1 453 ? 25.235 -6.542 1.419 1.00 39.62 453 LYS A CA 1
ATOM 3505 C C . LYS A 1 453 ? 24.181 -7.406 2.032 1.00 39.62 453 LYS A C 1
ATOM 3507 O O . LYS A 1 453 ? 24.567 -8.165 2.927 1.00 39.62 453 LYS A O 1
ATOM 3512 N N . ALA A 1 454 ? 22.911 -7.150 1.703 1.00 39.78 454 ALA A N 1
ATOM 3513 C CA . ALA A 1 454 ? 21.801 -7.835 2.337 1.00 39.78 454 ALA A CA 1
ATOM 3514 C C . ALA A 1 454 ? 22.255 -9.278 2.469 1.00 39.78 454 ALA A C 1
ATOM 3516 O O . ALA A 1 454 ? 22.557 -9.897 1.439 1.00 39.78 454 ALA A O 1
ATOM 3517 N N . LEU A 1 455 ? 22.521 -9.716 3.715 1.00 53.44 455 LEU A N 1
ATOM 3518 C CA . LEU A 1 455 ? 23.105 -11.033 3.914 1.00 53.44 455 LEU A CA 1
ATOM 3519 C C . LEU A 1 455 ? 22.177 -11.940 3.155 1.00 53.44 455 LEU A C 1
ATOM 3521 O O . LEU A 1 455 ? 20.957 -11.776 3.275 1.00 53.44 455 LEU A O 1
ATOM 3525 N N . MET A 1 456 ? 22.754 -12.734 2.255 1.00 63.03 456 MET A N 1
ATOM 3526 C CA . MET A 1 456 ? 21.954 -13.262 1.165 1.00 63.03 456 MET A CA 1
ATOM 3527 C C . MET A 1 456 ? 20.704 -13.893 1.738 1.00 63.03 456 MET A C 1
ATOM 3529 O O . MET A 1 456 ? 20.813 -14.573 2.766 1.00 63.03 456 MET A O 1
ATOM 3533 N N . PRO A 1 457 ? 19.524 -13.597 1.158 1.00 66.38 457 PRO A N 1
ATOM 3534 C CA . PRO A 1 457 ? 18.266 -13.959 1.775 1.00 66.38 457 PRO A CA 1
ATOM 3535 C C . PRO A 1 457 ? 18.338 -15.399 2.246 1.00 66.38 457 PRO A C 1
ATOM 3537 O O . PRO A 1 457 ? 18.891 -16.244 1.540 1.00 66.38 457 PRO A O 1
ATOM 3540 N N . ARG A 1 458 ? 17.788 -15.708 3.423 1.00 69.31 458 ARG A N 1
ATOM 3541 C CA . ARG A 1 458 ? 17.837 -17.080 3.943 1.00 69.31 458 ARG A CA 1
ATOM 3542 C C . ARG A 1 458 ? 17.369 -18.087 2.887 1.00 69.31 458 ARG A C 1
ATOM 3544 O O . ARG A 1 458 ? 17.929 -19.164 2.812 1.00 69.31 458 ARG A O 1
ATOM 3551 N N . ALA A 1 459 ? 16.422 -17.725 2.020 1.00 65.88 459 ALA A N 1
ATOM 3552 C CA . ALA A 1 459 ? 16.032 -18.533 0.863 1.00 65.88 459 ALA A CA 1
ATOM 3553 C C . ALA A 1 459 ? 17.198 -18.844 -0.104 1.00 65.88 459 ALA A C 1
ATOM 3555 O O . ALA A 1 459 ? 17.372 -20.002 -0.472 1.00 65.88 459 ALA A O 1
ATOM 3556 N N . THR A 1 460 ? 18.014 -17.851 -0.463 1.00 71.75 460 THR A N 1
ATOM 3557 C CA . THR A 1 460 ? 19.221 -17.983 -1.297 1.00 71.75 460 THR A CA 1
ATOM 3558 C C . THR A 1 460 ? 20.311 -18.788 -0.595 1.00 71.75 460 THR A C 1
ATOM 3560 O O . THR A 1 460 ? 20.846 -19.722 -1.182 1.00 71.75 460 THR A O 1
ATOM 3563 N N . LEU A 1 461 ? 20.592 -18.505 0.683 1.00 77.44 461 LEU A N 1
ATOM 3564 C CA . LEU A 1 461 ? 21.540 -19.309 1.463 1.00 77.44 461 LEU A CA 1
ATOM 3565 C C . LEU A 1 461 ? 21.065 -20.760 1.553 1.00 77.44 461 LEU A C 1
ATOM 3567 O O . LEU A 1 461 ? 21.819 -21.674 1.250 1.00 77.44 461 LEU A O 1
ATOM 3571 N N . MET A 1 462 ? 19.789 -20.992 1.863 1.00 74.88 462 MET A N 1
ATOM 3572 C CA . MET A 1 462 ? 19.207 -22.333 1.887 1.00 74.88 462 MET A CA 1
ATOM 3573 C C . MET A 1 462 ? 19.211 -22.995 0.504 1.00 74.88 462 MET A C 1
ATOM 3575 O O . MET A 1 462 ? 19.277 -24.218 0.442 1.00 74.88 462 MET A O 1
ATOM 3579 N N . HIS A 1 463 ? 19.168 -22.239 -0.594 1.00 70.00 463 HIS A N 1
ATOM 3580 C CA . HIS A 1 463 ? 19.305 -22.785 -1.944 1.00 70.00 463 HIS A CA 1
ATOM 3581 C C . HIS A 1 463 ? 20.707 -23.358 -2.207 1.00 70.00 463 HIS A C 1
ATOM 3583 O O . HIS A 1 463 ? 20.826 -24.281 -3.003 1.00 70.00 463 HIS A O 1
ATOM 3589 N N . TRP A 1 464 ? 21.748 -22.878 -1.519 1.00 81.56 464 TRP A N 1
ATOM 3590 C CA . TRP A 1 464 ? 23.122 -23.394 -1.642 1.00 81.56 464 TRP A CA 1
ATOM 3591 C C . TRP A 1 464 ? 23.494 -24.389 -0.547 1.00 81.56 464 TRP A C 1
ATOM 3593 O O . TRP A 1 464 ? 24.156 -25.387 -0.809 1.00 81.56 464 TRP A O 1
ATOM 3603 N N . ILE A 1 465 ? 23.017 -24.137 0.671 1.00 81.31 465 ILE A N 1
ATOM 3604 C CA . ILE A 1 465 ? 23.250 -24.964 1.854 1.00 81.31 465 ILE A CA 1
ATOM 3605 C C . ILE A 1 465 ? 22.489 -26.286 1.736 1.00 81.31 465 ILE A C 1
ATOM 3607 O O . ILE A 1 465 ? 23.073 -27.335 1.978 1.00 81.31 465 ILE A O 1
ATOM 3611 N N . LYS A 1 466 ? 21.205 -26.279 1.330 1.00 74.81 466 LYS A N 1
ATOM 3612 C CA . LYS A 1 466 ? 20.412 -27.525 1.248 1.00 74.81 466 LYS A CA 1
ATOM 3613 C C . LYS A 1 466 ? 21.020 -28.557 0.298 1.00 74.81 466 LYS A C 1
ATOM 3615 O O . LYS A 1 466 ? 21.020 -29.721 0.672 1.00 74.81 466 LYS A O 1
ATOM 3620 N N . PRO A 1 467 ? 21.510 -28.191 -0.902 1.00 66.44 467 PRO A N 1
ATOM 3621 C CA . PRO A 1 467 ? 22.191 -29.154 -1.761 1.00 66.44 467 PRO A CA 1
ATOM 3622 C C . PRO A 1 467 ? 23.540 -29.636 -1.219 1.00 66.44 467 PRO A C 1
ATOM 3624 O O . PRO A 1 467 ? 23.968 -30.714 -1.611 1.00 66.44 467 PRO A O 1
ATOM 3627 N N . ALA A 1 468 ? 24.205 -28.846 -0.369 1.00 72.12 468 ALA A N 1
ATOM 3628 C CA . ALA A 1 468 ? 25.518 -29.169 0.190 1.00 72.12 468 ALA A CA 1
ATOM 3629 C C . ALA A 1 468 ? 25.455 -29.980 1.495 1.00 72.12 468 ALA A C 1
ATOM 3631 O O . ALA A 1 468 ? 26.470 -30.535 1.899 1.00 72.12 468 ALA A O 1
ATOM 3632 N N . LEU A 1 469 ? 24.296 -30.041 2.161 1.00 73.19 469 LEU A N 1
ATOM 3633 C CA . LEU A 1 469 ? 24.077 -30.815 3.383 1.00 73.19 469 LEU A CA 1
ATOM 3634 C C . LEU A 1 469 ? 23.639 -32.251 3.074 1.00 73.19 469 LEU A C 1
ATOM 3636 O O . LEU A 1 469 ? 22.641 -32.476 2.390 1.00 73.19 469 LEU A O 1
ATOM 3640 N N . PHE A 1 470 ? 24.353 -33.218 3.644 1.00 67.19 470 PHE A N 1
ATOM 3641 C CA . PHE A 1 470 ? 24.116 -34.655 3.497 1.00 67.19 470 PHE A CA 1
ATOM 3642 C C . PHE A 1 470 ? 23.541 -35.311 4.760 1.00 67.19 470 PHE A C 1
ATOM 3644 O O . PHE A 1 470 ? 23.068 -36.446 4.697 1.00 67.19 470 PHE A O 1
ATOM 3651 N N . ALA A 1 471 ? 23.540 -34.594 5.885 1.00 68.38 471 ALA A N 1
ATOM 3652 C CA . ALA A 1 471 ? 22.931 -34.988 7.152 1.00 68.38 471 ALA A CA 1
ATOM 3653 C C . ALA A 1 471 ? 22.166 -33.805 7.772 1.00 68.38 471 ALA A C 1
ATOM 3655 O O . ALA A 1 471 ? 22.312 -32.660 7.330 1.00 68.38 471 ALA A O 1
ATOM 3656 N N . ASP A 1 472 ? 21.350 -34.077 8.797 1.00 74.75 472 ASP A N 1
ATOM 3657 C CA . ASP A 1 472 ? 20.776 -33.008 9.617 1.00 74.75 472 ASP A CA 1
ATOM 3658 C C . ASP A 1 472 ? 21.918 -32.193 10.229 1.00 74.75 472 ASP A C 1
ATOM 3660 O O . ASP A 1 472 ? 22.911 -32.748 10.698 1.00 74.75 472 ASP A O 1
ATOM 3664 N N . ALA A 1 473 ? 21.802 -30.870 10.178 1.00 78.25 473 ALA A N 1
ATOM 3665 C CA . ALA A 1 473 ? 22.888 -29.983 10.557 1.00 78.25 473 ALA A CA 1
ATOM 3666 C C . ALA A 1 473 ? 22.377 -28.759 11.308 1.00 78.25 473 ALA A C 1
ATOM 3668 O O . ALA A 1 473 ? 21.345 -28.175 10.962 1.00 78.25 473 ALA A O 1
ATOM 3669 N N . ILE A 1 474 ? 23.149 -28.347 12.307 1.00 84.88 474 ILE A N 1
ATOM 3670 C CA . ILE A 1 474 ? 23.001 -27.086 13.020 1.00 84.88 474 ILE A CA 1
ATOM 3671 C C . ILE A 1 474 ? 24.203 -26.233 12.627 1.00 84.88 474 ILE A C 1
ATOM 3673 O O . ILE A 1 474 ? 25.293 -26.361 13.176 1.00 84.88 474 ILE A O 1
ATOM 3677 N N . LEU A 1 475 ? 24.006 -25.385 11.621 1.00 84.12 475 LEU A N 1
ATOM 3678 C CA . LEU A 1 475 ? 25.063 -24.526 11.102 1.00 84.12 475 LEU A CA 1
ATOM 3679 C C . LEU A 1 475 ? 24.852 -23.078 11.530 1.00 84.12 475 LEU A C 1
ATOM 3681 O O . LEU A 1 475 ? 23.783 -22.509 11.284 1.00 84.12 475 LEU A O 1
ATOM 3685 N N . THR A 1 476 ? 25.902 -22.455 12.058 1.00 87.25 476 THR A N 1
ATOM 3686 C CA . THR A 1 476 ? 25.966 -20.999 12.207 1.00 87.25 476 THR A CA 1
ATOM 3687 C C . THR A 1 476 ? 26.806 -20.432 11.074 1.00 87.25 476 THR A C 1
ATOM 3689 O O . THR A 1 476 ? 27.999 -20.703 10.976 1.00 87.25 476 THR A O 1
ATOM 3692 N N . LEU A 1 477 ? 26.210 -19.609 10.212 1.00 88.12 477 LEU A N 1
ATOM 3693 C CA . LEU A 1 477 ? 26.978 -18.800 9.268 1.00 88.12 477 LEU A CA 1
ATOM 3694 C C . LEU A 1 477 ? 27.180 -17.415 9.872 1.00 88.12 477 LEU A C 1
ATOM 3696 O O . LEU A 1 477 ? 26.217 -16.669 10.064 1.00 88.12 477 LEU A O 1
ATOM 3700 N N . ARG A 1 478 ? 28.433 -17.069 10.158 1.00 86.75 478 ARG A N 1
ATOM 3701 C CA . ARG A 1 478 ? 28.827 -15.769 10.692 1.00 86.75 478 ARG A CA 1
ATOM 3702 C C . ARG A 1 478 ? 29.595 -14.997 9.632 1.00 86.75 478 ARG A C 1
ATOM 3704 O O . ARG A 1 478 ? 30.629 -15.437 9.148 1.00 86.75 478 ARG A O 1
ATOM 3711 N N . PHE A 1 479 ? 29.103 -13.818 9.297 1.00 86.62 479 PHE A N 1
ATOM 3712 C CA . PHE A 1 479 ? 29.772 -12.909 8.377 1.00 86.62 479 PHE A CA 1
ATOM 3713 C C . PHE A 1 479 ? 30.509 -11.852 9.193 1.00 86.62 479 PHE A C 1
ATOM 3715 O O . PHE A 1 479 ? 29.904 -11.242 10.073 1.00 86.62 479 PHE A O 1
ATOM 3722 N N . VAL A 1 480 ? 31.802 -11.670 8.929 1.00 85.25 480 VAL A N 1
ATOM 3723 C CA . VAL A 1 480 ? 32.688 -10.799 9.719 1.00 85.25 480 VAL A CA 1
ATOM 3724 C C . VAL A 1 480 ? 33.451 -9.823 8.829 1.00 85.25 480 VAL A C 1
ATOM 3726 O O . VAL A 1 480 ? 33.577 -10.032 7.615 1.00 85.25 480 VAL A O 1
ATOM 3729 N N . ASP A 1 481 ? 33.958 -8.755 9.440 1.00 81.75 481 ASP A N 1
ATOM 3730 C CA . ASP A 1 481 ? 34.894 -7.828 8.811 1.00 81.75 481 ASP A CA 1
ATOM 3731 C C . ASP A 1 481 ? 36.349 -8.337 8.888 1.00 81.75 481 ASP A C 1
ATOM 3733 O O . ASP A 1 481 ? 36.647 -9.393 9.453 1.00 81.75 481 ASP A O 1
ATOM 3737 N N . GLU A 1 482 ? 37.272 -7.612 8.254 1.00 84.25 482 GLU A N 1
ATOM 3738 C CA . GLU A 1 482 ? 38.684 -8.005 8.177 1.00 84.25 482 GLU A CA 1
ATOM 3739 C C . GLU A 1 482 ? 39.400 -7.993 9.548 1.00 84.25 482 GLU A C 1
ATOM 3741 O O . GLU A 1 482 ? 40.128 -8.950 9.838 1.00 84.25 482 GLU A O 1
ATOM 3746 N N . PRO A 1 483 ? 39.192 -6.993 10.435 1.00 86.06 483 PRO A N 1
ATOM 3747 C CA . PRO A 1 483 ? 39.718 -7.029 11.800 1.00 86.06 483 PRO A CA 1
ATOM 3748 C C . PRO A 1 483 ? 39.263 -8.253 12.605 1.00 86.06 483 PRO A C 1
ATOM 3750 O O . PRO A 1 483 ? 40.107 -8.943 13.184 1.00 86.06 483 PRO A O 1
ATOM 3753 N N . GLU A 1 484 ? 37.963 -8.560 12.622 1.00 85.19 484 GLU A N 1
ATOM 3754 C CA . GLU A 1 484 ? 37.424 -9.711 13.354 1.00 85.19 484 GLU A CA 1
ATOM 3755 C C . GLU A 1 484 ? 37.905 -11.036 12.741 1.00 85.19 484 GLU A C 1
ATOM 3757 O O . GLU A 1 484 ? 38.366 -11.923 13.465 1.00 85.19 484 GLU A O 1
ATOM 3762 N N . GLY A 1 485 ? 37.900 -11.153 11.408 1.00 85.25 485 GLY A N 1
ATOM 3763 C CA . GLY A 1 485 ? 38.421 -12.324 10.698 1.00 85.25 485 GLY A CA 1
ATOM 3764 C C . GLY A 1 485 ? 39.899 -12.599 11.000 1.00 85.25 485 GLY A C 1
ATOM 3765 O O . GLY A 1 485 ? 40.281 -13.751 11.226 1.00 85.25 485 GLY A O 1
ATOM 3766 N N . ARG A 1 486 ? 40.735 -11.552 11.078 1.00 88.31 486 ARG A N 1
ATOM 3767 C CA . ARG A 1 486 ? 42.156 -11.662 11.455 1.00 88.31 486 ARG A CA 1
ATOM 3768 C C . ARG A 1 486 ? 42.336 -12.102 12.906 1.00 88.31 486 ARG A C 1
ATOM 3770 O O . ARG A 1 486 ? 43.190 -12.946 13.169 1.00 88.31 486 ARG A O 1
ATOM 3777 N N . VAL A 1 487 ? 41.537 -11.573 13.837 1.00 88.38 487 VAL A N 1
ATOM 3778 C CA . VAL A 1 487 ? 41.567 -11.997 15.248 1.00 88.38 487 VAL A CA 1
ATOM 3779 C C . VAL A 1 487 ? 41.195 -13.474 15.372 1.00 88.38 487 VAL A C 1
ATOM 3781 O O . VAL A 1 487 ? 41.926 -14.226 16.010 1.00 88.38 487 VAL A O 1
ATOM 3784 N N . LEU A 1 488 ? 40.118 -13.921 14.721 1.00 85.25 488 LEU A N 1
ATOM 3785 C CA . LEU A 1 488 ? 39.677 -15.319 14.775 1.00 85.25 488 LEU A CA 1
ATOM 3786 C C . LEU A 1 488 ? 40.707 -16.277 14.161 1.00 85.25 488 LEU A C 1
ATOM 3788 O O . LEU A 1 488 ? 41.018 -17.311 14.756 1.00 85.25 488 LEU A O 1
ATOM 3792 N N . ASN A 1 489 ? 41.286 -15.921 13.013 1.00 85.88 489 ASN A N 1
ATOM 3793 C CA . ASN A 1 489 ? 42.311 -16.737 12.363 1.00 85.88 489 ASN A CA 1
ATOM 3794 C C . ASN A 1 489 ? 43.602 -16.810 13.201 1.00 85.88 489 ASN A C 1
ATOM 3796 O O . ASN A 1 489 ? 44.210 -17.875 13.332 1.00 85.88 489 ASN A O 1
ATOM 3800 N N . ARG A 1 490 ? 43.993 -15.704 13.847 1.00 88.62 490 ARG A N 1
ATOM 3801 C CA . ARG A 1 490 ? 45.141 -15.673 14.761 1.00 88.62 490 ARG A CA 1
ATOM 3802 C C . ARG A 1 490 ? 44.895 -16.542 15.993 1.00 88.62 490 ARG A C 1
ATOM 3804 O O . ARG A 1 490 ? 45.757 -17.345 16.338 1.00 88.62 490 ARG A O 1
ATOM 3811 N N . THR A 1 491 ? 43.734 -16.406 16.629 1.00 86.06 491 THR A N 1
ATOM 3812 C CA . THR A 1 491 ? 43.398 -17.127 17.864 1.00 86.06 491 THR A CA 1
ATOM 3813 C C . THR A 1 491 ? 43.313 -18.636 17.650 1.00 86.06 491 THR A C 1
ATOM 3815 O O . THR A 1 491 ? 43.837 -19.388 18.464 1.00 86.06 491 THR A O 1
ATOM 3818 N N . TRP A 1 492 ? 42.698 -19.090 16.553 1.00 80.94 492 TRP A N 1
ATOM 3819 C CA . TRP A 1 492 ? 42.375 -20.512 16.374 1.00 80.94 492 TRP A CA 1
ATOM 3820 C C . TRP A 1 492 ? 43.245 -21.259 15.360 1.00 80.94 492 TRP A C 1
ATOM 3822 O O . TRP A 1 492 ? 43.242 -22.488 15.343 1.00 80.94 492 TRP A O 1
ATOM 3832 N N . ARG A 1 493 ? 43.982 -20.551 14.496 1.00 77.19 493 ARG A N 1
ATOM 3833 C CA . ARG A 1 493 ? 44.881 -21.151 13.491 1.00 77.19 493 ARG A CA 1
ATOM 3834 C C . ARG A 1 493 ? 46.311 -20.604 13.559 1.00 77.19 493 ARG A C 1
ATOM 3836 O O . ARG A 1 493 ? 47.129 -20.987 12.728 1.00 77.19 493 ARG A O 1
ATOM 3843 N N . SER A 1 494 ? 46.611 -19.708 14.507 1.00 84.81 494 SER A N 1
ATOM 3844 C CA . SER A 1 494 ? 47.926 -19.064 14.682 1.00 84.81 494 SER A CA 1
ATOM 3845 C C . SER A 1 494 ? 48.445 -18.336 13.431 1.00 84.81 494 SER A C 1
ATOM 3847 O O . SER A 1 494 ? 49.652 -18.202 13.240 1.00 84.81 494 SER A O 1
ATOM 3849 N N . LYS A 1 495 ? 47.537 -17.840 12.576 1.00 75.88 495 LYS A N 1
ATOM 3850 C CA . LYS A 1 495 ? 47.857 -17.107 11.341 1.00 75.88 495 LYS A CA 1
ATOM 3851 C C . LYS A 1 495 ? 47.450 -15.643 11.457 1.00 75.88 495 LYS A C 1
ATOM 3853 O O . LYS A 1 495 ? 46.296 -15.345 11.744 1.00 75.88 495 LYS A O 1
ATOM 3858 N N . ASP A 1 496 ? 48.381 -14.723 11.202 1.00 86.75 496 ASP A N 1
ATOM 3859 C CA . ASP A 1 496 ? 48.152 -13.288 11.409 1.00 86.75 496 ASP A CA 1
ATOM 3860 C C . ASP A 1 496 ? 47.672 -12.524 10.159 1.00 86.75 496 ASP A C 1
ATOM 3862 O O . ASP A 1 496 ? 48.259 -11.523 9.748 1.00 86.75 496 ASP A O 1
ATOM 3866 N N . TYR A 1 497 ? 46.590 -13.002 9.548 1.00 80.56 497 TYR A N 1
ATOM 3867 C CA . TYR A 1 497 ? 45.881 -12.331 8.453 1.00 80.56 497 TYR A CA 1
ATOM 3868 C C . TYR A 1 497 ? 44.412 -12.788 8.415 1.00 80.56 497 TYR A C 1
ATOM 3870 O O . TYR A 1 497 ? 44.079 -13.842 8.960 1.00 80.56 497 TYR A O 1
ATOM 3878 N N . ALA A 1 498 ? 43.523 -12.019 7.783 1.00 81.19 498 ALA A N 1
ATOM 3879 C CA . ALA A 1 498 ? 42.134 -12.432 7.576 1.00 81.19 498 ALA A CA 1
ATOM 3880 C C . ALA A 1 498 ? 42.036 -13.389 6.376 1.00 81.19 498 ALA A C 1
ATOM 3882 O O . ALA A 1 498 ? 42.497 -13.061 5.287 1.00 81.19 498 ALA A O 1
ATOM 3883 N N . THR A 1 499 ? 41.451 -14.572 6.572 1.00 80.12 499 THR A N 1
ATOM 3884 C CA . THR A 1 499 ? 41.199 -15.542 5.492 1.00 80.12 499 THR A CA 1
ATOM 3885 C C . THR A 1 499 ? 39.753 -15.445 5.010 1.00 80.12 499 THR A C 1
ATOM 3887 O O . THR A 1 499 ? 38.896 -14.947 5.736 1.00 80.12 499 THR A O 1
ATOM 3890 N N . ASN A 1 500 ? 39.467 -15.927 3.802 1.00 86.94 500 ASN A N 1
ATOM 3891 C CA . ASN A 1 500 ? 38.134 -15.869 3.198 1.00 86.94 500 ASN A CA 1
ATOM 3892 C C . ASN A 1 500 ? 37.062 -16.644 3.992 1.00 86.94 500 ASN A C 1
ATOM 3894 O O . ASN A 1 500 ? 36.001 -16.088 4.277 1.00 86.94 500 ASN A O 1
ATOM 3898 N N . VAL A 1 501 ? 37.340 -17.887 4.393 1.00 89.81 501 VAL A N 1
ATOM 3899 C CA . VAL A 1 501 ? 36.439 -18.728 5.192 1.00 89.81 501 VAL A CA 1
ATOM 3900 C C . VAL A 1 501 ? 37.198 -19.502 6.274 1.00 89.81 501 VAL A C 1
ATOM 3902 O O . VAL A 1 501 ? 38.283 -20.032 6.040 1.00 89.81 501 VAL A O 1
ATOM 3905 N N . LEU A 1 502 ? 36.615 -19.584 7.470 1.00 84.25 502 LEU A N 1
ATOM 3906 C CA . LEU A 1 502 ? 37.024 -20.485 8.548 1.00 84.25 502 LEU A CA 1
ATOM 3907 C C . LEU A 1 502 ? 35.866 -21.421 8.871 1.00 84.25 502 LEU A C 1
ATOM 3909 O O . LEU A 1 502 ? 34.727 -20.978 8.978 1.00 84.25 502 LEU A O 1
ATOM 3913 N N . THR A 1 503 ? 36.170 -22.701 9.057 1.00 85.81 503 THR A N 1
ATOM 3914 C CA . THR A 1 503 ? 35.191 -23.707 9.480 1.00 85.81 503 THR A CA 1
ATOM 3915 C C . THR A 1 503 ? 35.611 -24.269 10.833 1.00 85.81 503 THR A C 1
ATOM 3917 O O . THR A 1 503 ? 36.764 -24.690 10.999 1.00 85.81 503 THR A O 1
ATOM 3920 N N . PHE A 1 504 ? 34.682 -24.259 11.785 1.00 82.62 504 PHE A N 1
ATOM 3921 C CA . PHE A 1 504 ? 34.809 -24.845 13.115 1.00 82.62 504 PHE A CA 1
ATOM 3922 C C . PHE A 1 504 ? 33.772 -25.954 13.247 1.00 82.62 504 PHE A C 1
ATOM 3924 O O . PHE A 1 504 ? 32.583 -25.685 13.134 1.00 82.62 504 PHE A O 1
ATOM 3931 N N . ASN A 1 505 ? 34.217 -27.193 13.442 1.00 77.56 505 ASN A N 1
ATOM 3932 C CA . ASN A 1 505 ? 33.337 -28.348 13.600 1.00 77.56 505 ASN A CA 1
ATOM 3933 C C . ASN A 1 505 ? 33.285 -28.753 15.079 1.00 77.56 505 ASN A C 1
ATOM 3935 O O . ASN A 1 505 ? 34.332 -28.825 15.724 1.00 77.56 505 ASN A O 1
ATOM 3939 N N . TYR A 1 506 ? 32.081 -29.000 15.590 1.00 71.44 506 TYR A N 1
ATOM 3940 C CA . TYR A 1 506 ? 31.802 -29.346 16.985 1.00 71.44 506 TYR A CA 1
ATOM 3941 C C . TYR A 1 506 ? 31.211 -30.752 17.153 1.00 71.44 506 TYR A C 1
ATOM 3943 O O . TYR A 1 506 ? 30.912 -31.145 18.277 1.00 71.44 506 TYR A O 1
ATOM 3951 N N . ALA A 1 507 ? 31.002 -31.506 16.069 1.00 59.22 507 ALA A N 1
ATOM 3952 C CA . ALA A 1 507 ? 30.457 -32.858 16.162 1.00 59.22 507 ALA A CA 1
ATOM 3953 C C . ALA A 1 507 ? 31.481 -33.825 16.793 1.00 59.22 507 ALA A C 1
ATOM 3955 O O . ALA A 1 507 ? 32.580 -33.999 16.266 1.00 59.22 507 ALA A O 1
ATOM 3956 N N . GLU A 1 508 ? 31.112 -34.469 17.907 1.00 48.22 508 GLU A N 1
ATOM 3957 C CA . GLU A 1 508 ? 31.951 -35.459 18.609 1.00 48.22 508 GLU A CA 1
ATOM 3958 C C . GLU A 1 508 ? 31.727 -36.907 18.106 1.00 48.22 508 GLU A C 1
ATOM 3960 O O . GLU A 1 508 ? 32.552 -37.783 18.366 1.00 48.22 508 GLU A O 1
ATOM 3965 N N . SER A 1 509 ? 30.645 -37.172 17.353 1.00 50.78 509 SER A N 1
ATOM 3966 C CA . SER A 1 509 ? 30.234 -38.501 16.861 1.00 50.78 509 SER A CA 1
ATOM 3967 C C . SER A 1 509 ? 29.554 -38.441 15.480 1.00 50.78 509 SER A C 1
ATOM 3969 O O . SER A 1 509 ? 28.865 -37.478 15.157 1.00 50.78 509 SER A O 1
ATOM 3971 N N . LEU A 1 510 ? 29.671 -39.516 14.684 1.00 47.69 510 LEU A N 1
ATOM 3972 C CA . LEU A 1 510 ? 29.009 -39.701 13.374 1.00 47.69 510 LEU A CA 1
ATOM 3973 C C . LEU A 1 510 ? 27.471 -39.826 13.452 1.00 47.69 510 LEU A C 1
ATOM 3975 O O . LEU A 1 510 ? 26.803 -39.811 12.420 1.00 47.69 510 LEU A O 1
ATOM 3979 N N . SER A 1 511 ? 26.910 -39.999 14.653 1.00 47.50 511 SER A N 1
ATOM 3980 C CA . SER A 1 511 ? 25.462 -40.095 14.894 1.00 47.50 511 SER A CA 1
ATOM 3981 C C . SER A 1 511 ? 24.785 -38.752 15.170 1.00 47.50 511 SER A C 1
ATOM 3983 O O . SER A 1 511 ? 23.556 -38.703 15.222 1.00 47.50 511 SER A O 1
ATOM 3985 N N . ASP A 1 512 ? 25.567 -37.694 15.383 1.00 56.56 512 ASP A N 1
ATOM 3986 C CA . ASP A 1 512 ? 25.059 -36.387 15.782 1.00 56.56 512 ASP A CA 1
ATOM 3987 C C . ASP A 1 512 ? 24.880 -35.473 14.566 1.00 56.56 512 ASP A C 1
ATOM 3989 O O . ASP A 1 512 ? 25.621 -35.582 13.584 1.00 56.56 512 ASP A O 1
ATOM 3993 N N . PRO A 1 513 ? 23.893 -34.561 14.595 1.00 65.94 513 PRO A N 1
ATOM 3994 C CA . PRO A 1 513 ? 23.732 -33.590 13.529 1.00 65.94 513 PRO A CA 1
ATOM 3995 C C . PRO A 1 513 ? 25.005 -32.751 13.381 1.00 65.94 513 PRO A C 1
ATOM 3997 O O . PRO A 1 513 ? 25.597 -32.307 14.370 1.00 65.94 513 PRO A O 1
ATOM 4000 N N . VAL A 1 514 ? 25.406 -32.503 12.134 1.00 70.88 514 VAL A N 1
ATOM 4001 C CA . VAL A 1 514 ? 26.613 -31.740 11.795 1.00 70.88 514 VAL A CA 1
ATOM 4002 C C . VAL A 1 514 ? 26.492 -30.357 12.421 1.00 70.88 514 VAL A C 1
ATOM 4004 O O . VAL A 1 514 ? 25.679 -29.540 11.986 1.00 70.88 514 VAL A O 1
ATOM 4007 N N . THR A 1 515 ? 27.275 -30.105 13.466 1.00 83.12 515 THR A N 1
ATOM 4008 C CA . THR A 1 515 ? 27.228 -28.849 14.214 1.00 83.12 515 THR A CA 1
ATOM 4009 C C . THR A 1 515 ? 28.501 -28.079 13.934 1.00 83.12 515 THR A C 1
ATOM 4011 O O . THR A 1 515 ? 29.580 -28.504 14.341 1.00 83.12 515 THR A O 1
ATOM 4014 N N . ALA A 1 516 ? 28.395 -26.975 13.196 1.00 82.75 516 ALA A N 1
ATOM 4015 C CA . ALA A 1 516 ? 29.567 -26.230 12.759 1.00 82.75 516 ALA A CA 1
ATOM 4016 C C . ALA A 1 516 ? 29.305 -24.734 12.588 1.00 82.75 516 ALA A C 1
ATOM 4018 O O . ALA A 1 516 ? 28.238 -24.314 12.131 1.00 82.75 516 ALA A O 1
ATOM 4019 N N . ASP A 1 517 ? 30.336 -23.945 12.878 1.00 86.50 517 ASP A N 1
ATOM 4020 C CA . ASP A 1 517 ? 30.362 -22.511 12.631 1.00 86.50 517 ASP A CA 1
ATOM 4021 C C . ASP A 1 517 ? 31.233 -22.223 11.406 1.00 86.50 517 ASP A C 1
ATOM 4023 O O . ASP A 1 517 ? 32.420 -22.562 11.355 1.00 86.50 517 ASP A O 1
ATOM 4027 N N . LEU A 1 518 ? 30.641 -21.569 10.410 1.00 90.44 518 LEU A N 1
ATOM 4028 C CA . LEU A 1 518 ? 31.339 -21.052 9.242 1.00 90.44 518 LEU A CA 1
ATOM 4029 C C . LEU A 1 518 ? 31.480 -19.542 9.379 1.00 90.44 518 LEU A C 1
ATOM 4031 O O . LEU A 1 518 ? 30.485 -18.816 9.364 1.00 90.44 518 LEU A O 1
ATOM 4035 N N . VAL A 1 519 ? 32.716 -19.061 9.463 1.00 88.50 519 VAL A N 1
ATOM 4036 C CA . VAL A 1 519 ? 33.030 -17.635 9.535 1.00 88.50 519 VAL A CA 1
ATOM 4037 C C . VAL A 1 519 ? 33.531 -17.159 8.176 1.00 88.50 519 VAL A C 1
ATOM 4039 O O . VAL A 1 519 ? 34.583 -17.599 7.719 1.00 88.50 519 VAL A O 1
ATOM 4042 N N . LEU A 1 520 ? 32.794 -16.255 7.534 1.00 91.69 520 LEU A N 1
ATOM 4043 C CA . LEU A 1 520 ? 33.115 -15.694 6.221 1.00 91.69 520 LEU A CA 1
ATOM 4044 C C . LEU A 1 520 ? 33.570 -14.239 6.354 1.00 91.69 520 LEU A C 1
ATOM 4046 O O . LEU A 1 520 ? 32.794 -13.375 6.772 1.00 91.69 520 LEU A O 1
ATOM 4050 N N . CYS A 1 521 ? 34.812 -13.955 5.964 1.00 87.56 521 CYS A N 1
ATOM 4051 C CA . CYS A 1 521 ? 35.359 -12.602 5.994 1.00 87.56 521 CYS A CA 1
ATOM 4052 C C . CYS A 1 521 ? 34.955 -11.850 4.726 1.00 87.56 521 CYS A C 1
ATOM 4054 O O . CYS A 1 521 ? 35.602 -11.981 3.684 1.00 87.56 521 CYS A O 1
ATOM 4056 N N . CYS A 1 522 ? 33.889 -11.050 4.812 1.00 86.81 522 CYS A N 1
ATOM 4057 C CA . CYS A 1 522 ? 33.278 -10.430 3.637 1.00 86.81 522 CYS A CA 1
ATOM 4058 C C . CYS A 1 522 ? 34.295 -9.640 2.799 1.00 86.81 522 CYS A C 1
ATOM 4060 O O . CYS A 1 522 ? 34.444 -10.005 1.637 1.00 86.81 522 CYS A O 1
ATOM 4062 N N . PRO A 1 523 ? 35.090 -8.699 3.356 1.00 82.88 523 PRO A N 1
ATOM 4063 C CA . PRO A 1 523 ? 36.029 -7.889 2.569 1.00 82.88 523 PRO A CA 1
ATOM 4064 C C . PRO A 1 523 ? 37.090 -8.691 1.793 1.00 82.88 523 PRO A C 1
ATOM 4066 O O . PRO A 1 523 ? 37.534 -8.263 0.728 1.00 82.88 523 PRO A O 1
ATOM 4069 N N . VAL A 1 524 ? 37.503 -9.855 2.308 1.00 84.56 524 VAL A N 1
ATOM 4070 C CA . VAL A 1 524 ? 38.498 -10.727 1.655 1.00 84.56 524 VAL A CA 1
ATOM 4071 C C . VAL A 1 524 ? 37.860 -11.454 0.472 1.00 84.56 524 VAL A C 1
ATOM 4073 O O . VAL A 1 524 ? 38.420 -11.463 -0.620 1.00 84.56 524 VAL A O 1
ATOM 4076 N N . ILE A 1 525 ? 36.643 -11.970 0.659 1.00 84.88 525 ILE A N 1
ATOM 4077 C CA . ILE A 1 525 ? 35.863 -12.647 -0.387 1.00 84.88 525 ILE A CA 1
ATOM 4078 C C . ILE A 1 525 ? 35.591 -11.707 -1.568 1.00 84.88 525 ILE A C 1
ATOM 4080 O O . ILE A 1 525 ? 35.701 -12.120 -2.720 1.00 84.88 525 ILE A O 1
ATOM 4084 N N . GLU A 1 526 ? 35.248 -10.441 -1.319 1.00 81.00 526 GLU A N 1
ATOM 4085 C CA . GLU A 1 526 ? 34.962 -9.484 -2.406 1.00 81.00 526 GLU A CA 1
ATOM 4086 C C . GLU A 1 526 ? 36.215 -9.142 -3.204 1.00 81.00 526 GLU A C 1
ATOM 4088 O O . GLU A 1 526 ? 36.154 -9.043 -4.430 1.00 81.00 526 GLU A O 1
ATOM 4093 N N . ARG A 1 527 ? 37.350 -9.000 -2.512 1.00 85.69 527 ARG A N 1
ATOM 4094 C CA . ARG A 1 527 ? 38.647 -8.742 -3.137 1.00 85.69 527 ARG A CA 1
ATOM 4095 C C . ARG A 1 527 ? 39.061 -9.907 -4.029 1.00 85.69 527 ARG A C 1
ATOM 4097 O O . ARG A 1 527 ? 39.342 -9.684 -5.201 1.00 85.69 527 ARG A O 1
ATOM 4104 N N . GLU A 1 528 ? 38.977 -11.136 -3.518 1.00 79.75 528 GLU A N 1
ATOM 4105 C CA . GLU A 1 528 ? 39.241 -12.353 -4.294 1.00 79.75 528 GLU A CA 1
ATOM 4106 C C . GLU A 1 528 ? 38.302 -12.483 -5.498 1.00 79.75 528 GLU A C 1
ATOM 4108 O O . GLU A 1 528 ? 38.751 -12.803 -6.596 1.00 79.75 528 GLU A O 1
ATOM 4113 N N . ALA A 1 529 ? 37.003 -12.214 -5.322 1.00 77.94 529 ALA A N 1
ATOM 4114 C CA . ALA A 1 529 ? 36.039 -12.272 -6.417 1.00 77.94 529 ALA A CA 1
ATOM 4115 C C . ALA A 1 529 ? 36.380 -11.258 -7.521 1.00 77.94 529 ALA A C 1
ATOM 4117 O O . ALA A 1 529 ? 36.327 -11.603 -8.701 1.00 77.94 529 ALA A O 1
ATOM 4118 N N . ASN A 1 530 ? 36.777 -10.036 -7.151 1.00 77.44 530 ASN A N 1
ATOM 4119 C CA . ASN A 1 530 ? 37.173 -8.998 -8.101 1.00 77.44 530 ASN A CA 1
ATOM 4120 C C . ASN A 1 530 ? 38.494 -9.338 -8.817 1.00 77.44 530 ASN A C 1
ATOM 4122 O O . ASN A 1 530 ? 38.568 -9.263 -10.043 1.00 77.44 530 ASN A O 1
ATOM 4126 N N . GLU A 1 531 ? 39.514 -9.781 -8.076 1.00 82.25 531 GLU A N 1
ATOM 4127 C CA . GLU A 1 531 ? 40.814 -10.201 -8.624 1.00 82.25 531 GLU A CA 1
ATOM 4128 C C . GLU A 1 531 ? 40.675 -11.394 -9.580 1.00 82.25 531 GLU A C 1
ATOM 4130 O O . GLU A 1 531 ? 41.293 -11.425 -10.645 1.00 82.25 531 GLU A O 1
ATOM 4135 N N . GLN A 1 532 ? 39.806 -12.350 -9.242 1.00 75.44 532 GLN A N 1
ATOM 4136 C CA . GLN A 1 532 ? 39.543 -13.550 -10.040 1.00 75.44 532 GLN A CA 1
ATOM 4137 C C . GLN A 1 532 ? 38.446 -13.346 -11.097 1.00 75.44 532 GLN A C 1
ATOM 4139 O O . GLN A 1 532 ? 38.088 -14.299 -11.790 1.00 75.44 532 GLN A O 1
ATOM 4144 N N . LYS A 1 533 ? 37.898 -12.127 -11.229 1.00 79.88 533 LYS A N 1
ATOM 4145 C CA . LYS A 1 533 ? 36.793 -11.777 -12.144 1.00 79.88 533 LYS A CA 1
ATOM 4146 C C . LYS A 1 533 ? 35.572 -12.707 -12.020 1.00 79.88 533 LYS A C 1
ATOM 4148 O O . LYS A 1 533 ? 34.910 -13.018 -13.010 1.00 79.88 533 LYS A O 1
ATOM 4153 N N . LYS A 1 534 ? 35.269 -13.166 -10.804 1.00 69.69 534 LYS A N 1
ATOM 4154 C CA . LYS A 1 534 ? 34.110 -14.011 -10.486 1.00 69.69 534 LYS A CA 1
ATOM 4155 C C . LYS A 1 534 ? 32.918 -13.149 -10.077 1.00 69.69 534 LYS A C 1
ATOM 4157 O O . LYS A 1 534 ? 33.069 -12.119 -9.425 1.00 69.69 534 LYS A O 1
ATOM 4162 N N . LEU A 1 535 ? 31.706 -13.612 -10.390 1.00 63.53 535 LEU A N 1
ATOM 4163 C CA . LEU A 1 535 ? 30.497 -13.038 -9.799 1.00 63.53 535 LEU A CA 1
ATOM 4164 C C . LEU A 1 535 ? 30.553 -13.230 -8.280 1.00 63.53 535 LEU A C 1
ATOM 4166 O O . LEU A 1 535 ? 30.658 -14.356 -7.797 1.00 63.53 535 LEU A O 1
ATOM 4170 N N . LEU A 1 536 ? 30.443 -12.136 -7.528 1.00 73.75 536 LEU A N 1
ATOM 4171 C CA . LEU A 1 536 ? 30.539 -12.133 -6.067 1.00 73.75 536 LEU A CA 1
ATOM 4172 C C . LEU A 1 536 ? 29.608 -13.164 -5.405 1.00 73.75 536 LEU A C 1
ATOM 4174 O O . LEU A 1 536 ? 30.024 -13.904 -4.520 1.00 73.75 536 LEU A O 1
ATOM 4178 N N . VAL A 1 537 ? 28.358 -13.242 -5.868 1.00 75.38 537 VAL A N 1
ATOM 4179 C CA . VAL A 1 537 ? 27.351 -14.199 -5.380 1.00 75.38 537 VAL A CA 1
ATOM 4180 C C . VAL A 1 537 ? 27.799 -15.646 -5.614 1.00 75.38 537 VAL A C 1
ATOM 4182 O O . VAL A 1 537 ? 27.651 -16.483 -4.730 1.00 75.38 537 VAL A O 1
ATOM 4185 N N . ALA A 1 538 ? 28.406 -15.940 -6.767 1.00 71.38 538 ALA A N 1
ATOM 4186 C CA . ALA A 1 538 ? 28.939 -17.267 -7.061 1.00 71.38 538 ALA A CA 1
ATOM 4187 C C . ALA A 1 538 ? 30.156 -17.602 -6.181 1.00 71.38 538 ALA A C 1
ATOM 4189 O O . ALA A 1 538 ? 30.303 -18.746 -5.760 1.00 71.38 538 ALA A O 1
ATOM 4190 N N . HIS A 1 539 ? 30.995 -16.610 -5.857 1.00 82.00 539 HIS A N 1
ATOM 4191 C CA . HIS A 1 539 ? 32.146 -16.801 -4.967 1.00 82.00 539 HIS A CA 1
ATOM 4192 C C . HIS A 1 539 ? 31.712 -17.064 -3.517 1.00 82.00 539 HIS A C 1
ATOM 4194 O O . HIS A 1 539 ? 32.227 -17.981 -2.882 1.00 82.00 539 HIS A O 1
ATOM 4200 N N . TYR A 1 540 ? 30.687 -16.366 -3.012 1.00 82.38 540 TYR A N 1
ATOM 4201 C CA . TYR A 1 540 ? 30.085 -16.721 -1.722 1.00 82.38 540 TYR A CA 1
ATOM 4202 C C . TYR A 1 540 ? 29.439 -18.111 -1.737 1.00 82.38 540 TYR A C 1
ATOM 4204 O O . TYR A 1 540 ? 29.618 -18.863 -0.782 1.00 82.38 540 TYR A O 1
ATOM 4212 N N . ALA A 1 541 ? 28.699 -18.465 -2.794 1.00 79.56 541 ALA A N 1
ATOM 4213 C CA . ALA A 1 541 ? 28.089 -19.790 -2.916 1.00 79.56 541 ALA A CA 1
ATOM 4214 C C . ALA A 1 541 ? 29.155 -20.886 -2.862 1.00 79.56 541 ALA A C 1
ATOM 4216 O O . ALA A 1 541 ? 29.024 -21.831 -2.089 1.00 79.56 541 ALA A O 1
ATOM 4217 N N . HIS A 1 542 ? 30.242 -20.706 -3.618 1.00 81.44 542 HIS A N 1
ATOM 4218 C CA . HIS A 1 542 ? 31.398 -21.590 -3.598 1.00 81.44 542 HIS A CA 1
ATOM 4219 C C . HIS A 1 542 ? 31.942 -21.754 -2.177 1.00 81.44 542 HIS A C 1
ATOM 4221 O O . HIS A 1 542 ? 32.020 -22.877 -1.696 1.00 81.44 542 HIS A O 1
ATOM 4227 N N . LEU A 1 543 ? 32.284 -20.662 -1.484 1.00 86.62 543 LEU A N 1
ATOM 4228 C CA . LEU A 1 543 ? 32.926 -20.730 -0.164 1.00 86.62 543 LEU A CA 1
ATOM 4229 C C . LEU A 1 543 ? 32.011 -21.290 0.932 1.00 86.62 543 LEU A C 1
ATOM 4231 O O . LEU A 1 543 ? 32.488 -21.979 1.831 1.00 86.62 543 LEU A O 1
ATOM 4235 N N . ILE A 1 544 ? 30.705 -21.032 0.854 1.00 86.25 544 ILE A N 1
ATOM 4236 C CA . ILE A 1 544 ? 29.719 -21.591 1.787 1.00 86.25 544 ILE A CA 1
ATOM 4237 C C . ILE A 1 544 ? 29.573 -23.095 1.567 1.00 86.25 544 ILE A C 1
ATOM 4239 O O . ILE A 1 544 ? 29.672 -23.857 2.525 1.00 86.25 544 ILE A O 1
ATOM 4243 N N . VAL A 1 545 ? 29.376 -23.532 0.319 1.00 80.12 545 VAL A N 1
ATOM 4244 C CA . VAL A 1 545 ? 29.307 -24.963 -0.021 1.00 80.12 545 VAL A CA 1
ATOM 4245 C C . VAL A 1 545 ? 30.596 -25.653 0.409 1.00 80.12 545 VAL A C 1
ATOM 4247 O O . VAL A 1 545 ? 30.560 -26.674 1.083 1.00 80.12 545 VAL A O 1
ATOM 4250 N N . HIS A 1 546 ? 31.734 -25.042 0.106 1.00 79.50 546 HIS A N 1
ATOM 4251 C CA . HIS A 1 546 ? 33.050 -25.530 0.472 1.00 79.50 546 HIS A CA 1
ATOM 4252 C C . HIS A 1 546 ? 33.232 -25.694 1.988 1.00 79.50 546 HIS A C 1
ATOM 4254 O O . HIS A 1 546 ? 33.611 -26.769 2.443 1.00 79.50 546 HIS A O 1
ATOM 4260 N N . GLY A 1 547 ? 32.920 -24.669 2.789 1.00 78.62 547 GLY A N 1
ATOM 4261 C CA . GLY A 1 547 ? 33.009 -24.761 4.250 1.00 78.62 547 GLY A CA 1
ATOM 4262 C C . GLY A 1 547 ? 32.059 -25.811 4.839 1.00 78.62 547 GLY A C 1
ATOM 4263 O O . GLY A 1 547 ? 32.395 -26.469 5.817 1.00 78.62 547 GLY A O 1
ATOM 4264 N N . ILE A 1 548 ? 30.893 -26.022 4.222 1.00 80.81 548 ILE A N 1
ATOM 4265 C CA . ILE A 1 548 ? 29.915 -27.032 4.654 1.00 80.81 548 ILE A CA 1
ATOM 4266 C C . ILE A 1 548 ? 30.397 -28.444 4.340 1.00 80.81 548 ILE A C 1
ATOM 4268 O O . ILE A 1 548 ? 30.188 -29.359 5.133 1.00 80.81 548 ILE A O 1
ATOM 4272 N N . LEU A 1 549 ? 31.062 -28.634 3.204 1.00 74.31 549 LEU A N 1
ATOM 4273 C CA . LEU A 1 549 ? 31.718 -29.896 2.882 1.00 74.31 549 LEU A CA 1
ATOM 4274 C C . LEU A 1 549 ? 32.816 -30.195 3.918 1.00 74.31 549 LEU A C 1
ATOM 4276 O O . LEU A 1 549 ? 32.810 -31.270 4.512 1.00 74.31 549 LEU A O 1
ATOM 4280 N N . HIS A 1 550 ? 33.656 -29.215 4.265 1.00 74.75 550 HIS A N 1
ATOM 4281 C CA . HIS A 1 550 ? 34.648 -29.368 5.344 1.00 74.75 550 HIS A CA 1
ATOM 4282 C C . HIS A 1 550 ? 34.020 -29.674 6.710 1.00 74.75 550 HIS A C 1
ATOM 4284 O O . HIS A 1 550 ? 34.507 -30.539 7.436 1.00 74.75 550 HIS A O 1
ATOM 4290 N N . ALA A 1 551 ? 32.909 -29.019 7.057 1.00 74.31 551 ALA A N 1
ATOM 4291 C CA . ALA A 1 551 ? 32.166 -29.293 8.291 1.00 74.31 551 ALA A CA 1
ATOM 4292 C C . ALA A 1 551 ? 31.608 -30.726 8.350 1.00 74.31 551 ALA A C 1
ATOM 4294 O O . ALA A 1 551 ? 31.413 -31.270 9.431 1.00 74.31 551 ALA A O 1
ATOM 4295 N N . GLN A 1 552 ? 31.383 -31.349 7.194 1.00 74.44 552 GLN A N 1
ATOM 4296 C CA . GLN A 1 552 ? 30.917 -32.731 7.066 1.00 74.44 552 GLN A CA 1
ATOM 4297 C C . GLN A 1 552 ? 32.065 -33.739 6.912 1.00 74.44 552 GLN A C 1
ATOM 4299 O O . GLN A 1 552 ? 31.816 -34.913 6.654 1.00 74.44 552 GLN A O 1
ATOM 4304 N N . GLY A 1 553 ? 33.314 -33.294 7.081 1.00 63.69 553 GLY A N 1
ATOM 4305 C CA . GLY A 1 553 ? 34.496 -34.151 7.039 1.00 63.69 553 GLY A CA 1
ATOM 4306 C C . GLY A 1 553 ? 35.088 -34.370 5.646 1.00 63.69 553 GLY A C 1
ATOM 4307 O O . GLY A 1 553 ? 36.030 -35.149 5.526 1.00 63.69 553 GLY A O 1
ATOM 4308 N N . TYR A 1 554 ? 34.597 -33.681 4.609 1.00 62.72 554 TYR A N 1
ATOM 4309 C CA . TYR A 1 554 ? 35.217 -33.715 3.283 1.00 62.72 554 TYR A CA 1
ATOM 4310 C C . TYR A 1 554 ? 36.477 -32.852 3.293 1.00 62.72 554 TYR A C 1
ATOM 4312 O O . TYR A 1 554 ? 36.410 -31.650 3.549 1.00 62.72 554 TYR A O 1
ATOM 4320 N N . GLN A 1 555 ? 37.626 -33.463 3.029 1.00 55.81 555 GLN A N 1
ATOM 4321 C CA . GLN A 1 555 ? 38.893 -32.750 2.911 1.00 55.81 555 GLN A CA 1
ATOM 4322 C C . GLN A 1 555 ? 39.108 -32.285 1.468 1.00 55.81 555 GLN A C 1
ATOM 4324 O O . GLN A 1 555 ? 38.400 -32.702 0.552 1.00 55.81 555 GLN A O 1
ATOM 4329 N N . HIS A 1 556 ? 40.060 -31.369 1.263 1.00 43.97 556 HIS A N 1
ATOM 4330 C CA . HIS A 1 556 ? 40.560 -31.127 -0.087 1.00 43.97 556 HIS A CA 1
ATOM 4331 C C . HIS A 1 556 ? 41.306 -32.382 -0.515 1.00 43.97 556 HIS A C 1
ATOM 4333 O O . HIS A 1 556 ? 42.404 -32.628 -0.017 1.00 43.97 556 HIS A O 1
ATOM 4339 N N . ASP A 1 557 ? 40.734 -33.155 -1.427 1.00 41.22 557 ASP A N 1
ATOM 4340 C CA . ASP A 1 557 ? 41.561 -34.051 -2.216 1.00 41.22 557 ASP A CA 1
ATOM 4341 C C . ASP A 1 557 ? 42.512 -33.147 -3.002 1.00 41.22 557 ASP A C 1
ATOM 4343 O O . ASP A 1 557 ? 42.080 -32.214 -3.687 1.00 41.22 557 ASP A O 1
ATOM 4347 N N . ASN A 1 558 ? 43.820 -33.357 -2.841 1.00 36.12 558 ASN A N 1
ATOM 4348 C CA . ASN A 1 558 ? 44.781 -32.787 -3.776 1.00 36.12 558 ASN A CA 1
ATOM 4349 C C . ASN A 1 558 ? 44.313 -33.172 -5.186 1.00 36.12 558 ASN A C 1
ATOM 4351 O O . ASN A 1 558 ? 43.852 -34.298 -5.382 1.00 36.12 558 ASN A O 1
ATOM 4355 N N . ASP A 1 559 ? 44.437 -32.255 -6.147 1.00 32.31 559 ASP A N 1
ATOM 4356 C CA . ASP A 1 559 ? 43.937 -32.351 -7.531 1.00 32.31 559 ASP A CA 1
ATOM 4357 C C . ASP A 1 559 ? 44.428 -33.586 -8.346 1.00 32.31 559 ASP A C 1
ATOM 4359 O O . ASP A 1 559 ? 44.231 -33.655 -9.557 1.00 32.31 559 ASP A O 1
ATOM 4363 N N . GLU A 1 560 ? 45.036 -34.591 -7.712 1.00 30.17 560 GLU A N 1
ATOM 4364 C CA . GLU A 1 560 ? 45.445 -35.875 -8.286 1.00 30.17 560 GLU A CA 1
ATOM 4365 C C . GLU A 1 560 ? 44.463 -37.042 -8.017 1.00 30.17 560 GLU A C 1
ATOM 4367 O O . GLU A 1 560 ? 44.578 -38.067 -8.685 1.00 30.17 560 GLU A O 1
ATOM 4372 N N . GLU A 1 561 ? 43.453 -36.911 -7.140 1.00 31.23 561 GLU A N 1
ATOM 4373 C CA . GLU A 1 561 ? 42.457 -37.983 -6.877 1.00 31.23 561 GLU A CA 1
ATOM 4374 C C . GLU A 1 561 ? 41.062 -37.756 -7.501 1.00 31.23 561 GLU A C 1
ATOM 4376 O O . GLU A 1 561 ? 40.161 -38.581 -7.353 1.00 31.23 561 GLU A O 1
ATOM 4381 N N . ALA A 1 562 ? 40.886 -36.728 -8.342 1.00 30.12 562 ALA A N 1
ATOM 4382 C CA . ALA A 1 562 ? 39.674 -36.540 -9.161 1.00 30.12 562 ALA A CA 1
ATOM 4383 C C . ALA A 1 562 ? 39.582 -37.497 -10.378 1.00 30.12 562 ALA A C 1
ATOM 4385 O O . ALA A 1 562 ? 38.890 -37.228 -11.363 1.00 30.12 562 ALA A O 1
ATOM 4386 N N . SER A 1 563 ? 40.265 -38.641 -10.304 1.00 30.52 563 SER A N 1
ATOM 4387 C CA . SER A 1 563 ? 40.142 -39.777 -11.216 1.00 30.52 563 SER A CA 1
ATOM 4388 C C . SER A 1 563 ? 40.111 -41.087 -10.421 1.00 30.52 563 SER A C 1
ATOM 4390 O O . SER A 1 563 ? 41.053 -41.874 -10.460 1.00 30.52 563 SER A O 1
ATOM 4392 N N . GLY A 1 564 ? 39.019 -41.316 -9.685 1.00 29.06 564 GLY A N 1
ATOM 4393 C CA . GLY A 1 564 ? 38.788 -42.526 -8.890 1.00 29.06 564 GLY A CA 1
ATOM 4394 C C . GLY A 1 564 ? 37.423 -43.168 -9.162 1.00 29.06 564 GLY A C 1
ATOM 4395 O O . GLY A 1 564 ? 36.467 -42.926 -8.441 1.00 29.06 564 GLY A O 1
ATOM 4396 N N . ASN A 1 565 ? 37.363 -43.993 -10.212 1.00 33.66 565 ASN A N 1
ATOM 4397 C CA . ASN A 1 565 ? 36.442 -45.117 -10.451 1.00 33.66 565 ASN A CA 1
ATOM 4398 C C . ASN A 1 565 ? 34.921 -44.922 -10.262 1.00 33.66 565 ASN A C 1
ATOM 4400 O O . ASN A 1 565 ? 34.352 -45.192 -9.206 1.00 33.66 565 ASN A O 1
ATOM 4404 N N . ALA A 1 566 ? 34.225 -44.673 -11.379 1.00 39.50 566 ALA A N 1
ATOM 4405 C CA . ALA A 1 566 ? 32.868 -45.193 -11.559 1.00 39.50 566 ALA A CA 1
ATOM 4406 C C . ALA A 1 566 ? 32.878 -46.722 -11.335 1.00 39.50 566 ALA A C 1
ATOM 4408 O O . ALA A 1 566 ? 33.795 -47.386 -11.831 1.00 39.50 566 ALA A O 1
ATOM 4409 N N . PRO A 1 567 ? 31.900 -47.312 -10.624 1.00 41.00 567 PRO A N 1
ATOM 4410 C CA . PRO A 1 567 ? 31.835 -48.759 -10.506 1.00 41.00 567 PRO A CA 1
ATOM 4411 C C . PRO A 1 567 ? 31.631 -49.356 -11.901 1.00 41.00 567 PRO A C 1
ATOM 4413 O O . PRO A 1 567 ? 30.594 -49.166 -12.536 1.00 41.00 567 PRO A O 1
ATOM 4416 N N . ALA A 1 568 ? 32.642 -50.081 -12.382 1.00 43.41 568 ALA A N 1
ATOM 4417 C CA . ALA A 1 568 ? 32.584 -50.884 -13.594 1.00 43.41 568 ALA A CA 1
ATOM 4418 C C . ALA A 1 568 ? 31.728 -52.140 -13.345 1.00 43.41 568 ALA A C 1
ATOM 4420 O O . ALA A 1 568 ? 32.228 -53.262 -13.357 1.00 43.41 568 ALA A O 1
ATOM 4421 N N . ALA A 1 569 ? 30.434 -51.959 -13.076 1.00 53.09 569 ALA A N 1
ATOM 4422 C CA . ALA A 1 569 ? 29.468 -53.036 -13.226 1.00 53.09 569 ALA A CA 1
ATOM 4423 C C . ALA A 1 569 ? 29.067 -53.074 -14.712 1.00 53.09 569 ALA A C 1
ATOM 4425 O O . ALA A 1 569 ? 28.504 -52.086 -15.199 1.00 53.09 569 ALA A O 1
ATOM 4426 N N . PRO A 1 570 ? 29.371 -54.151 -15.464 1.00 52.53 570 PRO A N 1
ATOM 4427 C CA . PRO A 1 570 ? 28.840 -54.297 -16.814 1.00 52.53 570 PRO A CA 1
ATOM 4428 C C . PRO A 1 570 ? 27.309 -54.184 -16.742 1.00 52.53 570 PRO A C 1
ATOM 4430 O O . PRO A 1 570 ? 26.693 -54.736 -15.836 1.00 52.53 570 PRO A O 1
ATOM 4433 N N . ASP A 1 571 ? 26.719 -53.411 -17.654 1.00 61.03 571 ASP A N 1
ATOM 4434 C CA . ASP A 1 571 ? 25.274 -53.150 -17.779 1.00 61.03 571 ASP A CA 1
ATOM 4435 C C . ASP A 1 571 ? 24.636 -52.121 -16.811 1.00 61.03 571 ASP A C 1
ATOM 4437 O O . ASP A 1 571 ? 23.423 -51.899 -16.887 1.00 61.03 571 ASP A O 1
ATOM 4441 N N . TYR A 1 572 ? 25.398 -51.421 -15.953 1.00 72.94 572 TYR A N 1
ATOM 4442 C CA . TYR A 1 572 ? 24.860 -50.258 -15.216 1.00 72.94 572 TYR A CA 1
ATOM 4443 C C . TYR A 1 572 ? 24.758 -49.031 -16.142 1.00 72.94 572 TYR A C 1
ATOM 4445 O O . TYR A 1 572 ? 25.722 -48.729 -16.851 1.00 72.94 572 TYR A O 1
ATOM 4453 N N . PRO A 1 573 ? 23.626 -48.299 -16.177 1.00 66.38 573 PRO A N 1
ATOM 4454 C CA . PRO A 1 573 ? 23.463 -47.186 -17.108 1.00 66.38 573 PRO A CA 1
ATOM 4455 C C . PRO A 1 573 ? 24.450 -46.055 -16.790 1.00 66.38 573 PRO A C 1
ATOM 4457 O O . PRO A 1 573 ? 24.368 -45.430 -15.736 1.00 66.38 573 PRO A O 1
ATOM 4460 N N . SER A 1 574 ? 25.362 -45.780 -17.726 1.00 53.34 574 SER A N 1
ATOM 4461 C CA . SER A 1 574 ? 26.354 -44.699 -17.633 1.00 53.34 574 SER A CA 1
ATOM 4462 C C . SER A 1 574 ? 25.767 -43.317 -17.931 1.00 53.34 574 SER A C 1
ATOM 4464 O O . SER A 1 574 ? 26.311 -42.305 -17.494 1.00 53.34 574 SER A O 1
ATOM 4466 N N . LEU A 1 575 ? 24.656 -43.269 -18.675 1.00 57.53 575 LEU A N 1
ATOM 4467 C CA . LEU A 1 575 ? 23.911 -42.050 -18.960 1.00 57.53 575 LEU A CA 1
ATOM 4468 C C . LEU A 1 575 ? 22.448 -42.399 -19.249 1.00 57.53 575 LEU A C 1
ATOM 4470 O O . LEU A 1 575 ? 22.137 -43.126 -20.192 1.00 57.53 575 LEU A O 1
ATOM 4474 N N . LEU A 1 576 ? 21.536 -41.873 -18.437 1.00 61.53 576 LEU A N 1
ATOM 4475 C CA . LEU A 1 576 ? 20.112 -41.859 -18.762 1.00 61.53 576 LEU A CA 1
ATOM 4476 C C . LEU A 1 576 ? 19.898 -40.619 -19.635 1.00 61.53 576 LEU A C 1
ATOM 4478 O O . LEU A 1 576 ? 20.298 -39.533 -19.222 1.00 61.53 576 LEU A O 1
ATOM 4482 N N . GLY A 1 577 ? 19.370 -40.784 -20.855 1.00 56.34 577 GLY A N 1
ATOM 4483 C CA . GLY A 1 577 ? 19.214 -39.688 -21.829 1.00 56.34 577 GLY A CA 1
ATOM 4484 C C . GLY A 1 577 ? 18.545 -38.439 -21.236 1.00 56.34 577 GLY A C 1
ATOM 4485 O O . GLY A 1 577 ? 17.891 -38.541 -20.204 1.00 56.34 577 GLY A O 1
ATOM 4486 N N . GLU A 1 578 ? 18.705 -37.267 -21.862 1.00 54.25 578 GLU A N 1
ATOM 4487 C CA . GLU A 1 578 ? 18.256 -35.976 -21.306 1.00 54.25 578 GLU A CA 1
ATOM 4488 C C . GLU A 1 578 ? 16.790 -36.006 -20.832 1.00 54.25 578 GLU A C 1
ATOM 4490 O O . GLU A 1 578 ? 15.849 -35.941 -21.624 1.00 54.25 578 GLU A O 1
ATOM 4495 N N . VAL A 1 579 ? 16.586 -36.101 -19.514 1.00 57.94 579 VAL A N 1
ATOM 4496 C CA . VAL A 1 579 ? 15.262 -35.979 -18.897 1.00 57.94 579 VAL A CA 1
ATOM 4497 C C . VAL A 1 579 ? 15.103 -34.538 -18.447 1.00 57.94 579 VAL A C 1
ATOM 4499 O O . VAL A 1 579 ? 15.599 -34.154 -17.386 1.00 57.94 579 VAL A O 1
ATOM 4502 N N . GLN A 1 580 ? 14.426 -33.731 -19.258 1.00 65.31 580 GLN A N 1
ATOM 4503 C CA . GLN A 1 580 ? 14.065 -32.383 -18.839 1.00 65.31 580 GLN A CA 1
ATOM 4504 C C . GLN A 1 580 ? 12.904 -32.434 -17.834 1.00 65.31 580 GLN A C 1
ATOM 4506 O O . GLN A 1 580 ? 11.950 -33.192 -18.045 1.00 65.31 580 GLN A O 1
ATOM 4511 N N . PRO A 1 581 ? 12.981 -31.675 -16.725 1.00 75.56 581 PRO A N 1
ATOM 4512 C CA . PRO A 1 581 ? 11.859 -31.545 -15.806 1.00 75.56 581 PRO A CA 1
ATOM 4513 C C . PRO A 1 581 ? 10.684 -30.868 -16.518 1.00 75.56 581 PRO A C 1
ATOM 4515 O O . PRO A 1 581 ? 10.888 -30.020 -17.385 1.00 75.56 581 PRO A O 1
ATOM 4518 N N . LEU A 1 582 ? 9.460 -31.230 -16.131 1.00 79.44 582 LEU A N 1
ATOM 4519 C CA . LEU A 1 582 ? 8.269 -30.538 -16.615 1.00 79.44 582 LEU A CA 1
ATOM 4520 C C . LEU A 1 582 ? 8.287 -29.085 -16.130 1.00 79.44 582 LEU A C 1
ATOM 4522 O O . LEU A 1 582 ? 8.581 -28.813 -14.963 1.00 79.44 582 LEU A O 1
ATOM 4526 N N . THR A 1 583 ? 7.936 -28.166 -17.022 1.00 84.56 583 THR A N 1
ATOM 4527 C CA . THR A 1 583 ? 7.679 -26.764 -16.680 1.00 84.56 583 THR A CA 1
ATOM 4528 C C . THR A 1 583 ? 6.448 -26.639 -15.777 1.00 84.56 583 THR A C 1
ATOM 4530 O O . THR A 1 583 ? 5.591 -27.528 -15.736 1.00 84.56 583 THR A O 1
ATOM 4533 N N . ASP A 1 584 ? 6.320 -25.516 -15.064 1.00 81.44 584 ASP A N 1
ATOM 4534 C CA . ASP A 1 584 ? 5.156 -25.265 -14.201 1.00 81.44 584 ASP A CA 1
ATOM 4535 C C . ASP A 1 584 ? 3.835 -25.289 -14.993 1.00 81.44 584 ASP A C 1
ATOM 4537 O O . ASP A 1 584 ? 2.821 -25.792 -14.502 1.00 81.44 584 ASP A O 1
ATOM 4541 N N . GLU A 1 585 ? 3.854 -24.825 -16.248 1.00 84.88 585 GLU A N 1
ATOM 4542 C CA . GLU A 1 585 ? 2.703 -24.888 -17.154 1.00 84.88 585 GLU A CA 1
ATOM 4543 C C . GLU A 1 585 ? 2.336 -26.334 -17.522 1.00 84.88 585 GLU A C 1
ATOM 4545 O O . GLU A 1 585 ? 1.163 -26.710 -17.464 1.00 84.88 585 GLU A O 1
ATOM 4550 N N . GLU A 1 586 ? 3.321 -27.181 -17.836 1.00 86.75 586 GLU A N 1
ATOM 4551 C CA . GLU A 1 586 ? 3.094 -28.600 -18.139 1.00 86.75 586 GLU A CA 1
ATOM 4552 C C . GLU A 1 586 ? 2.609 -29.384 -16.912 1.00 86.75 586 GLU A C 1
ATOM 4554 O O . GLU A 1 586 ? 1.729 -30.246 -17.030 1.00 86.75 586 GLU A O 1
ATOM 4559 N N . LEU A 1 587 ? 3.131 -29.070 -15.720 1.00 87.38 587 LEU A N 1
ATOM 4560 C CA . LEU A 1 587 ? 2.666 -29.642 -14.454 1.00 87.38 587 LEU A CA 1
ATOM 4561 C C . LEU A 1 587 ? 1.208 -29.264 -14.181 1.00 87.38 587 LEU A C 1
ATOM 4563 O O . LEU A 1 587 ? 0.391 -30.147 -13.894 1.00 87.38 587 LEU A O 1
ATOM 4567 N N . ALA A 1 588 ? 0.861 -27.981 -14.323 1.00 87.50 588 ALA A N 1
ATOM 4568 C CA . ALA A 1 588 ? -0.505 -27.498 -14.157 1.00 87.50 588 ALA A CA 1
ATOM 4569 C C . ALA A 1 588 ? -1.457 -28.131 -15.186 1.00 87.50 588 ALA A C 1
ATOM 4571 O O . ALA A 1 588 ? -2.546 -28.592 -14.828 1.00 87.50 588 ALA A O 1
ATOM 4572 N N . HIS A 1 589 ? -1.036 -28.234 -16.450 1.00 91.06 589 HIS A N 1
ATOM 4573 C CA . HIS A 1 589 ? -1.821 -28.863 -17.512 1.00 91.06 589 HIS A CA 1
ATOM 4574 C C . HIS A 1 589 ? -2.061 -30.359 -17.255 1.00 91.06 589 HIS A C 1
ATOM 4576 O O . HIS A 1 589 ? -3.183 -30.858 -17.412 1.00 91.06 589 HIS A O 1
ATOM 4582 N N . SER A 1 590 ? -1.026 -31.081 -16.818 1.00 91.00 590 SER A N 1
ATOM 4583 C CA . SER A 1 590 ? -1.102 -32.496 -16.442 1.00 91.00 590 SER A CA 1
ATOM 4584 C C . SER A 1 590 ? -2.064 -32.724 -15.273 1.00 91.00 590 SER A C 1
ATOM 4586 O O . SER A 1 590 ? -2.897 -33.639 -15.321 1.00 91.00 590 SER A O 1
ATOM 4588 N N . LEU A 1 591 ? -2.010 -31.862 -14.251 1.00 93.12 591 LEU A N 1
ATOM 4589 C CA . LEU A 1 591 ? -2.917 -31.902 -13.103 1.00 93.12 591 LEU A CA 1
ATOM 4590 C C . LEU A 1 591 ? -4.363 -31.684 -13.541 1.00 93.12 591 LEU A C 1
ATOM 4592 O O . LEU A 1 591 ? -5.224 -32.526 -13.283 1.00 93.12 591 LEU A O 1
ATOM 4596 N N . GLN A 1 592 ? -4.632 -30.592 -14.258 1.00 91.12 592 GLN A N 1
ATOM 4597 C CA . GLN A 1 592 ? -5.978 -30.267 -14.726 1.00 91.12 592 GLN A CA 1
ATOM 4598 C C . GLN A 1 592 ? -6.558 -31.382 -15.597 1.00 91.12 592 GLN A C 1
ATOM 4600 O O . GLN A 1 592 ? -7.705 -31.783 -15.402 1.00 91.12 592 GLN A O 1
ATOM 4605 N N . THR A 1 593 ? -5.762 -31.931 -16.518 1.00 91.62 593 THR A N 1
ATOM 4606 C CA . THR A 1 593 ? -6.186 -33.030 -17.396 1.00 91.62 593 THR A CA 1
ATOM 4607 C C . THR A 1 593 ? -6.516 -34.290 -16.607 1.00 91.62 593 THR A C 1
ATOM 4609 O O . THR A 1 593 ? -7.535 -34.931 -16.870 1.00 91.62 593 THR A O 1
ATOM 4612 N N . SER A 1 594 ? -5.707 -34.618 -15.602 1.00 91.19 594 SER A N 1
ATOM 4613 C CA . SER A 1 594 ? -5.926 -35.789 -14.751 1.00 91.19 594 SER A CA 1
ATOM 4614 C C . SER A 1 594 ? -7.166 -35.632 -13.873 1.00 91.19 594 SER A C 1
ATOM 4616 O O . SER A 1 594 ? -7.897 -36.599 -13.667 1.00 91.19 594 SER A O 1
ATOM 4618 N N . LEU A 1 595 ? -7.459 -34.414 -13.413 1.00 91.94 595 LEU A N 1
ATOM 4619 C CA . LEU A 1 595 ? -8.630 -34.122 -12.588 1.00 91.94 595 LEU A CA 1
ATOM 4620 C C . LEU A 1 595 ? -9.939 -33.974 -13.377 1.00 91.94 595 LEU A C 1
ATOM 4622 O O . LEU A 1 595 ? -10.989 -33.920 -12.751 1.00 91.94 595 LEU A O 1
ATOM 4626 N N . LYS A 1 596 ? -9.938 -33.986 -14.721 1.00 88.75 596 LYS A N 1
ATOM 4627 C CA . LYS A 1 596 ? -11.185 -33.960 -15.525 1.00 88.75 596 LYS A CA 1
ATOM 4628 C C . LYS A 1 596 ? -12.146 -35.108 -15.203 1.00 88.75 596 LYS A C 1
ATOM 4630 O O . LYS A 1 596 ? -13.338 -34.998 -15.455 1.00 88.75 596 LYS A O 1
ATOM 4635 N N . GLN A 1 597 ? -11.624 -36.223 -14.693 1.00 81.19 597 GLN A N 1
ATOM 4636 C CA . GLN A 1 597 ? -12.419 -37.400 -14.329 1.00 81.19 597 GLN A CA 1
ATOM 4637 C C . GLN A 1 597 ? -13.008 -37.314 -12.913 1.00 81.19 597 GLN A C 1
ATOM 4639 O O . GLN A 1 597 ? -13.722 -38.230 -12.504 1.00 81.19 597 GLN A O 1
ATOM 4644 N N . TRP A 1 598 ? -12.691 -36.249 -12.175 1.00 87.38 598 TRP A N 1
ATOM 4645 C CA . TRP A 1 598 ? -13.210 -35.973 -10.847 1.00 87.38 598 TRP A CA 1
ATOM 4646 C C . TRP A 1 598 ? -14.346 -34.954 -10.943 1.00 87.38 598 TRP A C 1
ATOM 4648 O O . TRP A 1 598 ? -14.168 -33.869 -11.495 1.00 87.38 598 TRP A O 1
ATOM 4658 N N . ASP A 1 599 ? -15.512 -35.304 -10.404 1.00 80.62 599 ASP A N 1
ATOM 4659 C CA . ASP A 1 599 ? -16.720 -34.472 -10.451 1.00 80.62 599 ASP A CA 1
ATOM 4660 C C . ASP A 1 599 ? -16.641 -33.207 -9.580 1.00 80.62 599 ASP A C 1
ATOM 4662 O O . ASP A 1 599 ? -17.461 -32.306 -9.742 1.00 80.62 599 ASP A O 1
ATOM 4666 N N . ARG A 1 600 ? -15.644 -33.124 -8.683 1.00 81.69 600 ARG A N 1
ATOM 4667 C CA . ARG A 1 600 ? -15.462 -32.051 -7.687 1.00 81.69 600 ARG A CA 1
ATOM 4668 C C . ARG A 1 600 ? -16.658 -31.862 -6.748 1.00 81.69 600 ARG A C 1
ATOM 4670 O O . ARG A 1 600 ? -16.766 -30.830 -6.094 1.00 81.69 600 ARG A O 1
ATOM 4677 N N . THR A 1 601 ? -17.537 -32.854 -6.671 1.00 79.19 601 THR A N 1
ATOM 4678 C CA . THR A 1 601 ? -18.665 -32.902 -5.734 1.00 79.19 601 THR A CA 1
ATOM 4679 C C . THR A 1 601 ? -18.489 -33.994 -4.687 1.00 79.19 601 THR A C 1
ATOM 4681 O O . THR A 1 601 ? -19.120 -33.944 -3.635 1.00 79.19 601 THR A O 1
ATOM 4684 N N . SER A 1 602 ? -17.644 -34.986 -4.971 1.00 85.44 602 SER A N 1
ATOM 4685 C CA . SER A 1 602 ? -17.307 -36.086 -4.072 1.00 85.44 602 SER A CA 1
ATOM 4686 C C . SER A 1 602 ? -15.851 -36.010 -3.621 1.00 85.44 602 SER A C 1
ATOM 4688 O O . SER A 1 602 ? -14.990 -35.541 -4.362 1.00 85.44 602 SER A O 1
ATOM 4690 N N . ASP A 1 603 ? -15.555 -36.499 -2.417 1.00 91.31 603 ASP A N 1
ATOM 4691 C CA . ASP A 1 603 ? -14.178 -36.545 -1.922 1.00 91.31 603 ASP A CA 1
ATOM 4692 C C . ASP A 1 603 ? -13.266 -37.375 -2.827 1.00 91.31 603 ASP A C 1
ATOM 4694 O O . ASP A 1 603 ? -13.648 -38.419 -3.368 1.00 91.31 603 ASP A O 1
ATOM 4698 N N . LEU A 1 604 ? -12.021 -36.924 -2.951 1.00 93.19 604 LEU A N 1
ATOM 4699 C CA . LEU A 1 604 ? -11.032 -37.559 -3.805 1.00 93.19 604 LEU A CA 1
ATOM 4700 C C . LEU A 1 604 ? -10.293 -38.652 -3.039 1.00 93.19 604 LEU A C 1
ATOM 4702 O O . LEU A 1 604 ? -9.791 -38.430 -1.940 1.00 93.19 604 LEU A O 1
ATOM 4706 N N . TRP A 1 605 ? -10.155 -39.825 -3.650 1.00 95.00 605 TRP A N 1
ATOM 4707 C CA . TRP A 1 605 ? -9.321 -40.897 -3.114 1.00 95.00 605 TRP A CA 1
ATOM 4708 C C . TRP A 1 605 ? -7.954 -40.914 -3.797 1.00 95.00 605 TRP A C 1
ATOM 4710 O O . TRP A 1 605 ? -7.875 -40.867 -5.023 1.00 95.00 605 TRP A O 1
ATOM 4720 N N . LEU A 1 606 ? -6.878 -41.028 -3.019 1.00 96.38 606 LEU A N 1
ATOM 4721 C CA . LEU A 1 606 ? -5.505 -41.182 -3.504 1.00 96.38 606 LEU A CA 1
ATOM 4722 C C . LEU A 1 606 ? -4.934 -42.524 -3.037 1.00 96.38 606 LEU A C 1
ATOM 4724 O O . LEU A 1 606 ? -4.925 -42.804 -1.841 1.00 96.38 606 LEU A O 1
ATOM 4728 N N . PHE A 1 607 ? -4.428 -43.343 -3.960 1.00 97.25 607 PHE A N 1
ATOM 4729 C CA . PHE A 1 607 ? -3.779 -44.614 -3.639 1.00 97.25 607 PHE A CA 1
ATOM 4730 C C . PHE A 1 607 ? -2.252 -44.478 -3.621 1.00 97.25 607 PHE A C 1
ATOM 4732 O O . PHE A 1 607 ? -1.625 -44.148 -4.631 1.00 97.25 607 PHE A O 1
ATOM 4739 N N . ALA A 1 608 ? -1.657 -44.784 -2.471 1.00 96.19 608 ALA A N 1
ATOM 4740 C CA . ALA A 1 608 ? -0.234 -44.704 -2.182 1.00 96.19 608 ALA A CA 1
ATOM 4741 C C . ALA A 1 608 ? 0.399 -46.096 -2.047 1.00 96.19 608 ALA A C 1
ATOM 4743 O O . ALA A 1 608 ? -0.088 -46.951 -1.306 1.00 96.19 608 ALA A O 1
ATOM 4744 N N . TYR A 1 609 ? 1.530 -46.303 -2.727 1.00 94.31 609 TYR A N 1
ATOM 4745 C CA . TYR A 1 609 ? 2.230 -47.597 -2.775 1.00 94.31 609 TYR A CA 1
ATOM 4746 C C . TYR A 1 609 ? 3.743 -47.523 -2.481 1.00 94.31 609 TYR A C 1
ATOM 4748 O O . TYR A 1 609 ? 4.381 -48.573 -2.380 1.00 94.31 609 TYR A O 1
ATOM 4756 N N . GLY A 1 610 ? 4.300 -46.311 -2.353 1.00 92.38 610 GLY A N 1
ATOM 4757 C CA . GLY A 1 610 ? 5.729 -46.028 -2.154 1.00 92.38 610 GLY A CA 1
ATOM 4758 C C . GLY A 1 610 ? 5.974 -44.961 -1.079 1.00 92.38 610 GLY A C 1
ATOM 4759 O O . GLY A 1 610 ? 5.490 -45.094 0.043 1.00 92.38 610 GLY A O 1
ATOM 4760 N N . SER A 1 611 ? 6.685 -43.875 -1.419 1.00 91.31 611 SER A N 1
ATOM 4761 C CA . SER A 1 611 ? 7.038 -42.782 -0.481 1.00 91.31 611 SER A CA 1
ATOM 4762 C C . SER A 1 611 ? 5.823 -42.160 0.216 1.00 91.31 611 SER A C 1
ATOM 4764 O O . SER A 1 611 ? 5.896 -41.787 1.384 1.00 91.31 611 SER A O 1
ATOM 4766 N N . LEU A 1 612 ? 4.694 -42.074 -0.492 1.00 92.94 612 LEU A N 1
ATOM 4767 C CA . LEU A 1 612 ? 3.438 -41.513 0.009 1.00 92.94 612 LEU A CA 1
ATOM 4768 C C . LEU A 1 612 ? 2.852 -42.287 1.201 1.00 92.94 612 LEU A C 1
ATOM 4770 O O . LEU A 1 612 ? 2.019 -41.738 1.908 1.00 92.94 612 LEU A O 1
ATOM 4774 N N . ILE A 1 613 ? 3.290 -43.525 1.459 1.00 92.12 613 ILE A N 1
ATOM 4775 C CA . ILE A 1 613 ? 2.838 -44.302 2.623 1.00 92.12 613 ILE A CA 1
ATOM 4776 C C . ILE A 1 613 ? 3.405 -43.724 3.928 1.00 92.12 613 ILE A C 1
ATOM 4778 O O . ILE A 1 613 ? 2.677 -43.604 4.906 1.00 92.12 613 ILE A O 1
ATOM 4782 N N . TRP A 1 614 ? 4.688 -43.347 3.956 1.00 91.25 614 TRP A N 1
ATOM 4783 C CA . TRP A 1 614 ? 5.364 -42.833 5.162 1.00 91.25 614 TRP A CA 1
ATOM 4784 C C . TRP A 1 614 ? 5.610 -41.325 5.147 1.00 91.25 614 TRP A C 1
ATOM 4786 O O . TRP A 1 614 ? 5.989 -40.750 6.164 1.00 91.25 614 TRP A O 1
ATOM 4796 N N . LYS A 1 615 ? 5.400 -40.674 4.004 1.00 89.00 615 LYS A N 1
ATOM 4797 C CA . LYS A 1 615 ? 5.440 -39.220 3.865 1.00 89.00 615 LYS A CA 1
ATOM 4798 C C . LYS A 1 615 ? 4.309 -38.764 2.941 1.00 89.00 615 LYS A C 1
ATOM 4800 O O . LYS A 1 615 ? 4.573 -38.471 1.773 1.00 89.00 615 LYS A O 1
ATOM 4805 N N . PRO A 1 616 ? 3.051 -38.774 3.411 1.00 83.94 616 PRO A N 1
ATOM 4806 C CA . PRO A 1 616 ? 1.900 -38.409 2.589 1.00 83.94 616 PRO A CA 1
ATOM 4807 C C . PRO A 1 616 ? 1.821 -36.898 2.312 1.00 83.94 616 PRO A C 1
ATOM 4809 O O . PRO A 1 616 ? 1.434 -36.518 1.216 1.00 83.94 616 PRO A O 1
ATOM 4812 N N . ASP A 1 617 ? 2.226 -36.036 3.256 1.00 83.56 617 ASP A N 1
ATOM 4813 C CA . ASP A 1 617 ? 2.181 -34.560 3.147 1.00 83.56 617 ASP A CA 1
ATOM 4814 C C . ASP A 1 617 ? 0.815 -33.991 2.674 1.00 83.56 617 ASP A C 1
ATOM 4816 O O . ASP A 1 617 ? 0.742 -32.928 2.053 1.00 83.56 617 ASP A O 1
ATOM 4820 N N . LEU A 1 618 ? -0.284 -34.692 2.982 1.00 83.50 618 LEU A N 1
ATOM 4821 C CA . LEU A 1 618 ? -1.657 -34.347 2.595 1.00 83.50 618 LEU A CA 1
ATOM 4822 C C . LEU A 1 618 ? -2.642 -34.594 3.753 1.00 83.50 618 LEU A C 1
ATOM 4824 O O . LEU A 1 618 ? -2.466 -35.559 4.502 1.00 83.50 618 LEU A O 1
ATOM 4828 N N . PRO A 1 619 ? -3.672 -33.742 3.925 1.00 82.88 619 PRO A N 1
ATOM 4829 C CA . PRO A 1 619 ? -4.680 -33.909 4.965 1.00 82.88 619 PRO A CA 1
ATOM 4830 C C . PRO A 1 619 ? -5.673 -34.997 4.547 1.00 82.88 619 PRO A C 1
ATOM 4832 O O . PRO A 1 619 ? -6.620 -34.754 3.800 1.00 82.88 619 PRO A O 1
ATOM 4835 N N . ALA A 1 620 ? -5.440 -36.221 5.011 1.00 86.19 620 ALA A N 1
ATOM 4836 C CA . ALA A 1 620 ? -6.368 -37.321 4.803 1.00 86.19 620 ALA A CA 1
ATOM 4837 C C . ALA A 1 620 ? -7.480 -37.272 5.863 1.00 86.19 620 ALA A C 1
ATOM 4839 O O . ALA A 1 620 ? -7.211 -37.413 7.055 1.00 86.19 620 ALA A O 1
ATOM 4840 N N . ALA A 1 621 ? -8.731 -37.111 5.428 1.00 87.31 621 ALA A N 1
ATOM 4841 C CA . ALA A 1 621 ? -9.914 -37.283 6.274 1.00 87.31 621 ALA A CA 1
ATOM 4842 C C . ALA A 1 621 ? -10.092 -38.750 6.702 1.00 87.31 621 ALA A C 1
ATOM 4844 O O . ALA A 1 621 ? -10.742 -39.047 7.700 1.00 87.31 621 ALA A O 1
ATOM 4845 N N . GLU A 1 622 ? -9.525 -39.671 5.924 1.00 91.81 622 GLU A N 1
ATOM 4846 C CA . GLU A 1 622 ? -9.527 -41.100 6.191 1.00 91.81 622 GLU A CA 1
ATOM 4847 C C . GLU A 1 622 ? -8.301 -41.748 5.540 1.00 91.81 622 GLU A C 1
ATOM 4849 O O . GLU A 1 622 ? -7.928 -41.383 4.425 1.00 91.81 622 GLU A O 1
ATOM 4854 N N . SER A 1 623 ? -7.685 -42.714 6.221 1.00 92.62 623 SER A N 1
ATOM 4855 C CA . SER A 1 623 ? -6.597 -43.538 5.689 1.00 92.62 623 SER A CA 1
ATOM 4856 C C . SER A 1 623 ? -6.900 -44.998 5.985 1.00 92.62 623 SER A C 1
ATOM 4858 O O . SER A 1 623 ? -7.123 -45.363 7.139 1.00 92.62 623 SER A O 1
ATOM 4860 N N . CYS A 1 624 ? -6.922 -45.835 4.954 1.00 93.31 624 CYS A N 1
ATOM 4861 C CA . CYS A 1 624 ? -7.210 -47.258 5.098 1.00 93.31 624 CYS A CA 1
ATOM 4862 C C . CYS A 1 624 ? -6.337 -48.104 4.170 1.00 93.31 624 CYS A C 1
ATOM 4864 O O . CYS A 1 624 ? -5.855 -47.644 3.134 1.00 93.31 624 CYS A O 1
ATOM 4866 N N . SER A 1 625 ? -6.128 -49.366 4.547 1.00 94.12 625 SER A N 1
ATOM 4867 C CA . SER A 1 625 ? -5.447 -50.330 3.682 1.00 94.12 625 SER A CA 1
ATOM 4868 C C . SER A 1 625 ? -6.306 -50.628 2.460 1.00 94.12 625 SER A C 1
ATOM 4870 O O . SER A 1 625 ? -7.504 -50.875 2.579 1.00 94.12 625 SER A O 1
ATOM 4872 N N . ALA A 1 626 ? -5.688 -50.644 1.287 1.00 96.00 626 ALA A N 1
ATOM 4873 C CA . ALA A 1 626 ? -6.367 -50.851 0.022 1.00 96.00 626 ALA A CA 1
ATOM 4874 C C . ALA A 1 626 ? -5.548 -51.738 -0.916 1.00 96.00 626 ALA A C 1
ATOM 4876 O O . ALA A 1 626 ? -4.332 -51.881 -0.776 1.00 96.00 626 ALA A O 1
ATOM 4877 N N . ARG A 1 627 ? -6.216 -52.321 -1.910 1.00 95.88 627 ARG A N 1
ATOM 4878 C CA . ARG A 1 627 ? -5.591 -53.118 -2.964 1.00 95.88 627 ARG A CA 1
ATOM 4879 C C . ARG A 1 627 ? -6.050 -52.662 -4.339 1.00 95.88 627 ARG A C 1
ATOM 4881 O O . ARG A 1 627 ? -7.245 -52.527 -4.590 1.00 95.88 627 ARG A O 1
ATOM 4888 N N . VAL A 1 628 ? -5.086 -52.493 -5.234 1.00 96.25 628 VAL A N 1
ATOM 4889 C CA . VAL A 1 628 ? -5.299 -52.290 -6.668 1.00 96.25 628 VAL A CA 1
ATOM 4890 C C . VAL A 1 628 ? -4.986 -53.591 -7.399 1.00 96.25 628 VAL A C 1
ATOM 4892 O O . VAL A 1 628 ? -3.988 -54.253 -7.105 1.00 96.25 628 VAL A O 1
ATOM 4895 N N . TYR A 1 629 ? -5.829 -53.950 -8.364 1.00 93.31 629 TYR A N 1
ATOM 4896 C CA . TYR A 1 629 ? -5.637 -55.106 -9.241 1.00 93.31 629 TYR A CA 1
ATOM 4897 C C . TYR A 1 629 ? -5.166 -54.664 -10.628 1.00 93.31 629 TYR A C 1
ATOM 4899 O O . TYR A 1 629 ? -5.504 -53.577 -11.091 1.00 93.31 629 TYR A O 1
ATOM 4907 N N . GLY A 1 630 ? -4.384 -55.513 -11.295 1.00 92.62 630 GLY A N 1
ATOM 4908 C CA . GLY A 1 630 ? -3.807 -55.232 -12.610 1.00 92.62 630 GLY A CA 1
ATOM 4909 C C . GLY A 1 630 ? -2.498 -54.441 -12.570 1.00 92.62 630 GLY A C 1
ATOM 4910 O O . GLY A 1 630 ? -1.968 -54.126 -13.633 1.00 92.62 630 GLY A O 1
ATOM 4911 N N . TYR A 1 631 ? -1.971 -54.156 -11.377 1.00 95.00 631 TYR A N 1
ATOM 4912 C CA . TYR A 1 631 ? -0.707 -53.452 -11.165 1.00 95.00 631 TYR A CA 1
ATOM 4913 C C . TYR A 1 631 ? 0.063 -54.054 -9.996 1.00 95.00 631 TYR A C 1
ATOM 4915 O O . TYR A 1 631 ? -0.543 -54.464 -9.009 1.00 95.00 631 TYR A O 1
ATOM 4923 N N . HIS A 1 632 ? 1.387 -54.045 -10.070 1.00 92.56 632 HIS A N 1
ATOM 4924 C CA . HIS A 1 632 ? 2.288 -54.449 -8.995 1.00 92.56 632 HIS A CA 1
ATOM 4925 C C . HIS A 1 632 ? 3.365 -53.383 -8.823 1.00 92.56 632 HIS A C 1
ATOM 4927 O O . HIS A 1 632 ? 3.694 -52.661 -9.765 1.00 92.56 632 HIS A O 1
ATOM 4933 N N . ARG A 1 633 ? 3.904 -53.264 -7.609 1.00 93.81 633 ARG A N 1
ATOM 4934 C CA . ARG A 1 633 ? 5.014 -52.348 -7.341 1.00 93.81 633 ARG A CA 1
ATOM 4935 C C . ARG A 1 633 ? 6.356 -53.032 -7.548 1.00 93.81 633 ARG A C 1
ATOM 4937 O O . ARG A 1 633 ? 6.514 -54.205 -7.216 1.00 93.81 633 ARG A O 1
ATOM 4944 N N . GLY A 1 634 ? 7.327 -52.262 -8.011 1.00 91.56 634 GLY A N 1
ATOM 4945 C CA . GLY A 1 634 ? 8.722 -52.672 -8.087 1.00 91.56 634 GLY A CA 1
ATOM 4946 C C . GLY A 1 634 ? 9.633 -51.484 -8.363 1.00 91.56 634 GLY A C 1
ATOM 4947 O O . GLY A 1 634 ? 9.162 -50.374 -8.617 1.00 91.56 634 GLY A O 1
ATOM 4948 N N . LEU A 1 635 ? 10.943 -51.709 -8.271 1.00 92.44 635 LEU A N 1
ATOM 4949 C CA . LEU A 1 635 ? 11.979 -50.711 -8.545 1.00 92.44 635 LEU A CA 1
ATOM 4950 C C . LEU A 1 635 ? 12.143 -50.508 -10.057 1.00 92.44 635 LEU A C 1
ATOM 4952 O O . LEU A 1 635 ? 13.111 -50.964 -10.655 1.00 92.44 635 LEU A O 1
ATOM 4956 N N . TYR A 1 636 ? 11.146 -49.876 -10.672 1.00 91.75 636 TYR A N 1
ATOM 4957 C CA . TYR A 1 636 ? 11.037 -49.725 -12.127 1.00 91.75 636 TYR A CA 1
ATOM 4958 C C . TYR A 1 636 ? 11.377 -48.324 -12.630 1.00 91.75 636 TYR A C 1
ATOM 4960 O O . TYR A 1 636 ? 11.233 -48.060 -13.823 1.00 91.75 636 TYR A O 1
ATOM 4968 N N . LEU A 1 637 ? 11.821 -47.434 -11.742 1.00 90.69 637 LEU A N 1
ATOM 4969 C CA . LEU A 1 637 ? 12.154 -46.057 -12.073 1.00 90.69 637 LEU A CA 1
ATOM 4970 C C . LEU A 1 637 ? 13.600 -45.739 -11.697 1.00 90.69 637 LEU A C 1
ATOM 4972 O O . LEU A 1 637 ? 13.954 -45.782 -10.519 1.00 90.69 637 LEU A O 1
ATOM 4976 N N . TRP A 1 638 ? 14.398 -45.334 -12.682 1.00 91.00 638 TRP A N 1
ATOM 4977 C CA . TRP A 1 638 ? 15.694 -44.713 -12.444 1.00 91.00 638 TRP A CA 1
ATOM 4978 C C . TRP A 1 638 ? 15.538 -43.279 -11.921 1.00 91.00 638 TRP A C 1
ATOM 4980 O O . TRP A 1 638 ? 14.739 -42.493 -12.434 1.00 91.00 638 TRP A O 1
ATOM 4990 N N . SER A 1 639 ? 16.328 -42.922 -10.909 1.00 86.69 639 SER A N 1
ATOM 4991 C CA . SER A 1 639 ? 16.348 -41.599 -10.283 1.00 86.69 639 SER A CA 1
ATOM 4992 C C . SER A 1 639 ? 17.756 -41.014 -10.260 1.00 86.69 639 SER A C 1
ATOM 4994 O O . SER A 1 639 ? 18.615 -41.461 -9.502 1.00 86.69 639 SER A O 1
ATOM 4996 N N . CYS A 1 640 ? 17.957 -39.950 -11.036 1.00 80.06 640 CYS A N 1
ATOM 4997 C CA . CYS A 1 640 ? 19.223 -39.211 -11.117 1.00 80.06 640 CYS A CA 1
ATOM 4998 C C . CYS A 1 640 ? 19.305 -38.021 -10.147 1.00 80.06 640 CYS A C 1
ATOM 5000 O O . CYS A 1 640 ? 20.252 -37.243 -10.215 1.00 80.06 640 CYS A O 1
ATOM 5002 N N . LEU A 1 641 ? 18.274 -37.812 -9.316 1.00 68.44 641 LEU A N 1
ATOM 5003 C CA . LEU A 1 641 ? 18.166 -36.634 -8.445 1.00 68.44 641 LEU A CA 1
ATOM 5004 C C . LEU A 1 641 ? 17.812 -36.994 -7.003 1.00 68.44 641 LEU A C 1
ATOM 5006 O O . LEU A 1 641 ? 18.433 -36.492 -6.067 1.00 68.44 641 LEU A O 1
ATOM 5010 N N . THR A 1 642 ? 16.787 -37.827 -6.796 1.00 74.25 642 THR A N 1
ATOM 5011 C CA . THR A 1 642 ? 16.266 -38.093 -5.446 1.00 74.25 642 THR A CA 1
ATOM 5012 C C . THR A 1 642 ? 16.988 -39.243 -4.756 1.00 74.25 642 THR A C 1
ATOM 5014 O O . THR A 1 642 ? 17.205 -39.163 -3.551 1.00 74.25 642 THR A O 1
ATOM 5017 N N . ARG A 1 643 ? 17.372 -40.293 -5.494 1.00 82.38 643 ARG A N 1
ATOM 5018 C CA . ARG A 1 643 ? 17.995 -41.516 -4.944 1.00 82.38 643 ARG A CA 1
ATOM 5019 C C . ARG A 1 643 ? 19.338 -41.890 -5.572 1.00 82.38 643 ARG A C 1
ATOM 5021 O O . ARG A 1 643 ? 19.952 -42.849 -5.125 1.00 82.38 643 ARG A O 1
ATOM 5028 N N . GLY A 1 644 ? 19.793 -41.128 -6.560 1.00 80.06 644 GLY A N 1
ATOM 5029 C CA . GLY A 1 644 ? 21.117 -41.236 -7.168 1.00 80.06 644 GLY A CA 1
ATOM 5030 C C . GLY A 1 644 ? 21.522 -39.923 -7.827 1.00 80.06 644 GLY A C 1
ATOM 5031 O O . GLY A 1 644 ? 20.844 -38.905 -7.651 1.00 80.06 644 GLY A O 1
ATOM 5032 N N . THR A 1 645 ? 22.595 -39.970 -8.606 1.00 77.31 645 THR A N 1
ATOM 5033 C CA . THR A 1 645 ? 23.125 -38.866 -9.422 1.00 77.31 645 THR A CA 1
ATOM 5034 C C . THR A 1 645 ? 23.039 -39.224 -10.911 1.00 77.31 645 THR A C 1
ATOM 5036 O O . THR A 1 645 ? 22.721 -40.367 -11.241 1.00 77.31 645 THR A O 1
ATOM 5039 N N . PRO A 1 646 ? 23.308 -38.297 -11.848 1.00 71.62 646 PRO A N 1
ATOM 5040 C CA . PRO A 1 646 ? 23.406 -38.645 -13.267 1.00 71.62 646 PRO A CA 1
ATOM 5041 C C . PRO A 1 646 ? 24.465 -39.716 -13.571 1.00 71.62 646 PRO A C 1
ATOM 5043 O O . PRO A 1 646 ? 24.277 -40.498 -14.495 1.00 71.62 646 PRO A O 1
ATOM 5046 N N . GLN A 1 647 ? 25.549 -39.761 -12.790 1.00 71.62 647 GLN A N 1
ATOM 5047 C CA . GLN A 1 647 ? 26.656 -40.709 -12.952 1.00 71.62 647 GLN A CA 1
ATOM 5048 C C . GLN A 1 647 ? 26.370 -42.066 -12.297 1.00 71.62 647 GLN A C 1
ATOM 5050 O O . GLN A 1 647 ? 26.818 -43.093 -12.797 1.00 71.62 647 GLN A O 1
ATOM 5055 N N . ILE A 1 648 ? 25.637 -42.076 -11.179 1.00 80.75 648 ILE A N 1
ATOM 5056 C CA . ILE A 1 648 ? 25.234 -43.290 -10.459 1.00 80.75 648 ILE A CA 1
ATOM 5057 C C . ILE A 1 648 ? 23.737 -43.168 -10.131 1.00 80.75 648 ILE A C 1
ATOM 5059 O O . ILE A 1 648 ? 23.367 -42.787 -9.012 1.00 80.75 648 ILE A O 1
ATOM 5063 N N . PRO A 1 649 ? 22.842 -43.422 -11.106 1.00 85.06 649 PRO A N 1
ATOM 5064 C CA . PRO A 1 649 ? 21.404 -43.301 -10.886 1.00 85.06 649 PRO A CA 1
ATOM 5065 C C . PRO A 1 649 ? 20.907 -44.328 -9.870 1.00 85.06 649 PRO A C 1
ATOM 5067 O O . PRO A 1 649 ? 21.360 -45.465 -9.856 1.00 85.06 649 PRO A O 1
ATOM 5070 N N . GLY A 1 650 ? 19.960 -43.936 -9.019 1.00 89.19 650 GLY A N 1
ATOM 5071 C CA . GLY A 1 650 ? 19.326 -44.811 -8.029 1.00 89.19 650 GLY A CA 1
ATOM 5072 C C . GLY A 1 650 ? 17.996 -45.370 -8.514 1.00 89.19 650 GLY A C 1
ATOM 5073 O O . GLY A 1 650 ? 17.549 -45.048 -9.613 1.00 89.19 650 GLY A O 1
ATOM 5074 N N . LEU A 1 651 ? 17.322 -46.163 -7.680 1.00 91.44 651 LEU A N 1
ATOM 5075 C CA . LEU A 1 651 ? 16.035 -46.775 -8.022 1.00 91.44 651 LEU A CA 1
ATOM 5076 C C . LEU A 1 651 ? 14.894 -46.289 -7.119 1.00 91.44 651 LEU A C 1
ATOM 5078 O O . LEU A 1 651 ? 15.050 -46.093 -5.914 1.00 91.44 651 LEU A O 1
ATOM 5082 N N . VAL A 1 652 ? 13.713 -46.113 -7.710 1.00 92.12 652 VAL A N 1
ATOM 5083 C CA . VAL A 1 652 ? 12.477 -45.699 -7.031 1.00 92.12 652 VAL A CA 1
ATOM 5084 C C . VAL A 1 652 ? 11.341 -46.659 -7.396 1.00 92.12 652 VAL A C 1
ATOM 5086 O O . VAL A 1 652 ? 11.332 -47.263 -8.471 1.00 92.12 652 VAL A O 1
ATOM 5089 N N . LEU A 1 653 ? 10.391 -46.837 -6.473 1.00 93.81 653 LEU A N 1
ATOM 5090 C CA . LEU A 1 653 ? 9.239 -47.710 -6.669 1.00 93.81 653 LEU A CA 1
ATOM 5091 C C . LEU A 1 653 ? 8.246 -47.065 -7.631 1.00 93.81 653 LEU A C 1
ATOM 5093 O O . LEU A 1 653 ? 7.851 -45.923 -7.427 1.00 93.81 653 LEU A O 1
ATOM 5097 N N . ALA A 1 654 ? 7.766 -47.839 -8.596 1.00 93.19 654 ALA A N 1
ATOM 5098 C CA . ALA A 1 654 ? 6.673 -47.466 -9.482 1.00 93.19 654 ALA A CA 1
ATOM 5099 C C . ALA A 1 654 ? 5.656 -48.612 -9.583 1.00 93.19 654 ALA A C 1
ATOM 5101 O O . ALA A 1 654 ? 6.005 -49.778 -9.374 1.00 93.19 654 ALA A O 1
ATOM 5102 N N . LEU A 1 655 ? 4.402 -48.290 -9.913 1.00 94.69 655 LEU A N 1
ATOM 5103 C CA . LEU A 1 655 ? 3.410 -49.293 -10.307 1.00 94.69 655 LEU A CA 1
ATOM 5104 C C . LEU A 1 655 ? 3.546 -49.619 -11.787 1.00 94.69 655 LEU A C 1
ATOM 5106 O O . LEU A 1 655 ? 3.413 -48.730 -12.627 1.00 94.69 655 LEU A O 1
ATOM 5110 N N . ASP A 1 656 ? 3.724 -50.894 -12.102 1.00 92.56 656 ASP A N 1
ATOM 5111 C CA . ASP A 1 656 ? 3.724 -51.391 -13.472 1.00 92.56 656 ASP A CA 1
ATOM 5112 C C . ASP A 1 656 ? 2.615 -52.432 -13.684 1.00 92.56 656 ASP A C 1
ATOM 5114 O O . ASP A 1 656 ? 2.093 -53.021 -12.735 1.00 92.56 656 ASP A O 1
ATOM 5118 N N . HIS A 1 657 ? 2.206 -52.617 -14.936 1.00 90.38 657 HIS A N 1
ATOM 5119 C CA . HIS A 1 657 ? 1.086 -53.475 -15.309 1.00 90.38 657 HIS A CA 1
ATOM 5120 C C . HIS A 1 657 ? 1.321 -54.952 -14.943 1.00 90.38 657 HIS A C 1
ATOM 5122 O O . HIS A 1 657 ? 2.394 -55.509 -15.166 1.00 90.38 657 HIS A O 1
ATOM 5128 N N . GLY A 1 658 ? 0.269 -55.600 -14.436 1.00 87.25 658 GLY A N 1
ATOM 5129 C CA . GLY A 1 658 ? 0.227 -57.007 -14.025 1.00 87.25 658 GLY A CA 1
ATOM 5130 C C . GLY A 1 658 ? 0.122 -57.187 -12.507 1.00 87.25 658 GLY A C 1
ATOM 5131 O O . GLY A 1 658 ? 0.607 -56.361 -11.746 1.00 87.25 658 GLY A O 1
ATOM 5132 N N . GLY A 1 659 ? -0.508 -58.273 -12.047 1.00 90.94 659 GLY A N 1
ATOM 5133 C CA . GLY A 1 659 ? -0.566 -58.632 -10.623 1.00 90.94 659 GLY A CA 1
ATOM 5134 C C . GLY A 1 659 ? -1.543 -57.802 -9.776 1.00 90.94 659 GLY A C 1
ATOM 5135 O O . GLY A 1 659 ? -2.609 -57.398 -10.239 1.00 90.94 659 GLY A O 1
ATOM 5136 N N . SER A 1 660 ? -1.205 -57.603 -8.500 1.00 93.06 660 SER A N 1
ATOM 5137 C CA . SER A 1 660 ? -1.943 -56.731 -7.576 1.00 93.06 660 SER A CA 1
ATOM 5138 C C . SER A 1 660 ? -0.974 -56.042 -6.618 1.00 93.06 660 SER A C 1
ATOM 5140 O O . SER A 1 660 ? 0.044 -56.632 -6.251 1.00 93.06 660 SER A O 1
ATOM 5142 N N . CYS A 1 661 ? -1.308 -54.833 -6.178 1.00 95.44 661 CYS A N 1
ATOM 5143 C CA . CYS A 1 661 ? -0.511 -54.064 -5.234 1.00 95.44 661 CYS A CA 1
ATOM 5144 C C . CYS A 1 661 ? -1.375 -53.678 -4.042 1.00 95.44 661 CYS A C 1
ATOM 5146 O O . CYS A 1 661 ? -2.455 -53.112 -4.209 1.00 95.44 661 CYS A O 1
ATOM 5148 N N . ALA A 1 662 ? -0.886 -53.958 -2.838 1.00 94.75 662 ALA A N 1
ATOM 5149 C CA . ALA A 1 662 ? -1.507 -53.485 -1.611 1.00 94.75 662 ALA A CA 1
ATOM 5150 C C . ALA A 1 662 ? -0.835 -52.179 -1.153 1.00 94.75 662 ALA A C 1
ATOM 5152 O O . ALA A 1 662 ? 0.371 -52.010 -1.300 1.00 94.75 662 ALA A O 1
ATOM 5153 N N . GLY A 1 663 ? -1.593 -51.234 -0.623 1.00 95.50 663 GLY A N 1
ATOM 5154 C CA . GLY A 1 663 ? -1.108 -49.905 -0.256 1.00 95.50 663 GLY A CA 1
ATOM 5155 C C . GLY A 1 663 ? -2.106 -49.188 0.640 1.00 95.50 663 GLY A C 1
ATOM 5156 O O . GLY A 1 663 ? -2.993 -49.825 1.205 1.00 95.50 663 GLY A O 1
ATOM 5157 N N . LEU A 1 664 ? -1.978 -47.871 0.758 1.00 95.56 664 LEU A N 1
ATOM 5158 C CA . LEU A 1 664 ? -2.919 -47.044 1.514 1.00 95.56 664 LEU A CA 1
ATOM 5159 C C . LEU A 1 664 ? -3.795 -46.230 0.567 1.00 95.56 664 LEU A C 1
ATOM 5161 O O . LEU A 1 664 ? -3.304 -45.687 -0.419 1.00 95.56 664 LEU A O 1
ATOM 5165 N N . ALA A 1 665 ? -5.084 -46.138 0.871 1.00 95.94 665 ALA A N 1
ATOM 5166 C CA . ALA A 1 665 ? -6.003 -45.210 0.235 1.00 95.94 665 ALA A CA 1
ATOM 5167 C C . ALA A 1 665 ? -6.315 -44.066 1.203 1.00 95.94 665 ALA A C 1
ATOM 5169 O O . ALA A 1 665 ? -6.809 -44.296 2.309 1.00 95.94 665 ALA A O 1
ATOM 5170 N N . PHE A 1 666 ? -6.031 -42.842 0.768 1.00 95.94 666 PHE A N 1
ATOM 5171 C CA . PHE A 1 666 ? -6.312 -41.613 1.499 1.00 95.94 666 PHE A CA 1
ATOM 5172 C C . PHE A 1 666 ? -7.554 -40.939 0.918 1.00 95.94 666 PHE A C 1
ATOM 5174 O O . PHE A 1 666 ? -7.580 -40.658 -0.281 1.00 95.94 666 PHE A O 1
ATOM 5181 N N . ARG A 1 667 ? -8.561 -40.656 1.748 1.00 94.75 667 ARG A N 1
ATOM 5182 C CA . ARG A 1 667 ? -9.704 -39.812 1.376 1.00 94.75 667 ARG A CA 1
ATOM 5183 C C . ARG A 1 667 ? -9.369 -38.359 1.674 1.00 94.75 667 ARG A C 1
ATOM 5185 O O . ARG A 1 667 ? -9.092 -38.012 2.821 1.00 94.75 667 ARG A O 1
ATOM 5192 N N . ILE A 1 668 ? -9.403 -37.520 0.653 1.00 93.50 668 ILE A N 1
ATOM 5193 C CA . ILE A 1 668 ? -9.106 -36.092 0.717 1.00 93.50 668 ILE A CA 1
ATOM 5194 C C . ILE A 1 668 ? -10.427 -35.345 0.553 1.00 93.50 668 ILE A C 1
ATOM 5196 O O . ILE A 1 668 ? -11.140 -35.556 -0.431 1.00 93.50 668 ILE A O 1
ATOM 5200 N N . ALA A 1 669 ? -10.747 -34.491 1.527 1.00 90.50 669 ALA A N 1
ATOM 5201 C CA . ALA A 1 669 ? -11.951 -33.671 1.488 1.00 90.50 669 ALA A CA 1
ATOM 5202 C C . ALA A 1 669 ? -11.932 -32.753 0.260 1.00 90.50 669 ALA A C 1
ATOM 5204 O O . ALA A 1 669 ? -10.897 -32.164 -0.052 1.00 90.50 669 ALA A O 1
ATOM 5205 N N . THR A 1 670 ? -13.067 -32.634 -0.426 1.00 88.12 670 THR A N 1
ATOM 5206 C CA . THR A 1 670 ? -13.186 -31.810 -1.645 1.00 88.12 670 THR A CA 1
ATOM 5207 C C . THR A 1 670 ? -12.792 -30.350 -1.381 1.00 88.12 670 THR A C 1
ATOM 5209 O O . THR A 1 670 ? -12.016 -29.758 -2.141 1.00 88.12 670 THR A O 1
ATOM 5212 N N . ASP A 1 671 ? -13.264 -29.796 -0.263 1.00 85.12 671 ASP A N 1
ATOM 5213 C CA . ASP A 1 671 ? -12.948 -28.438 0.168 1.00 85.12 671 ASP A CA 1
ATOM 5214 C C . ASP A 1 671 ? -11.465 -28.318 0.535 1.00 85.12 671 ASP A C 1
ATOM 5216 O O . ASP A 1 671 ? -10.977 -28.911 1.495 1.00 85.12 671 ASP A O 1
ATOM 5220 N N . GLY A 1 672 ? -10.733 -27.526 -0.249 1.00 83.75 672 GLY A N 1
ATOM 5221 C CA . GLY A 1 672 ? -9.308 -27.289 -0.025 1.00 83.75 672 GLY A CA 1
ATOM 5222 C C . GLY A 1 672 ? -8.373 -28.377 -0.564 1.00 83.75 672 GLY A C 1
ATOM 5223 O O . GLY A 1 672 ? -7.176 -28.295 -0.311 1.00 83.75 672 GLY A O 1
ATOM 5224 N N . ALA A 1 673 ? -8.850 -29.353 -1.350 1.00 86.62 673 ALA A N 1
ATOM 5225 C CA . ALA A 1 673 ? -7.981 -30.375 -1.951 1.00 86.62 673 ALA A CA 1
ATOM 5226 C C . ALA A 1 673 ? -6.927 -29.796 -2.917 1.00 86.62 673 ALA A C 1
ATOM 5228 O O . ALA A 1 673 ? -5.808 -30.305 -2.996 1.00 86.62 673 ALA A O 1
ATOM 5229 N N . MET A 1 674 ? -7.275 -28.736 -3.658 1.00 90.44 674 MET A N 1
ATOM 5230 C CA . MET A 1 674 ? -6.477 -28.238 -4.790 1.00 90.44 674 MET A CA 1
ATOM 5231 C C . MET A 1 674 ? -5.027 -27.861 -4.425 1.00 90.44 674 MET A C 1
ATOM 5233 O O . MET A 1 674 ? -4.126 -28.417 -5.052 1.00 90.44 674 MET A O 1
ATOM 5237 N N . PRO A 1 675 ? -4.747 -27.052 -3.381 1.00 90.44 675 PRO A N 1
ATOM 5238 C CA . PRO A 1 675 ? -3.366 -26.742 -2.990 1.00 90.44 675 PRO A CA 1
ATOM 5239 C C . PRO A 1 675 ? -2.527 -27.970 -2.607 1.00 90.44 675 PRO A C 1
ATOM 5241 O O . PRO A 1 675 ? -1.306 -27.978 -2.772 1.00 90.44 675 PRO A O 1
ATOM 5244 N N . HIS A 1 676 ? -3.156 -29.021 -2.070 1.00 89.38 676 HIS A N 1
ATOM 5245 C CA . HIS A 1 676 ? -2.464 -30.266 -1.725 1.00 89.38 676 HIS A CA 1
ATOM 5246 C C . HIS A 1 676 ? -2.169 -31.107 -2.967 1.00 89.38 676 HIS A C 1
ATOM 5248 O O . HIS A 1 676 ? -1.085 -31.680 -3.071 1.00 89.38 676 HIS A O 1
ATOM 5254 N N . LEU A 1 677 ? -3.094 -31.137 -3.928 1.00 90.62 677 LEU A N 1
ATOM 5255 C CA . LEU A 1 677 ? -2.904 -31.811 -5.211 1.00 90.62 677 LEU A CA 1
ATOM 5256 C C . LEU A 1 677 ? -1.830 -31.125 -6.064 1.00 90.62 677 LEU A C 1
ATOM 5258 O O . LEU A 1 677 ? -1.024 -31.820 -6.674 1.00 90.62 677 LEU A O 1
ATOM 5262 N N . GLU A 1 678 ? -1.758 -29.793 -6.050 1.00 91.06 678 GLU A N 1
ATOM 5263 C CA . GLU A 1 678 ? -0.698 -29.020 -6.717 1.00 91.06 678 GLU A CA 1
ATOM 5264 C C . GLU A 1 678 ? 0.690 -29.364 -6.158 1.00 91.06 678 GLU A C 1
ATOM 5266 O O . GLU A 1 678 ? 1.600 -29.701 -6.917 1.00 91.06 678 GLU A O 1
ATOM 5271 N N . LYS A 1 679 ? 0.840 -29.388 -4.826 1.00 89.12 679 LYS A N 1
ATOM 5272 C CA . LYS A 1 679 ? 2.092 -29.806 -4.168 1.00 89.12 679 LYS A CA 1
ATOM 5273 C C . LYS A 1 679 ? 2.445 -31.264 -4.450 1.00 89.12 679 LYS A C 1
ATOM 5275 O O . LYS A 1 679 ? 3.613 -31.585 -4.669 1.00 89.12 679 LYS A O 1
ATOM 5280 N N . LEU A 1 680 ? 1.450 -32.152 -4.451 1.00 90.94 680 LEU A N 1
ATOM 5281 C CA . LEU A 1 680 ? 1.641 -33.559 -4.797 1.00 90.94 680 LEU A CA 1
ATOM 5282 C C . LEU A 1 680 ? 2.131 -33.707 -6.244 1.00 90.94 680 LEU A C 1
ATOM 5284 O O . LEU A 1 680 ? 3.037 -34.498 -6.499 1.00 90.94 680 LEU A O 1
ATOM 5288 N N . TRP A 1 681 ? 1.585 -32.915 -7.172 1.00 92.81 681 TRP A N 1
ATOM 5289 C CA . TRP A 1 681 ? 2.023 -32.894 -8.568 1.00 92.81 681 TRP A CA 1
ATOM 5290 C C . TRP A 1 681 ? 3.460 -32.402 -8.708 1.00 92.81 681 TRP A C 1
ATOM 5292 O O . TRP A 1 681 ? 4.265 -33.072 -9.345 1.00 92.81 681 TRP A O 1
ATOM 5302 N N . GLN A 1 682 ? 3.823 -31.299 -8.052 1.00 86.25 682 GLN A N 1
ATOM 5303 C CA . GLN A 1 682 ? 5.207 -30.810 -8.042 1.00 86.25 682 GLN A CA 1
ATOM 5304 C C . GLN A 1 682 ? 6.191 -31.842 -7.478 1.00 86.25 682 GLN A C 1
ATOM 5306 O O . GLN A 1 682 ? 7.342 -31.894 -7.893 1.00 86.25 682 GLN A O 1
ATOM 5311 N N . ARG A 1 683 ? 5.753 -32.683 -6.537 1.00 86.50 683 ARG A N 1
ATOM 5312 C CA . ARG A 1 683 ? 6.594 -33.718 -5.934 1.00 86.50 683 ARG A CA 1
ATOM 5313 C C . ARG A 1 683 ? 6.751 -34.958 -6.815 1.00 86.50 683 ARG A C 1
ATOM 5315 O O . ARG A 1 683 ? 7.874 -35.409 -7.019 1.00 86.50 683 ARG A O 1
ATOM 5322 N N . GLU A 1 684 ? 5.649 -35.551 -7.266 1.00 87.06 684 GLU A N 1
ATOM 5323 C CA . GLU A 1 684 ? 5.676 -36.852 -7.950 1.00 87.06 684 GLU A CA 1
ATOM 5324 C C . GLU A 1 684 ? 5.845 -36.693 -9.471 1.00 87.06 684 GLU A C 1
ATOM 5326 O O . GLU A 1 684 ? 6.520 -37.498 -10.107 1.00 87.06 684 GLU A O 1
ATOM 5331 N N . MET A 1 685 ? 5.300 -35.629 -10.069 1.00 87.69 685 MET A N 1
ATOM 5332 C CA . MET A 1 685 ? 5.272 -35.437 -11.524 1.00 87.69 685 MET A CA 1
ATOM 5333 C C . MET A 1 685 ? 6.411 -34.565 -12.071 1.00 87.69 685 MET A C 1
ATOM 5335 O O . MET A 1 685 ? 6.507 -34.446 -13.287 1.00 87.69 685 MET A O 1
ATOM 5339 N N . ALA A 1 686 ? 7.305 -34.018 -11.234 1.00 80.12 686 ALA A N 1
ATOM 5340 C CA . ALA A 1 686 ? 8.380 -33.100 -11.656 1.00 80.12 686 ALA A CA 1
ATOM 5341 C C . ALA A 1 686 ? 9.215 -33.593 -12.849 1.00 80.12 686 ALA A C 1
ATOM 5343 O O . ALA A 1 686 ? 9.548 -32.817 -13.735 1.00 80.12 686 ALA A O 1
ATOM 5344 N N . MET A 1 687 ? 9.543 -34.887 -12.890 1.00 80.19 687 MET A N 1
ATOM 5345 C CA . MET A 1 687 ? 10.355 -35.475 -13.968 1.00 80.19 687 MET A CA 1
ATOM 5346 C C . MET A 1 687 ? 9.515 -36.070 -15.108 1.00 80.19 687 MET A C 1
ATOM 5348 O O . MET A 1 687 ? 10.065 -36.647 -16.040 1.00 80.19 687 MET A O 1
ATOM 5352 N N . GLY A 1 688 ? 8.181 -36.028 -15.012 1.00 83.50 688 GLY A N 1
ATOM 5353 C CA . GLY A 1 688 ? 7.275 -36.624 -15.999 1.00 83.50 688 GLY A CA 1
ATOM 5354 C C . GLY A 1 688 ? 7.420 -38.145 -16.180 1.00 83.50 688 GLY A C 1
ATOM 5355 O O . GLY A 1 688 ? 6.941 -38.687 -17.176 1.00 83.50 688 GLY A O 1
ATOM 5356 N N . SER A 1 689 ? 8.090 -38.838 -15.251 1.00 86.56 689 SER A N 1
ATOM 5357 C CA . SER A 1 689 ? 8.354 -40.286 -15.326 1.00 86.56 689 SER A CA 1
ATOM 5358 C C . SER A 1 689 ? 7.135 -41.151 -14.989 1.00 86.56 689 SER A C 1
ATOM 5360 O O . SER A 1 689 ? 7.082 -42.328 -15.350 1.00 86.56 689 SER A O 1
ATOM 5362 N N . TYR A 1 690 ? 6.148 -40.578 -14.301 1.00 91.31 690 TYR A N 1
ATOM 5363 C CA . TYR A 1 690 ? 4.881 -41.236 -14.009 1.00 91.31 690 TYR A CA 1
ATOM 5364 C C . TYR A 1 690 ? 3.763 -40.741 -14.922 1.00 91.31 690 TYR A C 1
ATOM 5366 O O . TYR A 1 690 ? 3.795 -39.634 -15.454 1.00 91.31 690 TYR A O 1
ATOM 5374 N N . ARG A 1 691 ? 2.725 -41.564 -15.040 1.00 91.69 691 ARG A N 1
ATOM 5375 C CA . ARG A 1 691 ? 1.433 -41.227 -15.623 1.00 91.69 691 ARG A CA 1
ATOM 5376 C C . ARG A 1 691 ? 0.363 -41.279 -14.528 1.00 91.69 691 ARG A C 1
ATOM 5378 O O . ARG A 1 691 ? 0.188 -42.335 -13.918 1.00 91.69 691 ARG A O 1
ATOM 5385 N N . PRO A 1 692 ? -0.381 -40.195 -14.277 1.00 94.31 692 PRO A N 1
ATOM 5386 C CA . PRO A 1 692 ? -1.523 -40.228 -13.375 1.00 94.31 692 PRO A CA 1
ATOM 5387 C C . PRO A 1 692 ? -2.611 -41.165 -13.918 1.00 94.31 692 PRO A C 1
ATOM 5389 O O . PRO A 1 692 ? -2.923 -41.145 -15.111 1.00 94.31 692 PRO A O 1
ATOM 5392 N N . ALA A 1 693 ? -3.191 -41.996 -13.057 1.00 93.94 693 ALA A N 1
ATOM 5393 C CA . ALA A 1 693 ? -4.229 -42.951 -13.427 1.00 93.94 693 ALA A CA 1
ATOM 5394 C C . ALA A 1 693 ? -5.297 -43.071 -12.336 1.00 93.94 693 ALA A C 1
ATOM 5396 O O . ALA A 1 693 ? -4.987 -43.137 -11.148 1.00 93.94 693 ALA A O 1
ATOM 5397 N N . TRP A 1 694 ? -6.558 -43.151 -12.759 1.00 94.38 694 TRP A N 1
ATOM 5398 C CA . TRP A 1 694 ? -7.692 -43.441 -11.885 1.00 94.38 694 TRP A CA 1
ATOM 5399 C C . TRP A 1 694 ? -7.970 -44.938 -11.885 1.00 94.38 694 TRP A C 1
ATOM 5401 O O . TRP A 1 694 ? -8.475 -45.472 -12.874 1.00 94.38 694 TRP A O 1
ATOM 5411 N N . LEU A 1 695 ? -7.655 -45.608 -10.781 1.00 94.38 695 LEU A N 1
ATOM 5412 C CA . LEU A 1 695 ? -7.769 -47.057 -10.646 1.00 94.38 695 LEU A CA 1
ATOM 5413 C C . LEU A 1 695 ? -8.871 -47.436 -9.657 1.00 94.38 695 LEU A C 1
ATOM 5415 O O . LEU A 1 695 ? -9.161 -46.710 -8.708 1.00 94.38 695 LEU A O 1
ATOM 5419 N N . ALA A 1 696 ? -9.493 -48.592 -9.885 1.00 93.75 696 ALA A N 1
ATOM 5420 C CA . ALA A 1 696 ? -10.404 -49.181 -8.915 1.00 93.75 696 ALA A CA 1
ATOM 5421 C C . ALA A 1 696 ? -9.593 -49.812 -7.771 1.00 93.75 696 ALA A C 1
ATOM 5423 O O . ALA A 1 696 ? -8.783 -50.715 -7.992 1.00 93.75 696 ALA A O 1
ATOM 5424 N N . CYS A 1 697 ? -9.841 -49.341 -6.553 1.00 94.69 697 CYS A N 1
ATOM 5425 C CA . CYS A 1 697 ? -9.226 -49.811 -5.320 1.00 94.69 697 CYS A CA 1
ATOM 5426 C C . CYS A 1 697 ? -10.267 -50.539 -4.472 1.00 94.69 697 CYS A C 1
ATOM 5428 O O . CYS A 1 697 ? -11.367 -50.030 -4.251 1.00 94.69 697 CYS A O 1
ATOM 5430 N N . GLN A 1 698 ? -9.909 -51.711 -3.958 1.00 96.00 698 GLN A N 1
ATOM 5431 C CA . GLN A 1 698 ? -10.685 -52.403 -2.937 1.00 96.00 698 GLN A CA 1
ATOM 5432 C C . GLN A 1 698 ? -10.119 -52.056 -1.561 1.00 96.00 698 GLN A C 1
ATOM 5434 O O . GLN A 1 698 ? -8.959 -52.359 -1.283 1.00 96.00 698 GLN A O 1
ATOM 5439 N N . LEU A 1 699 ? -10.923 -51.405 -0.725 1.00 94.75 699 LEU A N 1
ATOM 5440 C CA . LEU A 1 699 ? -10.577 -51.074 0.654 1.00 94.75 699 LEU A CA 1
ATOM 5441 C C . LEU A 1 699 ? -10.685 -52.324 1.540 1.00 94.75 699 LEU A C 1
ATOM 5443 O O . LEU A 1 699 ? -11.405 -53.274 1.219 1.00 94.75 699 LEU A O 1
ATOM 5447 N N . ASN A 1 700 ? -9.962 -52.337 2.656 1.00 89.75 700 ASN A N 1
ATOM 5448 C CA . ASN A 1 700 ? -9.949 -53.452 3.608 1.00 89.75 700 ASN A CA 1
ATOM 5449 C C . ASN A 1 700 ? -11.310 -53.717 4.276 1.00 89.75 700 ASN A C 1
ATOM 5451 O O . ASN A 1 700 ? -11.561 -54.841 4.699 1.00 89.75 700 ASN A O 1
ATOM 5455 N N . ASP A 1 701 ? -12.192 -52.720 4.326 1.00 88.25 701 ASP A N 1
ATOM 5456 C CA . ASP A 1 701 ? -13.573 -52.843 4.804 1.00 88.25 701 ASP A CA 1
ATOM 5457 C C . ASP A 1 701 ? -14.561 -53.373 3.743 1.00 88.25 701 ASP A C 1
ATOM 5459 O O . ASP A 1 701 ? -15.758 -53.491 4.000 1.00 88.25 701 ASP A O 1
ATOM 5463 N N . GLY A 1 702 ? -14.071 -53.699 2.542 1.00 88.62 702 GLY A N 1
ATOM 5464 C CA . GLY A 1 702 ? -14.858 -54.247 1.439 1.00 88.62 702 GLY A CA 1
ATOM 5465 C C . GLY A 1 702 ? -15.410 -53.210 0.459 1.00 88.62 702 GLY A C 1
ATOM 5466 O O . GLY A 1 702 ? -15.880 -53.605 -0.614 1.00 88.62 702 GLY A O 1
ATOM 5467 N N . ARG A 1 703 ? -15.320 -51.902 0.748 1.00 93.94 703 ARG A N 1
ATOM 5468 C CA . ARG A 1 703 ? -15.740 -50.851 -0.194 1.00 93.94 703 ARG A CA 1
ATOM 5469 C C . ARG A 1 703 ? -14.860 -50.849 -1.444 1.00 93.94 703 ARG A C 1
ATOM 5471 O O . ARG A 1 703 ? -13.658 -51.110 -1.398 1.00 93.94 703 ARG A O 1
ATOM 5478 N N . ARG A 1 704 ? -15.461 -50.510 -2.585 1.00 94.62 704 ARG A N 1
ATOM 5479 C CA . ARG A 1 704 ? -14.739 -50.242 -3.834 1.00 94.62 704 ARG A CA 1
ATOM 5480 C C . ARG A 1 704 ? -14.783 -48.752 -4.117 1.00 94.62 704 ARG A C 1
ATOM 5482 O O . ARG A 1 704 ? -15.866 -48.190 -4.245 1.00 94.62 704 ARG A O 1
ATOM 5489 N N . VAL A 1 705 ? -13.613 -48.136 -4.229 1.00 93.88 705 VAL A N 1
ATOM 5490 C CA . VAL A 1 705 ? -13.467 -46.707 -4.525 1.00 93.88 705 VAL A CA 1
ATOM 5491 C C . VAL A 1 705 ? -12.595 -46.517 -5.754 1.00 93.88 705 VAL A C 1
ATOM 5493 O O . VAL A 1 705 ? -11.762 -47.362 -6.081 1.00 93.88 705 VAL A O 1
ATOM 5496 N N . ARG A 1 706 ? -12.782 -45.401 -6.450 1.00 94.25 706 ARG A N 1
ATOM 5497 C CA . ARG A 1 706 ? -11.924 -45.014 -7.566 1.00 94.25 706 ARG A CA 1
ATOM 5498 C C . ARG A 1 706 ? -10.882 -44.035 -7.043 1.00 94.25 706 ARG A C 1
ATOM 5500 O O . ARG A 1 706 ? -11.246 -42.940 -6.632 1.00 94.25 706 ARG A O 1
ATOM 5507 N N . ALA A 1 707 ? -9.615 -44.436 -7.040 1.00 94.94 707 ALA A N 1
ATOM 5508 C CA . ALA A 1 707 ? -8.532 -43.628 -6.498 1.00 94.94 707 ALA A CA 1
ATOM 5509 C C . ALA A 1 707 ? -7.544 -43.201 -7.582 1.00 94.94 707 ALA A C 1
ATOM 5511 O O . ALA A 1 707 ? -7.202 -43.969 -8.484 1.00 94.94 707 ALA A O 1
ATOM 5512 N N . LEU A 1 708 ? -7.065 -41.973 -7.458 1.00 96.06 708 LEU A N 1
ATOM 5513 C CA . LEU A 1 708 ? -5.968 -41.433 -8.236 1.00 96.06 708 LEU A CA 1
ATOM 5514 C C . LEU A 1 708 ? -4.645 -42.038 -7.748 1.00 96.06 708 LEU A C 1
ATOM 5516 O O . LEU A 1 708 ? -4.419 -42.187 -6.549 1.00 96.06 708 LEU A O 1
ATOM 5520 N N . THR A 1 709 ? -3.761 -42.403 -8.666 1.00 95.69 709 THR A N 1
ATOM 5521 C CA . THR A 1 709 ? -2.407 -42.874 -8.354 1.00 95.69 709 THR A CA 1
ATOM 5522 C C . THR A 1 709 ? -1.454 -42.573 -9.506 1.00 95.69 709 THR A C 1
ATOM 5524 O O . THR A 1 709 ? -1.871 -42.094 -10.559 1.00 95.69 709 THR A O 1
ATOM 5527 N N . PHE A 1 710 ? -0.173 -42.868 -9.316 1.00 95.44 710 PHE A N 1
ATOM 5528 C CA . PHE A 1 710 ? 0.883 -42.643 -10.297 1.00 95.44 710 PHE A CA 1
ATOM 5529 C C . PHE A 1 710 ? 1.387 -43.992 -10.804 1.00 95.44 710 PHE A C 1
ATOM 5531 O O . PHE A 1 710 ? 1.916 -44.778 -10.026 1.00 95.44 710 PHE A O 1
ATOM 5538 N N . VAL A 1 711 ? 1.211 -44.290 -12.089 1.00 94.56 711 VAL A N 1
ATOM 5539 C CA . VAL A 1 711 ? 1.718 -45.525 -12.713 1.00 94.56 711 VAL A CA 1
ATOM 5540 C C . VAL A 1 711 ? 2.938 -45.222 -13.572 1.00 94.56 711 VAL A C 1
ATOM 5542 O O . VAL A 1 711 ? 3.124 -44.093 -14.016 1.00 94.56 711 VAL A O 1
ATOM 5545 N N . MET A 1 712 ? 3.790 -46.211 -13.806 1.00 92.62 712 MET A N 1
ATOM 5546 C CA . MET A 1 712 ? 5.011 -46.036 -14.584 1.00 92.62 712 MET A CA 1
ATOM 5547 C C . MET A 1 712 ? 4.704 -45.678 -16.046 1.00 92.62 712 MET A C 1
ATOM 5549 O O . MET A 1 712 ? 3.875 -46.327 -16.690 1.00 92.62 712 MET A O 1
ATOM 5553 N N . HIS A 1 713 ? 5.390 -44.668 -16.590 1.00 88.94 713 HIS A N 1
ATOM 5554 C CA . HIS A 1 713 ? 5.331 -44.337 -18.014 1.00 88.94 713 HIS A CA 1
ATOM 5555 C C . HIS A 1 713 ? 6.438 -45.091 -18.770 1.00 88.94 713 HIS A C 1
ATOM 5557 O O . HIS A 1 713 ? 7.589 -44.660 -18.778 1.00 88.94 713 HIS A O 1
ATOM 5563 N N . ARG A 1 714 ? 6.104 -46.225 -19.405 1.00 88.69 714 ARG A N 1
ATOM 5564 C CA . ARG A 1 714 ? 7.098 -47.120 -20.039 1.00 88.69 714 ARG A CA 1
ATOM 5565 C C . ARG A 1 714 ? 7.883 -46.484 -21.191 1.00 88.69 714 ARG A C 1
ATOM 5567 O O . ARG A 1 714 ? 9.021 -46.870 -21.411 1.00 88.69 714 ARG A O 1
ATOM 5574 N N . ASP A 1 715 ? 7.317 -45.486 -21.872 1.00 84.38 715 ASP A N 1
ATOM 5575 C CA . ASP A 1 715 ? 7.985 -44.821 -23.006 1.00 84.38 715 ASP A CA 1
ATOM 5576 C C . ASP A 1 715 ? 9.040 -43.781 -22.579 1.00 84.38 715 ASP A C 1
ATOM 5578 O O . ASP A 1 715 ? 9.581 -43.063 -23.419 1.00 84.38 715 ASP A O 1
ATOM 5582 N N . LYS A 1 716 ? 9.309 -43.632 -21.273 1.00 84.50 716 LYS A N 1
ATOM 5583 C CA . LYS A 1 716 ? 10.321 -42.696 -20.767 1.00 84.50 716 LYS A CA 1
ATOM 5584 C C . LYS A 1 716 ? 11.676 -43.397 -20.601 1.00 84.50 716 LYS A C 1
ATOM 5586 O O . LYS A 1 716 ? 11.702 -44.518 -20.097 1.00 84.50 716 LYS A O 1
ATOM 5591 N N . PRO A 1 717 ? 12.807 -42.719 -20.895 1.00 81.94 717 PRO A N 1
ATOM 5592 C CA . PRO A 1 717 ? 14.155 -43.266 -20.673 1.00 81.94 717 PRO A CA 1
ATOM 5593 C C . PRO A 1 717 ? 14.438 -43.679 -19.222 1.00 81.94 717 PRO A C 1
ATOM 5595 O O . PRO A 1 717 ? 15.348 -44.453 -18.954 1.00 81.94 717 PRO A O 1
ATOM 5598 N N . THR A 1 718 ? 13.658 -43.159 -18.274 1.00 87.25 718 THR A N 1
ATOM 5599 C CA . THR A 1 718 ? 13.752 -43.472 -16.847 1.00 87.25 718 THR A CA 1
ATOM 5600 C C . THR A 1 718 ? 13.102 -44.804 -16.469 1.00 87.25 718 THR A C 1
ATOM 5602 O O . THR A 1 718 ? 13.245 -45.235 -15.324 1.00 87.25 718 THR A O 1
ATOM 5605 N N . TYR A 1 719 ? 12.408 -45.482 -17.390 1.00 90.19 719 TYR A N 1
ATOM 5606 C CA . TYR A 1 719 ? 11.866 -46.815 -17.146 1.00 90.19 719 TYR A CA 1
ATOM 5607 C C . TYR A 1 719 ? 12.988 -47.852 -17.061 1.00 90.19 719 TYR A C 1
ATOM 5609 O O . TYR A 1 719 ? 13.655 -48.153 -18.045 1.00 90.19 719 TYR A O 1
ATOM 5617 N N . ALA A 1 720 ? 13.175 -48.418 -15.872 1.00 86.44 720 ALA A N 1
ATOM 5618 C CA . ALA A 1 720 ? 14.206 -49.415 -15.613 1.00 86.44 720 ALA A CA 1
ATOM 5619 C C . ALA A 1 720 ? 13.776 -50.839 -15.998 1.00 86.44 720 ALA A C 1
ATOM 5621 O O . ALA A 1 720 ? 14.616 -51.697 -16.259 1.00 86.44 720 ALA A O 1
ATOM 5622 N N . GLY A 1 721 ? 12.465 -51.108 -16.013 1.00 85.69 721 GLY A N 1
ATOM 5623 C CA . GLY A 1 721 ? 11.947 -52.468 -16.141 1.00 85.69 721 GLY A CA 1
ATOM 5624 C C . GLY A 1 721 ? 12.488 -53.403 -15.052 1.00 85.69 721 GLY A C 1
ATOM 5625 O O . GLY A 1 721 ? 12.966 -52.976 -14.000 1.00 85.69 721 GLY A O 1
ATOM 5626 N N . ARG A 1 722 ? 12.392 -54.715 -15.275 1.00 84.75 722 ARG A N 1
ATOM 5627 C CA . ARG A 1 722 ? 12.920 -55.701 -14.326 1.00 84.75 722 ARG A CA 1
ATOM 5628 C C . ARG A 1 722 ? 14.434 -55.830 -14.497 1.00 84.75 722 ARG A C 1
ATOM 5630 O O . ARG A 1 722 ? 14.890 -56.399 -15.482 1.00 84.75 722 ARG A O 1
ATOM 5637 N N . LEU A 1 723 ? 15.182 -55.347 -13.511 1.00 86.06 723 LEU A N 1
ATOM 5638 C CA . LEU A 1 723 ? 16.643 -55.384 -13.514 1.00 86.06 723 LEU A CA 1
ATOM 5639 C C . LEU A 1 723 ? 17.205 -56.687 -12.914 1.00 86.06 723 LEU A C 1
ATOM 5641 O O . LEU A 1 723 ? 16.574 -57.268 -12.023 1.00 86.06 723 LEU A O 1
ATOM 5645 N N . PRO A 1 724 ? 18.394 -57.140 -13.358 1.00 83.19 724 PRO A N 1
ATOM 5646 C CA . PRO A 1 724 ? 19.137 -58.213 -12.705 1.00 83.19 724 PRO A CA 1
ATOM 5647 C C . PRO A 1 724 ? 19.528 -57.863 -11.262 1.00 83.19 724 PRO A C 1
ATOM 5649 O O . PRO A 1 724 ? 19.807 -56.708 -10.940 1.00 83.19 724 PRO A O 1
ATOM 5652 N N . ASP A 1 725 ? 19.640 -58.881 -10.405 1.00 81.19 725 ASP A N 1
ATOM 5653 C CA . ASP A 1 725 ? 19.940 -58.703 -8.977 1.00 81.19 725 ASP A CA 1
ATOM 5654 C C . ASP A 1 725 ? 21.256 -57.955 -8.708 1.00 81.19 725 ASP A C 1
ATOM 5656 O O . ASP A 1 725 ? 21.340 -57.211 -7.734 1.00 81.19 725 ASP A O 1
ATOM 5660 N N . HIS A 1 726 ? 22.277 -58.132 -9.553 1.00 81.19 726 HIS A N 1
ATOM 5661 C CA . HIS A 1 726 ? 23.561 -57.449 -9.378 1.00 81.19 726 HIS A CA 1
ATOM 5662 C C . HIS A 1 726 ? 23.441 -55.933 -9.606 1.00 81.19 726 HIS A C 1
ATOM 5664 O O . HIS A 1 726 ? 23.977 -55.175 -8.812 1.00 81.19 726 HIS A O 1
ATOM 5670 N N . ILE A 1 727 ? 22.650 -55.484 -10.590 1.00 84.12 727 ILE A N 1
ATOM 5671 C CA . ILE A 1 727 ? 22.392 -54.056 -10.839 1.00 84.12 727 ILE A CA 1
ATOM 5672 C C . ILE A 1 727 ? 21.632 -53.428 -9.667 1.00 84.12 727 ILE A C 1
ATOM 5674 O O . ILE A 1 727 ? 21.967 -52.337 -9.213 1.00 84.12 727 ILE A O 1
ATOM 5678 N N . VAL A 1 728 ? 20.628 -54.130 -9.132 1.00 85.12 728 VAL A N 1
ATOM 5679 C CA . VAL A 1 728 ? 19.877 -53.638 -7.967 1.00 85.12 728 VAL A CA 1
ATOM 5680 C C . VAL A 1 728 ? 20.780 -53.536 -6.733 1.00 85.12 728 VAL A C 1
ATOM 5682 O O . VAL A 1 728 ? 20.664 -52.570 -5.983 1.00 85.12 728 VAL A O 1
ATOM 5685 N N . ARG A 1 729 ? 21.713 -54.479 -6.540 1.00 84.19 729 ARG A N 1
ATOM 5686 C CA . ARG A 1 729 ? 22.725 -54.408 -5.469 1.00 84.19 729 ARG A CA 1
ATOM 5687 C C . ARG A 1 729 ? 23.657 -53.217 -5.648 1.00 84.19 729 ARG A C 1
ATOM 5689 O O . ARG A 1 729 ? 23.788 -52.437 -4.714 1.00 84.19 729 ARG A O 1
ATOM 5696 N N . THR A 1 730 ? 24.201 -53.013 -6.847 1.00 83.69 730 THR A N 1
ATOM 5697 C CA . THR A 1 730 ? 25.042 -51.846 -7.151 1.00 83.69 730 THR A CA 1
ATOM 5698 C C . THR A 1 730 ? 24.302 -50.538 -6.850 1.00 83.69 730 THR A C 1
ATOM 5700 O O . THR A 1 730 ? 24.868 -49.640 -6.231 1.00 83.69 730 THR A O 1
ATOM 5703 N N . ALA A 1 731 ? 23.008 -50.446 -7.180 1.00 85.06 731 ALA A N 1
ATOM 5704 C CA . ALA A 1 731 ? 22.187 -49.285 -6.833 1.00 85.06 731 ALA A CA 1
ATOM 5705 C C . ALA A 1 731 ? 21.981 -49.123 -5.314 1.00 85.06 731 ALA A C 1
ATOM 5707 O O . ALA A 1 731 ? 21.897 -48.005 -4.812 1.00 85.06 731 ALA A O 1
ATOM 5708 N N . PHE A 1 732 ? 21.878 -50.220 -4.561 1.00 86.19 732 PHE A N 1
ATOM 5709 C CA . PHE A 1 732 ? 21.738 -50.181 -3.102 1.00 86.19 732 PHE A CA 1
ATOM 5710 C C . PHE A 1 732 ? 23.047 -49.794 -2.404 1.00 86.19 732 PHE A C 1
ATOM 5712 O O . PHE A 1 732 ? 22.998 -49.142 -1.364 1.00 86.19 732 PHE A O 1
ATOM 5719 N N . GLU A 1 733 ? 24.186 -50.196 -2.966 1.00 82.38 733 GLU A N 1
ATOM 5720 C CA . GLU A 1 733 ? 25.521 -49.976 -2.405 1.00 82.38 733 GLU A CA 1
ATOM 5721 C C . GLU A 1 733 ? 26.074 -48.588 -2.741 1.00 82.38 733 GLU A C 1
ATOM 5723 O O . GLU A 1 733 ? 26.679 -47.953 -1.880 1.00 82.38 733 GLU A O 1
ATOM 5728 N N . HIS A 1 734 ? 25.842 -48.105 -3.965 1.00 80.81 734 HIS A N 1
ATOM 5729 C CA . HIS A 1 734 ? 26.535 -46.926 -4.488 1.00 80.81 734 HIS A CA 1
ATOM 5730 C C . HIS A 1 734 ? 25.618 -45.752 -4.849 1.00 80.81 734 HIS A C 1
ATOM 5732 O O . HIS A 1 734 ? 26.094 -44.618 -4.906 1.00 80.81 734 HIS A O 1
ATOM 5738 N N . ALA A 1 735 ? 24.321 -45.969 -5.106 1.00 80.44 735 ALA A N 1
ATOM 5739 C CA . ALA A 1 735 ? 23.451 -44.873 -5.530 1.00 80.44 735 ALA A CA 1
ATOM 5740 C C . ALA A 1 735 ? 22.921 -44.069 -4.334 1.00 80.44 735 ALA A C 1
ATOM 5742 O O . ALA A 1 735 ? 22.105 -44.544 -3.530 1.00 80.44 735 ALA A O 1
ATOM 5743 N N . GLN A 1 736 ? 23.354 -42.810 -4.268 1.00 80.81 736 GLN A N 1
ATOM 5744 C CA . GLN A 1 736 ? 22.916 -41.826 -3.288 1.00 80.81 736 GLN A CA 1
ATOM 5745 C C . GLN A 1 736 ? 22.512 -40.531 -3.991 1.00 80.81 736 GLN A C 1
ATOM 5747 O O . GLN A 1 736 ? 23.260 -39.970 -4.789 1.00 80.81 736 GLN A O 1
ATOM 5752 N N . GLY A 1 737 ? 21.299 -40.063 -3.703 1.00 70.69 737 GLY A N 1
ATOM 5753 C CA . GLY A 1 737 ? 20.779 -38.797 -4.215 1.00 70.69 737 GLY A CA 1
ATOM 5754 C C . GLY A 1 737 ? 20.400 -37.844 -3.089 1.00 70.69 737 GLY A C 1
ATOM 5755 O O . GLY A 1 737 ? 20.584 -38.135 -1.906 1.00 70.69 737 GLY A O 1
ATOM 5756 N N . ARG A 1 738 ? 19.784 -36.715 -3.452 1.00 67.38 738 ARG A N 1
ATOM 5757 C CA . ARG A 1 738 ? 19.413 -35.628 -2.523 1.00 67.38 738 ARG A CA 1
ATOM 5758 C C . ARG A 1 738 ? 18.468 -36.047 -1.390 1.00 67.38 738 ARG A C 1
ATOM 5760 O O . ARG A 1 738 ? 18.310 -35.305 -0.429 1.00 67.38 738 ARG A O 1
ATOM 5767 N N . CYS A 1 739 ? 17.775 -37.181 -1.511 1.00 68.00 739 CYS A N 1
ATOM 5768 C CA . CYS A 1 739 ? 16.848 -37.685 -0.494 1.00 68.00 739 CYS A CA 1
ATOM 5769 C C . CYS A 1 739 ? 17.369 -38.932 0.242 1.00 68.00 739 CYS A C 1
ATOM 5771 O O . CYS A 1 739 ? 16.585 -39.565 0.957 1.00 68.00 739 CYS A O 1
ATOM 5773 N N . GLY A 1 740 ? 18.645 -39.290 0.067 1.00 78.94 740 GLY A N 1
ATOM 5774 C CA . GLY A 1 740 ? 19.293 -40.469 0.647 1.00 78.94 740 GLY A CA 1
ATOM 5775 C C . GLY A 1 740 ? 19.490 -41.603 -0.361 1.00 78.94 740 GLY A C 1
ATOM 5776 O O . GLY A 1 740 ? 19.268 -41.434 -1.564 1.00 78.94 740 GLY A O 1
ATOM 5777 N N . THR A 1 741 ? 19.889 -42.772 0.135 1.00 86.31 741 THR A N 1
ATOM 5778 C CA . THR A 1 741 ? 20.189 -43.935 -0.712 1.00 86.31 741 THR A CA 1
ATOM 5779 C C . THR A 1 741 ? 18.921 -44.628 -1.220 1.00 86.31 741 THR A C 1
ATOM 5781 O O . THR A 1 741 ? 17.812 -44.437 -0.695 1.00 86.31 741 THR A O 1
ATOM 5784 N N . THR A 1 742 ? 19.081 -45.459 -2.253 1.00 85.44 742 THR A N 1
ATOM 5785 C CA . THR A 1 742 ? 18.038 -46.401 -2.697 1.00 85.44 742 THR A CA 1
ATOM 5786 C C . THR A 1 742 ? 17.693 -47.408 -1.588 1.00 85.44 742 THR A C 1
ATOM 5788 O O . THR A 1 742 ? 16.518 -47.718 -1.377 1.00 85.44 742 THR A O 1
ATOM 5791 N N . LEU A 1 743 ? 18.696 -47.870 -0.833 1.00 88.56 743 LEU A N 1
ATOM 5792 C CA . LEU A 1 743 ? 18.519 -48.810 0.274 1.00 88.56 743 LEU A CA 1
ATOM 5793 C C . LEU A 1 743 ? 17.615 -48.228 1.373 1.00 88.56 743 LEU A C 1
ATOM 5795 O O . LEU A 1 743 ? 16.628 -48.859 1.754 1.00 88.56 743 LEU A O 1
ATOM 5799 N N . ASP A 1 744 ? 17.891 -47.002 1.825 1.00 87.88 744 ASP A N 1
ATOM 5800 C CA . ASP A 1 744 ? 17.103 -46.332 2.871 1.00 87.88 744 ASP A CA 1
ATOM 5801 C C . ASP A 1 744 ? 15.650 -46.124 2.447 1.00 87.88 744 ASP A C 1
ATOM 5803 O O . ASP A 1 744 ? 14.717 -46.253 3.243 1.00 87.88 744 ASP A O 1
ATOM 5807 N N . TYR A 1 745 ? 15.445 -45.794 1.172 1.00 90.56 745 TYR A N 1
ATOM 5808 C CA . TYR A 1 745 ? 14.121 -45.609 0.599 1.00 90.56 745 TYR A CA 1
ATOM 5809 C C . TYR A 1 745 ? 13.277 -46.886 0.666 1.00 90.56 745 TYR A C 1
ATOM 5811 O O . TYR A 1 745 ? 12.112 -46.849 1.087 1.00 90.56 745 TYR A O 1
ATOM 5819 N N . VAL A 1 746 ? 13.866 -48.016 0.270 1.00 90.62 746 VAL A N 1
ATOM 5820 C CA . VAL A 1 746 ? 13.205 -49.322 0.314 1.00 90.62 746 VAL A CA 1
ATOM 5821 C C . VAL A 1 746 ? 12.980 -49.747 1.762 1.00 90.62 746 VAL A C 1
ATOM 5823 O O . VAL A 1 746 ? 11.859 -50.121 2.100 1.00 90.62 746 VAL A O 1
ATOM 5826 N N . ALA A 1 747 ? 13.978 -49.590 2.637 1.00 91.00 747 ALA A N 1
ATOM 5827 C CA . ALA A 1 747 ? 13.871 -49.914 4.059 1.00 91.00 747 ALA A CA 1
ATOM 5828 C C . ALA A 1 747 ? 12.730 -49.152 4.753 1.00 91.00 747 ALA A C 1
ATOM 5830 O O . ALA A 1 747 ? 11.889 -49.760 5.419 1.00 91.00 747 ALA A O 1
ATOM 5831 N N . ARG A 1 748 ? 12.631 -47.832 4.537 1.00 92.69 748 ARG A N 1
ATOM 5832 C CA . ARG A 1 748 ? 11.533 -47.006 5.073 1.00 92.69 748 ARG A CA 1
ATOM 5833 C C . ARG A 1 748 ? 10.177 -47.439 4.534 1.00 92.69 748 ARG A C 1
ATOM 5835 O O . ARG A 1 748 ? 9.207 -47.492 5.285 1.00 92.69 748 ARG A O 1
ATOM 5842 N N . THR A 1 749 ? 10.103 -47.775 3.248 1.00 92.06 749 THR A N 1
ATOM 5843 C CA . THR A 1 749 ? 8.846 -48.219 2.636 1.00 92.06 749 THR A CA 1
ATOM 5844 C C . THR A 1 749 ? 8.400 -49.575 3.185 1.00 92.06 749 THR A C 1
ATOM 5846 O O . THR A 1 749 ? 7.229 -49.728 3.520 1.00 92.06 749 THR A O 1
ATOM 5849 N N . VAL A 1 750 ? 9.323 -50.525 3.360 1.00 93.38 750 VAL A N 1
ATOM 5850 C CA . VAL A 1 750 ? 9.058 -51.827 3.994 1.00 93.38 750 VAL A CA 1
ATOM 5851 C C . VAL A 1 750 ? 8.580 -51.649 5.437 1.00 93.38 750 VAL A C 1
ATOM 5853 O O . VAL A 1 750 ? 7.546 -52.204 5.811 1.00 93.38 750 VAL A O 1
ATOM 5856 N N . ALA A 1 751 ? 9.274 -50.830 6.231 1.00 92.12 751 ALA A N 1
ATOM 5857 C CA . ALA A 1 751 ? 8.883 -50.544 7.610 1.00 92.12 751 ALA A CA 1
ATOM 5858 C C . ALA A 1 751 ? 7.475 -49.929 7.695 1.00 92.12 751 ALA A C 1
ATOM 5860 O O . ALA A 1 751 ? 6.659 -50.354 8.511 1.00 92.12 751 ALA A O 1
ATOM 5861 N N . ALA A 1 752 ? 7.161 -48.977 6.815 1.00 92.62 752 ALA A N 1
ATOM 5862 C CA . ALA A 1 752 ? 5.859 -48.316 6.774 1.00 92.62 752 ALA A CA 1
ATOM 5863 C C . ALA A 1 752 ? 4.723 -49.255 6.352 1.00 92.62 752 ALA A C 1
ATOM 5865 O O . ALA A 1 752 ? 3.633 -49.223 6.925 1.00 92.62 752 ALA A O 1
ATOM 5866 N N . LEU A 1 753 ? 4.986 -50.119 5.371 1.00 92.50 753 LEU A N 1
ATOM 5867 C CA . LEU A 1 753 ? 4.061 -51.158 4.933 1.00 92.50 753 LEU A CA 1
ATOM 5868 C C . LEU A 1 753 ? 3.755 -52.147 6.059 1.00 92.50 753 LEU A C 1
ATOM 5870 O O . LEU A 1 753 ? 2.589 -52.447 6.314 1.00 92.50 753 LEU A O 1
ATOM 5874 N N . ARG A 1 754 ? 4.785 -52.581 6.792 1.00 92.69 754 ARG A N 1
ATOM 5875 C CA . ARG A 1 754 ? 4.635 -53.450 7.962 1.00 92.69 754 ARG A CA 1
ATOM 5876 C C . ARG A 1 754 ? 3.837 -52.772 9.077 1.00 92.69 754 ARG A C 1
ATOM 5878 O O . ARG A 1 754 ? 2.896 -53.372 9.586 1.00 92.69 754 ARG A O 1
ATOM 5885 N N . ALA A 1 755 ? 4.159 -51.519 9.405 1.00 91.25 755 ALA A N 1
ATOM 5886 C CA . ALA A 1 755 ? 3.434 -50.732 10.407 1.00 91.25 755 ALA A CA 1
ATOM 5887 C C . ALA A 1 755 ? 1.959 -50.511 10.031 1.00 91.25 755 ALA A C 1
ATOM 5889 O O . ALA A 1 755 ? 1.099 -50.443 10.903 1.00 91.25 755 ALA A O 1
ATOM 5890 N N . SER A 1 756 ? 1.660 -50.460 8.732 1.00 88.44 756 SER A N 1
ATOM 5891 C CA . SER A 1 756 ? 0.296 -50.333 8.209 1.00 88.44 756 SER A CA 1
ATOM 5892 C C . SER A 1 756 ? -0.455 -51.669 8.114 1.00 88.44 756 SER A C 1
ATOM 5894 O O . SER A 1 756 ? -1.579 -51.692 7.622 1.00 88.44 756 SER A O 1
ATOM 5896 N N . GLY A 1 757 ? 0.144 -52.789 8.538 1.00 89.31 757 GLY A N 1
ATOM 5897 C CA . GLY A 1 757 ? -0.466 -54.121 8.448 1.00 89.31 757 GLY A CA 1
ATOM 5898 C C . GLY A 1 757 ? -0.495 -54.711 7.032 1.00 89.31 757 GLY A C 1
ATOM 5899 O O . GLY A 1 757 ? -1.258 -55.639 6.769 1.00 89.31 757 GLY A O 1
ATOM 5900 N N . ILE A 1 758 ? 0.327 -54.193 6.112 1.00 91.69 758 ILE A N 1
ATOM 5901 C CA . ILE A 1 758 ? 0.385 -54.595 4.699 1.00 91.69 758 ILE A CA 1
ATOM 5902 C C . ILE A 1 758 ? 1.812 -55.062 4.345 1.00 91.69 758 ILE A C 1
ATOM 5904 O O . ILE A 1 758 ? 2.480 -54.424 3.528 1.00 91.69 758 ILE A O 1
ATOM 5908 N N . PRO A 1 759 ? 2.336 -56.144 4.950 1.00 89.12 759 PRO A N 1
ATOM 5909 C CA . PRO A 1 759 ? 3.699 -56.592 4.674 1.00 89.12 759 PRO A CA 1
ATOM 5910 C C . PRO A 1 759 ? 3.872 -56.970 3.196 1.00 89.12 759 PRO A C 1
ATOM 5912 O O . PRO A 1 759 ? 3.012 -57.625 2.598 1.00 89.12 759 PRO A O 1
ATOM 5915 N N . ASP A 1 760 ? 5.000 -56.570 2.609 1.00 90.50 760 ASP A N 1
ATOM 5916 C CA . ASP A 1 760 ? 5.351 -56.878 1.224 1.00 90.50 760 ASP A CA 1
ATOM 5917 C C . ASP A 1 760 ? 6.561 -57.808 1.179 1.00 90.50 760 ASP A C 1
ATOM 5919 O O . ASP A 1 760 ? 7.712 -57.373 1.226 1.00 90.50 760 ASP A O 1
ATOM 5923 N N . ARG A 1 761 ? 6.278 -59.110 1.068 1.00 88.00 761 ARG A N 1
ATOM 5924 C CA . ARG A 1 761 ? 7.305 -60.159 1.102 1.00 88.00 761 ARG A CA 1
ATOM 5925 C C . ARG A 1 761 ? 8.354 -60.011 0.000 1.00 88.00 761 ARG A C 1
ATOM 5927 O O . ARG A 1 761 ? 9.483 -60.446 0.190 1.00 88.00 761 ARG A O 1
ATOM 5934 N N . ALA A 1 762 ? 7.999 -59.433 -1.150 1.00 86.06 762 ALA A N 1
ATOM 5935 C CA . ALA A 1 762 ? 8.937 -59.276 -2.256 1.00 86.06 762 ALA A CA 1
ATOM 5936 C C . ALA A 1 762 ? 9.960 -58.171 -1.959 1.00 86.06 762 ALA A C 1
ATOM 5938 O O . ALA A 1 762 ? 11.151 -58.364 -2.196 1.00 86.06 762 ALA A O 1
ATOM 5939 N N . LEU A 1 763 ? 9.513 -57.042 -1.399 1.00 88.75 763 LEU A N 1
ATOM 5940 C CA . LEU A 1 763 ? 10.416 -55.972 -0.967 1.00 88.75 763 LEU A CA 1
ATOM 5941 C C . LEU A 1 763 ? 11.221 -56.347 0.281 1.00 88.75 763 LEU A C 1
ATOM 5943 O O . LEU A 1 763 ? 12.394 -55.993 0.357 1.00 88.75 763 LEU A O 1
ATOM 5947 N N . GLU A 1 764 ? 10.629 -57.084 1.222 1.00 90.69 764 GLU A N 1
ATOM 5948 C CA . GLU A 1 764 ? 11.332 -57.612 2.401 1.00 90.69 764 GLU A CA 1
ATOM 5949 C C . GLU A 1 764 ? 12.466 -58.559 1.990 1.00 90.69 764 GLU A C 1
ATOM 5951 O O . GLU A 1 764 ? 13.616 -58.332 2.358 1.00 90.69 764 GLU A O 1
ATOM 5956 N N . ALA A 1 765 ? 12.174 -59.544 1.133 1.00 86.31 765 ALA A N 1
ATOM 5957 C CA . ALA A 1 765 ? 13.188 -60.463 0.620 1.00 86.31 765 ALA A CA 1
ATOM 5958 C C . ALA A 1 765 ? 14.272 -59.737 -0.195 1.00 86.31 765 ALA A C 1
ATOM 5960 O O . ALA A 1 765 ? 15.446 -60.106 -0.145 1.00 86.31 765 ALA A O 1
ATOM 5961 N N . LEU A 1 766 ? 13.908 -58.695 -0.952 1.00 84.56 766 LEU A N 1
ATOM 5962 C CA . LEU A 1 766 ? 14.885 -57.877 -1.668 1.00 84.56 766 LEU A CA 1
ATOM 5963 C C . LEU A 1 766 ? 15.827 -57.149 -0.699 1.00 84.56 766 LEU A C 1
ATOM 5965 O O . LEU A 1 766 ? 17.036 -57.152 -0.921 1.00 84.56 766 LEU A O 1
ATOM 5969 N N . LEU A 1 767 ? 15.281 -56.557 0.366 1.00 85.75 767 LEU A N 1
ATOM 5970 C CA . LEU A 1 767 ? 16.043 -55.820 1.370 1.00 85.75 767 LEU A CA 1
ATOM 5971 C C . LEU A 1 767 ? 17.016 -56.735 2.129 1.00 85.75 767 LEU A C 1
ATOM 5973 O O . LEU A 1 767 ? 18.198 -56.413 2.227 1.00 85.75 767 LEU A O 1
ATOM 5977 N N . GLU A 1 768 ? 16.549 -57.901 2.584 1.00 84.44 768 GLU A N 1
ATOM 5978 C CA . GLU A 1 768 ? 17.370 -58.895 3.294 1.00 84.44 768 GLU A CA 1
ATOM 5979 C C . GLU A 1 768 ? 18.551 -59.377 2.436 1.00 84.44 768 GLU A C 1
ATOM 5981 O O . GLU A 1 768 ? 19.704 -59.367 2.874 1.00 84.44 768 GLU A O 1
ATOM 5986 N N . ARG A 1 769 ? 18.299 -59.717 1.164 1.00 77.06 769 ARG A N 1
ATOM 5987 C CA . ARG A 1 769 ? 19.334 -60.193 0.225 1.00 77.06 769 ARG A CA 1
ATOM 5988 C C . ARG A 1 769 ? 20.445 -59.175 -0.042 1.00 77.06 769 ARG A C 1
ATOM 5990 O O . ARG A 1 769 ? 21.554 -59.588 -0.394 1.00 77.06 769 ARG A O 1
ATOM 5997 N N . CYS A 1 770 ? 20.145 -57.882 0.066 1.00 70.44 770 CYS A N 1
ATOM 5998 C CA . CYS A 1 770 ? 21.106 -56.802 -0.152 1.00 70.44 770 CYS A CA 1
ATOM 5999 C C . CYS A 1 770 ? 21.823 -56.367 1.139 1.00 70.44 770 CYS A C 1
ATOM 6001 O O . CYS A 1 770 ? 22.905 -55.802 1.051 1.00 70.44 770 CYS A O 1
ATOM 6003 N N . GLN A 1 771 ? 21.272 -56.645 2.328 1.00 67.44 771 GLN A N 1
ATOM 6004 C CA . GLN A 1 771 ? 21.902 -56.303 3.614 1.00 67.44 771 GLN A CA 1
ATOM 6005 C C . GLN A 1 771 ? 22.865 -57.390 4.136 1.00 67.44 771 GLN A C 1
ATOM 6007 O O . GLN A 1 771 ? 23.858 -57.064 4.783 1.00 67.44 771 GLN A O 1
ATOM 6012 N N . CYS A 1 772 ? 22.641 -58.670 3.818 1.00 49.41 772 CYS A N 1
ATOM 6013 C CA . CYS A 1 772 ? 23.384 -59.813 4.378 1.00 49.41 772 CYS A CA 1
ATOM 6014 C C . CYS A 1 772 ? 24.849 -60.018 3.915 1.00 49.41 772 CYS A C 1
ATOM 6016 O O . CYS A 1 772 ? 25.396 -61.083 4.182 1.00 49.41 772 CYS A O 1
ATOM 6018 N N . LYS A 1 773 ? 25.511 -59.070 3.234 1.00 46.69 773 LYS A N 1
ATOM 6019 C CA . LYS A 1 773 ? 26.924 -59.237 2.805 1.00 46.69 773 LYS A CA 1
ATOM 6020 C C . LYS A 1 773 ? 27.927 -58.223 3.366 1.00 46.69 773 LYS A C 1
ATOM 6022 O O . LYS A 1 773 ? 29.100 -58.315 3.041 1.00 46.69 773 LYS A O 1
ATOM 6027 N N . LYS A 1 774 ? 27.513 -57.308 4.249 1.00 41.22 774 LYS A N 1
ATOM 6028 C CA . LYS A 1 774 ? 28.419 -56.333 4.894 1.00 41.22 774 LYS A CA 1
ATOM 6029 C C . LYS A 1 774 ? 29.278 -56.901 6.046 1.00 41.22 774 LYS A C 1
ATOM 6031 O O . LYS A 1 774 ? 29.884 -56.119 6.765 1.00 41.22 774 LYS A O 1
ATOM 6036 N N . THR A 1 775 ? 29.306 -58.220 6.256 1.00 34.66 775 THR A N 1
ATOM 6037 C CA . THR A 1 775 ? 29.950 -58.858 7.425 1.00 34.66 775 THR A CA 1
ATOM 6038 C C . THR A 1 775 ? 31.051 -59.873 7.117 1.00 34.66 775 THR A C 1
ATOM 6040 O O . THR A 1 775 ? 31.535 -60.476 8.063 1.00 34.66 775 THR A O 1
ATOM 6043 N N . ASP A 1 776 ? 31.486 -60.036 5.867 1.00 36.72 776 ASP A N 1
ATOM 6044 C CA . ASP A 1 776 ? 32.665 -60.853 5.535 1.00 36.72 776 ASP A CA 1
ATOM 6045 C C . ASP A 1 776 ? 33.522 -60.116 4.490 1.00 36.72 776 ASP A C 1
ATOM 6047 O O . ASP A 1 776 ? 33.308 -60.293 3.291 1.00 36.72 776 ASP A O 1
ATOM 6051 N N . ASP A 1 777 ? 34.393 -59.216 4.960 1.00 31.11 777 ASP A N 1
ATOM 6052 C CA . ASP A 1 777 ? 35.757 -58.939 4.456 1.00 31.11 777 ASP A CA 1
ATOM 6053 C C . ASP A 1 777 ? 36.461 -57.899 5.348 1.00 31.11 777 ASP A C 1
ATOM 6055 O O . ASP A 1 777 ? 35.861 -56.826 5.612 1.00 31.11 777 ASP A O 1
#

pLDDT: mean 83.99, std 14.35, range [29.06, 98.69]

Secondary structure (DSSP, 8-state):
--EEEEEEE-SSHHHHHHHHHHHHHHHH-TTT-SS-EEE-S-STT-SEEEEEE-SSSTTHHHHHHHHHHHHHHHHHH-TT-EEEEEEHHHHHHTHHHHHH-TT--EEE-TTSGGGHHHHHHHHHHH-S-EEE----SSHHHHTSPPP--SSSEEEEE-EE------TT--HHHHH-S-EEPPHHHHHHHHHHHHHTT--EEEEE-SSGGG-EEE---TT----GGG--TT-GGGEEEHHHHHHHHHHSTT--EEEE----GGG--HHHHHHHHH-TTB-SEEE---B-S-HHHHHHTT----HHHHHHHHHHHHHH-TT-EEEEEEEES-TT--HHHHHHHHHHHHHH--SEEEEEE----TT-GGGGS-----HHHHHHHHHHHHHHHHHHHHHHHHHHTT---EEEEEEE-SS-TTEEEEEETT--EEEEE--GGGHHHHTT-EEE--S---PPPHHHHHHHHHHH-SS-EEEEEEEE-HHHHHHHHHHHH--SS--SEEEEE---STTS-EEEEEEEEHHHHHHHHHHTT--HHHHHHHHHHHHHHHHTT-----TT-S-------TT--S-----PPPPHHHHHHHHHHHHTT--SSSPEEEEESSHHHH---S--SEEEEEEEEEEEEEEEEEESSSSS-SSS-EEEEEEEEEEEEEEEEEEE-STTHHHHHHHHHHHHSTTS-EEEEEEEEEETTS-EEEEEEEEE-TTSTTB--S--HHHHHHHHHH-EETTEEHHHHHHHHHHHHHHTT---HHHHHHHHHHHTTTT--

Foldseek 3Di:
DAAEEEEAFDDDPLSVVLRLLLLQLQQVVCVLDVHGYDYDNDLLRHLEYEYAFDQPDPCRVVVVVVVLVVNVVSCVVPVSRAYEYEEQVLLVCFCVCCVVRVSHQEGEASQCSSCVSVSSSCCVVPVHHDTYQDADQAVRLVRGDQDDDDAQEDEQEQWWADDLQFQQDCRCSRTNYIHGEALVSSLVSLLVVLVVLHAEYEYDYQALQAHWHFDDDPVPDDDPVRPPVPDSVRTDGSLNSLVSSLPRPNHQAYHYENHALVSLDPSVLVSLQPRPRYFLEDEYAPQFQAQVVCVNRSSVDHNVSVVVSLVSSCVRVVLRAYEYEYEFQQAPDDPVRLVSRVVSCVVRLHQYYHYYYRDHDPPRNSNPGDHPDDPVVRVVSSVVSVVSNVVSNVVSVVVCQLPFFWWQWTAADPVDNQWTWTATSNGDIDIAGDHNVCRVVRGSDGDRPPPCSVVHPVVLLCVLLLQLDPFAADEAEAEDEFVVQQVVCCVPVVDRGRDQKDKDWDDPDPPDHLYIYIYGHLVRLVVVCVVVVHDSSVSVSVRSSVSSCVSVVNDPDDPPPPDDDDDPDPPQDQALPDQAWDDLVRLVVLLVVLCPVPPLPAWAKAWDQFPCLVPVQADFPDKFKKKFAQKEKDQFFWACAAAANRRQTATGIFIDGHGMGITMMGTHDSVPVVVSSSVVSCPPCRRVQWHWDFTWMQTPVGDIDTHIYTHGDCPHSRGRPDDDLVNNLSQQVPGAHSNGHNLVRLVSSQVSCVVNVRHDVVSVVSNCVNPPPPPDD

InterPro domains:
  IPR002036 Endoribonuclease YbeY [MF_00009] (417-597)
  IPR002036 Endoribonuclease YbeY [PF02130] (472-562)
  IPR002036 Endoribonuclease YbeY [TIGR00043] (457-562)
  IPR002792 TRAM domain [PF01938] (399-435)
  IPR005839 Methylthiotransferase [SFLDG01061] (2-446)
  IPR005839 Methylthiotransferase [TIGR00089] (4-434)
  IPR006463 tRNA-2-methylthio-N(6)-dimethylallyladenosine synthase MiaB [MF_01864] (3-461)
  IPR006463 tRNA-2-methylthio-N(6)-dimethylallyladenosine synthase MiaB [SFLDF00273] (2-446)
  IPR006638 Elp3/MiaA/NifB-like, radical SAM core domain [SM00729] (152-387)
  IPR006840 Glutathione-specific gamma-glutamylcyclotransferase [PF04752] (604-769)
  IPR007197 Radical SAM [PF04055] (156-344)
  IPR007197 Radical SAM [PS51918] (148-395)
  IPR007197 Radical SAM [SFLDS00029] (2-446)
  IPR013024 Gamma-glutamyl cyclotransferase-like [cd06661] (606-712)
  IPR013848 Methylthiotransferase, N-terminal [PF00919] (4-109)
  IPR013848 Methylthiotransferase, N-terminal [PS51449] (3-125)
  IPR020549 Endoribonuclease YbeY, conserved site [PS01306] (546-556)
  IPR020612 Methylthiotransferase, conserved site [PS01278] (156-176)
  IPR023091 Metalloprotease catalytic domain superfamily, predicted [G3DSA:3.40.390.30] (442-565)
  IPR023404 Radical SAM, alpha/beta horseshoe [G3DSA:3.80.30.20] (150-400)

Radius of gyration: 34.5 Å; chains: 1; bounding box: 81×106×64 Å

Sequence (777 aa):
MNKKVYIKTFGCQMNEYDSDKMADVLAAAKNLFEQELVKTTSAEEADIILFNTCSVREKAQEKVFSDLGRARILKEAKPELIIGVGGCVASQEGQAIIARAPYVDLVFGPQTLHRLPTMIEQRRRTGHAQVDISFPEIEKFDHLPPAQVNGPSAFVSIMEGCSKYCSYCVVPYTRGDEVSRPLPDVLTEIAGLAEQGVREVTLLGQNVNAYRGLWQSPSGEATLDSAAENDPSAYADFATLIEYVAEIPGIERIRFTTSHPKEFGQRLIDAYANTPKLVDHLHLPVQHGSDRILAAMKRGYTVLEYKSIVRRLRAIRPNISLSTDFIVGFPGETEADFDKLMALVDEIGYDTSFSFIYSPRPGTPAANLIDDTPHEVKLGRLQRLQAAIEANAQKISAAMVASTQSVLVEGPSRKNPAELCGRTENNRVVNFPAPLHTHQRLVGQTSDSASHKALMPRATLMHWIKPALFADAILTLRFVDEPEGRVLNRTWRSKDYATNVLTFNYAESLSDPVTADLVLCCPVIEREANEQKKLLVAHYAHLIVHGILHAQGYQHDNDEEASGNAPAAPDYPSLLGEVQPLTDEELAHSLQTSLKQWDRTSDLWLFAYGSLIWKPDLPAAESCSARVYGYHRGLYLWSCLTRGTPQIPGLVLALDHGGSCAGLAFRIATDGAMPHLEKLWQREMAMGSYRPAWLACQLNDGRRVRALTFVMHRDKPTYAGRLPDHIVRTAFEHAQGRCGTTLDYVARTVAALRASGIPDRALEALLERCQCKKTDD

Organism: NCBI:txid64522